Protein AF-0000000076550848 (afdb_homodimer)

Nearest PDB structures (foldseek):
  1z05-assembly1_A-2  TM=8.418E-01  e=1.011E-31  Vibrio cholerae O1 biovar El Tor str. N16961
  2qm1-assembly1_B  TM=8.742E-01  e=1.237E-28  Enterococcus faecalis V583
  2yhw-assembly1_A-2  TM=9.029E-01  e=4.247E-28  Homo sapiens
  2yhy-assembly1_A  TM=8.975E-01  e=7.643E-28  Homo sapiens
  5nck-assembly1_B  TM=8.591E-01  e=2.790E-22  Fusobacterium nucleatum

Organism: NCBI:txid570835

Structure (mmCIF, N/CA/C/O backbone):
data_AF-0000000076550848-model_v1
#
loop_
_entity.id
_entity.type
_entity.pdbx_description
1 polymer 'Putative NBD/HSP70 family sugar kinase'
#
loop_
_atom_site.group_PDB
_atom_site.id
_atom_site.type_symbol
_atom_site.label_atom_id
_atom_site.label_alt_id
_atom_site.label_comp_id
_atom_site.label_asym_id
_atom_site.label_entity_id
_atom_site.label_seq_id
_atom_site.pdbx_PDB_ins_code
_atom_site.Cartn_x
_atom_site.Cartn_y
_atom_site.Cartn_z
_atom_site.occupancy
_atom_site.B_iso_or_equiv
_atom_site.auth_seq_id
_atom_site.auth_comp_id
_atom_site.auth_asym_id
_atom_site.auth_atom_id
_atom_site.pdbx_PDB_model_num
ATOM 1 N N . MET A 1 1 ? -15.344 -8.367 16.453 1 19.06 1 MET A N 1
ATOM 2 C CA . MET A 1 1 ? -15.25 -7.582 15.227 1 19.06 1 MET A CA 1
ATOM 3 C C . MET A 1 1 ? -14.508 -6.273 15.477 1 19.06 1 MET A C 1
ATOM 5 O O . MET A 1 1 ? -15.062 -5.336 16.047 1 19.06 1 MET A O 1
ATOM 9 N N . ARG A 1 2 ? -13.43 -6.477 16.016 1 23.31 2 ARG A N 1
ATOM 10 C CA . ARG A 1 2 ? -12.844 -5.203 16.422 1 23.31 2 ARG A CA 1
ATOM 11 C C . ARG A 1 2 ? -12.789 -4.23 15.242 1 23.31 2 ARG A C 1
ATOM 13 O O . ARG A 1 2 ? -12.453 -4.621 14.125 1 23.31 2 ARG A O 1
ATOM 20 N N . LEU A 1 3 ? -13.758 -3.375 15.328 1 25.33 3 LEU A N 1
ATOM 21 C CA . LEU A 1 3 ? -13.672 -2.158 14.531 1 25.33 3 LEU A CA 1
ATOM 22 C C . LEU A 1 3 ? -12.219 -1.782 14.273 1 25.33 3 LEU A C 1
ATOM 24 O O . LEU A 1 3 ? -11.469 -1.516 15.211 1 25.33 3 LEU A O 1
ATOM 28 N N . ASP A 1 4 ? -11.531 -2.541 13.516 1 28.09 4 ASP A N 1
ATOM 29 C CA . ASP A 1 4 ? -10.188 -2.209 13.055 1 28.09 4 ASP A CA 1
ATOM 30 C C . ASP A 1 4 ? -9.953 -0.7 13.078 1 28.09 4 ASP A C 1
ATOM 32 O O . ASP A 1 4 ? -10.914 0.081 13.094 1 28.09 4 ASP A O 1
ATOM 36 N N . LYS A 1 5 ? -8.766 -0.339 13.281 1 32.81 5 LYS A N 1
ATOM 37 C CA . LYS A 1 5 ? -8.531 1.101 13.328 1 32.81 5 LYS A CA 1
ATOM 38 C C . LYS A 1 5 ? -9.32 1.823 12.242 1 32.81 5 LYS A C 1
ATOM 40 O O . LYS A 1 5 ? -9.312 1.407 11.078 1 32.81 5 LYS A O 1
ATOM 45 N N . PRO A 1 6 ? -10.531 2.418 12.586 1 31.45 6 PRO A N 1
ATOM 46 C CA . PRO A 1 6 ? -11.344 3.266 11.711 1 31.45 6 PRO A CA 1
ATOM 47 C C . PRO A 1 6 ? -10.5 4.023 10.688 1 31.45 6 PRO A C 1
ATOM 49 O O . PRO A 1 6 ? -9.758 4.945 11.047 1 31.45 6 PRO A O 1
ATOM 52 N N . GLY A 1 7 ? -9.773 3.246 9.938 1 30.69 7 GLY A N 1
ATOM 53 C CA . GLY A 1 7 ? -9.07 4.023 8.93 1 30.69 7 GLY A CA 1
ATOM 54 C C . GLY A 1 7 ? -9.961 5 8.188 1 30.69 7 GLY A C 1
ATOM 55 O O . GLY A 1 7 ? -11.188 4.84 8.18 1 30.69 7 GLY A O 1
ATOM 56 N N . ILE A 1 8 ? -9.562 6.184 8.125 1 31.33 8 ILE A N 1
ATOM 57 C CA . ILE A 1 8 ? -10.148 7.355 7.48 1 31.33 8 ILE A CA 1
ATOM 58 C C . ILE A 1 8 ? -10.656 6.98 6.09 1 31.33 8 ILE A C 1
ATOM 60 O O . ILE A 1 8 ? -9.859 6.637 5.207 1 31.33 8 ILE A O 1
ATOM 64 N N . ARG A 1 9 ? -11.875 6.391 6.02 1 38.75 9 ARG A N 1
ATOM 65 C CA . ARG A 1 9 ? -12.336 6.117 4.664 1 38.75 9 ARG A CA 1
ATOM 66 C C . ARG A 1 9 ? -12.547 7.41 3.883 1 38.75 9 ARG A C 1
ATOM 68 O O . ARG A 1 9 ? -13.383 8.234 4.254 1 38.75 9 ARG A O 1
ATOM 75 N N . HIS A 1 10 ? -11.555 7.914 3.396 1 39.81 10 HIS A N 1
ATOM 76 C CA . HIS A 1 10 ? -11.766 8.922 2.363 1 39.81 10 HIS A CA 1
ATOM 77 C C . HIS A 1 10 ? -12.656 8.383 1.244 1 39.81 10 HIS A C 1
ATOM 79 O O . HIS A 1 10 ? -12.406 7.293 0.72 1 39.81 10 HIS A O 1
ATOM 85 N N . VAL A 1 11 ? -13.852 8.836 1.323 1 42.12 11 VAL A N 1
ATOM 86 C CA . VAL A 1 11 ? -14.711 8.461 0.206 1 42.12 11 VAL A CA 1
ATOM 87 C C . VAL A 1 11 ? -14.195 9.102 -1.082 1 42.12 11 VAL A C 1
ATOM 89 O O . VAL A 1 11 ? -14.062 10.32 -1.165 1 42.12 11 VAL A O 1
ATOM 92 N N . ASP A 1 12 ? -13.57 8.344 -1.847 1 44.44 12 ASP A N 1
ATOM 93 C CA . ASP A 1 12 ? -13.195 8.812 -3.176 1 44.44 12 ASP A CA 1
ATOM 94 C C . ASP A 1 12 ? -14.422 9.125 -4.02 1 44.44 12 ASP A C 1
ATOM 96 O O . ASP A 1 12 ? -15.141 8.219 -4.441 1 44.44 12 ASP A O 1
ATOM 100 N N . LEU A 1 13 ? -14.711 10.344 -4.102 1 41.22 13 LEU A N 1
ATOM 101 C CA . LEU A 1 13 ? -15.898 10.789 -4.816 1 41.22 13 LEU A CA 1
ATOM 102 C C . LEU A 1 13 ? -15.812 10.43 -6.297 1 41.22 13 LEU A C 1
ATOM 104 O O . LEU A 1 13 ? -16.828 10.445 -7.004 1 41.22 13 LEU A O 1
ATOM 108 N N . THR A 1 14 ? -14.531 10.18 -6.668 1 42.22 14 THR A N 1
ATOM 109 C CA . THR A 1 14 ? -14.398 9.867 -8.086 1 42.22 14 THR A CA 1
ATOM 110 C C . THR A 1 14 ? -14.992 8.5 -8.406 1 42.22 14 THR A C 1
ATOM 112 O O . THR A 1 14 ? -15.281 8.195 -9.562 1 42.22 14 THR A O 1
ATOM 115 N N . GLU A 1 15 ? -15.086 7.73 -7.379 1 46.53 15 GLU A N 1
ATOM 116 C CA . GLU A 1 15 ? -15.719 6.43 -7.582 1 46.53 15 GLU A CA 1
ATOM 117 C C . GLU A 1 15 ? -16.875 6.219 -6.602 1 46.53 15 GLU A C 1
ATOM 119 O O . GLU A 1 15 ? -16.781 5.383 -5.699 1 46.53 15 GLU A O 1
ATOM 124 N N . LEU A 1 16 ? -17.797 7.098 -6.754 1 52.56 16 LEU A N 1
ATOM 125 C CA . LEU A 1 16 ? -18.938 7.047 -5.859 1 52.56 16 LEU A CA 1
ATOM 126 C C . LEU A 1 16 ? -19.734 5.758 -6.066 1 52.56 16 LEU A C 1
ATOM 128 O O . LEU A 1 16 ? -20.125 5.441 -7.188 1 52.56 16 LEU A O 1
ATOM 132 N N . GLN A 1 17 ? -19.547 4.762 -5.242 1 52.59 17 GLN A N 1
ATOM 133 C CA . GLN A 1 17 ? -20.469 3.635 -5.289 1 52.59 17 GLN A CA 1
ATOM 134 C C . GLN A 1 17 ? -21.5 3.725 -4.172 1 52.59 17 GLN A C 1
ATOM 136 O O . GLN A 1 17 ? -21.172 3.58 -2.994 1 52.59 17 GLN A O 1
ATOM 141 N N . LEU A 1 18 ? -22.672 4.133 -4.68 1 57.09 18 LEU A N 1
ATOM 142 C CA . LEU A 1 18 ? -23.781 4.172 -3.725 1 57.09 18 LEU A CA 1
ATOM 143 C C . LEU A 1 18 ? -24.031 2.793 -3.129 1 57.09 18 LEU A C 1
ATOM 145 O O . LEU A 1 18 ? -23.719 1.775 -3.75 1 57.09 18 LEU A O 1
ATOM 149 N N . ALA A 1 19 ? -24.172 2.818 -1.889 1 58.91 19 ALA A N 1
ATOM 150 C CA . ALA A 1 19 ? -24.516 1.556 -1.242 1 58.91 19 ALA A CA 1
ATOM 151 C C . ALA A 1 19 ? -26.031 1.385 -1.143 1 58.91 19 ALA A C 1
ATOM 153 O O . ALA A 1 19 ? -26.75 2.355 -0.915 1 58.91 19 ALA A O 1
ATOM 154 N N . SER A 1 20 ? -26.547 0.282 -1.739 1 64.56 20 SER A N 1
ATOM 155 C CA . SER A 1 20 ? -27.938 -0.14 -1.635 1 64.56 20 SER A CA 1
ATOM 156 C C . SER A 1 20 ? -28.062 -1.44 -0.848 1 64.56 20 SER A C 1
ATOM 158 O O . SER A 1 20 ? -27.078 -1.947 -0.314 1 64.56 20 SER A O 1
ATOM 160 N N . SER A 1 21 ? -29.219 -1.818 -0.519 1 66.31 21 SER A N 1
ATOM 161 C CA . SER A 1 21 ? -29.469 -3.129 0.074 1 66.31 21 SER A CA 1
ATOM 162 C C . SER A 1 21 ? -28.766 -4.23 -0.715 1 66.31 21 SER A C 1
ATOM 164 O O . SER A 1 21 ? -28.297 -5.215 -0.137 1 66.31 21 SER A O 1
ATOM 166 N N . GLU A 1 22 ? -28.625 -3.953 -1.88 1 71.56 22 GLU A N 1
ATOM 167 C CA . GLU A 1 22 ? -27.953 -4.91 -2.746 1 71.56 22 GLU A CA 1
ATOM 168 C C . GLU A 1 22 ? -26.469 -4.988 -2.414 1 71.56 22 GLU A C 1
ATOM 170 O O . GLU A 1 22 ? -25.859 -6.066 -2.467 1 71.56 22 GLU A O 1
ATOM 175 N N . THR A 1 23 ? -26.016 -3.924 -2.004 1 71.69 23 THR A N 1
ATOM 176 C CA . THR A 1 23 ? -24.609 -3.895 -1.619 1 71.69 23 THR A CA 1
ATOM 177 C C . THR A 1 23 ? -24.359 -4.773 -0.396 1 71.69 23 THR A C 1
ATOM 179 O O . THR A 1 23 ? -23.375 -5.52 -0.347 1 71.69 23 THR A O 1
ATOM 182 N N . ALA A 1 24 ? -25.234 -4.719 0.454 1 72.44 24 ALA A N 1
ATOM 183 C CA . ALA A 1 24 ? -25.125 -5.543 1.657 1 72.44 24 ALA A CA 1
ATOM 184 C C . ALA A 1 24 ? -25.203 -7.027 1.316 1 72.44 24 ALA A C 1
ATOM 186 O O . ALA A 1 24 ? -24.469 -7.84 1.893 1 72.44 24 ALA A O 1
ATOM 187 N N . ARG A 1 25 ? -26.109 -7.34 0.412 1 76.88 25 ARG A N 1
ATOM 188 C CA . ARG A 1 25 ? -26.266 -8.734 0 1 76.88 25 ARG A CA 1
ATOM 189 C C . ARG A 1 25 ? -25 -9.273 -0.64 1 76.88 25 ARG A C 1
ATOM 191 O O . ARG A 1 25 ? -24.594 -10.406 -0.378 1 76.88 25 ARG A O 1
ATOM 198 N N . ILE A 1 26 ? -24.422 -8.453 -1.405 1 78.38 26 ILE A N 1
ATOM 199 C CA . ILE A 1 26 ? -23.203 -8.852 -2.102 1 78.38 26 ILE A CA 1
ATOM 200 C C . ILE A 1 26 ? -22.078 -9.094 -1.089 1 78.38 26 ILE A C 1
ATOM 202 O O . ILE A 1 26 ? -21.359 -10.102 -1.175 1 78.38 26 ILE A O 1
ATOM 206 N N . ILE A 1 27 ? -22 -8.289 -0.154 1 77.25 27 ILE A N 1
ATOM 207 C CA . ILE A 1 27 ? -20.969 -8.414 0.869 1 77.25 27 ILE A CA 1
ATOM 208 C C . ILE A 1 27 ? -21.188 -9.695 1.667 1 77.25 27 ILE A C 1
ATOM 210 O O . ILE A 1 27 ? -20.234 -10.461 1.888 1 77.25 27 ILE A O 1
ATOM 214 N N . ASN A 1 28 ? -22.391 -9.922 2.045 1 82.94 28 ASN A N 1
ATOM 215 C CA . ASN A 1 28 ? -22.703 -11.109 2.836 1 82.94 28 ASN A CA 1
ATOM 216 C C . ASN A 1 28 ? -22.469 -12.383 2.037 1 82.94 28 ASN A C 1
ATOM 218 O O . ASN A 1 28 ? -22 -13.391 2.58 1 82.94 28 ASN A O 1
ATOM 222 N N . ARG A 1 29 ? -22.828 -12.328 0.789 1 87.06 29 ARG A N 1
ATOM 223 C CA . ARG A 1 29 ? -22.562 -13.461 -0.095 1 87.06 29 ARG A CA 1
ATOM 224 C C . ARG A 1 29 ? -21.078 -13.797 -0.137 1 87.06 29 ARG A C 1
ATOM 226 O O . ARG A 1 29 ? -20.703 -14.969 -0.045 1 87.06 29 ARG A O 1
ATOM 233 N N . ASP A 1 30 ? -20.297 -12.805 -0.254 1 83.69 30 ASP A N 1
ATOM 234 C CA . ASP A 1 30 ? -18.859 -13 -0.32 1 83.69 30 ASP A CA 1
ATOM 235 C C . ASP A 1 30 ? -18.312 -13.578 0.99 1 83.69 30 ASP A C 1
ATOM 237 O O . ASP A 1 30 ? -17.406 -14.414 0.984 1 83.69 30 ASP A O 1
ATOM 241 N N . ILE A 1 31 ? -18.859 -13.156 2.027 1 84.19 31 ILE A N 1
ATOM 242 C CA . ILE A 1 31 ? -18.453 -13.648 3.342 1 84.19 31 ILE A CA 1
ATOM 243 C C . ILE A 1 31 ? -18.781 -15.133 3.469 1 84.19 31 ILE A C 1
ATOM 245 O O . ILE A 1 31 ? -17.953 -15.93 3.902 1 84.19 31 ILE A O 1
ATOM 249 N N . VAL A 1 32 ? -19.938 -15.492 3.084 1 89.44 32 VAL A N 1
ATOM 250 C CA . VAL A 1 32 ? -20.375 -16.875 3.184 1 89.44 32 VAL A CA 1
ATOM 251 C C . VAL A 1 32 ? -19.516 -17.766 2.283 1 89.44 32 VAL A C 1
ATOM 253 O O . VAL A 1 32 ? -19.094 -18.844 2.691 1 89.44 32 VAL A O 1
ATOM 256 N N . LEU A 1 33 ? -19.266 -17.297 1.114 1 88.81 33 LEU A N 1
ATOM 257 C CA . LEU A 1 33 ? -18.422 -18.047 0.197 1 88.81 33 LEU A CA 1
ATOM 258 C C . LEU A 1 33 ? -17.031 -18.266 0.791 1 88.81 33 LEU A C 1
ATOM 260 O O . LEU A 1 33 ? -16.469 -19.359 0.692 1 88.81 33 LEU A O 1
ATOM 264 N N . GLU A 1 34 ? -16.5 -17.234 1.381 1 85.25 34 GLU A N 1
ATOM 265 C CA . GLU A 1 34 ? -15.188 -17.344 2 1 85.25 34 GLU A CA 1
ATOM 266 C C . GLU A 1 34 ? -15.203 -18.344 3.16 1 85.25 34 GLU A C 1
ATOM 268 O O . GLU A 1 34 ? -14.258 -19.109 3.336 1 85.25 34 GLU A O 1
ATOM 273 N N . LEU A 1 35 ? -16.219 -18.312 3.902 1 87.06 35 LEU A N 1
ATOM 274 C CA . LEU A 1 35 ? -16.344 -19.234 5.016 1 87.06 35 LEU A CA 1
ATOM 275 C C . LEU A 1 35 ? -16.422 -20.672 4.512 1 87.06 35 LEU A C 1
ATOM 277 O O . LEU A 1 35 ? -15.836 -21.578 5.109 1 87.06 35 LEU A O 1
ATOM 281 N N . ILE A 1 36 ? -17.141 -20.875 3.479 1 90.25 36 ILE A N 1
ATOM 282 C CA . ILE A 1 36 ? -17.219 -22.203 2.895 1 90.25 36 ILE A CA 1
ATOM 283 C C . ILE A 1 36 ? -15.844 -22.641 2.408 1 90.25 36 ILE A C 1
ATOM 285 O O . ILE A 1 36 ? -15.414 -23.766 2.672 1 90.25 36 ILE A O 1
ATOM 289 N N . ARG A 1 37 ? -15.172 -21.797 1.787 1 87.38 37 ARG A N 1
ATOM 290 C CA . ARG A 1 37 ? -13.852 -22.109 1.242 1 87.38 37 ARG A CA 1
ATOM 291 C C . ARG A 1 37 ? -12.891 -22.531 2.346 1 87.38 37 ARG A C 1
ATOM 293 O O . ARG A 1 37 ? -12.164 -23.516 2.199 1 87.38 37 ARG A O 1
ATOM 300 N N . THR A 1 38 ? -12.914 -21.875 3.457 1 83.5 38 THR A N 1
ATOM 301 C CA . THR A 1 38 ? -11.898 -22.062 4.488 1 83.5 38 THR A CA 1
ATOM 302 C C . THR A 1 38 ? -12.305 -23.156 5.465 1 83.5 38 THR A C 1
ATOM 304 O O . THR A 1 38 ? -11.453 -23.703 6.172 1 83.5 38 THR A O 1
ATOM 307 N N . SER A 1 39 ? -13.617 -23.531 5.488 1 87.88 39 SER A N 1
ATOM 308 C CA . SER A 1 39 ? -14.062 -24.422 6.562 1 87.88 39 SER A CA 1
ATOM 309 C C . SER A 1 39 ? -14.797 -25.641 6.012 1 87.88 39 SER A C 1
ATOM 311 O O . SER A 1 39 ? -15.344 -26.438 6.773 1 87.88 39 SER A O 1
ATOM 313 N N . GLN A 1 40 ? -14.789 -25.797 4.812 1 89.44 40 GLN A N 1
ATOM 314 C CA . GLN A 1 40 ? -15.539 -26.891 4.223 1 89.44 40 GLN A CA 1
ATOM 315 C C . GLN A 1 40 ? -15 -28.234 4.684 1 89.44 40 GLN A C 1
ATOM 317 O O . GLN A 1 40 ? -13.812 -28.359 4.988 1 89.44 40 GLN A O 1
ATOM 322 N N . PRO A 1 41 ? -15.812 -29.219 4.652 1 92.38 41 PRO A N 1
ATOM 323 C CA . PRO A 1 41 ? -17.266 -29.094 4.543 1 92.38 41 PRO A CA 1
ATOM 324 C C . PRO A 1 41 ? -17.906 -28.438 5.77 1 92.38 41 PRO A C 1
ATOM 326 O O . PRO A 1 41 ? -17.406 -28.609 6.887 1 92.38 41 PRO A O 1
ATOM 329 N N . ILE A 1 42 ? -18.969 -27.656 5.535 1 92.88 42 ILE A N 1
ATOM 330 C CA . ILE A 1 42 ? -19.562 -26.906 6.629 1 92.88 42 ILE A CA 1
ATOM 331 C C . ILE A 1 42 ? -21.078 -26.891 6.461 1 92.88 42 ILE A C 1
ATOM 333 O O . ILE A 1 42 ? -21.594 -26.844 5.336 1 92.88 42 ILE A O 1
ATOM 337 N N . SER A 1 43 ? -21.781 -26.938 7.566 1 93.81 43 SER A N 1
ATOM 338 C CA . SER A 1 43 ? -23.25 -26.906 7.52 1 93.81 43 SER A CA 1
ATOM 339 C C . SER A 1 43 ? -23.781 -25.484 7.438 1 93.81 43 SER A C 1
ATOM 341 O O . SER A 1 43 ? -23.078 -24.531 7.797 1 93.81 43 SER A O 1
ATOM 343 N N . ARG A 1 44 ? -25.031 -25.375 6.961 1 93.56 44 ARG A N 1
ATOM 344 C CA . ARG A 1 44 ? -25.688 -24.078 6.93 1 93.56 44 ARG A CA 1
ATOM 345 C C . ARG A 1 44 ? -25.812 -23.484 8.336 1 93.56 44 ARG A C 1
ATOM 347 O O . ARG A 1 44 ? -25.656 -22.281 8.516 1 93.56 44 ARG A O 1
ATOM 354 N N . ALA A 1 45 ? -26.062 -24.359 9.258 1 92.25 45 ALA A N 1
ATOM 355 C CA . ALA A 1 45 ? -26.172 -23.906 10.641 1 92.25 45 ALA A CA 1
ATOM 356 C C . ALA A 1 45 ? -24.844 -23.328 11.133 1 92.25 45 ALA A C 1
ATOM 358 O O . ALA A 1 45 ? -24.828 -22.281 11.781 1 92.25 45 ALA A O 1
ATOM 359 N N . ASP A 1 46 ? -23.844 -23.984 10.812 1 92.69 46 ASP A N 1
ATOM 360 C CA . ASP A 1 46 ? -22.531 -23.516 11.219 1 92.69 46 ASP A CA 1
ATOM 361 C C . ASP A 1 46 ? -22.156 -22.219 10.5 1 92.69 46 ASP A C 1
ATOM 363 O O . ASP A 1 46 ? -21.5 -21.344 11.078 1 92.69 46 ASP A O 1
ATOM 367 N N . LEU A 1 47 ? -22.516 -22.109 9.305 1 93.38 47 LEU A N 1
ATOM 368 C CA . LEU A 1 47 ? -22.281 -20.875 8.562 1 93.38 47 LEU A CA 1
ATOM 369 C C . LEU A 1 47 ? -22.984 -19.703 9.227 1 93.38 47 LEU A C 1
ATOM 371 O O . LEU A 1 47 ? -22.422 -18.609 9.328 1 93.38 47 LEU A O 1
ATOM 375 N N . ALA A 1 48 ? -24.156 -19.969 9.625 1 90.94 48 ALA A N 1
ATOM 376 C CA . ALA A 1 48 ? -24.906 -18.922 10.32 1 90.94 48 ALA A CA 1
ATOM 377 C C . ALA A 1 48 ? -24.203 -18.5 11.609 1 90.94 48 ALA A C 1
ATOM 379 O O . ALA A 1 48 ? -24.047 -17.312 11.883 1 90.94 48 ALA A O 1
ATOM 380 N N . ARG A 1 49 ? -23.781 -19.438 12.32 1 90.19 49 ARG A N 1
ATOM 381 C CA . ARG A 1 49 ? -23.109 -19.188 13.586 1 90.19 49 ARG A CA 1
ATOM 382 C C . ARG A 1 49 ? -21.812 -18.406 13.367 1 90.19 49 ARG A C 1
ATOM 384 O O . ARG A 1 49 ? -21.547 -17.422 14.055 1 90.19 49 ARG A O 1
ATOM 391 N N . ARG A 1 50 ? -21.078 -18.75 12.406 1 87.75 50 ARG A N 1
ATOM 392 C CA . ARG A 1 50 ? -19.75 -18.172 12.195 1 87.75 50 ARG A CA 1
ATOM 393 C C . ARG A 1 50 ? -19.844 -16.812 11.531 1 87.75 50 ARG A C 1
ATOM 395 O O . ARG A 1 50 ? -19.016 -15.938 11.773 1 87.75 50 ARG A O 1
ATOM 402 N N . SER A 1 51 ? -20.812 -16.688 10.727 1 85.88 51 SER A N 1
ATOM 403 C CA . SER A 1 51 ? -20.938 -15.422 10.008 1 85.88 51 SER A CA 1
ATOM 404 C C . SER A 1 51 ? -21.672 -14.383 10.844 1 85.88 51 SER A C 1
ATOM 406 O O . SER A 1 51 ? -21.531 -13.18 10.633 1 85.88 51 SER A O 1
ATOM 408 N N . GLY A 1 52 ? -22.531 -14.844 11.695 1 85.56 52 GLY A N 1
ATOM 409 C CA . GLY A 1 52 ? -23.406 -13.953 12.445 1 85.56 52 GLY A CA 1
ATOM 410 C C . GLY A 1 52 ? -24.656 -13.57 11.68 1 85.56 52 GLY A C 1
ATOM 411 O O . GLY A 1 52 ? -25.438 -12.742 12.148 1 85.56 52 GLY A O 1
ATOM 412 N N . LEU A 1 53 ? -24.859 -14.164 10.586 1 86.06 53 LEU A N 1
ATOM 413 C CA . LEU A 1 53 ? -26.047 -13.922 9.781 1 86.06 53 LEU A CA 1
ATOM 414 C C . LEU A 1 53 ? -27.203 -14.805 10.234 1 86.06 53 LEU A C 1
ATOM 416 O O . LEU A 1 53 ? -26.984 -15.836 10.875 1 86.06 53 LEU A O 1
ATOM 420 N N . GLY A 1 54 ? -28.406 -14.336 9.859 1 88.88 54 GLY A N 1
ATOM 421 C CA . GLY A 1 54 ? -29.562 -15.164 10.141 1 88.88 54 GLY A CA 1
ATOM 422 C C . GLY A 1 54 ? -29.609 -16.438 9.32 1 88.88 54 GLY A C 1
ATOM 423 O O . GLY A 1 54 ? -29.109 -16.469 8.188 1 88.88 54 GLY A O 1
ATOM 424 N N . ARG A 1 55 ? -30.234 -17.453 9.883 1 90.75 55 ARG A N 1
ATOM 425 C CA . ARG A 1 55 ? -30.297 -18.75 9.242 1 90.75 55 ARG A CA 1
ATOM 426 C C . ARG A 1 55 ? -30.984 -18.656 7.879 1 90.75 55 ARG A C 1
ATOM 428 O O . ARG A 1 55 ? -30.531 -19.281 6.91 1 90.75 55 ARG A O 1
ATOM 435 N N . SER A 1 56 ? -31.984 -17.922 7.801 1 92.75 56 SER A N 1
ATOM 436 C CA . SER A 1 56 ? -32.719 -17.766 6.543 1 92.75 56 SER A CA 1
ATOM 437 C C . SER A 1 56 ? -31.844 -17.094 5.484 1 92.75 56 SER A C 1
ATOM 439 O O . SER A 1 56 ? -31.859 -17.5 4.32 1 92.75 56 SER A O 1
ATOM 441 N N . THR A 1 57 ? -31.109 -16.094 5.895 1 89.56 57 THR A N 1
ATOM 442 C CA . THR A 1 57 ? -30.203 -15.367 4.992 1 89.56 57 THR A CA 1
ATOM 443 C C . THR A 1 57 ? -29.109 -16.281 4.465 1 89.56 57 THR A C 1
ATOM 445 O O . THR A 1 57 ? -28.828 -16.297 3.266 1 89.56 57 THR A O 1
ATOM 448 N N . VAL A 1 58 ? -28.625 -17.078 5.352 1 93.81 58 VAL A N 1
ATOM 449 C CA . VAL A 1 58 ? -27.562 -18 4.965 1 93.81 58 VAL A CA 1
ATOM 450 C C . VAL A 1 58 ? -28.109 -19.016 3.965 1 93.81 58 VAL A C 1
ATOM 452 O O . VAL A 1 58 ? -27.469 -19.328 2.963 1 93.81 58 VAL A O 1
ATOM 455 N N . SER A 1 59 ? -29.266 -19.438 4.25 1 94.19 59 SER A N 1
ATOM 456 C CA . SER A 1 59 ? -29.875 -20.422 3.355 1 94.19 59 SER A CA 1
ATOM 457 C C . SER A 1 59 ? -30.062 -19.859 1.955 1 94.19 59 SER A C 1
ATOM 459 O O . SER A 1 59 ? -29.797 -20.531 0.959 1 94.19 59 SER A O 1
ATOM 461 N N . GLN A 1 60 ? -30.484 -18.672 1.896 1 93.75 60 GLN A N 1
ATOM 462 C CA . GLN A 1 60 ? -30.703 -18.016 0.612 1 93.75 60 GLN A CA 1
ATOM 463 C C . GLN A 1 60 ? -29.391 -17.812 -0.128 1 93.75 60 GLN A C 1
ATOM 465 O O . GLN A 1 60 ? -29.312 -18.031 -1.34 1 93.75 60 GLN A O 1
ATOM 470 N N . ILE A 1 61 ? -28.391 -17.406 0.569 1 93.06 61 ILE A N 1
ATOM 471 C CA . ILE A 1 61 ? -27.094 -17.156 -0.022 1 93.06 61 ILE A CA 1
ATOM 472 C C . ILE A 1 61 ? -26.5 -18.453 -0.543 1 93.06 61 ILE A C 1
ATOM 474 O O . ILE A 1 61 ? -25.953 -18.5 -1.65 1 93.06 61 ILE A O 1
ATOM 478 N N . VAL A 1 62 ? -26.656 -19.469 0.247 1 95.38 62 VAL A N 1
ATOM 479 C CA . VAL A 1 62 ? -26.125 -20.766 -0.151 1 95.38 62 VAL A CA 1
ATOM 480 C C . VAL A 1 62 ? -26.828 -21.266 -1.411 1 95.38 62 VAL A C 1
ATOM 482 O O . VAL A 1 62 ? -26.188 -21.766 -2.338 1 95.38 62 VAL A O 1
ATOM 485 N N . GLU A 1 63 ? -28.094 -21.109 -1.423 1 94.75 63 GLU A N 1
ATOM 486 C CA . GLU A 1 63 ? -28.844 -21.5 -2.613 1 94.75 63 GLU A CA 1
ATOM 487 C C . GLU A 1 63 ? -28.375 -20.719 -3.84 1 94.75 63 GLU A C 1
ATOM 489 O O . GLU A 1 63 ? -28.25 -21.297 -4.926 1 94.75 63 GLU A O 1
ATOM 494 N N . GLN A 1 64 ? -28.172 -19.5 -3.662 1 93.25 64 GLN A N 1
ATOM 495 C CA . GLN A 1 64 ? -27.656 -18.672 -4.746 1 93.25 64 GLN A CA 1
ATOM 496 C C . GLN A 1 64 ? -26.297 -19.156 -5.23 1 93.25 64 GLN A C 1
ATOM 498 O O . GLN A 1 64 ? -26.062 -19.25 -6.438 1 93.25 64 GLN A O 1
ATOM 503 N N . LEU A 1 65 ? -25.453 -19.469 -4.324 1 94.31 65 LEU A N 1
ATOM 504 C CA . LEU A 1 65 ? -24.094 -19.922 -4.652 1 94.31 65 LEU A CA 1
ATOM 505 C C . LEU A 1 65 ? -24.141 -21.281 -5.363 1 94.31 65 LEU A C 1
ATOM 507 O O . LEU A 1 65 ? -23.297 -21.547 -6.227 1 94.31 65 LEU A O 1
ATOM 511 N N . ILE A 1 66 ? -25.109 -22.109 -5.02 1 94.31 66 ILE A N 1
ATOM 512 C CA . ILE A 1 66 ? -25.297 -23.391 -5.695 1 94.31 66 ILE A CA 1
ATOM 513 C C . ILE A 1 66 ? -25.797 -23.141 -7.121 1 94.31 66 ILE A C 1
ATOM 515 O O . ILE A 1 66 ? -25.266 -23.734 -8.07 1 94.31 66 ILE A O 1
ATOM 519 N N . ASP A 1 67 ? -26.703 -22.219 -7.203 1 92.94 67 ASP A N 1
ATOM 520 C CA . ASP A 1 67 ? -27.25 -21.891 -8.516 1 92.94 67 ASP A CA 1
ATOM 521 C C . ASP A 1 67 ? -26.172 -21.328 -9.438 1 92.94 67 ASP A C 1
ATOM 523 O O . ASP A 1 67 ? -26.203 -21.547 -10.648 1 92.94 67 ASP A O 1
ATOM 527 N N . GLU A 1 68 ? -25.266 -20.672 -8.828 1 91.56 68 GLU A N 1
ATOM 528 C CA . GLU A 1 68 ? -24.188 -20.047 -9.586 1 91.56 68 GLU A CA 1
ATOM 529 C C . GLU A 1 68 ? -23.031 -21.031 -9.789 1 91.56 68 GLU A C 1
ATOM 531 O O . GLU A 1 68 ? -22 -20.672 -10.391 1 91.56 68 GLU A O 1
ATOM 536 N N . ASN A 1 69 ? -23.109 -22.234 -9.195 1 92.5 69 ASN A N 1
ATOM 537 C CA . ASN A 1 69 ? -22.188 -23.344 -9.406 1 92.5 69 ASN A CA 1
ATOM 538 C C . ASN A 1 69 ? -20.906 -23.172 -8.586 1 92.5 69 ASN A C 1
ATOM 540 O O . ASN A 1 69 ? -19.891 -23.781 -8.891 1 92.5 69 ASN A O 1
ATOM 544 N N . TRP A 1 70 ? -20.922 -22.312 -7.602 1 94.31 70 TRP A N 1
ATOM 545 C CA . TRP A 1 70 ? -19.75 -22.109 -6.762 1 94.31 70 TRP A CA 1
ATOM 546 C C . TRP A 1 70 ? -19.703 -23.125 -5.629 1 94.31 70 TRP A C 1
ATOM 548 O O . TRP A 1 70 ? -18.625 -23.484 -5.137 1 94.31 70 TRP A O 1
ATOM 558 N N . VAL A 1 71 ? -20.875 -23.562 -5.246 1 95.5 71 VAL A N 1
ATOM 559 C CA . VAL A 1 71 ? -21.016 -24.422 -4.078 1 95.5 71 VAL A CA 1
ATOM 560 C C . VAL A 1 71 ? -21.859 -25.641 -4.438 1 95.5 71 VAL A C 1
ATOM 562 O O . VAL A 1 71 ? -22.688 -25.594 -5.352 1 95.5 71 VAL A O 1
ATOM 565 N N . ARG A 1 72 ? -21.578 -26.703 -3.777 1 94.69 72 ARG A N 1
ATOM 566 C CA . ARG A 1 72 ? -22.359 -27.922 -3.922 1 94.69 72 ARG A CA 1
ATOM 567 C C . ARG A 1 72 ? -22.734 -28.5 -2.561 1 94.69 72 ARG A C 1
ATOM 569 O O . ARG A 1 72 ? -22.016 -28.312 -1.582 1 94.69 72 ARG A O 1
ATOM 576 N N . GLU A 1 73 ? -23.797 -29.156 -2.547 1 92.38 73 GLU A N 1
ATOM 577 C CA . GLU A 1 73 ? -24.203 -29.875 -1.351 1 92.38 73 GLU A CA 1
ATOM 578 C C . GLU A 1 73 ? -23.609 -31.281 -1.325 1 92.38 73 GLU A C 1
ATOM 580 O O . GLU A 1 73 ? -23.531 -31.953 -2.361 1 92.38 73 GLU A O 1
ATOM 585 N N . GLY A 1 74 ? -22.844 -31.547 -0.213 1 77.88 74 GLY A N 1
ATOM 586 C CA . GLY A 1 74 ? -22.25 -32.875 -0.07 1 77.88 74 GLY A CA 1
ATOM 587 C C . GLY A 1 74 ? -23.203 -33.875 0.566 1 77.88 74 GLY A C 1
ATOM 588 O O . GLY A 1 74 ? -24.391 -33.594 0.73 1 77.88 74 GLY A O 1
ATOM 589 N N . ALA A 1 75 ? -22.453 -35.156 0.834 1 61.03 75 ALA A N 1
ATOM 590 C CA . ALA A 1 75 ? -23.141 -36.312 1.41 1 61.03 75 ALA A CA 1
ATOM 591 C C . ALA A 1 75 ? -23.641 -36 2.822 1 61.03 75 ALA A C 1
ATOM 593 O O . ALA A 1 75 ? -23.031 -35.219 3.537 1 61.03 75 ALA A O 1
ATOM 594 N N . MET A 1 76 ? -24.891 -36.25 3.057 1 55.41 76 MET A N 1
ATOM 595 C CA . MET A 1 76 ? -25.516 -36.219 4.375 1 55.41 76 MET A CA 1
ATOM 596 C C . MET A 1 76 ? -24.703 -37.031 5.375 1 55.41 76 MET A C 1
ATOM 598 O O . MET A 1 76 ? -24.266 -38.156 5.066 1 55.41 76 MET A O 1
ATOM 602 N N . GLY A 1 77 ? -23.875 -36.375 6.191 1 50.41 77 GLY A N 1
ATOM 603 C CA . GLY A 1 77 ? -23.234 -37.156 7.23 1 50.41 77 GLY A CA 1
ATOM 604 C C . GLY A 1 77 ? -24.203 -37.938 8.094 1 50.41 77 GLY A C 1
ATOM 605 O O . GLY A 1 77 ? -25.406 -37.688 8.055 1 50.41 77 GLY A O 1
ATOM 606 N N . SER A 1 78 ? -23.812 -39.281 8.359 1 46.81 78 SER A N 1
ATOM 607 C CA . SER A 1 78 ? -24.641 -40.156 9.18 1 46.81 78 SER A CA 1
ATOM 608 C C . SER A 1 78 ? -24.469 -39.844 10.664 1 46.81 78 SER A C 1
ATOM 610 O O . SER A 1 78 ? -23.359 -39.844 11.18 1 46.81 78 SER A O 1
ATOM 612 N N . LEU A 1 79 ? -25.094 -38.938 11.211 1 50.16 79 LEU A N 1
ATOM 613 C CA . LEU A 1 79 ? -25.016 -39.031 12.664 1 50.16 79 LEU A CA 1
ATOM 614 C C . LEU A 1 79 ? -25.938 -40.094 13.195 1 50.16 79 LEU A C 1
ATOM 616 O O . LEU A 1 79 ? -26.938 -40.438 12.555 1 50.16 79 LEU A O 1
ATOM 620 N N . PRO A 1 80 ? -25.609 -40.875 14.289 1 52.94 80 PRO A N 1
ATOM 621 C CA . PRO A 1 80 ? -26.422 -41.969 14.836 1 52.94 80 PRO A CA 1
ATOM 622 C C . PRO A 1 80 ? -27.875 -41.594 15.031 1 52.94 80 PRO A C 1
ATOM 624 O O . PRO A 1 80 ? -28.766 -42.438 14.875 1 52.94 80 PRO A O 1
ATOM 627 N N . ARG A 1 81 ? -28.297 -40.5 15.844 1 45.22 81 ARG A N 1
ATOM 628 C CA . ARG A 1 81 ? -29.609 -40 16.266 1 45.22 81 ARG A CA 1
ATOM 629 C C . ARG A 1 81 ? -29.859 -38.594 15.773 1 45.22 81 ARG A C 1
ATOM 631 O O . ARG A 1 81 ? -29.109 -37.688 16.094 1 45.22 81 ARG A O 1
ATOM 638 N N . GLY A 1 82 ? -30.703 -38.25 14.703 1 52.94 82 GLY A N 1
ATOM 639 C CA . GLY A 1 82 ? -31.375 -37.094 14.164 1 52.94 82 GLY A CA 1
ATOM 640 C C . GLY A 1 82 ? -30.875 -36.688 12.789 1 52.94 82 GLY A C 1
ATOM 641 O O . GLY A 1 82 ? -29.969 -37.312 12.242 1 52.94 82 GLY A O 1
ATOM 642 N N . ARG A 1 83 ? -31.703 -35.844 12 1 55.19 83 ARG A N 1
ATOM 643 C CA . ARG A 1 83 ? -31.438 -35.438 10.625 1 55.19 83 ARG A CA 1
ATOM 644 C C . ARG A 1 83 ? -30.078 -34.781 10.492 1 55.19 83 ARG A C 1
ATOM 646 O O . ARG A 1 83 ? -29.734 -33.844 11.25 1 55.19 83 ARG A O 1
ATOM 653 N N . ARG A 1 84 ? -29.141 -35.375 9.992 1 62.91 84 ARG A N 1
ATOM 654 C CA . ARG A 1 84 ? -27.781 -34.875 9.812 1 62.91 84 ARG A CA 1
ATOM 655 C C . ARG A 1 84 ? -27.766 -33.625 8.945 1 62.91 84 ARG A C 1
ATOM 657 O O . ARG A 1 84 ? -28.438 -33.562 7.91 1 62.91 84 ARG A O 1
ATOM 664 N N . PRO A 1 85 ? -27.141 -32.562 9.359 1 75.62 85 PRO A N 1
ATOM 665 C CA . PRO A 1 85 ? -27.109 -31.328 8.562 1 75.62 85 PRO A CA 1
ATOM 666 C C . PRO A 1 85 ? -26.438 -31.516 7.211 1 75.62 85 PRO A C 1
ATOM 668 O O . PRO A 1 85 ? -25.516 -32.312 7.094 1 75.62 85 PRO A O 1
ATOM 671 N N . THR A 1 86 ? -27.062 -31.156 6.176 1 86.81 86 THR A N 1
ATOM 672 C CA . THR A 1 86 ? -26.484 -31.125 4.844 1 86.81 86 THR A CA 1
ATOM 673 C C . THR A 1 86 ? -25.234 -30.266 4.82 1 86.81 86 THR A C 1
ATOM 675 O O . THR A 1 86 ? -25.25 -29.109 5.258 1 86.81 86 THR A O 1
ATOM 678 N N . MET A 1 87 ? -24.125 -30.953 4.473 1 93.31 87 MET A N 1
ATOM 679 C CA . MET A 1 87 ? -22.859 -30.203 4.379 1 93.31 87 MET A CA 1
ATOM 680 C C . MET A 1 87 ? -22.703 -29.578 2.998 1 93.31 87 MET A C 1
ATOM 682 O O . MET A 1 87 ? -23.188 -30.125 2.004 1 93.31 87 MET A O 1
ATOM 686 N N . VAL A 1 88 ? -22.094 -28.438 2.984 1 95.25 88 VAL A N 1
ATOM 687 C CA . VAL A 1 88 ? -21.828 -27.797 1.705 1 95.25 88 VAL A CA 1
ATOM 688 C C . VAL A 1 88 ? -20.328 -27.578 1.537 1 95.25 88 VAL A C 1
ATOM 690 O O . VAL A 1 88 ? -19.594 -27.484 2.523 1 95.25 88 VAL A O 1
ATOM 693 N N . GLY A 1 89 ? -19.828 -27.609 0.335 1 95 89 GLY A N 1
ATOM 694 C CA . GLY A 1 89 ? -18.453 -27.344 -0.052 1 95 89 GLY A CA 1
ATOM 695 C C . GLY A 1 89 ? -18.328 -26.688 -1.418 1 95 89 GLY A C 1
ATOM 696 O O . GLY A 1 89 ? -19.328 -26.516 -2.119 1 95 89 GLY A O 1
ATOM 697 N N . LEU A 1 90 ? -17.125 -26.297 -1.738 1 94.56 90 LEU A N 1
ATOM 698 C CA . LEU A 1 90 ? -16.891 -25.719 -3.055 1 94.56 90 LEU A CA 1
ATOM 699 C C . LEU A 1 90 ? -17.156 -26.734 -4.156 1 94.56 90 LEU A C 1
ATOM 701 O O . LEU A 1 90 ? -16.891 -27.922 -3.984 1 94.56 90 LEU A O 1
ATOM 705 N N . ASN A 1 91 ? -17.656 -26.281 -5.273 1 94.38 91 ASN A N 1
ATOM 706 C CA . ASN A 1 91 ? -17.953 -27.125 -6.426 1 94.38 91 ASN A CA 1
ATOM 707 C C . ASN A 1 91 ? -16.672 -27.516 -7.18 1 94.38 91 ASN A C 1
ATOM 709 O O . ASN A 1 91 ? -16.156 -26.719 -7.961 1 94.38 91 ASN A O 1
ATOM 713 N N . GLY A 1 92 ? -16.234 -28.703 -7.066 1 92.81 92 GLY A N 1
ATOM 714 C CA . GLY A 1 92 ? -15.016 -29.188 -7.699 1 92.81 92 GLY A CA 1
ATOM 715 C C . GLY A 1 92 ? -15.141 -29.328 -9.203 1 92.81 92 GLY A C 1
ATOM 716 O O . GLY A 1 92 ? -14.141 -29.547 -9.898 1 92.81 92 GLY A O 1
ATOM 717 N N . ASP A 1 93 ? -16.328 -29.141 -9.695 1 93.81 93 ASP A N 1
ATOM 718 C CA . ASP A 1 93 ? -16.547 -29.25 -11.133 1 93.81 93 ASP A CA 1
ATOM 719 C C . ASP A 1 93 ? -16.344 -27.906 -11.828 1 93.81 93 ASP A C 1
ATOM 721 O O . ASP A 1 93 ? -16.359 -27.828 -13.055 1 93.81 93 ASP A O 1
ATOM 725 N N . LEU A 1 94 ? -16.203 -26.906 -11.078 1 94.62 94 LEU A N 1
ATOM 726 C CA . LEU A 1 94 ? -15.797 -25.625 -11.633 1 94.62 94 LEU A CA 1
ATOM 727 C C . LEU A 1 94 ? -14.273 -25.531 -11.742 1 94.62 94 LEU A C 1
ATOM 729 O O . LEU A 1 94 ? -13.562 -25.719 -10.75 1 94.62 94 LEU A O 1
ATOM 733 N N . VAL A 1 95 ? -13.812 -25.281 -12.977 1 96.25 95 VAL A N 1
ATOM 734 C CA . VAL A 1 95 ? -12.367 -25.312 -13.172 1 96.25 95 VAL A CA 1
ATOM 735 C C . VAL A 1 95 ? -11.914 -24.062 -13.898 1 96.25 95 VAL A C 1
ATOM 737 O O . VAL A 1 95 ? -12.734 -23.312 -14.43 1 96.25 95 VAL A O 1
ATOM 740 N N . ALA A 1 96 ? -10.688 -23.75 -13.812 1 96.56 96 ALA A N 1
ATOM 741 C CA . ALA A 1 96 ? -9.984 -22.75 -14.602 1 96.56 96 ALA A CA 1
ATOM 742 C C . ALA A 1 96 ? -8.781 -23.359 -15.312 1 96.56 96 ALA A C 1
ATOM 744 O O . ALA A 1 96 ? -8.195 -24.328 -14.836 1 96.56 96 ALA A O 1
ATOM 745 N N . ILE A 1 97 ? -8.523 -22.875 -16.453 1 97.62 97 ILE A N 1
ATOM 746 C CA . ILE A 1 97 ? -7.266 -23.203 -17.125 1 97.62 97 ILE A CA 1
ATOM 747 C C . ILE A 1 97 ? -6.18 -22.219 -16.688 1 97.62 97 ILE A C 1
ATOM 749 O O . ILE A 1 97 ? -6.371 -21.016 -16.766 1 97.62 97 ILE A O 1
ATOM 753 N N . ALA A 1 98 ? -5.133 -22.734 -16.172 1 97.5 98 ALA A N 1
ATOM 754 C CA . ALA A 1 98 ? -4.031 -21.906 -15.688 1 97.5 98 ALA A CA 1
ATOM 755 C C . ALA A 1 98 ? -2.787 -22.094 -16.547 1 97.5 98 ALA A C 1
ATOM 757 O O . ALA A 1 98 ? -2.428 -23.219 -16.906 1 97.5 98 ALA A O 1
ATOM 758 N N . VAL A 1 99 ? -2.166 -21.016 -16.922 1 97.19 99 VAL A N 1
ATOM 759 C CA . VAL A 1 99 ? -0.927 -21.031 -17.688 1 97.19 99 VAL A CA 1
ATOM 760 C C . VAL A 1 99 ? 0.166 -20.297 -16.922 1 97.19 99 VAL A C 1
ATOM 762 O O . VAL A 1 99 ? -0.038 -19.156 -16.469 1 97.19 99 VAL A O 1
ATOM 765 N N . ASP A 1 100 ? 1.274 -20.891 -16.719 1 94.31 100 ASP A N 1
ATOM 766 C CA . ASP A 1 100 ? 2.459 -20.297 -16.109 1 94.31 100 ASP A CA 1
ATOM 767 C C . ASP A 1 100 ? 3.596 -20.188 -17.125 1 94.31 100 ASP A C 1
ATOM 769 O O . ASP A 1 100 ? 4.188 -21.188 -17.516 1 94.31 100 ASP A O 1
ATOM 773 N N . VAL A 1 101 ? 3.918 -18.984 -17.516 1 92.88 101 VAL A N 1
ATOM 774 C CA . VAL A 1 101 ? 4.906 -18.75 -18.562 1 92.88 101 VAL A CA 1
ATOM 775 C C . VAL A 1 101 ? 6.266 -18.453 -17.938 1 92.88 101 VAL A C 1
ATOM 777 O O . VAL A 1 101 ? 6.367 -17.594 -17.062 1 92.88 101 VAL A O 1
ATOM 780 N N . HIS A 1 102 ? 7.281 -19.141 -18.297 1 86.44 102 HIS A N 1
ATOM 781 C CA . HIS A 1 102 ? 8.688 -18.906 -17.984 1 86.44 102 HIS A CA 1
ATOM 782 C C . HIS A 1 102 ? 9.523 -18.781 -19.25 1 86.44 102 HIS A C 1
ATOM 784 O O . HIS A 1 102 ? 9.078 -19.156 -20.328 1 86.44 102 HIS A O 1
ATOM 790 N N . PRO A 1 103 ? 10.727 -18.156 -19.047 1 83.38 103 PRO A N 1
ATOM 791 C CA . PRO A 1 103 ? 11.633 -18.234 -20.188 1 83.38 103 PRO A CA 1
ATOM 792 C C . PRO A 1 103 ? 11.922 -19.672 -20.609 1 83.38 103 PRO A C 1
ATOM 794 O O . PRO A 1 103 ? 12.273 -20.5 -19.766 1 83.38 103 PRO A O 1
ATOM 797 N N . GLY A 1 104 ? 11.641 -20.062 -21.828 1 87.75 104 GLY A N 1
ATOM 798 C CA . GLY A 1 104 ? 11.961 -21.375 -22.391 1 87.75 104 GLY A CA 1
ATOM 799 C C . GLY A 1 104 ? 10.82 -22.359 -22.297 1 87.75 104 GLY A C 1
ATOM 800 O O . GLY A 1 104 ? 10.719 -23.266 -23.125 1 87.75 104 GLY A O 1
ATOM 801 N N . GLN A 1 105 ? 9.992 -22.188 -21.266 1 91.62 105 GLN A N 1
ATOM 802 C CA . GLN A 1 105 ? 8.922 -23.172 -21.094 1 91.62 105 GLN A CA 1
ATOM 803 C C . GLN A 1 105 ? 7.734 -22.578 -20.344 1 91.62 105 GLN A C 1
ATOM 805 O O . GLN A 1 105 ? 7.91 -21.75 -19.453 1 91.62 105 GLN A O 1
ATOM 810 N N . ALA A 1 106 ? 6.559 -23.047 -20.766 1 94.62 106 ALA A N 1
ATOM 811 C CA . ALA A 1 106 ? 5.336 -22.75 -20.016 1 94.62 106 ALA A CA 1
ATOM 812 C C . ALA A 1 106 ? 4.652 -24.047 -19.562 1 94.62 106 ALA A C 1
ATOM 814 O O . ALA A 1 106 ? 4.988 -25.125 -20.031 1 94.62 106 ALA A O 1
ATOM 815 N N . SER A 1 107 ? 3.822 -23.922 -18.594 1 95.25 107 SER A N 1
ATOM 816 C CA . SER A 1 107 ? 2.977 -25.016 -18.141 1 95.25 107 SER A CA 1
ATOM 817 C C . SER A 1 107 ? 1.499 -24.656 -18.25 1 95.25 107 SER A C 1
ATOM 819 O O . SER A 1 107 ? 1.097 -23.547 -17.906 1 95.25 107 SER A O 1
ATOM 821 N N . VAL A 1 108 ? 0.735 -25.562 -18.766 1 97.12 108 VAL A N 1
ATOM 822 C CA . VAL A 1 108 ? -0.716 -25.422 -18.844 1 97.12 108 VAL A CA 1
ATOM 823 C C . VAL A 1 108 ? -1.38 -26.469 -17.938 1 97.12 108 VAL A C 1
ATOM 825 O O . VAL A 1 108 ? -1.019 -27.641 -17.969 1 97.12 108 VAL A O 1
ATOM 828 N N . ALA A 1 109 ? -2.322 -25.969 -17.125 1 96.69 109 ALA A N 1
ATOM 829 C CA . ALA A 1 109 ? -2.98 -26.891 -16.203 1 96.69 109 ALA A CA 1
ATOM 830 C C . ALA A 1 109 ? -4.473 -26.594 -16.094 1 96.69 109 ALA A C 1
ATOM 832 O O . ALA A 1 109 ? -4.906 -25.469 -16.391 1 96.69 109 ALA A O 1
ATOM 833 N N . ILE A 1 110 ? -5.207 -27.594 -15.812 1 97 110 ILE A N 1
ATOM 834 C CA . ILE A 1 110 ? -6.594 -27.438 -15.375 1 97 110 ILE A CA 1
ATOM 835 C C . ILE A 1 110 ? -6.668 -27.5 -13.852 1 97 110 ILE A C 1
ATOM 837 O O . ILE A 1 110 ? -6.191 -28.453 -13.242 1 97 110 ILE A O 1
ATOM 841 N N . VAL A 1 111 ? -7.195 -26.438 -13.258 1 95.31 111 VAL A N 1
ATOM 842 C CA . VAL A 1 111 ? -7.242 -26.328 -11.805 1 95.31 111 VAL A CA 1
ATOM 843 C C . VAL A 1 111 ? -8.688 -26.172 -11.344 1 95.31 111 VAL A C 1
ATOM 845 O O . VAL A 1 111 ? -9.445 -25.375 -11.914 1 95.31 111 VAL A O 1
ATOM 848 N N . ASP A 1 112 ? -9.055 -26.906 -10.344 1 94.81 112 ASP A N 1
ATOM 849 C CA . ASP A 1 112 ? -10.43 -26.766 -9.867 1 94.81 112 ASP A CA 1
ATOM 850 C C . ASP A 1 112 ? -10.523 -25.719 -8.758 1 94.81 112 ASP A C 1
ATOM 852 O O . ASP A 1 112 ? -9.516 -25.094 -8.398 1 94.81 112 ASP A O 1
ATOM 856 N N . LEU A 1 113 ? -11.695 -25.531 -8.234 1 93.19 113 LEU A N 1
ATOM 857 C CA . LEU A 1 113 ? -11.977 -24.469 -7.289 1 93.19 113 LEU A CA 1
ATOM 858 C C . LEU A 1 113 ? -11.25 -24.703 -5.973 1 93.19 113 LEU A C 1
ATOM 860 O O . LEU A 1 113 ? -11.039 -23.766 -5.195 1 93.19 113 LEU A O 1
ATOM 864 N N . ASN A 1 114 ? -10.906 -25.891 -5.695 1 91.12 114 ASN A N 1
ATOM 865 C CA . ASN A 1 114 ? -10.188 -26.219 -4.473 1 91.12 114 ASN A CA 1
ATOM 866 C C . ASN A 1 114 ? -8.68 -26.094 -4.66 1 91.12 114 ASN A C 1
ATOM 868 O O . ASN A 1 114 ? -7.91 -26.297 -3.717 1 91.12 114 ASN A O 1
ATOM 872 N N . GLY A 1 115 ? -8.258 -25.797 -5.84 1 90.56 115 GLY A N 1
ATOM 873 C CA . GLY A 1 115 ? -6.836 -25.625 -6.113 1 90.56 115 GLY A CA 1
ATOM 874 C C . GLY A 1 115 ? -6.152 -26.906 -6.547 1 90.56 115 GLY A C 1
ATOM 875 O O . GLY A 1 115 ? -4.926 -26.953 -6.66 1 90.56 115 GLY A O 1
ATOM 876 N N . ARG A 1 116 ? -6.91 -27.953 -6.828 1 91.5 116 ARG A N 1
ATOM 877 C CA . ARG A 1 116 ? -6.332 -29.203 -7.281 1 91.5 116 ARG A CA 1
ATOM 878 C C . ARG A 1 116 ? -6.004 -29.156 -8.773 1 91.5 116 ARG A C 1
ATOM 880 O O . ARG A 1 116 ? -6.828 -28.734 -9.578 1 91.5 116 ARG A O 1
ATOM 887 N N . LEU A 1 117 ? -4.805 -29.594 -9.094 1 92.56 117 LEU A N 1
ATOM 888 C CA . LEU A 1 117 ? -4.422 -29.703 -10.5 1 92.56 117 LEU A CA 1
ATOM 889 C C . LEU A 1 117 ? -4.945 -31.016 -11.094 1 92.56 117 LEU A C 1
ATOM 891 O O . LEU A 1 117 ? -4.57 -32.094 -10.648 1 92.56 117 LEU A O 1
ATOM 895 N N . LEU A 1 118 ? -5.75 -30.938 -12.055 1 93.44 118 LEU A N 1
ATOM 896 C CA . LEU A 1 118 ? -6.375 -32.094 -12.672 1 93.44 118 LEU A CA 1
ATOM 897 C C . LEU A 1 118 ? -5.559 -32.594 -13.867 1 93.44 118 LEU A C 1
ATOM 899 O O . LEU A 1 118 ? -5.598 -33.781 -14.203 1 93.44 118 LEU A O 1
ATOM 903 N N . SER A 1 119 ? -4.887 -31.703 -14.5 1 93.81 119 SER A N 1
ATOM 904 C CA . SER A 1 119 ? -3.992 -31.969 -15.617 1 93.81 119 SER A CA 1
ATOM 905 C C . SER A 1 119 ? -2.906 -30.906 -15.727 1 93.81 119 SER A C 1
ATOM 907 O O . SER A 1 119 ? -3.094 -29.766 -15.281 1 93.81 119 SER A O 1
ATOM 909 N N . ARG A 1 120 ? -1.803 -31.312 -16.234 1 94.19 120 ARG A N 1
ATOM 910 C CA . ARG A 1 120 ? -0.689 -30.391 -16.453 1 94.19 120 ARG A CA 1
ATOM 911 C C . ARG A 1 120 ? 0.169 -30.844 -17.625 1 94.19 120 ARG A C 1
ATOM 913 O O . ARG A 1 120 ? 0.491 -32.031 -17.766 1 94.19 120 ARG A O 1
ATOM 920 N N . ARG A 1 121 ? 0.519 -29.922 -18.469 1 95.5 121 ARG A N 1
ATOM 921 C CA . ARG A 1 121 ? 1.36 -30.203 -19.625 1 95.5 121 ARG A CA 1
ATOM 922 C C . ARG A 1 121 ? 2.359 -29.078 -19.859 1 95.5 121 ARG A C 1
ATOM 924 O O . ARG A 1 121 ? 2.016 -27.906 -19.734 1 95.5 121 ARG A O 1
ATOM 931 N N . PRO A 1 122 ? 3.543 -29.422 -20.219 1 95.12 122 PRO A N 1
ATOM 932 C CA . PRO A 1 122 ? 4.523 -28.391 -20.594 1 95.12 122 PRO A CA 1
ATOM 933 C C . PRO A 1 122 ? 4.375 -27.938 -22.047 1 95.12 122 PRO A C 1
ATOM 935 O O . PRO A 1 122 ? 3.877 -28.703 -22.891 1 95.12 122 PRO A O 1
ATOM 938 N N . VAL A 1 123 ? 4.766 -26.703 -22.312 1 96.31 123 VAL A N 1
ATOM 939 C CA . VAL A 1 123 ? 4.781 -26.109 -23.656 1 96.31 123 VAL A CA 1
ATOM 940 C C . VAL A 1 123 ? 6.086 -25.359 -23.859 1 96.31 123 VAL A C 1
ATOM 942 O O . VAL A 1 123 ? 6.457 -24.5 -23.062 1 96.31 123 VAL A O 1
ATOM 945 N N . PRO A 1 124 ? 6.793 -25.688 -24.938 1 94.81 124 PRO A N 1
ATOM 946 C CA . PRO A 1 124 ? 7.984 -24.891 -25.203 1 94.81 124 PRO A CA 1
ATOM 947 C C . PRO A 1 124 ? 7.641 -23.453 -25.594 1 94.81 124 PRO A C 1
ATOM 949 O O . PRO A 1 124 ? 6.66 -23.203 -26.297 1 94.81 124 PRO A O 1
ATOM 952 N N . ILE A 1 125 ? 8.398 -22.484 -25.062 1 91.94 125 ILE A N 1
ATOM 953 C CA . ILE A 1 125 ? 8.203 -21.062 -25.312 1 91.94 125 ILE A CA 1
ATOM 954 C C . ILE A 1 125 ? 9.438 -20.484 -26 1 91.94 125 ILE A C 1
ATOM 956 O O . ILE A 1 125 ? 10.562 -20.906 -25.719 1 91.94 125 ILE A O 1
ATOM 960 N N . THR A 1 126 ? 9.219 -19.547 -27 1 90.94 126 THR A N 1
ATOM 961 C CA . THR A 1 126 ? 10.297 -18.859 -27.703 1 90.94 126 THR A CA 1
ATOM 962 C C . THR A 1 126 ? 10.242 -17.359 -27.438 1 90.94 126 THR A C 1
ATOM 964 O O . THR A 1 126 ? 9.398 -16.891 -26.672 1 90.94 126 THR A O 1
ATOM 967 N N . SER A 1 127 ? 11.164 -16.625 -28.094 1 89.94 127 SER A N 1
ATOM 968 C CA . SER A 1 127 ? 11.219 -15.172 -27.922 1 89.94 127 SER A CA 1
ATOM 969 C C . SER A 1 127 ? 10.172 -14.477 -28.781 1 89.94 127 SER A C 1
ATOM 971 O O . SER A 1 127 ? 9.953 -13.273 -28.641 1 89.94 127 SER A O 1
ATOM 973 N N . ASP A 1 128 ? 9.484 -15.25 -29.578 1 92.88 128 ASP A N 1
ATOM 974 C CA . ASP A 1 128 ? 8.359 -14.719 -30.344 1 92.88 128 ASP A CA 1
ATOM 975 C C . ASP A 1 128 ? 7.039 -14.93 -29.609 1 92.88 128 ASP A C 1
ATOM 977 O O . ASP A 1 128 ? 6.535 -16.047 -29.531 1 92.88 128 ASP A O 1
ATOM 981 N N . PRO A 1 129 ? 6.445 -13.852 -29.203 1 93.44 129 PRO A N 1
ATOM 982 C CA . PRO A 1 129 ? 5.246 -14.008 -28.375 1 93.44 129 PRO A CA 1
ATOM 983 C C . PRO A 1 129 ? 4.082 -14.633 -29.141 1 93.44 129 PRO A C 1
ATOM 985 O O . PRO A 1 129 ? 3.324 -15.43 -28.594 1 93.44 129 PRO A O 1
ATOM 988 N N . ALA A 1 130 ? 3.918 -14.266 -30.406 1 95.31 130 ALA A N 1
ATOM 989 C CA . ALA A 1 130 ? 2.816 -14.805 -31.203 1 95.31 130 ALA A CA 1
ATOM 990 C C . ALA A 1 130 ? 2.936 -16.312 -31.344 1 95.31 130 ALA A C 1
ATOM 992 O O . ALA A 1 130 ? 1.954 -17.047 -31.172 1 95.31 130 ALA A O 1
ATOM 993 N N . ALA A 1 131 ? 4.125 -16.734 -31.609 1 96.25 131 ALA A N 1
ATOM 994 C CA . ALA A 1 131 ? 4.379 -18.172 -31.75 1 96.25 131 ALA A CA 1
ATOM 995 C C . ALA A 1 131 ? 4.164 -18.891 -30.422 1 96.25 131 ALA A C 1
ATOM 997 O O . ALA A 1 131 ? 3.568 -19.969 -30.391 1 96.25 131 ALA A O 1
ATOM 998 N N . SER A 1 132 ? 4.625 -18.359 -29.422 1 96.69 132 SER A N 1
ATOM 999 C CA . SER A 1 132 ? 4.492 -18.953 -28.109 1 96.69 132 SER A CA 1
ATOM 1000 C C . SER A 1 132 ? 3.027 -19.062 -27.688 1 96.69 132 SER A C 1
ATOM 1002 O O . SER A 1 132 ? 2.596 -20.125 -27.219 1 96.69 132 SER A O 1
ATOM 1004 N N . VAL A 1 133 ? 2.275 -18 -27.938 1 97.19 133 VAL A N 1
ATOM 1005 C CA . VAL A 1 133 ? 0.867 -17.984 -27.562 1 97.19 133 VAL A CA 1
ATOM 1006 C C . VAL A 1 133 ? 0.091 -19 -28.391 1 97.19 133 VAL A C 1
ATOM 1008 O O . VAL A 1 133 ? -0.821 -19.656 -27.891 1 97.19 133 VAL A O 1
ATOM 1011 N N . ARG A 1 134 ? 0.464 -19.156 -29.625 1 97.62 134 ARG A N 1
ATOM 1012 C CA . ARG A 1 134 ? -0.162 -20.172 -30.469 1 97.62 134 ARG A CA 1
ATOM 1013 C C . ARG A 1 134 ? 0.043 -21.562 -29.906 1 97.62 134 ARG A C 1
ATOM 1015 O O . ARG A 1 134 ? -0.886 -22.375 -29.875 1 97.62 134 ARG A O 1
ATOM 1022 N N . LEU A 1 135 ? 1.236 -21.812 -29.438 1 97.62 135 LEU A N 1
ATOM 1023 C CA . LEU A 1 135 ? 1.551 -23.109 -28.859 1 97.62 135 LEU A CA 1
ATOM 1024 C C . LEU A 1 135 ? 0.761 -23.328 -27.578 1 97.62 135 LEU A C 1
ATOM 1026 O O . LEU A 1 135 ? 0.31 -24.453 -27.297 1 97.62 135 LEU A O 1
ATOM 1030 N N . ILE A 1 136 ? 0.612 -22.312 -26.844 1 97.81 136 ILE A N 1
ATOM 1031 C CA . ILE A 1 136 ? -0.162 -22.375 -25.609 1 97.81 136 ILE A CA 1
ATOM 1032 C C . ILE A 1 136 ? -1.619 -22.703 -25.938 1 97.81 136 ILE A C 1
ATOM 1034 O O . ILE A 1 136 ? -2.225 -23.578 -25.312 1 97.81 136 ILE A O 1
ATOM 1038 N N . ILE A 1 137 ? -2.146 -22.047 -26.953 1 98 137 ILE A N 1
ATOM 1039 C CA . ILE A 1 137 ? -3.527 -22.25 -27.375 1 98 137 ILE A CA 1
ATOM 1040 C C . ILE A 1 137 ? -3.719 -23.703 -27.812 1 98 137 ILE A C 1
ATOM 1042 O O . ILE A 1 137 ? -4.691 -24.359 -27.422 1 98 137 ILE A O 1
ATOM 1046 N N . GLU A 1 138 ? -2.793 -24.188 -28.531 1 97.62 138 GLU A N 1
ATOM 1047 C CA . GLU A 1 138 ? -2.855 -25.562 -29 1 97.62 138 GLU A CA 1
ATOM 1048 C C . GLU A 1 138 ? -2.838 -26.547 -27.828 1 97.62 138 GLU A C 1
ATOM 1050 O O . GLU A 1 138 ? -3.578 -27.531 -27.812 1 97.62 138 GLU A O 1
ATOM 1055 N N . CYS A 1 139 ? -2.041 -26.25 -26.938 1 97.62 139 CYS A N 1
ATOM 1056 C CA . CYS A 1 139 ? -1.95 -27.094 -25.75 1 97.62 139 CYS A CA 1
ATOM 1057 C C . CYS A 1 139 ? -3.258 -27.078 -24.969 1 97.62 139 CYS A C 1
ATOM 1059 O O . CYS A 1 139 ? -3.734 -28.125 -24.531 1 97.62 139 CYS A O 1
ATOM 1061 N N . ILE A 1 140 ? -3.818 -25.891 -24.828 1 97.38 140 ILE A N 1
ATOM 1062 C CA . ILE A 1 140 ? -5.082 -25.75 -24.109 1 97.38 140 ILE A CA 1
ATOM 1063 C C . ILE A 1 140 ? -6.168 -26.562 -24.812 1 97.38 140 ILE A C 1
ATOM 1065 O O . ILE A 1 140 ? -6.941 -27.281 -24.172 1 97.38 140 ILE A O 1
ATOM 1069 N N . GLN A 1 141 ? -6.203 -26.531 -26.109 1 95.88 141 GLN A N 1
ATOM 1070 C CA . GLN A 1 141 ? -7.188 -27.281 -26.891 1 95.88 141 GLN A CA 1
ATOM 1071 C C . GLN A 1 141 ? -7.02 -28.781 -26.719 1 95.88 141 GLN A C 1
ATOM 1073 O O . GLN A 1 141 ? -8.008 -29.516 -26.719 1 95.88 141 GLN A O 1
ATOM 1078 N N . ARG A 1 142 ? -5.84 -29.156 -26.469 1 94.62 142 ARG A N 1
ATOM 1079 C CA . ARG A 1 142 ? -5.547 -30.578 -26.297 1 94.62 142 ARG A CA 1
ATOM 1080 C C . ARG A 1 142 ? -5.973 -31.078 -24.922 1 94.62 142 ARG A C 1
ATOM 1082 O O . ARG A 1 142 ? -6.418 -32.219 -24.781 1 94.62 142 ARG A O 1
ATOM 1089 N N . ILE A 1 143 ? -5.867 -30.234 -23.922 1 93.38 143 ILE A N 1
ATOM 1090 C CA . ILE A 1 143 ? -6.082 -30.734 -22.562 1 93.38 143 ILE A CA 1
ATOM 1091 C C . ILE A 1 143 ? -7.523 -30.453 -22.141 1 93.38 143 ILE A C 1
ATOM 1093 O O . ILE A 1 143 ? -8.023 -31.078 -21.203 1 93.38 143 ILE A O 1
ATOM 1097 N N . ARG A 1 144 ? -8.195 -29.578 -22.766 1 90.75 144 ARG A N 1
ATOM 1098 C CA . ARG A 1 144 ? -9.539 -29.141 -22.391 1 90.75 144 ARG A CA 1
ATOM 1099 C C . ARG A 1 144 ? -10.5 -30.328 -22.359 1 90.75 144 ARG A C 1
ATOM 1101 O O . ARG A 1 144 ? -11.352 -30.422 -21.469 1 90.75 144 ARG A O 1
ATOM 1108 N N . PRO A 1 145 ? -10.344 -31.297 -23.281 1 87.62 145 PRO A N 1
ATOM 1109 C CA . PRO A 1 145 ? -11.266 -32.438 -23.297 1 87.62 145 PRO A CA 1
ATOM 1110 C C . PRO A 1 145 ? -11.18 -33.281 -22.016 1 87.62 145 PRO A C 1
ATOM 1112 O O . PRO A 1 145 ? -12.109 -34 -21.688 1 87.62 145 PRO A O 1
ATOM 1115 N N . THR A 1 146 ? -10.086 -33.188 -21.297 1 84.94 146 THR A N 1
ATOM 1116 C CA . THR A 1 146 ? -9.93 -33.938 -20.047 1 84.94 146 THR A CA 1
ATOM 1117 C C . THR A 1 146 ? -10.883 -33.406 -18.984 1 84.94 146 THR A C 1
ATOM 1119 O O . THR A 1 146 ? -11.125 -34.062 -17.984 1 84.94 146 THR A O 1
ATOM 1122 N N . ALA A 1 147 ? -11.43 -32.25 -19.219 1 83.75 147 ALA A N 1
ATOM 1123 C CA . ALA A 1 147 ? -12.367 -31.625 -18.297 1 83.75 147 ALA A CA 1
ATOM 1124 C C . ALA A 1 147 ? -13.711 -31.344 -18.969 1 83.75 147 ALA A C 1
ATOM 1126 O O . ALA A 1 147 ? -14.406 -30.391 -18.609 1 83.75 147 ALA A O 1
ATOM 1127 N N . LEU A 1 148 ? -14.094 -32.094 -19.891 1 79.81 148 LEU A N 1
ATOM 1128 C CA . LEU A 1 148 ? -15.289 -31.875 -20.688 1 79.81 148 LEU A CA 1
ATOM 1129 C C . LEU A 1 148 ? -16.531 -31.875 -19.812 1 79.81 148 LEU A C 1
ATOM 1131 O O . LEU A 1 148 ? -17.5 -31.141 -20.078 1 79.81 148 LEU A O 1
ATOM 1135 N N . GLN A 1 149 ? -16.562 -32.594 -18.75 1 85.56 14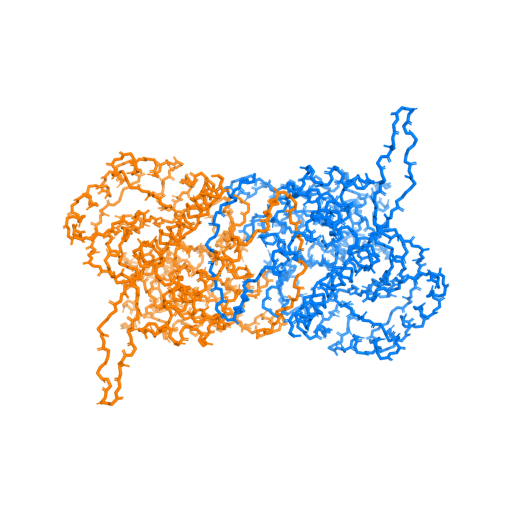9 GLN A N 1
ATOM 1136 C CA . GLN A 1 149 ? -17.734 -32.656 -17.891 1 85.56 149 GLN A CA 1
ATOM 1137 C C . GLN A 1 149 ? -17.719 -31.562 -16.828 1 85.56 149 GLN A C 1
ATOM 1139 O O . GLN A 1 149 ? -18.641 -31.469 -16.016 1 85.56 149 GLN A O 1
ATOM 1144 N N . LYS A 1 150 ? -16.781 -30.703 -17 1 90.56 150 LYS A N 1
ATOM 1145 C CA . LYS A 1 150 ? -16.641 -29.641 -16.016 1 90.56 150 LYS A CA 1
ATOM 1146 C C . LYS A 1 150 ? -16.953 -28.266 -16.641 1 90.56 150 LYS A C 1
ATOM 1148 O O . LYS A 1 150 ? -16.984 -28.125 -17.859 1 90.56 150 LYS A O 1
ATOM 1153 N N . SER A 1 151 ? -17.297 -27.344 -15.758 1 92.44 151 SER A N 1
ATOM 1154 C CA . SER A 1 151 ? -17.547 -25.969 -16.188 1 92.44 151 SER A CA 1
ATOM 1155 C C . SER A 1 151 ? -16.266 -25.125 -16.109 1 92.44 151 SER A C 1
ATOM 1157 O O . SER A 1 151 ? -15.711 -24.953 -15.031 1 92.44 151 SER A O 1
ATOM 1159 N N . THR A 1 152 ? -15.812 -24.641 -17.266 1 94.62 152 THR A N 1
ATOM 1160 C CA . THR A 1 152 ? -14.594 -23.828 -17.297 1 94.62 152 THR A CA 1
ATOM 1161 C C . THR A 1 152 ? -14.922 -22.344 -17.141 1 94.62 152 THR A C 1
ATOM 1163 O O . THR A 1 152 ? -15.625 -21.766 -17.969 1 94.62 152 THR A O 1
ATOM 1166 N N . GLU A 1 153 ? -14.375 -21.719 -16.109 1 93.88 153 GLU A N 1
ATOM 1167 C CA . GLU A 1 153 ? -14.672 -20.328 -15.773 1 93.88 153 GLU A CA 1
ATOM 1168 C C . GLU A 1 153 ? -13.859 -19.375 -16.656 1 93.88 153 GLU A C 1
ATOM 1170 O O . GLU A 1 153 ? -14.305 -18.266 -16.953 1 93.88 153 GLU A O 1
ATOM 1175 N N . GLY A 1 154 ? -12.711 -19.797 -16.984 1 96.38 154 GLY A N 1
ATOM 1176 C CA . GLY A 1 154 ? -11.836 -18.938 -17.766 1 96.38 154 GLY A CA 1
ATOM 1177 C C . GLY A 1 154 ? -10.398 -19.422 -17.781 1 96.38 154 GLY A C 1
ATOM 1178 O O . GLY A 1 154 ? -10.117 -20.562 -17.438 1 96.38 154 GLY A O 1
ATOM 1179 N N . ILE A 1 155 ? -9.5 -18.531 -18.312 1 97.75 155 ILE A N 1
ATOM 1180 C CA . ILE A 1 155 ? -8.078 -18.828 -18.453 1 97.75 155 ILE A CA 1
ATOM 1181 C C . ILE A 1 155 ? -7.258 -17.781 -17.703 1 97.75 155 ILE A C 1
ATOM 1183 O O . ILE A 1 155 ? -7.445 -16.578 -17.906 1 97.75 155 ILE A O 1
ATOM 1187 N N . GLY A 1 156 ? -6.5 -18.219 -16.766 1 97.5 156 GLY A N 1
ATOM 1188 C CA . GLY A 1 156 ? -5.535 -17.344 -16.094 1 97.5 156 GLY A CA 1
ATOM 1189 C C . GLY A 1 156 ? -4.109 -17.578 -16.578 1 97.5 156 GLY A C 1
ATOM 1190 O O . GLY A 1 156 ? -3.646 -18.719 -16.656 1 97.5 156 GLY A O 1
ATOM 1191 N N . ILE A 1 157 ? -3.389 -16.516 -16.922 1 96.81 157 ILE A N 1
ATOM 1192 C CA . ILE A 1 157 ? -2.018 -16.609 -17.422 1 96.81 157 ILE A CA 1
ATOM 1193 C C . ILE A 1 157 ? -1.093 -15.805 -16.516 1 96.81 157 ILE A C 1
ATOM 1195 O O . ILE A 1 157 ? -1.298 -14.602 -16.312 1 96.81 157 ILE A O 1
ATOM 1199 N N . SER A 1 158 ? -0.165 -16.453 -15.945 1 94.44 158 SER A N 1
ATOM 1200 C CA . SER A 1 158 ? 0.892 -15.812 -15.172 1 94.44 158 SER A CA 1
ATOM 1201 C C . SER A 1 158 ? 2.193 -15.742 -15.961 1 94.44 158 SER A C 1
ATOM 1203 O O . SER A 1 158 ? 2.539 -16.688 -16.688 1 94.44 158 SER A O 1
ATOM 1205 N N . LEU A 1 159 ? 2.883 -14.641 -15.898 1 91.5 159 LEU A N 1
ATOM 1206 C CA . LEU A 1 159 ? 4.137 -14.508 -16.641 1 91.5 159 LEU A CA 1
ATOM 1207 C C . LEU A 1 159 ? 5.066 -13.516 -15.953 1 91.5 159 LEU A C 1
ATOM 1209 O O . LEU A 1 159 ? 4.617 -12.664 -15.18 1 91.5 159 LEU A O 1
ATOM 1213 N N . PRO A 1 160 ? 6.387 -13.617 -16.234 1 86.5 160 PRO A N 1
ATOM 1214 C CA . PRO A 1 160 ? 7.371 -12.688 -15.672 1 86.5 160 PRO A CA 1
ATOM 1215 C C . PRO A 1 160 ? 7.406 -11.352 -16.406 1 86.5 160 PRO A C 1
ATOM 1217 O O . PRO A 1 160 ? 8.391 -11.039 -17.094 1 86.5 160 PRO A O 1
ATOM 1220 N N . GLY A 1 161 ? 6.441 -10.57 -16.219 1 84.69 161 GLY A N 1
ATOM 1221 C CA . GLY A 1 161 ? 6.328 -9.258 -16.844 1 84.69 161 GLY A CA 1
ATOM 1222 C C . GLY A 1 161 ? 5.266 -8.383 -16.219 1 84.69 161 GLY A C 1
ATOM 1223 O O . GLY A 1 161 ? 4.578 -8.805 -15.289 1 84.69 161 GLY A O 1
ATOM 1224 N N . ARG A 1 162 ? 5.242 -7.191 -16.734 1 83.56 162 ARG A N 1
ATOM 1225 C CA . ARG A 1 162 ? 4.258 -6.246 -16.219 1 83.56 162 ARG A CA 1
ATOM 1226 C C . ARG A 1 162 ? 3.02 -6.207 -17.109 1 83.56 162 ARG A C 1
ATOM 1228 O O . ARG A 1 162 ? 3.135 -6.137 -18.344 1 83.56 162 ARG A O 1
ATOM 1235 N N . VAL A 1 163 ? 1.926 -6.336 -16.453 1 88 163 VAL A N 1
ATOM 1236 C CA . VAL A 1 163 ? 0.625 -6.34 -17.109 1 88 163 VAL A CA 1
ATOM 1237 C C . VAL A 1 163 ? -0.158 -5.09 -16.719 1 88 163 VAL A C 1
ATOM 1239 O O . VAL A 1 163 ? -0.234 -4.746 -15.531 1 88 163 VAL A O 1
ATOM 1242 N N . ASN A 1 164 ? -0.621 -4.367 -17.734 1 84.56 164 ASN A N 1
ATOM 1243 C CA . ASN A 1 164 ? -1.502 -3.248 -17.422 1 84.56 164 ASN A CA 1
ATOM 1244 C C . ASN A 1 164 ? -2.783 -3.719 -16.734 1 84.56 164 ASN A C 1
ATOM 1246 O O . ASN A 1 164 ? -3.531 -4.523 -17.297 1 84.56 164 ASN A O 1
ATOM 1250 N N . PRO A 1 165 ? -3.008 -3.189 -15.594 1 81.06 165 PRO A N 1
ATOM 1251 C CA . PRO A 1 165 ? -4.156 -3.715 -14.852 1 81.06 165 PRO A CA 1
ATOM 1252 C C . PRO A 1 165 ? -5.492 -3.363 -15.5 1 81.06 165 PRO A C 1
ATOM 1254 O O . PRO A 1 165 ? -6.488 -4.055 -15.281 1 81.06 165 PRO A O 1
ATOM 1257 N N . THR A 1 166 ? -5.539 -2.344 -16.266 1 81.06 166 THR A N 1
ATOM 1258 C CA . THR A 1 166 ? -6.777 -1.891 -16.891 1 81.06 166 THR A CA 1
ATOM 1259 C C . THR A 1 166 ? -6.98 -2.562 -18.25 1 81.06 166 THR A C 1
ATOM 1261 O O . THR A 1 166 ? -8.008 -3.203 -18.484 1 81.06 166 THR A O 1
ATOM 1264 N N . THR A 1 167 ? -5.965 -2.561 -19.047 1 85 167 THR A N 1
ATOM 1265 C CA . THR A 1 167 ? -6.109 -3.066 -20.406 1 85 167 THR A CA 1
ATOM 1266 C C . THR A 1 167 ? -5.77 -4.555 -20.469 1 85 167 THR A C 1
ATOM 1268 O O . THR A 1 167 ? -6.094 -5.23 -21.453 1 85 167 THR A O 1
ATOM 1271 N N . GLN A 1 168 ? -5.059 -5.078 -19.453 1 91 168 GLN A N 1
ATOM 1272 C CA . GLN A 1 168 ? -4.637 -6.473 -19.391 1 91 168 GLN A CA 1
ATOM 1273 C C . GLN A 1 168 ? -3.721 -6.82 -20.562 1 91 168 GLN A C 1
ATOM 1275 O O . GLN A 1 168 ? -3.789 -7.926 -21.109 1 91 168 GLN A O 1
ATOM 1280 N N . ARG A 1 169 ? -2.961 -5.82 -20.953 1 90.38 169 ARG A N 1
ATOM 1281 C CA . ARG A 1 169 ? -1.93 -6.016 -21.969 1 90.38 169 ARG A CA 1
ATOM 1282 C C . ARG A 1 169 ? -0.554 -6.168 -21.328 1 90.38 169 ARG A C 1
ATOM 1284 O O . ARG A 1 169 ? -0.269 -5.547 -20.312 1 90.38 169 ARG A O 1
ATOM 1291 N N . LEU A 1 170 ? 0.214 -7 -22.016 1 89.19 170 LEU A N 1
ATOM 1292 C CA . LEU A 1 170 ? 1.611 -7.09 -21.594 1 89.19 170 LEU A CA 1
ATOM 1293 C C . LEU A 1 170 ? 2.363 -5.812 -21.953 1 89.19 170 LEU A C 1
ATOM 1295 O O . LEU A 1 170 ? 2.408 -5.418 -23.125 1 89.19 170 LEU A O 1
ATOM 1299 N N . ILE A 1 171 ? 2.889 -5.164 -20.953 1 81.31 171 ILE A N 1
ATOM 1300 C CA . ILE A 1 171 ? 3.633 -3.928 -21.156 1 81.31 171 ILE A CA 1
ATOM 1301 C C . ILE A 1 171 ? 5.094 -4.25 -21.469 1 81.31 171 ILE A C 1
ATOM 1303 O O . ILE A 1 171 ? 5.66 -3.732 -22.438 1 81.31 171 ILE A O 1
ATOM 1307 N N . PHE A 1 172 ? 5.668 -5.062 -20.656 1 77.56 172 PHE A N 1
ATOM 1308 C CA . PHE A 1 172 ? 7.059 -5.449 -20.875 1 77.56 172 PHE A CA 1
ATOM 1309 C C . PHE A 1 172 ? 7.387 -6.723 -20.094 1 77.56 172 PHE A C 1
ATOM 1311 O O . PHE A 1 172 ? 6.898 -6.926 -18.984 1 77.56 172 PHE A O 1
ATOM 1318 N N . ALA A 1 173 ? 8.125 -7.645 -20.781 1 83.19 173 ALA A N 1
ATOM 1319 C CA . ALA A 1 173 ? 8.656 -8.875 -20.203 1 83.19 173 ALA A CA 1
ATOM 1320 C C . ALA A 1 173 ? 10.102 -9.109 -20.656 1 83.19 173 ALA A C 1
ATOM 1322 O O . ALA A 1 173 ? 10.367 -9.914 -21.547 1 83.19 173 ALA A O 1
ATOM 1323 N N . PRO A 1 174 ? 10.992 -8.391 -19.906 1 74.88 174 PRO A N 1
ATOM 1324 C CA . PRO A 1 174 ? 12.383 -8.406 -20.375 1 74.88 174 PRO A CA 1
ATOM 1325 C C . PRO A 1 174 ? 12.977 -9.812 -20.391 1 74.88 174 PRO A C 1
ATOM 1327 O O . PRO A 1 174 ? 13.703 -10.172 -21.328 1 74.88 174 PRO A O 1
ATOM 1330 N N . ASN A 1 175 ? 12.656 -10.602 -19.453 1 76.5 175 ASN A N 1
ATOM 1331 C CA . ASN A 1 175 ? 13.25 -11.938 -19.359 1 76.5 175 ASN A CA 1
ATOM 1332 C C . ASN A 1 175 ? 12.711 -12.859 -20.438 1 76.5 175 ASN A C 1
ATOM 1334 O O . ASN A 1 175 ? 13.391 -13.805 -20.844 1 76.5 175 ASN A O 1
ATOM 1338 N N . LEU A 1 176 ? 11.523 -12.594 -20.906 1 85.5 176 LEU A N 1
ATOM 1339 C CA . LEU A 1 176 ? 10.945 -13.352 -22 1 85.5 176 LEU A CA 1
ATOM 1340 C C . LEU A 1 176 ? 11.383 -12.781 -23.344 1 85.5 176 LEU A C 1
ATOM 1342 O O . LEU A 1 176 ? 11.227 -13.43 -24.391 1 85.5 176 LEU A O 1
ATOM 1346 N N . LYS A 1 177 ? 11.867 -11.578 -23.266 1 84.12 177 LYS A N 1
ATOM 1347 C CA . LYS A 1 177 ? 12.18 -10.797 -24.469 1 84.12 177 LYS A CA 1
ATOM 1348 C C . LYS A 1 177 ? 10.93 -10.562 -25.312 1 84.12 177 LYS A C 1
ATOM 1350 O O . LYS A 1 177 ? 10.984 -10.625 -26.531 1 84.12 177 LYS A O 1
ATOM 1355 N N . TRP A 1 178 ? 9.812 -10.5 -24.688 1 88.38 178 TRP A N 1
ATOM 1356 C CA . TRP A 1 178 ? 8.547 -10.203 -25.344 1 88.38 178 TRP A CA 1
ATOM 1357 C C . TRP A 1 178 ? 8.266 -8.703 -25.344 1 88.38 178 TRP A C 1
ATOM 1359 O O . TRP A 1 178 ? 8.312 -8.062 -24.297 1 88.38 178 TRP A O 1
ATOM 1369 N N . PRO A 1 179 ? 8.039 -8.125 -26.484 1 85.31 179 PRO A N 1
ATOM 1370 C CA . PRO A 1 179 ? 7.551 -6.746 -26.516 1 85.31 179 PRO A CA 1
ATOM 1371 C C . PRO A 1 179 ? 6.094 -6.629 -26.062 1 85.31 179 PRO A C 1
ATOM 1373 O O . PRO A 1 179 ? 5.504 -7.613 -25.609 1 85.31 179 PRO A O 1
ATOM 1376 N N . GLU A 1 180 ? 5.609 -5.367 -26.062 1 87.44 180 GLU A N 1
ATOM 1377 C CA . GLU A 1 180 ? 4.184 -5.191 -25.812 1 87.44 180 GLU A CA 1
ATOM 1378 C C . GLU A 1 180 ? 3.344 -6.07 -26.734 1 87.44 180 GLU A C 1
ATOM 1380 O O . GLU A 1 180 ? 3.596 -6.137 -27.938 1 87.44 180 GLU A O 1
ATOM 1385 N N . PHE A 1 181 ? 2.461 -6.844 -26.203 1 90.5 181 PHE A N 1
ATOM 1386 C CA . PHE A 1 181 ? 1.691 -7.824 -26.953 1 90.5 181 PHE A CA 1
ATOM 1387 C C . PHE A 1 181 ? 0.344 -8.086 -26.297 1 90.5 181 PHE A C 1
ATOM 1389 O O . PHE A 1 181 ? 0.255 -8.164 -25.062 1 90.5 181 PHE A O 1
ATOM 1396 N N . ASP A 1 182 ? -0.675 -8.18 -27.094 1 95.19 182 ASP A N 1
ATOM 1397 C CA . ASP A 1 182 ? -2.02 -8.414 -26.578 1 95.19 182 ASP A CA 1
ATOM 1398 C C . ASP A 1 182 ? -2.328 -9.914 -26.516 1 95.19 182 ASP A C 1
ATOM 1400 O O . ASP A 1 182 ? -3.117 -10.422 -27.312 1 95.19 182 ASP A O 1
ATOM 1404 N N . ILE A 1 183 ? -1.82 -10.57 -25.516 1 96.81 183 ILE A N 1
ATOM 1405 C CA . ILE A 1 183 ? -1.99 -12 -25.281 1 96.81 183 ILE A CA 1
ATOM 1406 C C . ILE A 1 183 ? -3.467 -12.312 -25.047 1 96.81 183 ILE A C 1
ATOM 1408 O O . ILE A 1 183 ? -4 -13.273 -25.609 1 96.81 183 ILE A O 1
ATOM 1412 N N . LYS A 1 184 ? -4.066 -11.5 -24.281 1 96.75 184 LYS A N 1
ATOM 1413 C CA . LYS A 1 184 ? -5.465 -11.688 -23.906 1 96.75 184 LYS A CA 1
ATOM 1414 C C . LYS A 1 184 ? -6.363 -11.781 -25.125 1 96.75 184 LYS A C 1
ATOM 1416 O O . LYS A 1 184 ? -7.121 -12.734 -25.281 1 96.75 184 LYS A O 1
ATOM 1421 N N . LYS A 1 185 ? -6.273 -10.836 -26 1 96.56 185 LYS A N 1
ATOM 1422 C CA . LYS A 1 185 ? -7.109 -10.797 -27.203 1 96.56 185 LYS A CA 1
ATOM 1423 C C . LYS A 1 185 ? -6.891 -12.031 -28.062 1 96.56 185 LYS A C 1
ATOM 1425 O O . LYS A 1 185 ? -7.852 -12.641 -28.547 1 96.56 185 LYS A O 1
ATOM 1430 N N . MET A 1 186 ? -5.668 -12.391 -28.25 1 97 186 MET A N 1
ATOM 1431 C CA . MET A 1 186 ? -5.344 -13.531 -29.094 1 97 186 MET A CA 1
ATOM 1432 C C . MET A 1 186 ? -5.945 -14.812 -28.531 1 97 186 MET A C 1
ATOM 1434 O O . MET A 1 186 ? -6.539 -15.602 -29.266 1 97 186 MET A O 1
ATOM 1438 N N . VAL A 1 187 ? -5.797 -15 -27.281 1 97.81 187 VAL A N 1
ATOM 1439 C CA . VAL A 1 187 ? -6.266 -16.219 -26.641 1 97.81 187 VAL A CA 1
ATOM 1440 C C . VAL A 1 187 ? -7.793 -16.219 -26.594 1 97.81 187 VAL A C 1
ATOM 1442 O O . VAL A 1 187 ? -8.43 -17.234 -26.906 1 97.81 187 VAL A O 1
ATOM 1445 N N . GLU A 1 188 ? -8.391 -15.078 -26.219 1 97.12 188 GLU A N 1
ATOM 1446 C CA . GLU A 1 188 ? -9.844 -14.977 -26.141 1 97.12 188 GLU A CA 1
ATOM 1447 C C . GLU A 1 188 ? -10.492 -15.211 -27.5 1 97.12 188 GLU A C 1
ATOM 1449 O O . GLU A 1 188 ? -11.516 -15.891 -27.609 1 97.12 188 GLU A O 1
ATOM 1454 N N . THR A 1 189 ? -9.945 -14.648 -28.547 1 96.81 189 THR A N 1
ATOM 1455 C CA . THR A 1 189 ? -10.477 -14.781 -29.891 1 96.81 189 THR A CA 1
ATOM 1456 C C . THR A 1 189 ? -10.484 -16.25 -30.328 1 96.81 189 THR A C 1
ATOM 1458 O O . THR A 1 189 ? -11.445 -16.719 -30.938 1 96.81 189 THR A O 1
ATOM 1461 N N . LYS A 1 190 ? -9.492 -16.938 -29.953 1 97 190 LYS A N 1
ATOM 1462 C CA . LYS A 1 190 ? -9.336 -18.297 -30.438 1 97 190 LYS A CA 1
ATOM 1463 C C . LYS A 1 190 ? -10.117 -19.297 -29.578 1 97 190 LYS A C 1
ATOM 1465 O O . LYS A 1 190 ? -10.664 -20.266 -30.078 1 97 190 LYS A O 1
ATOM 1470 N N . LEU A 1 191 ? -10.172 -19.062 -28.297 1 96.75 191 LEU A N 1
ATOM 1471 C CA . LEU A 1 191 ? -10.695 -20.094 -27.406 1 96.75 191 LEU A CA 1
ATOM 1472 C C . LEU A 1 191 ? -12.086 -19.719 -26.891 1 96.75 191 LEU A C 1
ATOM 1474 O O . LEU A 1 191 ? -12.797 -20.562 -26.344 1 96.75 191 LEU A O 1
ATOM 1478 N N . GLY A 1 192 ? -12.469 -18.469 -26.938 1 95.38 192 GLY A N 1
ATOM 1479 C CA . GLY A 1 192 ? -13.805 -18.031 -26.562 1 95.38 192 GLY A CA 1
ATOM 1480 C C . GLY A 1 192 ? -14.031 -18.016 -25.062 1 95.38 192 GLY A C 1
ATOM 1481 O O . GLY A 1 192 ? -15.172 -18.094 -24.594 1 95.38 192 GLY A O 1
ATOM 1482 N N . LEU A 1 193 ? -13.055 -18.031 -24.312 1 95.19 193 LEU A N 1
ATOM 1483 C CA . LEU A 1 193 ? -13.125 -17.969 -22.844 1 95.19 193 LEU A CA 1
ATOM 1484 C C . LEU A 1 193 ? -12.516 -16.672 -22.328 1 95.19 193 LEU A C 1
ATOM 1486 O O . LEU A 1 193 ? -11.602 -16.125 -22.938 1 95.19 193 LEU A O 1
ATOM 1490 N N . PRO A 1 194 ? -13.062 -16.172 -21.188 1 95.38 194 PRO A N 1
ATOM 1491 C CA . PRO A 1 194 ? -12.422 -14.992 -20.578 1 95.38 194 PRO A CA 1
ATOM 1492 C C . PRO A 1 194 ? -10.984 -15.273 -20.156 1 95.38 194 PRO A C 1
ATOM 1494 O O . PRO A 1 194 ? -10.688 -16.359 -19.641 1 95.38 194 PRO A O 1
ATOM 1497 N N . VAL A 1 195 ? -10.086 -14.336 -20.391 1 97 195 VAL A N 1
ATOM 1498 C CA . VAL A 1 195 ? -8.664 -14.492 -20.078 1 97 195 VAL A CA 1
ATOM 1499 C C . VAL A 1 195 ? -8.227 -13.406 -19.109 1 97 195 VAL A C 1
ATOM 1501 O O . VAL A 1 195 ? -8.625 -12.25 -19.234 1 97 195 VAL A O 1
ATOM 1504 N N . MET A 1 196 ? -7.488 -13.797 -18.141 1 95.44 196 MET A N 1
ATOM 1505 C CA . MET A 1 196 ? -6.848 -12.859 -17.219 1 95.44 196 MET A CA 1
ATOM 1506 C C . MET A 1 196 ? -5.336 -13.047 -17.219 1 95.44 196 MET A C 1
ATOM 1508 O O . MET A 1 196 ? -4.848 -14.18 -17.172 1 95.44 196 MET A O 1
ATOM 1512 N N . LEU A 1 197 ? -4.629 -11.93 -17.281 1 95 197 LEU A N 1
ATOM 1513 C CA . LEU A 1 197 ? -3.176 -11.938 -17.188 1 95 197 LEU A CA 1
ATOM 1514 C C . LEU A 1 197 ? -2.721 -11.352 -15.844 1 95 197 LEU A C 1
ATOM 1516 O O . LEU A 1 197 ? -3.299 -10.383 -15.359 1 95 197 LEU A O 1
ATOM 1520 N N . GLU A 1 198 ? -1.685 -11.922 -15.344 1 91.88 198 GLU A N 1
ATOM 1521 C CA . GLU A 1 198 ? -1.118 -11.398 -14.109 1 91.88 198 GLU A CA 1
ATOM 1522 C C . GLU A 1 198 ? 0.385 -11.656 -14.039 1 91.88 198 GLU A C 1
ATOM 1524 O O . GLU A 1 198 ? 0.885 -12.625 -14.617 1 91.88 198 GLU A O 1
ATOM 1529 N N . ASN A 1 199 ? 1.034 -10.766 -13.352 1 91.06 199 ASN A N 1
ATOM 1530 C CA . ASN A 1 199 ? 2.441 -10.977 -13.031 1 91.06 199 ASN A CA 1
ATOM 1531 C C . ASN A 1 199 ? 2.641 -12.219 -12.172 1 91.06 199 ASN A C 1
ATOM 1533 O O . ASN A 1 199 ? 1.82 -12.516 -11.297 1 91.06 199 ASN A O 1
ATOM 1537 N N . ASP A 1 200 ? 3.736 -12.883 -12.352 1 89.75 200 ASP A N 1
ATOM 1538 C CA . ASP A 1 200 ? 4 -14.148 -11.672 1 89.75 200 ASP A CA 1
ATOM 1539 C C . ASP A 1 200 ? 4.086 -13.953 -10.156 1 89.75 200 ASP A C 1
ATOM 1541 O O . ASP A 1 200 ? 3.578 -14.773 -9.391 1 89.75 200 ASP A O 1
ATOM 1545 N N . ALA A 1 201 ? 4.738 -12.914 -9.703 1 90.88 201 ALA A N 1
ATOM 1546 C CA . ALA A 1 201 ? 4.812 -12.672 -8.266 1 90.88 201 ALA A CA 1
ATOM 1547 C C . ALA A 1 201 ? 3.422 -12.445 -7.676 1 90.88 201 ALA A C 1
ATOM 1549 O O . ALA A 1 201 ? 3.115 -12.953 -6.59 1 90.88 201 ALA A O 1
ATOM 1550 N N . THR A 1 202 ? 2.619 -11.734 -8.375 1 91.38 202 THR A N 1
ATOM 1551 C CA . THR A 1 202 ? 1.25 -11.492 -7.938 1 91.38 202 THR A CA 1
ATOM 1552 C C . THR A 1 202 ? 0.453 -12.797 -7.906 1 91.38 202 THR A C 1
ATOM 1554 O O . THR A 1 202 ? -0.264 -13.062 -6.941 1 91.38 202 THR A O 1
ATOM 1557 N N . ALA A 1 203 ? 0.624 -13.531 -8.938 1 90.38 203 ALA A N 1
ATOM 1558 C CA . ALA A 1 203 ? -0.062 -14.82 -8.977 1 90.38 203 ALA A CA 1
ATOM 1559 C C . ALA A 1 203 ? 0.346 -15.695 -7.797 1 90.38 203 ALA A C 1
ATOM 1561 O O . ALA A 1 203 ? -0.5 -16.344 -7.168 1 90.38 203 ALA A O 1
ATOM 1562 N N . CYS A 1 204 ? 1.6 -15.703 -7.512 1 90.5 204 CYS A N 1
ATOM 1563 C CA . CYS A 1 204 ? 2.1 -16.5 -6.391 1 90.5 204 CYS A CA 1
ATOM 1564 C C . CYS A 1 204 ? 1.488 -16.031 -5.074 1 90.5 204 CYS A C 1
ATOM 1566 O O . CYS A 1 204 ? 1.058 -16.844 -4.262 1 90.5 204 CYS A O 1
ATOM 1568 N N . LEU A 1 205 ? 1.483 -14.773 -4.883 1 91.25 205 LEU A N 1
ATOM 1569 C CA . LEU A 1 205 ? 0.908 -14.227 -3.656 1 91.25 205 LEU A CA 1
ATOM 1570 C C . LEU A 1 205 ? -0.569 -14.594 -3.543 1 91.25 205 LEU A C 1
ATOM 1572 O O . LEU A 1 205 ? -1.046 -14.945 -2.463 1 91.25 205 LEU A O 1
ATOM 1576 N N . MET A 1 206 ? -1.237 -14.523 -4.617 1 87.69 206 MET A N 1
ATOM 1577 C CA . MET A 1 206 ? -2.66 -14.852 -4.621 1 87.69 206 MET A CA 1
ATOM 1578 C C . MET A 1 206 ? -2.879 -16.312 -4.242 1 87.69 206 MET A C 1
ATOM 1580 O O . MET A 1 206 ? -3.822 -16.641 -3.518 1 87.69 206 MET A O 1
ATOM 1584 N N . ALA A 1 207 ? -2.035 -17.156 -4.746 1 88.5 207 ALA A N 1
ATOM 1585 C CA . ALA A 1 207 ? -2.113 -18.562 -4.383 1 88.5 207 ALA A CA 1
ATOM 1586 C C . ALA A 1 207 ? -1.964 -18.75 -2.877 1 88.5 207 ALA A C 1
ATOM 1588 O O . ALA A 1 207 ? -2.715 -19.516 -2.264 1 88.5 207 ALA A O 1
ATOM 1589 N N . GLU A 1 208 ? -0.994 -18.062 -2.332 1 87.88 208 GLU A N 1
ATOM 1590 C CA . GLU A 1 208 ? -0.752 -18.156 -0.895 1 87.88 208 GLU A CA 1
ATOM 1591 C C . GLU A 1 208 ? -1.95 -17.641 -0.101 1 87.88 208 GLU A C 1
ATOM 1593 O O . GLU A 1 208 ? -2.297 -18.203 0.94 1 87.88 208 GLU A O 1
ATOM 1598 N N . ARG A 1 209 ? -2.518 -16.656 -0.582 1 84.19 209 ARG A N 1
ATOM 1599 C CA . ARG A 1 209 ? -3.637 -16.016 0.111 1 84.19 209 ARG A CA 1
ATOM 1600 C C . ARG A 1 209 ? -4.879 -16.906 0.066 1 84.19 209 ARG A C 1
ATOM 1602 O O . ARG A 1 209 ? -5.625 -16.984 1.043 1 84.19 209 ARG A O 1
ATOM 1609 N N . ILE A 1 210 ? -5.062 -17.5 -1.017 1 80.62 210 ILE A N 1
ATOM 1610 C CA . ILE A 1 210 ? -6.324 -18.203 -1.248 1 80.62 210 ILE A CA 1
ATOM 1611 C C . ILE A 1 210 ? -6.219 -19.641 -0.754 1 80.62 210 ILE A C 1
ATOM 1613 O O . ILE A 1 210 ? -7.168 -20.172 -0.181 1 80.62 210 ILE A O 1
ATOM 1617 N N . PHE A 1 211 ? -5.062 -20.203 -1.003 1 79.25 211 PHE A N 1
ATOM 1618 C CA . PHE A 1 211 ? -4.969 -21.641 -0.771 1 79.25 211 PHE A CA 1
ATOM 1619 C C . PHE A 1 211 ? -4.102 -21.938 0.447 1 79.25 211 PHE A C 1
ATOM 1621 O O . PHE A 1 211 ? -4 -23.078 0.876 1 79.25 211 PHE A O 1
ATOM 1628 N N . ALA A 1 212 ? -3.434 -20.984 0.916 1 73.44 212 ALA A N 1
ATOM 1629 C CA . ALA A 1 212 ? -2.545 -21.203 2.053 1 73.44 212 ALA A CA 1
ATOM 1630 C C . ALA A 1 212 ? -2.949 -20.344 3.244 1 73.44 212 ALA A C 1
ATOM 1632 O O . ALA A 1 212 ? -4.07 -19.828 3.299 1 73.44 212 ALA A O 1
ATOM 1633 N N . ARG A 1 213 ? -2.029 -20.312 4.18 1 66.31 213 ARG A N 1
ATOM 1634 C CA . ARG A 1 213 ? -2.33 -19.766 5.5 1 66.31 213 ARG A CA 1
ATOM 1635 C C . ARG A 1 213 ? -1.918 -18.297 5.602 1 66.31 213 ARG A C 1
ATOM 1637 O O . ARG A 1 213 ? -0.908 -17.969 6.227 1 66.31 213 ARG A O 1
ATOM 1644 N N . MET A 1 214 ? -2.535 -17.453 4.895 1 80.06 214 MET A N 1
ATOM 1645 C CA . MET A 1 214 ? -2.285 -16.031 5.102 1 80.06 214 MET A CA 1
ATOM 1646 C C . MET A 1 214 ? -3.479 -15.367 5.77 1 80.06 214 MET A C 1
ATOM 1648 O O . MET A 1 214 ? -3.762 -14.195 5.512 1 80.06 214 MET A O 1
ATOM 1652 N N . ASP A 1 215 ? -4.086 -16.219 6.508 1 73.12 215 ASP A N 1
ATOM 1653 C CA . ASP A 1 215 ? -5.281 -15.688 7.148 1 73.12 215 ASP A CA 1
ATOM 1654 C C . ASP A 1 215 ? -4.934 -14.531 8.086 1 73.12 215 ASP A C 1
ATOM 1656 O O . ASP A 1 215 ? -3.998 -14.625 8.883 1 73.12 215 ASP A O 1
ATOM 1660 N N . GLY A 1 216 ? -5.625 -13.453 7.855 1 76.31 216 GLY A N 1
ATOM 1661 C CA . GLY A 1 216 ? -5.496 -12.305 8.742 1 76.31 216 GLY A CA 1
ATOM 1662 C C . GLY A 1 216 ? -4.344 -11.391 8.367 1 76.31 216 GLY A C 1
ATOM 1663 O O . GLY A 1 216 ? -4.18 -10.32 8.953 1 76.31 216 GLY A O 1
ATOM 1664 N N . VAL A 1 217 ? -3.549 -11.828 7.414 1 87.5 217 VAL A N 1
ATOM 1665 C CA . VAL A 1 217 ? -2.398 -11.023 7.023 1 87.5 217 VAL A CA 1
ATOM 1666 C C . VAL A 1 217 ? -2.852 -9.883 6.113 1 87.5 217 VAL A C 1
ATOM 1668 O O . VAL A 1 217 ? -3.473 -10.117 5.074 1 87.5 217 VAL A O 1
ATOM 1671 N N . LYS A 1 218 ? -2.514 -8.641 6.5 1 88.69 218 LYS A N 1
ATOM 1672 C CA . LYS A 1 218 ? -2.957 -7.48 5.738 1 88.69 218 LYS A CA 1
ATOM 1673 C C . LYS A 1 218 ? -1.791 -6.824 5.004 1 88.69 218 LYS A C 1
ATOM 1675 O O . LYS A 1 218 ? -1.989 -6.137 4 1 88.69 218 LYS A O 1
ATOM 1680 N N . ASP A 1 219 ? -0.697 -6.949 5.574 1 92.62 219 ASP A N 1
ATOM 1681 C CA . ASP A 1 219 ? 0.507 -6.359 4.996 1 92.62 219 ASP A CA 1
ATOM 1682 C C . ASP A 1 219 ? 1.595 -7.414 4.801 1 92.62 219 ASP A C 1
ATOM 1684 O O . ASP A 1 219 ? 2.141 -7.938 5.777 1 92.62 219 ASP A O 1
ATOM 1688 N N . ALA A 1 220 ? 1.867 -7.711 3.545 1 94.88 220 ALA A N 1
ATOM 1689 C CA . ALA A 1 220 ? 2.855 -8.734 3.219 1 94.88 220 ALA A CA 1
ATOM 1690 C C . ALA A 1 220 ? 3.57 -8.406 1.91 1 94.88 220 ALA A C 1
ATOM 1692 O O . ALA A 1 220 ? 3.119 -7.555 1.144 1 94.88 220 ALA A O 1
ATOM 1693 N N . VAL A 1 221 ? 4.711 -9.016 1.74 1 96.62 221 VAL A N 1
ATOM 1694 C CA . VAL A 1 221 ? 5.441 -8.922 0.481 1 96.62 221 VAL A CA 1
ATOM 1695 C C . VAL A 1 221 ? 5.895 -10.312 0.045 1 96.62 221 VAL A C 1
ATOM 1697 O O . VAL A 1 221 ? 6.379 -11.102 0.862 1 96.62 221 VAL A O 1
ATOM 1700 N N . LEU A 1 222 ? 5.594 -10.625 -1.144 1 95.56 222 LEU A N 1
ATOM 1701 C CA . LEU A 1 222 ? 6.184 -11.82 -1.741 1 95.56 222 LEU A CA 1
ATOM 1702 C C . LEU A 1 222 ? 7.363 -11.453 -2.637 1 95.56 222 LEU A C 1
ATOM 1704 O O . LEU A 1 222 ? 7.254 -10.562 -3.482 1 95.56 222 LEU A O 1
ATOM 1708 N N . VAL A 1 223 ? 8.445 -12.086 -2.404 1 96.12 223 VAL A N 1
ATOM 1709 C CA . VAL A 1 223 ? 9.648 -11.938 -3.211 1 96.12 223 VAL A CA 1
ATOM 1710 C C . VAL A 1 223 ? 9.891 -13.203 -4.02 1 96.12 223 VAL A C 1
ATOM 1712 O O . VAL A 1 223 ? 10.242 -14.25 -3.461 1 96.12 223 VAL A O 1
ATOM 1715 N N . ALA A 1 224 ? 9.719 -13.078 -5.301 1 91.56 224 ALA A N 1
ATOM 1716 C CA . ALA A 1 224 ? 9.984 -14.195 -6.203 1 91.56 224 ALA A CA 1
ATOM 1717 C C . ALA A 1 224 ? 11.414 -14.133 -6.742 1 91.56 224 ALA A C 1
ATOM 1719 O O . ALA A 1 224 ? 11.773 -13.195 -7.453 1 91.56 224 ALA A O 1
ATOM 1720 N N . VAL A 1 225 ? 12.172 -15.172 -6.383 1 92.12 225 VAL A N 1
ATOM 1721 C CA . VAL A 1 225 ? 13.562 -15.219 -6.816 1 92.12 225 VAL A CA 1
ATOM 1722 C C . VAL A 1 225 ? 13.742 -16.328 -7.852 1 92.12 225 VAL A C 1
ATOM 1724 O O . VAL A 1 225 ? 13.641 -17.516 -7.523 1 92.12 225 VAL A O 1
ATOM 1727 N N . GLY A 1 226 ? 13.898 -16.016 -9.039 1 87.56 226 GLY A N 1
ATOM 1728 C CA . GLY A 1 226 ? 14.219 -16.891 -10.156 1 87.56 226 GLY A CA 1
ATOM 1729 C C . GLY A 1 226 ? 15.352 -16.375 -11.016 1 87.56 226 GLY A C 1
ATOM 1730 O O . GLY A 1 226 ? 16.422 -16.031 -10.508 1 87.56 226 GLY A O 1
ATOM 1731 N N . GLU A 1 227 ? 15.039 -16.328 -12.328 1 83.62 227 GLU A N 1
ATOM 1732 C CA . GLU A 1 227 ? 16.031 -15.695 -13.195 1 83.62 227 GLU A CA 1
ATOM 1733 C C . GLU A 1 227 ? 16.25 -14.234 -12.805 1 83.62 227 GLU A C 1
ATOM 1735 O O . GLU A 1 227 ? 17.375 -13.727 -12.906 1 83.62 227 GLU A O 1
ATOM 1740 N N . GLY A 1 228 ? 15.25 -13.633 -12.352 1 88.38 228 GLY A N 1
ATOM 1741 C CA . GLY A 1 228 ? 15.258 -12.297 -11.789 1 88.38 228 GLY A CA 1
ATOM 1742 C C . GLY A 1 228 ? 14.609 -12.227 -10.414 1 88.38 228 GLY A C 1
ATOM 1743 O O . GLY A 1 228 ? 14.508 -13.234 -9.719 1 88.38 228 GLY A O 1
ATOM 1744 N N . VAL A 1 229 ? 14.398 -11.016 -9.984 1 91.88 229 VAL A N 1
ATOM 1745 C CA . VAL A 1 229 ? 13.727 -10.82 -8.695 1 91.88 229 VAL A CA 1
ATOM 1746 C C . VAL A 1 229 ? 12.492 -9.945 -8.883 1 91.88 229 VAL A C 1
ATOM 1748 O O . VAL A 1 229 ? 12.594 -8.82 -9.375 1 91.88 229 VAL A O 1
ATOM 1751 N N . GLY A 1 230 ? 11.312 -10.508 -8.633 1 91 230 GLY A N 1
ATOM 1752 C CA . GLY A 1 230 ? 10.047 -9.781 -8.633 1 91 230 GLY A CA 1
ATOM 1753 C C . GLY A 1 230 ? 9.375 -9.75 -7.277 1 91 230 GLY A C 1
ATOM 1754 O O . GLY A 1 230 ? 9.594 -10.633 -6.445 1 91 230 GLY A O 1
ATOM 1755 N N . THR A 1 231 ? 8.656 -8.68 -7.098 1 95 231 THR A N 1
ATOM 1756 C CA . THR A 1 231 ? 7.984 -8.57 -5.809 1 95 231 THR A CA 1
ATOM 1757 C C . THR A 1 231 ? 6.523 -8.172 -5.984 1 95 231 THR A C 1
ATOM 1759 O O . THR A 1 231 ? 6.156 -7.57 -6.996 1 95 231 THR A O 1
ATOM 1762 N N . CYS A 1 232 ? 5.695 -8.609 -5.125 1 94.12 232 CYS A N 1
ATOM 1763 C CA . CYS A 1 232 ? 4.301 -8.203 -5.008 1 94.12 232 CYS A CA 1
ATOM 1764 C C . CYS A 1 232 ? 3.984 -7.738 -3.59 1 94.12 232 CYS A C 1
ATOM 1766 O O . CYS A 1 232 ? 4.34 -8.406 -2.621 1 94.12 232 CYS A O 1
ATOM 1768 N N . VAL A 1 233 ? 3.332 -6.59 -3.518 1 95.5 233 VAL A N 1
ATOM 1769 C CA . VAL A 1 233 ? 3.041 -6.008 -2.213 1 95.5 233 VAL A CA 1
ATOM 1770 C C . VAL A 1 233 ? 1.552 -6.148 -1.903 1 95.5 233 VAL A C 1
ATOM 1772 O O . VAL A 1 233 ? 0.705 -5.863 -2.752 1 95.5 233 VAL A O 1
ATOM 1775 N N . LEU A 1 234 ? 1.287 -6.723 -0.749 1 93.12 234 LEU A N 1
ATOM 1776 C CA . LEU A 1 234 ? -0.042 -6.68 -0.149 1 93.12 234 LEU A CA 1
ATOM 1777 C C . LEU A 1 234 ? -0.145 -5.543 0.862 1 93.12 234 LEU A C 1
ATOM 1779 O O . LEU A 1 234 ? 0.572 -5.531 1.865 1 93.12 234 LEU A O 1
ATOM 1783 N N . ALA A 1 235 ? -0.955 -4.562 0.58 1 91.44 235 ALA A N 1
ATOM 1784 C CA . ALA A 1 235 ? -1.132 -3.393 1.437 1 91.44 235 ALA A CA 1
ATOM 1785 C C . ALA A 1 235 ? -2.588 -3.246 1.872 1 91.44 235 ALA A C 1
ATOM 1787 O O . ALA A 1 235 ? -3.488 -3.182 1.033 1 91.44 235 ALA A O 1
ATOM 1788 N N . ASN A 1 236 ? -2.789 -3.152 3.131 1 86.62 236 ASN A N 1
ATOM 1789 C CA . ASN A 1 236 ? -4.133 -3.014 3.68 1 86.62 236 ASN A CA 1
ATOM 1790 C C . ASN A 1 236 ? -5.059 -4.121 3.184 1 86.62 236 ASN A C 1
ATOM 1792 O O . ASN A 1 236 ? -6.211 -3.863 2.828 1 86.62 236 ASN A O 1
ATOM 1796 N N . GLY A 1 237 ? -4.508 -5.281 2.994 1 85.56 237 GLY A N 1
ATOM 1797 C CA . GLY A 1 237 ? -5.301 -6.445 2.635 1 85.56 237 GLY A CA 1
ATOM 1798 C C . GLY A 1 237 ? -5.559 -6.555 1.145 1 85.56 237 GLY A C 1
ATOM 1799 O O . GLY A 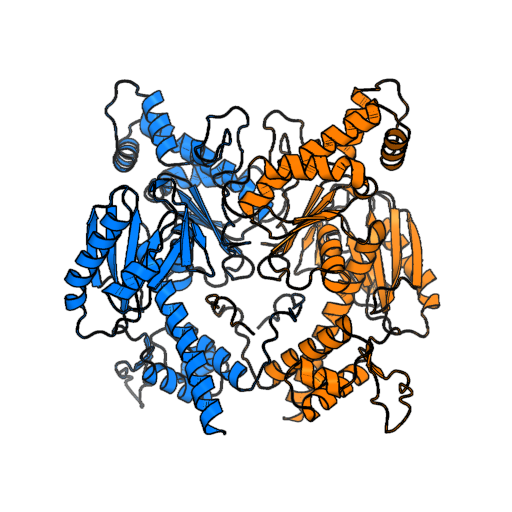1 237 ? -6.305 -7.434 0.701 1 85.56 237 GLY A O 1
ATOM 1800 N N . GLN A 1 238 ? -4.949 -5.664 0.386 1 86.19 238 GLN A N 1
ATOM 1801 C CA . GLN A 1 238 ? -5.141 -5.672 -1.061 1 86.19 238 GLN A CA 1
ATOM 1802 C C . GLN A 1 238 ? -3.799 -5.641 -1.791 1 86.19 238 GLN A C 1
ATOM 1804 O O . GLN A 1 238 ? -2.842 -5.023 -1.316 1 86.19 238 GLN A O 1
ATOM 1809 N N . VAL A 1 239 ? -3.803 -6.305 -2.938 1 88.94 239 VAL A N 1
ATOM 1810 C CA . VAL A 1 239 ? -2.605 -6.227 -3.768 1 88.94 239 VAL A CA 1
ATOM 1811 C C . VAL A 1 239 ? -2.363 -4.777 -4.188 1 88.94 239 VAL A C 1
ATOM 1813 O O . VAL A 1 239 ? -3.289 -4.086 -4.617 1 88.94 239 VAL A O 1
ATOM 1816 N N . PHE A 1 240 ? -1.202 -4.375 -3.971 1 90.75 240 PHE A N 1
ATOM 1817 C CA . PHE A 1 240 ? -0.805 -3.016 -4.324 1 90.75 240 PHE A CA 1
ATOM 1818 C C . PHE A 1 240 ? -0.081 -2.994 -5.664 1 90.75 240 PHE A C 1
ATOM 1820 O O . PHE A 1 240 ? 1.107 -3.316 -5.738 1 90.75 240 PHE A O 1
ATOM 1827 N N . SER A 1 241 ? -0.791 -2.539 -6.68 1 87.62 241 SER A N 1
ATOM 1828 C CA . SER A 1 241 ? -0.239 -2.602 -8.031 1 87.62 241 SER A CA 1
ATOM 1829 C C . SER A 1 241 ? 0.427 -1.285 -8.414 1 87.62 241 SER A C 1
ATOM 1831 O O . SER A 1 241 ? 1.26 -1.249 -9.328 1 87.62 241 SER A O 1
ATOM 1833 N N . GLY A 1 242 ? 0.086 -0.211 -7.691 1 88.31 242 GLY A N 1
ATOM 1834 C CA . GLY A 1 242 ? 0.624 1.092 -8.047 1 88.31 242 GLY A CA 1
ATOM 1835 C C . GLY A 1 242 ? 0.049 1.641 -9.344 1 88.31 242 GLY A C 1
ATOM 1836 O O . GLY A 1 242 ? -0.871 1.054 -9.914 1 88.31 242 GLY A O 1
ATOM 1837 N N . HIS A 1 243 ? 0.624 2.795 -9.688 1 85.75 243 HIS A N 1
ATOM 1838 C CA . HIS A 1 243 ? 0.195 3.441 -10.93 1 85.75 243 HIS A CA 1
ATOM 1839 C C . HIS A 1 243 ? 0.589 2.613 -12.148 1 85.75 243 HIS A C 1
ATOM 1841 O O . HIS A 1 243 ? 1.735 2.172 -12.258 1 85.75 243 HIS A O 1
ATOM 1847 N N . ASN A 1 244 ? -0.371 2.209 -12.93 1 78.31 244 ASN A N 1
ATOM 1848 C CA . ASN A 1 244 ? -0.197 1.448 -14.164 1 78.31 244 ASN A CA 1
ATOM 1849 C C . ASN A 1 244 ? 0.352 0.052 -13.891 1 78.31 244 ASN A C 1
ATOM 1851 O O . ASN A 1 244 ? 0.943 -0.574 -14.773 1 78.31 244 ASN A O 1
ATOM 1855 N N . GLY A 1 245 ? 0.285 -0.385 -12.68 1 82.31 245 GLY A N 1
ATOM 1856 C CA . GLY A 1 245 ? 0.666 -1.749 -12.344 1 82.31 245 GLY A CA 1
ATOM 1857 C C . GLY A 1 245 ? 2.16 -1.92 -12.148 1 82.31 245 GLY A C 1
ATOM 1858 O O . GLY A 1 245 ? 2.684 -3.029 -12.266 1 82.31 245 GLY A O 1
ATOM 1859 N N . MET A 1 246 ? 2.861 -0.886 -11.805 1 84.94 246 MET A N 1
ATOM 1860 C CA . MET A 1 246 ? 4.32 -0.938 -11.828 1 84.94 246 MET A CA 1
ATOM 1861 C C . MET A 1 246 ? 4.891 -0.998 -10.422 1 84.94 246 MET A C 1
ATOM 1863 O O . MET A 1 246 ? 6.105 -0.922 -10.234 1 84.94 246 MET A O 1
ATOM 1867 N N . ALA A 1 247 ? 4.035 -1.155 -9.453 1 89 247 ALA A N 1
ATOM 1868 C CA . ALA A 1 247 ? 4.555 -1.276 -8.094 1 89 247 ALA A CA 1
ATOM 1869 C C . ALA A 1 247 ? 5.309 -2.59 -7.906 1 89 247 ALA A C 1
ATOM 1871 O O . ALA A 1 247 ? 5.012 -3.582 -8.578 1 89 247 ALA A O 1
ATOM 1872 N N . GLY A 1 248 ? 6.312 -2.549 -7.039 1 89.94 248 GLY A N 1
ATOM 1873 C CA . GLY A 1 248 ? 6.977 -3.779 -6.637 1 89.94 248 GLY A CA 1
ATOM 1874 C C . GLY A 1 248 ? 8.242 -4.059 -7.422 1 89.94 248 GLY A C 1
ATOM 1875 O O . GLY A 1 248 ? 8.742 -5.188 -7.43 1 89.94 248 GLY A O 1
ATOM 1876 N N . GLU A 1 249 ? 8.781 -3.141 -8.039 1 89.19 249 GLU A N 1
ATOM 1877 C CA . GLU A 1 249 ? 10.023 -3.336 -8.781 1 89.19 249 GLU A CA 1
ATOM 1878 C C . GLU A 1 249 ? 11.242 -3.168 -7.875 1 89.19 249 GLU A C 1
ATOM 1880 O O . GLU A 1 249 ? 12.203 -2.48 -8.234 1 89.19 249 GLU A O 1
ATOM 1885 N N . PHE A 1 250 ? 11.195 -3.785 -6.75 1 92.25 250 PHE A N 1
ATOM 1886 C CA . PHE A 1 250 ? 12.289 -3.705 -5.785 1 92.25 250 PHE A CA 1
ATOM 1887 C C . PHE A 1 250 ? 13.57 -4.297 -6.359 1 92.25 250 PHE A C 1
ATOM 1889 O O . PHE A 1 250 ? 14.664 -3.859 -6.02 1 92.25 250 PHE A O 1
ATOM 1896 N N . GLY A 1 251 ? 13.438 -5.285 -7.188 1 91.62 251 GLY A N 1
ATOM 1897 C CA . GLY A 1 251 ? 14.594 -5.918 -7.797 1 91.62 251 GLY A CA 1
ATOM 1898 C C . GLY A 1 251 ? 15.469 -4.945 -8.57 1 91.62 251 GLY A C 1
ATOM 1899 O O . GLY A 1 251 ? 16.641 -5.223 -8.828 1 91.62 251 GLY A O 1
ATOM 1900 N N . HIS A 1 252 ? 14.953 -3.832 -8.898 1 89.44 252 HIS A N 1
ATOM 1901 C CA . HIS A 1 252 ? 15.672 -2.865 -9.719 1 89.44 252 HIS A CA 1
ATOM 1902 C C . HIS A 1 252 ? 16.062 -1.632 -8.914 1 89.44 252 HIS A C 1
ATOM 1904 O O . HIS A 1 252 ? 16.344 -0.578 -9.484 1 89.44 252 HIS A O 1
ATOM 1910 N N . ILE A 1 253 ? 16.016 -1.738 -7.684 1 89.56 253 ILE A N 1
ATOM 1911 C CA . ILE A 1 253 ? 16.531 -0.687 -6.812 1 89.56 253 ILE A CA 1
ATOM 1912 C C . ILE A 1 253 ? 18.031 -0.867 -6.625 1 89.56 253 ILE A C 1
ATOM 1914 O O . ILE A 1 253 ? 18.516 -1.991 -6.465 1 89.56 253 ILE A O 1
ATOM 1918 N N . LEU A 1 254 ? 18.703 0.22 -6.582 1 86.81 254 LEU A N 1
ATOM 1919 C CA . LEU A 1 254 ? 20.156 0.254 -6.48 1 86.81 254 LEU A CA 1
ATOM 1920 C C . LEU A 1 254 ? 20.625 -0.197 -5.102 1 86.81 254 LEU A C 1
ATOM 1922 O O . LEU A 1 254 ? 20.141 0.314 -4.086 1 86.81 254 LEU A O 1
ATOM 1926 N N . VAL A 1 255 ? 21.5 -1.174 -5.074 1 86.5 255 VAL A N 1
ATOM 1927 C CA . VAL A 1 255 ? 22.078 -1.594 -3.799 1 86.5 255 VAL A CA 1
ATOM 1928 C C . VAL A 1 255 ? 23.594 -1.379 -3.809 1 86.5 255 VAL A C 1
ATOM 1930 O O . VAL A 1 255 ? 24.219 -1.321 -2.752 1 86.5 255 VAL A O 1
ATOM 1933 N N . ASP A 1 256 ? 24.125 -1.265 -4.977 1 86.31 256 ASP A N 1
ATOM 1934 C CA . ASP A 1 256 ? 25.562 -1.016 -5.137 1 86.31 256 ASP A CA 1
ATOM 1935 C C . ASP A 1 256 ? 25.812 -0.096 -6.328 1 86.31 256 ASP A C 1
ATOM 1937 O O . ASP A 1 256 ? 25.828 -0.543 -7.477 1 86.31 256 ASP A O 1
ATOM 1941 N N . PRO A 1 257 ? 26.109 1.165 -6.059 1 81.62 257 PRO A N 1
ATOM 1942 C CA . PRO A 1 257 ? 26.312 2.109 -7.164 1 81.62 257 PRO A CA 1
ATOM 1943 C C . PRO A 1 257 ? 27.453 1.71 -8.086 1 81.62 257 PRO A C 1
ATOM 1945 O O . PRO A 1 257 ? 27.516 2.156 -9.234 1 81.62 257 PRO A O 1
ATOM 1948 N N . ASN A 1 258 ? 28.312 0.942 -7.621 1 84 258 ASN A N 1
ATOM 1949 C CA . ASN A 1 258 ? 29.469 0.514 -8.414 1 84 258 ASN A CA 1
ATOM 1950 C C . ASN A 1 258 ? 29.25 -0.877 -9.008 1 84 258 ASN A C 1
ATOM 1952 O O . ASN A 1 258 ? 30.188 -1.486 -9.531 1 84 258 ASN A O 1
ATOM 1956 N N . GLY A 1 259 ? 28.094 -1.354 -8.945 1 87.44 259 GLY A N 1
ATOM 1957 C CA . GLY A 1 259 ? 27.797 -2.699 -9.406 1 87.44 259 GLY A CA 1
ATOM 1958 C C . GLY A 1 259 ? 27.625 -2.793 -10.906 1 87.44 259 GLY A C 1
ATOM 1959 O O . GLY A 1 259 ? 27.812 -1.807 -11.625 1 87.44 259 GLY A O 1
ATOM 1960 N N . PRO A 1 260 ? 27.375 -4.012 -11.383 1 89.12 260 PRO A N 1
ATOM 1961 C CA . PRO A 1 260 ? 27.219 -4.238 -12.828 1 89.12 260 PRO A CA 1
ATOM 1962 C C . PRO A 1 260 ? 25.984 -3.559 -13.406 1 89.12 260 PRO A C 1
ATOM 1964 O O . PRO A 1 260 ? 25.078 -3.174 -12.656 1 89.12 260 PRO A O 1
ATOM 1967 N N . ARG A 1 261 ? 25.984 -3.459 -14.711 1 88.31 261 ARG A N 1
ATOM 1968 C CA . ARG A 1 261 ? 24.859 -2.846 -15.422 1 88.31 261 ARG A CA 1
ATOM 1969 C C . ARG A 1 261 ? 23.672 -3.791 -15.477 1 88.31 261 ARG A C 1
ATOM 1971 O O . ARG A 1 261 ? 23.828 -4.992 -15.711 1 88.31 261 ARG A O 1
ATOM 1978 N N . CYS A 1 262 ? 22.547 -3.26 -15.219 1 86.62 262 CYS A N 1
ATOM 1979 C CA . CYS A 1 262 ? 21.297 -4 -15.289 1 86.62 262 CYS A CA 1
ATOM 1980 C C . CYS A 1 262 ? 20.594 -3.75 -16.609 1 86.62 262 CYS A C 1
ATOM 1982 O O . CYS A 1 262 ? 20.781 -2.709 -17.234 1 86.62 262 CYS A O 1
ATOM 1984 N N . ALA A 1 263 ? 19.766 -4.68 -17.062 1 76.44 263 ALA A N 1
ATOM 1985 C CA . ALA A 1 263 ? 19 -4.531 -18.297 1 76.44 263 ALA A CA 1
ATOM 1986 C C . ALA A 1 263 ? 18.031 -3.352 -18.188 1 76.44 263 ALA A C 1
ATOM 1988 O O . ALA A 1 263 ? 17.578 -2.83 -19.219 1 76.44 263 ALA A O 1
ATOM 1989 N N . CYS A 1 264 ? 17.797 -2.869 -16.984 1 75.31 264 CYS A N 1
ATOM 1990 C CA . CYS A 1 264 ? 16.875 -1.754 -16.781 1 75.31 264 CYS A CA 1
ATOM 1991 C C . CYS A 1 264 ? 17.562 -0.422 -17.047 1 75.31 264 CYS A C 1
ATOM 1993 O O . CYS A 1 264 ? 16.906 0.619 -17.125 1 75.31 264 CYS A O 1
ATOM 1995 N N . GLY A 1 265 ? 18.859 -0.431 -17.234 1 77.25 265 GLY A N 1
ATOM 1996 C CA . GLY A 1 265 ? 19.625 0.774 -17.516 1 77.25 265 GLY A CA 1
ATOM 1997 C C . GLY A 1 265 ? 20.391 1.289 -16.312 1 77.25 265 GLY A C 1
ATOM 1998 O O . GLY A 1 265 ? 21.312 2.094 -16.453 1 77.25 265 GLY A O 1
ATOM 1999 N N . GLN A 1 266 ? 20.125 0.772 -15.141 1 81.62 266 GLN A N 1
ATOM 2000 C CA . GLN A 1 266 ? 20.828 1.199 -13.93 1 81.62 266 GLN A CA 1
ATOM 2001 C C . GLN A 1 266 ? 21.984 0.266 -13.602 1 81.62 266 GLN A C 1
ATOM 2003 O O . GLN A 1 266 ? 22.25 -0.689 -14.336 1 81.62 266 GLN A O 1
ATOM 2008 N N . HIS A 1 267 ? 22.734 0.728 -12.625 1 85.38 267 HIS A N 1
ATOM 2009 C CA . HIS A 1 267 ? 23.812 -0.113 -12.117 1 85.38 267 HIS A CA 1
ATOM 2010 C C . HIS A 1 267 ? 23.484 -0.644 -10.727 1 85.38 267 HIS A C 1
ATOM 2012 O O . HIS A 1 267 ? 22.859 0.047 -9.93 1 85.38 267 HIS A O 1
ATOM 2018 N N . GLY A 1 268 ? 23.906 -1.852 -10.516 1 90 268 GLY A N 1
ATOM 2019 C CA . GLY A 1 268 ? 23.938 -2.365 -9.156 1 90 268 GLY A CA 1
ATOM 2020 C C . GLY A 1 268 ? 22.562 -2.639 -8.578 1 90 268 GLY A C 1
ATOM 2021 O O . GLY A 1 268 ? 22.344 -2.477 -7.379 1 90 268 GLY A O 1
ATOM 2022 N N . CYS A 1 269 ? 21.625 -3.059 -9.438 1 91.62 269 CYS A N 1
ATOM 2023 C CA . CYS A 1 269 ? 20.281 -3.412 -8.969 1 91.62 269 CYS A CA 1
ATOM 2024 C C . CYS A 1 269 ? 20.328 -4.656 -8.094 1 91.62 269 CYS A C 1
ATOM 2026 O O . CYS A 1 269 ? 21.156 -5.543 -8.305 1 91.62 269 CYS A O 1
ATOM 2028 N N . TRP A 1 270 ? 19.422 -4.707 -7.176 1 94.69 270 TRP A N 1
ATOM 2029 C CA . TRP A 1 270 ? 19.328 -5.809 -6.227 1 94.69 270 TRP A CA 1
ATOM 2030 C C . TRP A 1 270 ? 19.266 -7.148 -6.953 1 94.69 270 TRP A C 1
ATOM 2032 O O . TRP A 1 270 ? 19.891 -8.117 -6.531 1 94.69 270 TRP A O 1
ATOM 2042 N N . GLU A 1 271 ? 18.578 -7.223 -8.031 1 94.12 271 GLU A N 1
ATOM 2043 C CA . GLU A 1 271 ? 18.391 -8.438 -8.812 1 94.12 271 GLU A CA 1
ATOM 2044 C C . GLU A 1 271 ? 19.734 -9.016 -9.273 1 94.12 271 GLU A C 1
ATOM 2046 O O . GLU A 1 271 ? 19.906 -10.234 -9.312 1 94.12 271 GLU A O 1
ATOM 2051 N N . LEU A 1 272 ? 20.688 -8.164 -9.539 1 95 272 LEU A N 1
ATOM 2052 C CA . LEU A 1 272 ? 21.984 -8.594 -10.078 1 95 272 LEU A CA 1
ATOM 2053 C C . LEU A 1 272 ? 22.781 -9.344 -9.023 1 95 272 LEU A C 1
ATOM 2055 O O . LEU A 1 272 ? 23.766 -10.008 -9.344 1 95 272 LEU A O 1
ATOM 2059 N N . TYR A 1 273 ? 22.312 -9.273 -7.82 1 96.69 273 TYR A N 1
ATOM 2060 C CA . TYR A 1 273 ? 23.062 -9.898 -6.73 1 96.69 273 TYR A CA 1
ATOM 2061 C C . TYR A 1 273 ? 22.266 -11.039 -6.105 1 96.69 273 TYR A C 1
ATOM 2063 O O . TYR A 1 273 ? 22.844 -11.922 -5.465 1 96.69 273 TYR A O 1
ATOM 2071 N N . SER A 1 274 ? 21 -10.984 -6.27 1 97.38 274 SER A N 1
ATOM 2072 C CA . SER A 1 274 ? 20.141 -11.859 -5.469 1 97.38 274 SER A CA 1
ATOM 2073 C C . SER A 1 274 ? 19.484 -12.93 -6.336 1 97.38 274 SER A C 1
ATOM 2075 O O . SER A 1 274 ? 18.906 -13.891 -5.82 1 97.38 274 SER A O 1
ATOM 2077 N N . SER A 1 275 ? 19.531 -12.875 -7.613 1 94.94 275 SER A N 1
ATOM 2078 C CA . SER A 1 275 ? 18.797 -13.75 -8.523 1 94.94 275 SER A CA 1
ATOM 2079 C C . SER A 1 275 ? 19.5 -15.094 -8.672 1 94.94 275 SER A C 1
ATOM 2081 O O . SER A 1 275 ? 20.609 -15.281 -8.195 1 94.94 275 SER A O 1
ATOM 2083 N N . GLY A 1 276 ? 18.734 -16.016 -9.312 1 93.69 276 GLY A N 1
ATOM 2084 C CA . GLY A 1 276 ? 19.359 -17.281 -9.672 1 93.69 276 GLY A CA 1
ATOM 2085 C C . GLY A 1 276 ? 20.547 -17.109 -10.609 1 93.69 276 GLY A C 1
ATOM 2086 O O . GLY A 1 276 ? 21.547 -17.812 -10.469 1 93.69 276 GLY A O 1
ATOM 2087 N N . ARG A 1 277 ? 20.453 -16.203 -11.508 1 91.75 277 ARG A N 1
ATOM 2088 C CA . ARG A 1 277 ? 21.562 -15.906 -12.422 1 91.75 277 ARG A CA 1
ATOM 2089 C C . ARG A 1 277 ? 22.797 -15.445 -11.648 1 91.75 277 ARG A C 1
ATOM 2091 O O . ARG A 1 277 ? 23.922 -15.789 -12.008 1 91.75 277 ARG A O 1
ATOM 2098 N N . ALA A 1 278 ? 22.562 -14.688 -10.633 1 95.94 278 ALA A N 1
ATOM 2099 C CA . ALA A 1 278 ? 23.672 -14.219 -9.812 1 95.94 278 ALA A CA 1
ATOM 2100 C C . ALA A 1 278 ? 24.375 -15.383 -9.133 1 95.94 278 ALA A C 1
ATOM 2102 O O . ALA A 1 278 ? 25.609 -15.461 -9.141 1 95.94 278 ALA A O 1
ATOM 2103 N N . ALA A 1 279 ? 23.625 -16.297 -8.602 1 97.19 279 ALA A N 1
ATOM 2104 C CA . ALA A 1 279 ? 24.203 -17.453 -7.938 1 97.19 279 ALA A CA 1
ATOM 2105 C C . ALA A 1 279 ? 25.062 -18.281 -8.906 1 97.19 279 ALA A C 1
ATOM 2107 O O . ALA A 1 279 ? 26.156 -18.719 -8.555 1 97.19 279 ALA A O 1
ATOM 2108 N N . LEU A 1 280 ? 24.531 -18.453 -10.062 1 96.19 280 LEU A N 1
ATOM 2109 C CA . LEU A 1 280 ? 25.266 -19.188 -11.078 1 96.19 280 LEU A CA 1
ATOM 2110 C C . LEU A 1 280 ? 26.547 -18.469 -11.453 1 96.19 280 LEU A C 1
ATOM 2112 O O . LEU A 1 280 ? 27.594 -19.094 -11.656 1 96.19 280 LEU A O 1
ATOM 2116 N N . ARG A 1 281 ? 26.5 -17.188 -11.555 1 95.56 281 ARG A N 1
ATOM 2117 C CA . ARG A 1 281 ? 27.688 -16.391 -11.82 1 95.56 281 ARG A CA 1
ATOM 2118 C C . ARG A 1 281 ? 28.703 -16.531 -10.695 1 95.56 281 ARG A C 1
ATOM 2120 O O . ARG A 1 281 ? 29.906 -16.719 -10.953 1 95.56 281 ARG A O 1
ATOM 2127 N N . TYR A 1 282 ? 28.234 -16.5 -9.453 1 96.88 282 TYR A N 1
ATOM 2128 C CA . TYR A 1 282 ? 29.109 -16.672 -8.312 1 96.88 282 TYR A CA 1
ATOM 2129 C C . TYR A 1 282 ? 29.828 -18.016 -8.383 1 96.88 282 TYR A C 1
ATOM 2131 O O . TYR A 1 282 ? 31.031 -18.109 -8.133 1 96.88 282 TYR A O 1
ATOM 2139 N N . TYR A 1 283 ? 29.094 -19 -8.719 1 97.44 283 TYR A N 1
ATOM 2140 C CA . TYR A 1 283 ? 29.672 -20.328 -8.82 1 97.44 283 TYR A CA 1
ATOM 2141 C C . TYR A 1 283 ? 30.734 -20.391 -9.906 1 97.44 283 TYR A C 1
ATOM 2143 O O . TYR A 1 283 ? 31.812 -20.953 -9.695 1 97.44 283 TYR A O 1
ATOM 2151 N N . ARG A 1 284 ? 30.438 -19.797 -11.008 1 96.5 284 ARG A N 1
ATOM 2152 C CA . ARG A 1 284 ? 31.375 -19.781 -12.125 1 96.5 284 ARG A CA 1
ATOM 2153 C C . ARG A 1 284 ? 32.656 -19.047 -11.75 1 96.5 284 ARG A C 1
ATOM 2155 O O . ARG A 1 284 ? 33.75 -19.422 -12.203 1 96.5 284 ARG A O 1
ATOM 2162 N N . GLU A 1 285 ? 32.5 -18.031 -11.023 1 95.75 285 GLU A N 1
ATOM 2163 C CA . GLU A 1 285 ? 33.688 -17.297 -10.555 1 95.75 285 GLU A CA 1
ATOM 2164 C C . GLU A 1 285 ? 34.562 -18.156 -9.656 1 95.75 285 GLU A C 1
ATOM 2166 O O . GLU A 1 285 ? 35.781 -18.016 -9.664 1 95.75 285 GLU A O 1
ATOM 2171 N N . LEU A 1 286 ? 33.906 -19.031 -8.945 1 95.25 286 LEU A N 1
ATOM 2172 C CA . LEU A 1 286 ? 34.625 -19.906 -8.023 1 95.25 286 LEU A CA 1
ATOM 2173 C C . LEU A 1 286 ? 35.188 -21.141 -8.75 1 95.25 286 LEU A C 1
ATOM 2175 O O . LEU A 1 286 ? 36.188 -21.719 -8.336 1 95.25 286 LEU A O 1
ATOM 2179 N N . LYS A 1 287 ? 34.406 -21.484 -9.812 1 94.25 287 LYS A N 1
ATOM 2180 C CA . LYS A 1 287 ? 34.844 -22.625 -10.633 1 94.25 287 LYS A CA 1
ATOM 2181 C C . LYS A 1 287 ? 34.875 -22.266 -12.109 1 94.25 287 LYS A C 1
ATOM 2183 O O . LYS A 1 287 ? 34.062 -22.781 -12.898 1 94.25 287 LYS A O 1
ATOM 2188 N N . PRO A 1 288 ? 35.844 -21.562 -12.531 1 88.06 288 PRO A N 1
ATOM 2189 C CA . PRO A 1 288 ? 35.875 -21.031 -13.898 1 88.06 288 PRO A CA 1
ATOM 2190 C C . PRO A 1 288 ? 35.969 -22.141 -14.953 1 88.06 288 PRO A C 1
ATOM 2192 O O . PRO A 1 288 ? 35.531 -21.953 -16.094 1 88.06 288 PRO A O 1
ATOM 2195 N N . LYS A 1 289 ? 36.531 -23.188 -14.617 1 85.31 289 LYS A N 1
ATOM 2196 C CA . LYS A 1 289 ? 36.719 -24.266 -15.578 1 85.31 289 LYS A CA 1
ATOM 2197 C C . LYS A 1 289 ? 35.625 -25.312 -15.477 1 85.31 289 LYS A C 1
ATOM 2199 O O . LYS A 1 289 ? 35.688 -26.344 -16.141 1 85.31 289 LYS A O 1
ATOM 2204 N N . GLY A 1 290 ? 34.688 -25.016 -14.688 1 78.5 290 GLY A N 1
ATOM 2205 C CA . GLY A 1 290 ? 33.625 -26 -14.469 1 78.5 290 GLY A CA 1
ATOM 2206 C C . GLY A 1 290 ? 32.562 -25.938 -15.523 1 78.5 290 GLY A C 1
ATOM 2207 O O . GLY A 1 290 ? 32.5 -25 -16.312 1 78.5 290 GLY A O 1
ATOM 2208 N N . ASN A 1 291 ? 31.734 -27.016 -15.633 1 82.81 291 ASN A N 1
ATOM 2209 C CA . ASN A 1 291 ? 30.594 -27.078 -16.547 1 82.81 291 ASN A CA 1
ATOM 2210 C C . ASN A 1 291 ? 29.5 -26.078 -16.172 1 82.81 291 ASN A C 1
ATOM 2212 O O . ASN A 1 291 ? 29.406 -25.672 -15.008 1 82.81 291 ASN A O 1
ATOM 2216 N N . VAL A 1 292 ? 28.922 -25.703 -17.188 1 84.81 292 VAL A N 1
ATOM 2217 C CA . VAL A 1 292 ? 27.734 -24.875 -16.953 1 84.81 292 VAL A CA 1
ATOM 2218 C C . VAL A 1 292 ? 26.656 -25.719 -16.25 1 84.81 292 VAL A C 1
ATOM 2220 O O . VAL A 1 292 ? 26.375 -26.844 -16.641 1 84.81 292 VAL A O 1
ATOM 2223 N N . VAL A 1 293 ? 26.188 -25.188 -15.133 1 90.69 293 VAL A N 1
ATOM 2224 C CA . VAL A 1 293 ? 25.188 -25.906 -14.352 1 90.69 293 VAL A CA 1
ATOM 2225 C C . VAL A 1 293 ? 23.891 -25.109 -14.297 1 90.69 293 VAL A C 1
ATOM 2227 O O . VAL A 1 293 ? 23.891 -23.891 -14.43 1 90.69 293 VAL A O 1
ATOM 2230 N N . THR A 1 294 ? 22.781 -25.828 -14.242 1 91.38 294 THR A N 1
ATOM 2231 C CA . THR A 1 294 ? 21.5 -25.219 -13.953 1 91.38 294 THR A CA 1
ATOM 2232 C C . THR A 1 294 ? 21.375 -24.891 -12.469 1 91.38 294 THR A C 1
ATOM 2234 O O . THR A 1 294 ? 22.219 -25.312 -11.664 1 91.38 294 THR A O 1
ATOM 2237 N N . PHE A 1 295 ? 20.469 -24.125 -12.133 1 92.06 295 PHE A N 1
ATOM 2238 C CA . PHE A 1 295 ? 20.281 -23.781 -10.727 1 92.06 295 PHE A CA 1
ATOM 2239 C C . PHE A 1 295 ? 19.969 -25.016 -9.898 1 92.06 295 PHE A C 1
ATOM 2241 O O . PHE A 1 295 ? 20.469 -25.172 -8.781 1 92.06 295 PHE A O 1
ATOM 2248 N N . GLN A 1 296 ? 19.141 -25.844 -10.516 1 90.38 296 GLN A N 1
ATOM 2249 C CA . GLN A 1 296 ? 18.812 -27.094 -9.828 1 90.38 296 GLN A CA 1
ATOM 2250 C C . GLN A 1 296 ? 20.078 -27.922 -9.57 1 90.38 296 GLN A C 1
ATOM 2252 O O . GLN A 1 296 ? 20.234 -28.5 -8.5 1 90.38 296 GLN A O 1
ATOM 2257 N N . GLU A 1 297 ? 20.875 -27.953 -10.523 1 94.75 297 GLU A N 1
ATOM 2258 C CA . GLU A 1 297 ? 22.141 -28.656 -10.352 1 94.75 297 GLU A CA 1
ATOM 2259 C C . GLU A 1 297 ? 23 -28.016 -9.273 1 94.75 297 GLU A C 1
ATOM 2261 O O . GLU A 1 297 ? 23.672 -28.703 -8.508 1 94.75 297 GLU A O 1
ATOM 2266 N N . LEU A 1 298 ? 22.984 -26.719 -9.258 1 96.25 298 LEU A N 1
ATOM 2267 C CA . LEU A 1 298 ? 23.734 -25.984 -8.242 1 96.25 298 LEU A CA 1
ATOM 2268 C C . LEU A 1 298 ? 23.25 -26.344 -6.84 1 96.25 298 LEU A C 1
ATOM 2270 O O . LEU A 1 298 ? 24.062 -26.578 -5.941 1 96.25 298 LEU A O 1
ATOM 2274 N N . LEU A 1 299 ? 21.984 -26.453 -6.66 1 95.88 299 LEU A N 1
ATOM 2275 C CA . LEU A 1 299 ? 21.391 -26.844 -5.379 1 95.88 299 LEU A CA 1
ATOM 2276 C C . LEU A 1 299 ? 21.828 -28.25 -4.98 1 95.88 299 LEU A C 1
ATOM 2278 O O . LEU A 1 299 ? 22.234 -28.469 -3.838 1 95.88 299 LEU A O 1
ATOM 2282 N N . ASN A 1 300 ? 21.75 -29.094 -5.957 1 95.94 300 ASN A N 1
ATOM 2283 C CA . ASN A 1 300 ? 22.125 -30.469 -5.699 1 95.94 300 ASN A CA 1
ATOM 2284 C C . ASN A 1 300 ? 23.594 -30.578 -5.289 1 95.94 300 ASN A C 1
ATOM 2286 O O . ASN A 1 300 ? 23.938 -31.328 -4.375 1 95.94 300 ASN A O 1
ATOM 2290 N N . ARG A 1 301 ? 24.359 -29.859 -5.93 1 96.06 301 ARG A N 1
ATOM 2291 C CA . ARG A 1 301 ? 25.797 -29.875 -5.625 1 96.06 301 ARG A CA 1
ATOM 2292 C C . ARG A 1 301 ? 26.047 -29.375 -4.207 1 96.06 301 ARG A C 1
ATOM 2294 O O . ARG A 1 301 ? 26.906 -29.906 -3.502 1 96.06 301 ARG A O 1
ATOM 2301 N N . ALA A 1 302 ? 25.406 -28.359 -3.84 1 96.44 302 ALA A N 1
ATOM 2302 C CA . ALA A 1 302 ? 25.547 -27.844 -2.479 1 96.44 302 ALA A CA 1
ATOM 2303 C C . ALA A 1 302 ? 25.125 -28.891 -1.451 1 96.44 302 ALA A C 1
ATOM 2305 O O . ALA A 1 302 ? 25.797 -29.078 -0.43 1 96.44 302 ALA A O 1
ATOM 2306 N N . GLU A 1 303 ? 24.078 -29.547 -1.754 1 95.19 303 GLU A N 1
ATOM 2307 C CA . GLU A 1 303 ? 23.578 -30.594 -0.864 1 95.19 303 GLU A CA 1
ATOM 2308 C C . GLU A 1 303 ? 24.562 -31.766 -0.791 1 95.19 303 GLU A C 1
ATOM 2310 O O . GLU A 1 303 ? 24.688 -32.406 0.254 1 95.19 303 GLU A O 1
ATOM 2315 N N . ASP A 1 304 ? 25.219 -31.938 -1.872 1 95.88 304 ASP A N 1
ATOM 2316 C CA . ASP A 1 304 ? 26.172 -33.031 -1.963 1 95.88 304 ASP A CA 1
ATOM 2317 C C . ASP A 1 304 ? 27.531 -32.656 -1.386 1 95.88 304 ASP A C 1
ATOM 2319 O O . ASP A 1 304 ? 28.5 -33.406 -1.469 1 95.88 304 ASP A O 1
ATOM 2323 N N . GLY A 1 305 ? 27.641 -31.422 -0.941 1 95.19 305 GLY A N 1
ATOM 2324 C CA . GLY A 1 305 ? 28.844 -31.062 -0.205 1 95.19 305 GLY A CA 1
ATOM 2325 C C . GLY A 1 305 ? 29.828 -30.234 -1.028 1 95.19 305 GLY A C 1
ATOM 2326 O O . GLY A 1 305 ? 30.953 -29.984 -0.597 1 95.19 305 GLY A O 1
ATOM 2327 N N . ASP A 1 306 ? 29.422 -29.828 -2.191 1 96.12 306 ASP A N 1
ATOM 2328 C CA . ASP A 1 306 ? 30.266 -28.953 -2.99 1 96.12 306 ASP A CA 1
ATOM 2329 C C . ASP A 1 306 ? 30.406 -27.578 -2.338 1 96.12 306 ASP A C 1
ATOM 2331 O O . ASP A 1 306 ? 29.453 -26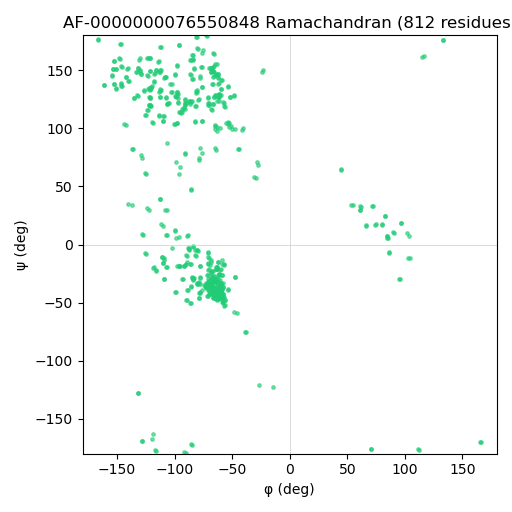.797 -2.334 1 96.12 306 ASP A O 1
ATOM 2335 N N . SER A 1 307 ? 31.609 -27.234 -1.94 1 96.88 307 SER A N 1
ATOM 2336 C CA . SER A 1 307 ? 31.828 -26.016 -1.162 1 96.88 307 SER A CA 1
ATOM 2337 C C . SER A 1 307 ? 31.609 -24.766 -2.006 1 96.88 307 SER A C 1
ATOM 2339 O O . SER A 1 307 ? 31.125 -23.75 -1.504 1 96.88 307 SER A O 1
ATOM 2341 N N . ALA A 1 308 ? 32 -24.906 -3.246 1 97.06 308 ALA A N 1
ATOM 2342 C CA . ALA A 1 308 ? 31.812 -23.75 -4.133 1 97.06 308 ALA A CA 1
ATOM 2343 C C . ALA A 1 308 ? 30.328 -23.469 -4.355 1 97.06 308 ALA A C 1
ATOM 2345 O O . ALA A 1 308 ? 29.922 -22.312 -4.379 1 97.06 308 ALA A O 1
ATOM 2346 N N . ALA A 1 309 ? 29.594 -24.5 -4.5 1 97.44 309 ALA A N 1
ATOM 2347 C CA . ALA A 1 309 ? 28.141 -24.344 -4.672 1 97.44 309 ALA A CA 1
ATOM 2348 C C . ALA A 1 309 ? 27.5 -23.75 -3.424 1 97.44 309 ALA A C 1
ATOM 2350 O O . ALA A 1 309 ? 26.688 -22.828 -3.516 1 97.44 309 ALA A O 1
ATOM 2351 N N . ALA A 1 310 ? 27.938 -24.234 -2.334 1 97.75 310 ALA A N 1
ATOM 2352 C CA . ALA A 1 310 ? 27.422 -23.734 -1.063 1 97.75 310 ALA A CA 1
ATOM 2353 C C . ALA A 1 310 ? 27.75 -22.266 -0.872 1 97.75 310 ALA A C 1
ATOM 2355 O O . ALA A 1 310 ? 26.922 -21.484 -0.412 1 97.75 310 ALA A O 1
ATOM 2356 N N . GLN A 1 311 ? 28.938 -21.938 -1.231 1 98.12 311 GLN A N 1
ATOM 2357 C CA . GLN A 1 311 ? 29.375 -20.547 -1.098 1 98.12 311 GLN A CA 1
ATOM 2358 C C . GLN A 1 311 ? 28.594 -19.625 -2.023 1 98.12 311 GLN A C 1
ATOM 2360 O O . GLN A 1 311 ? 28.188 -18.531 -1.625 1 98.12 311 GLN A O 1
ATOM 2365 N N . ALA A 1 312 ? 28.391 -20.062 -3.193 1 98.06 312 ALA A N 1
ATOM 2366 C CA . ALA A 1 312 ? 27.641 -19.281 -4.172 1 98.06 312 ALA A CA 1
ATOM 2367 C C . ALA A 1 312 ? 26.219 -19.016 -3.697 1 98.06 312 ALA A C 1
ATOM 2369 O O . ALA A 1 312 ? 25.719 -17.891 -3.752 1 98.06 312 ALA A O 1
ATOM 2370 N N . LEU A 1 313 ? 25.625 -20.047 -3.197 1 98.31 313 LEU A N 1
ATOM 2371 C CA . LEU A 1 313 ? 24.25 -19.953 -2.74 1 98.31 313 LEU A CA 1
ATOM 2372 C C . LEU A 1 313 ? 24.172 -19.141 -1.449 1 98.31 313 LEU A C 1
ATOM 2374 O O . LEU A 1 313 ? 23.188 -18.422 -1.223 1 98.31 313 LEU A O 1
ATOM 2378 N N . THR A 1 314 ? 25.156 -19.219 -0.643 1 98.44 314 THR A N 1
ATOM 2379 C CA . THR A 1 314 ? 25.219 -18.406 0.566 1 98.44 314 THR A CA 1
ATOM 2380 C C . THR A 1 314 ? 25.312 -16.922 0.214 1 98.44 314 THR A C 1
ATOM 2382 O O . THR A 1 314 ? 24.656 -16.078 0.834 1 98.44 314 THR A O 1
ATOM 2385 N N . LYS A 1 315 ? 26.141 -16.672 -0.756 1 98.31 315 LYS A N 1
ATOM 2386 C CA . LYS A 1 315 ? 26.266 -15.289 -1.214 1 98.31 315 LYS A CA 1
ATOM 2387 C C . LYS A 1 315 ? 24.953 -14.758 -1.758 1 98.31 315 LYS A C 1
ATOM 2389 O O . LYS A 1 315 ? 24.547 -13.633 -1.452 1 98.31 315 LYS A O 1
ATOM 2394 N N . GLN A 1 316 ? 24.266 -15.555 -2.514 1 98.06 316 GLN A N 1
ATOM 2395 C CA . GLN A 1 316 ? 22.953 -15.18 -2.996 1 98.06 316 GLN A CA 1
ATOM 2396 C C . GLN A 1 316 ? 22 -14.898 -1.836 1 98.06 316 GLN A C 1
ATOM 2398 O O . GLN A 1 316 ? 21.328 -13.859 -1.811 1 98.06 316 GLN A O 1
ATOM 2403 N N . ALA A 1 317 ? 21.969 -15.82 -0.901 1 98.31 317 ALA A N 1
ATOM 2404 C CA . ALA A 1 317 ? 21.078 -15.711 0.256 1 98.31 317 ALA A CA 1
ATOM 2405 C C . ALA A 1 317 ? 21.391 -14.445 1.054 1 98.31 317 ALA A C 1
ATOM 2407 O O . ALA A 1 317 ? 20.469 -13.758 1.517 1 98.31 317 ALA A O 1
ATOM 2408 N N . THR A 1 318 ? 22.656 -14.164 1.165 1 97.38 318 THR A N 1
ATOM 2409 C CA . THR A 1 318 ? 23.078 -12.953 1.854 1 97.38 318 THR A CA 1
ATOM 2410 C C . THR A 1 318 ? 22.5 -11.719 1.178 1 97.38 318 THR A C 1
ATOM 2412 O O . THR A 1 318 ? 21.938 -10.844 1.844 1 97.38 318 THR A O 1
ATOM 2415 N N . TRP A 1 319 ? 22.594 -11.727 -0.067 1 96.81 319 TRP A N 1
ATOM 2416 C CA . TRP A 1 319 ? 22.109 -10.562 -0.816 1 96.81 319 TRP A CA 1
ATOM 2417 C C . TRP A 1 319 ? 20.594 -10.492 -0.799 1 96.81 319 TRP A C 1
ATOM 2419 O O . TRP A 1 319 ? 20.016 -9.398 -0.798 1 96.81 319 TRP A O 1
ATOM 2429 N N . ILE A 1 320 ? 19.953 -11.641 -0.822 1 97.5 320 ILE A N 1
ATOM 2430 C CA . ILE A 1 320 ? 18.5 -11.641 -0.667 1 97.5 320 ILE A CA 1
ATOM 2431 C C . ILE A 1 320 ? 18.125 -10.969 0.653 1 97.5 320 ILE A C 1
ATOM 2433 O O . ILE A 1 320 ? 17.328 -10.031 0.676 1 97.5 320 ILE A O 1
ATOM 2437 N N . GLY A 1 321 ? 18.766 -11.359 1.716 1 95.69 321 GLY A N 1
ATOM 2438 C CA . GLY A 1 321 ? 18.5 -10.789 3.023 1 95.69 321 GLY A CA 1
ATOM 2439 C C . GLY A 1 321 ? 18.766 -9.297 3.09 1 95.69 321 GLY A C 1
ATOM 2440 O O . GLY A 1 321 ? 17.969 -8.539 3.648 1 95.69 321 GLY A O 1
ATOM 2441 N N . ARG A 1 322 ? 19.844 -8.875 2.504 1 91.88 322 ARG A N 1
ATOM 2442 C CA . ARG A 1 322 ? 20.203 -7.457 2.488 1 91.88 322 ARG A CA 1
ATOM 2443 C C . ARG A 1 322 ? 19.141 -6.637 1.762 1 91.88 322 ARG A C 1
ATOM 2445 O O . ARG A 1 322 ? 18.797 -5.539 2.199 1 91.88 322 ARG A O 1
ATOM 2452 N N . GLY A 1 323 ? 18.672 -7.207 0.697 1 93.5 323 GLY A N 1
ATOM 2453 C CA . GLY A 1 323 ? 17.625 -6.52 -0.051 1 93.5 323 GLY A CA 1
ATOM 2454 C C . GLY A 1 323 ? 16.312 -6.426 0.699 1 93.5 323 GLY A C 1
ATOM 2455 O O . GLY A 1 323 ? 15.547 -5.484 0.503 1 93.5 323 GLY A O 1
ATOM 2456 N N . LEU A 1 324 ? 16.047 -7.398 1.565 1 95.12 324 LEU A N 1
ATOM 2457 C CA . LEU A 1 324 ? 14.82 -7.395 2.342 1 95.12 324 LEU A CA 1
ATOM 2458 C C . LEU A 1 324 ? 14.773 -6.203 3.291 1 95.12 324 LEU A C 1
ATOM 2460 O O . LEU A 1 324 ? 13.695 -5.746 3.678 1 95.12 324 LEU A O 1
ATOM 2464 N N . ARG A 1 325 ? 15.906 -5.641 3.604 1 90.5 325 ARG A N 1
ATOM 2465 C CA . ARG A 1 325 ? 15.961 -4.477 4.484 1 90.5 325 ARG A CA 1
ATOM 2466 C C . ARG A 1 325 ? 15.258 -3.277 3.85 1 90.5 325 ARG A C 1
ATOM 2468 O O . ARG A 1 325 ? 14.586 -2.508 4.539 1 90.5 325 ARG A O 1
ATOM 2475 N N . MET A 1 326 ? 15.445 -3.156 2.58 1 91 326 MET A N 1
ATOM 2476 C CA . MET A 1 326 ? 14.781 -2.057 1.884 1 91 326 MET A CA 1
ATOM 2477 C C . MET A 1 326 ? 13.273 -2.25 1.868 1 91 326 MET A C 1
ATOM 2479 O O . MET A 1 326 ? 12.516 -1.281 1.982 1 91 326 MET A O 1
ATOM 2483 N N . ILE A 1 327 ? 12.852 -3.498 1.749 1 94.44 327 ILE A N 1
ATOM 2484 C CA . ILE A 1 327 ? 11.422 -3.816 1.756 1 94.44 327 ILE A CA 1
ATOM 2485 C C . ILE A 1 327 ? 10.836 -3.531 3.137 1 94.44 327 ILE A C 1
ATOM 2487 O O . ILE A 1 327 ? 9.781 -2.906 3.252 1 94.44 327 ILE A O 1
ATOM 2491 N N . ILE A 1 328 ? 11.531 -3.883 4.133 1 92.5 328 ILE A N 1
ATOM 2492 C CA . ILE A 1 328 ? 11.086 -3.68 5.508 1 92.5 328 ILE A CA 1
ATOM 2493 C C . ILE A 1 328 ? 10.992 -2.186 5.805 1 92.5 328 ILE A C 1
ATOM 2495 O O . ILE A 1 328 ? 10 -1.719 6.367 1 92.5 328 ILE A O 1
ATOM 2499 N N . ALA A 1 329 ? 11.898 -1.422 5.359 1 88.94 329 ALA A N 1
ATOM 2500 C CA . ALA A 1 329 ? 11.906 0.02 5.59 1 88.94 329 ALA A CA 1
ATOM 2501 C C . ALA A 1 329 ? 10.797 0.707 4.801 1 88.94 329 ALA A C 1
ATOM 2503 O O . ALA A 1 329 ? 10.156 1.639 5.297 1 88.94 329 ALA A O 1
ATOM 2504 N N . SER A 1 330 ? 10.547 0.211 3.646 1 91.88 330 SER A N 1
ATOM 2505 C CA . SER A 1 330 ? 9.617 0.867 2.736 1 91.88 330 SER A CA 1
ATOM 2506 C C . SER A 1 330 ? 8.172 0.573 3.119 1 91.88 330 SER A C 1
ATOM 2508 O O . SER A 1 330 ? 7.348 1.486 3.205 1 91.88 330 SER A O 1
ATOM 2510 N N . VAL A 1 331 ? 7.91 -0.767 3.393 1 92.81 331 VAL A N 1
ATOM 2511 C CA . VAL A 1 331 ? 6.492 -1.107 3.461 1 92.81 331 VAL A CA 1
ATOM 2512 C C . VAL A 1 331 ? 6.188 -1.791 4.793 1 92.81 331 VAL A C 1
ATOM 2514 O O . VAL A 1 331 ? 5.027 -2.031 5.125 1 92.81 331 VAL A O 1
ATOM 2517 N N . SER A 1 332 ? 7.117 -2.115 5.582 1 91.25 332 SER A N 1
ATOM 2518 C CA . SER A 1 332 ? 6.969 -2.695 6.914 1 91.25 332 SER A CA 1
ATOM 2519 C C . SER A 1 332 ? 5.914 -3.799 6.918 1 91.25 332 SER A C 1
ATOM 2521 O O . SER A 1 332 ? 4.93 -3.719 7.652 1 91.25 332 SER A O 1
ATOM 2523 N N . PRO A 1 333 ? 6.18 -4.883 6.191 1 94.44 333 PRO A N 1
ATOM 2524 C CA . PRO A 1 333 ? 5.223 -5.992 6.191 1 94.44 333 PRO A CA 1
ATOM 2525 C C . PRO A 1 333 ? 5.293 -6.832 7.465 1 94.44 333 PRO A C 1
ATOM 2527 O O . PRO A 1 333 ? 6.324 -6.859 8.133 1 94.44 333 PRO A O 1
ATOM 2530 N N . SER A 1 334 ? 4.168 -7.457 7.824 1 93.5 334 SER A N 1
ATOM 2531 C CA . SER A 1 334 ? 4.184 -8.414 8.922 1 93.5 334 SER A CA 1
ATOM 2532 C C . SER A 1 334 ? 4.762 -9.758 8.484 1 93.5 334 SER A C 1
ATOM 2534 O O . SER A 1 334 ? 5.191 -10.555 9.312 1 93.5 334 SER A O 1
ATOM 2536 N N . MET A 1 335 ? 4.758 -9.922 7.148 1 94.44 335 MET A N 1
ATOM 2537 C CA . MET A 1 335 ? 5.207 -11.195 6.586 1 94.44 335 MET A CA 1
ATOM 2538 C C . MET A 1 335 ? 5.91 -10.977 5.25 1 94.44 335 MET A C 1
ATOM 2540 O O . MET A 1 335 ? 5.469 -10.164 4.438 1 94.44 335 MET A O 1
ATOM 2544 N N . ILE A 1 336 ? 7 -11.672 5.098 1 96.19 336 ILE A N 1
ATOM 2545 C CA . ILE A 1 336 ? 7.684 -11.742 3.809 1 96.19 336 ILE A CA 1
ATOM 2546 C C . ILE A 1 336 ? 7.77 -13.188 3.344 1 96.19 336 ILE A C 1
ATOM 2548 O O . ILE A 1 336 ? 8.312 -14.047 4.051 1 96.19 336 ILE A O 1
ATOM 2552 N N . LEU A 1 337 ? 7.16 -13.438 2.176 1 94.88 337 LEU A N 1
ATOM 2553 C CA . LEU A 1 337 ? 7.223 -14.766 1.562 1 94.88 337 LEU A CA 1
ATOM 2554 C C . LEU A 1 337 ? 8.312 -14.82 0.493 1 94.88 337 LEU A C 1
ATOM 2556 O O . LEU A 1 337 ? 8.406 -13.914 -0.343 1 94.88 337 LEU A O 1
ATOM 2560 N N . ILE A 1 338 ? 9.133 -15.844 0.556 1 95.12 338 ILE A N 1
ATOM 2561 C CA . ILE A 1 338 ? 10.156 -16.062 -0.461 1 95.12 338 ILE A CA 1
ATOM 2562 C C . ILE A 1 338 ? 9.742 -17.219 -1.373 1 95.12 338 ILE A C 1
ATOM 2564 O O . ILE A 1 338 ? 9.445 -18.312 -0.899 1 95.12 338 ILE A O 1
ATOM 2568 N N . ALA A 1 339 ? 9.656 -16.875 -2.656 1 90.5 339 ALA A N 1
ATOM 2569 C CA . ALA A 1 339 ? 9.367 -17.891 -3.664 1 90.5 339 ALA A CA 1
ATOM 2570 C C . ALA A 1 339 ? 10.562 -18.109 -4.582 1 90.5 339 ALA A C 1
ATOM 2572 O O . ALA A 1 339 ? 11.344 -17.188 -4.824 1 90.5 339 ALA A O 1
ATOM 2573 N N . GLY A 1 340 ? 10.711 -19.359 -5.117 1 87.62 340 GLY A N 1
ATOM 2574 C CA . GLY A 1 340 ? 11.789 -19.703 -6.039 1 87.62 340 GLY A CA 1
ATOM 2575 C C . GLY A 1 340 ? 12.484 -21 -5.691 1 87.62 340 GLY A C 1
ATOM 2576 O O . GLY A 1 340 ? 12.242 -21.578 -4.629 1 87.62 340 GLY A O 1
ATOM 2577 N N . ASP A 1 341 ? 13.375 -21.375 -6.523 1 85.81 341 ASP A N 1
ATOM 2578 C CA . ASP A 1 341 ? 14 -22.688 -6.418 1 85.81 341 ASP A CA 1
ATOM 2579 C C . ASP A 1 341 ? 14.859 -22.797 -5.16 1 85.81 341 ASP A C 1
ATOM 2581 O O . ASP A 1 341 ? 15 -23.875 -4.582 1 85.81 341 ASP A O 1
ATOM 2585 N N . LEU A 1 342 ? 15.352 -21.688 -4.719 1 92.06 342 LEU A N 1
ATOM 2586 C CA . LEU A 1 342 ? 16.219 -21.688 -3.539 1 92.06 342 LEU A CA 1
ATOM 2587 C C . LEU A 1 342 ? 15.469 -22.219 -2.318 1 92.06 342 LEU A C 1
ATOM 2589 O O . LEU A 1 342 ? 16.078 -22.75 -1.395 1 92.06 342 LEU A O 1
ATOM 2593 N N . THR A 1 343 ? 14.156 -22.094 -2.318 1 91.62 343 THR A N 1
ATOM 2594 C CA . THR A 1 343 ? 13.367 -22.422 -1.143 1 91.62 343 THR A CA 1
ATOM 2595 C C . THR A 1 343 ? 13.352 -23.938 -0.923 1 91.62 343 THR A C 1
ATOM 2597 O O . THR A 1 343 ? 13.008 -24.406 0.164 1 91.62 343 THR A O 1
ATOM 2600 N N . ALA A 1 344 ? 13.734 -24.703 -1.948 1 88.25 344 ALA A N 1
ATOM 2601 C CA . ALA A 1 344 ? 13.883 -26.141 -1.778 1 88.25 344 ALA A CA 1
ATOM 2602 C C . ALA A 1 344 ? 14.945 -26.469 -0.735 1 88.25 344 ALA A C 1
ATOM 2604 O O . ALA A 1 344 ? 14.922 -27.531 -0.121 1 88.25 344 ALA A O 1
ATOM 2605 N N . ALA A 1 345 ? 15.883 -25.609 -0.544 1 93.81 345 ALA A N 1
ATOM 2606 C CA . ALA A 1 345 ? 16.953 -25.766 0.447 1 93.81 345 ALA A CA 1
ATOM 2607 C C . ALA A 1 345 ? 16.812 -24.734 1.562 1 93.81 345 ALA A C 1
ATOM 2609 O O . ALA A 1 345 ? 17.812 -24.219 2.062 1 93.81 345 ALA A O 1
ATOM 2610 N N . TRP A 1 346 ? 15.602 -24.5 1.941 1 94.25 346 TRP A N 1
ATOM 2611 C CA . TRP A 1 346 ? 15.32 -23.469 2.932 1 94.25 346 TRP A CA 1
ATOM 2612 C C . TRP A 1 346 ? 16 -23.781 4.258 1 94.25 346 TRP A C 1
ATOM 2614 O O . TRP A 1 346 ? 16.438 -22.875 4.969 1 94.25 346 TRP A O 1
ATOM 2624 N N . HIS A 1 347 ? 16.094 -25 4.574 1 95.25 347 HIS A N 1
ATOM 2625 C CA . HIS A 1 347 ? 16.719 -25.406 5.828 1 95.25 347 HIS A CA 1
ATOM 2626 C C . HIS A 1 347 ? 18.156 -24.922 5.914 1 95.25 347 HIS A C 1
ATOM 2628 O O . HIS A 1 347 ? 18.672 -24.672 7.008 1 95.25 347 HIS A O 1
ATOM 2634 N N . ARG A 1 348 ? 18.781 -24.734 4.828 1 96 348 ARG A N 1
ATOM 2635 C CA . ARG A 1 348 ? 20.188 -24.344 4.805 1 96 348 ARG A CA 1
ATOM 2636 C C . ARG A 1 348 ? 20.344 -22.844 4.594 1 96 348 ARG A C 1
ATOM 2638 O O . ARG A 1 348 ? 21.172 -22.203 5.238 1 96 348 ARG A O 1
ATOM 2645 N N . PHE A 1 349 ? 19.578 -22.281 3.758 1 97.31 349 PHE A N 1
ATOM 2646 C CA . PHE A 1 349 ? 19.875 -20.922 3.318 1 97.31 349 PHE A CA 1
ATOM 2647 C C . PHE A 1 349 ? 18.844 -19.938 3.875 1 97.31 349 PHE A C 1
ATOM 2649 O O . PHE A 1 349 ? 19.078 -18.719 3.873 1 97.31 349 PHE A O 1
ATOM 2656 N N . GLY A 1 350 ? 17.672 -20.422 4.379 1 96.88 350 GLY A N 1
ATOM 2657 C CA . GLY A 1 350 ? 16.688 -19.578 5.031 1 96.88 350 GLY A CA 1
ATOM 2658 C C . GLY A 1 350 ? 17.25 -18.797 6.203 1 96.88 350 GLY A C 1
ATOM 2659 O O . GLY A 1 350 ? 17.078 -17.578 6.281 1 96.88 350 GLY A O 1
ATOM 2660 N N . PRO A 1 351 ? 17.969 -19.5 7.047 1 97.38 351 PRO A N 1
ATOM 2661 C CA . PRO A 1 351 ? 18.562 -18.812 8.195 1 97.38 351 PRO A CA 1
ATOM 2662 C C . PRO A 1 351 ? 19.516 -17.688 7.793 1 97.38 351 PRO A C 1
ATOM 2664 O O . PRO A 1 351 ? 19.625 -16.672 8.492 1 97.38 351 PRO A O 1
ATOM 2667 N N . VAL A 1 352 ? 20.234 -17.859 6.68 1 97.25 352 VAL A N 1
ATOM 2668 C CA . VAL A 1 352 ? 21.125 -16.828 6.18 1 97.25 352 VAL A CA 1
ATOM 2669 C C . VAL A 1 352 ? 20.328 -15.578 5.793 1 97.25 352 VAL A C 1
ATOM 2671 O O . VAL A 1 352 ? 20.703 -14.461 6.156 1 97.25 352 VAL A O 1
ATOM 2674 N N . ILE A 1 353 ? 19.219 -15.781 5.141 1 97.31 353 ILE A N 1
ATOM 2675 C CA . ILE A 1 353 ? 18.344 -14.695 4.703 1 97.31 353 ILE A CA 1
ATOM 2676 C C . ILE A 1 353 ? 17.781 -13.961 5.918 1 97.31 353 ILE A C 1
ATOM 2678 O O . ILE A 1 353 ? 17.844 -12.727 5.984 1 97.31 353 ILE A O 1
ATOM 2682 N N . GLU A 1 354 ? 17.312 -14.703 6.859 1 95.69 354 GLU A N 1
ATOM 2683 C CA . GLU A 1 354 ? 16.703 -14.148 8.062 1 95.69 354 GLU A CA 1
ATOM 2684 C C . GLU A 1 354 ? 17.703 -13.32 8.859 1 95.69 354 GLU A C 1
ATOM 2686 O O . GLU A 1 354 ? 17.391 -12.219 9.32 1 95.69 354 GLU A O 1
ATOM 2691 N N . LYS A 1 355 ? 18.859 -13.812 9.016 1 94.12 355 LYS A N 1
ATOM 2692 C CA . LYS A 1 355 ? 19.906 -13.133 9.766 1 94.12 355 LYS A CA 1
ATOM 2693 C C . LYS A 1 355 ? 20.281 -11.797 9.109 1 94.12 355 LYS A C 1
ATOM 2695 O O . LYS A 1 355 ? 20.359 -10.773 9.789 1 94.12 355 LYS A O 1
ATOM 2700 N N . GLU A 1 356 ? 20.469 -11.836 7.816 1 92.62 356 GLU A N 1
ATOM 2701 C CA . GLU A 1 356 ? 20.828 -10.625 7.09 1 92.62 356 GLU A CA 1
ATOM 2702 C C . GLU A 1 356 ? 19.719 -9.586 7.152 1 92.62 356 GLU A C 1
ATOM 2704 O O . GLU A 1 356 ? 19.984 -8.391 7.262 1 92.62 356 GLU A O 1
ATOM 2709 N N . ALA A 1 357 ? 18.5 -10.062 7.082 1 92.19 357 ALA A N 1
ATOM 2710 C CA . ALA A 1 357 ? 17.359 -9.164 7.109 1 92.19 357 ALA A CA 1
ATOM 2711 C C . ALA A 1 357 ? 17.188 -8.516 8.484 1 92.19 357 ALA A C 1
ATOM 2713 O O . ALA A 1 357 ? 16.75 -7.371 8.586 1 92.19 357 ALA A O 1
ATOM 2714 N N . ALA A 1 358 ? 17.484 -9.133 9.547 1 86.56 358 ALA A N 1
ATOM 2715 C CA . ALA A 1 358 ? 17.281 -8.695 10.93 1 86.56 358 ALA A CA 1
ATOM 2716 C C . ALA A 1 358 ? 18.344 -7.684 11.344 1 86.56 358 ALA A C 1
ATOM 2718 O O . ALA A 1 358 ? 18.141 -6.918 12.289 1 86.56 358 ALA A O 1
ATOM 2719 N N . ASP A 1 359 ? 19.438 -7.648 10.898 1 74.19 359 ASP A N 1
ATOM 2720 C CA . ASP A 1 359 ? 20.578 -6.875 11.352 1 74.19 359 ASP A CA 1
ATOM 2721 C C . ASP A 1 359 ? 20.281 -5.379 11.328 1 74.19 359 ASP A C 1
ATOM 2723 O O . ASP A 1 359 ? 20.859 -4.613 12.102 1 74.19 359 ASP A O 1
ATOM 2727 N N . LEU A 1 360 ? 19.172 -4.879 10.656 1 63.41 360 LEU A N 1
ATOM 2728 C CA . LEU A 1 360 ? 19.031 -3.43 10.547 1 63.41 360 LEU A CA 1
ATOM 2729 C C . LEU A 1 360 ? 17.578 -3 10.719 1 63.41 360 LEU A C 1
ATOM 2731 O O . LEU A 1 360 ? 17.188 -1.92 10.266 1 63.41 360 LEU A O 1
ATOM 2735 N N . THR A 1 361 ? 16.969 -3.697 11.531 1 60.31 361 THR A N 1
ATOM 2736 C CA . THR A 1 361 ? 15.586 -3.262 11.648 1 60.31 361 THR A CA 1
ATOM 2737 C C . THR A 1 361 ? 15.469 -2.08 12.609 1 60.31 361 THR A C 1
ATOM 2739 O O . THR A 1 361 ? 16.016 -2.111 13.711 1 60.31 361 THR A O 1
ATOM 2742 N N . LEU A 1 362 ? 15.25 -0.803 12.039 1 61.19 362 LEU A N 1
ATOM 2743 C CA . LEU A 1 362 ? 15.109 0.451 12.773 1 61.19 362 LEU A CA 1
ATOM 2744 C C . LEU A 1 362 ? 14.328 0.244 14.062 1 61.19 362 LEU A C 1
ATOM 2746 O O . LEU A 1 362 ? 14.797 0.604 15.141 1 61.19 362 LEU A O 1
ATOM 2750 N N . ALA A 1 363 ? 13.008 0.074 13.992 1 60.41 363 ALA A N 1
ATOM 2751 C CA . ALA A 1 363 ? 12.117 -0.087 15.133 1 60.41 363 ALA A CA 1
ATOM 2752 C C . ALA A 1 363 ? 10.961 -1.024 14.797 1 60.41 363 ALA A C 1
ATOM 2754 O O . ALA A 1 363 ? 10.617 -1.201 13.625 1 60.41 363 ALA A O 1
ATOM 2755 N N . GLY A 1 364 ? 10.695 -1.832 15.734 1 65 364 GLY A N 1
ATOM 2756 C CA . GLY A 1 364 ? 9.523 -2.688 15.648 1 65 364 GLY A CA 1
ATOM 2757 C C . GLY A 1 364 ? 9.867 -4.156 15.5 1 65 364 GLY A C 1
ATOM 2758 O O . GLY A 1 364 ? 11.039 -4.535 15.562 1 65 364 GLY A O 1
ATOM 2759 N N . SER A 1 365 ? 8.844 -4.895 15.352 1 74.69 365 SER A N 1
ATOM 2760 C CA . SER A 1 365 ? 9 -6.34 15.227 1 74.69 365 SER A CA 1
ATOM 2761 C C . SER A 1 365 ? 9.391 -6.734 13.805 1 74.69 365 SER A C 1
ATOM 2763 O O . SER A 1 365 ? 8.883 -6.164 12.836 1 74.69 365 SER A O 1
ATOM 2765 N N . ALA A 1 366 ? 10.414 -7.555 13.719 1 84.31 366 ALA A N 1
ATOM 2766 C CA . ALA A 1 366 ? 10.812 -8.109 12.43 1 84.31 366 ALA A CA 1
ATOM 2767 C C . ALA A 1 366 ? 9.664 -8.906 11.805 1 84.31 366 ALA A C 1
ATOM 2769 O O . ALA A 1 366 ? 8.891 -9.555 12.508 1 84.31 366 ALA A O 1
ATOM 2770 N N . PRO A 1 367 ? 9.547 -8.773 10.508 1 92.19 367 PRO A N 1
ATOM 2771 C CA . PRO A 1 367 ? 8.523 -9.594 9.859 1 92.19 367 PRO A CA 1
ATOM 2772 C C . PRO A 1 367 ? 8.836 -11.094 9.922 1 92.19 367 PRO A C 1
ATOM 2774 O O . PRO A 1 367 ? 10 -11.477 10.109 1 92.19 367 PRO A O 1
ATOM 2777 N N . LEU A 1 368 ? 7.785 -11.859 9.883 1 93.38 368 LEU A N 1
ATOM 2778 C CA . LEU A 1 368 ? 7.969 -13.289 9.672 1 93.38 368 LEU A CA 1
ATOM 2779 C C . LEU A 1 368 ? 8.438 -13.578 8.25 1 93.38 368 LEU A C 1
ATOM 2781 O O . LEU A 1 368 ? 7.793 -13.156 7.285 1 93.38 368 LEU A O 1
ATOM 2785 N N . ILE A 1 369 ? 9.602 -14.234 8.117 1 95.56 369 ILE A N 1
ATOM 2786 C CA . ILE A 1 369 ? 10.125 -14.594 6.809 1 95.56 369 ILE A CA 1
ATOM 2787 C C . ILE A 1 369 ? 9.977 -16.094 6.594 1 95.56 369 ILE A C 1
ATOM 2789 O O . ILE A 1 369 ? 10.477 -16.906 7.387 1 95.56 369 ILE A O 1
ATOM 2793 N N . ARG A 1 370 ? 9.242 -16.516 5.531 1 93.19 370 ARG A N 1
ATOM 2794 C CA . ARG A 1 370 ? 9.047 -17.938 5.277 1 93.19 370 ARG A CA 1
ATOM 2795 C C . ARG A 1 370 ? 8.977 -18.219 3.779 1 93.19 370 ARG A C 1
ATOM 2797 O O . ARG A 1 370 ? 8.648 -17.328 2.988 1 93.19 370 ARG A O 1
ATOM 2804 N N . PRO A 1 371 ? 9.344 -19.438 3.383 1 92.62 371 PRO A N 1
ATOM 2805 C CA . PRO A 1 371 ? 9.141 -19.828 1.985 1 92.62 371 PRO A CA 1
ATOM 2806 C C . PRO A 1 371 ? 7.66 -20 1.636 1 92.62 371 PRO A C 1
ATOM 2808 O O . PRO A 1 371 ? 6.832 -20.203 2.527 1 92.62 371 PRO A O 1
ATOM 2811 N N . THR A 1 372 ? 7.375 -19.766 0.364 1 89 372 THR A N 1
ATOM 2812 C CA . THR A 1 372 ? 6.016 -20.078 -0.064 1 89 372 THR A CA 1
ATOM 2813 C C . THR A 1 372 ? 5.73 -21.578 0.094 1 89 372 THR A C 1
ATOM 2815 O O . THR A 1 372 ? 6.652 -22.391 0.091 1 89 372 THR A O 1
ATOM 2818 N N . HIS A 1 373 ? 4.496 -21.875 0.453 1 76.75 373 HIS A N 1
ATOM 2819 C CA . HIS A 1 373 ? 4.082 -23.266 0.657 1 76.75 373 HIS A CA 1
ATOM 2820 C C . HIS A 1 373 ? 4.098 -24.047 -0.655 1 76.75 373 HIS A C 1
ATOM 2822 O O . HIS A 1 373 ? 4.516 -25.203 -0.69 1 76.75 373 HIS A O 1
ATOM 2828 N N . GLU A 1 374 ? 3.611 -23.297 -1.64 1 67.5 374 GLU A N 1
ATOM 2829 C CA . GLU A 1 374 ? 3.273 -24.047 -2.848 1 67.5 374 GLU A CA 1
ATOM 2830 C C . GLU A 1 374 ? 4.387 -23.938 -3.889 1 67.5 374 GLU A C 1
ATOM 2832 O O . GLU A 1 374 ? 4.77 -22.844 -4.285 1 67.5 374 GLU A O 1
ATOM 2837 N N . GLY A 1 375 ? 5.598 -24.641 -3.609 1 62.31 375 GLY A N 1
ATOM 2838 C CA . GLY A 1 375 ? 6.715 -24.75 -4.531 1 62.31 375 GLY A CA 1
ATOM 2839 C C . GLY A 1 375 ? 6.363 -24.359 -5.953 1 62.31 375 GLY A C 1
ATOM 2840 O O . GLY A 1 375 ? 5.762 -23.312 -6.18 1 62.31 375 GLY A O 1
ATOM 2841 N N . GLU A 1 376 ? 6.516 -25.141 -6.906 1 64.88 376 GLU A N 1
ATOM 2842 C CA . GLU A 1 376 ? 6.445 -25.016 -8.359 1 64.88 376 GLU A CA 1
ATOM 2843 C C . GLU A 1 376 ? 5.012 -24.781 -8.82 1 64.88 376 GLU A C 1
ATOM 2845 O O . GLU A 1 376 ? 4.785 -24.156 -9.867 1 64.88 376 GLU A O 1
ATOM 2850 N N . ILE A 1 377 ? 3.992 -25.062 -7.977 1 81.44 377 ILE A N 1
ATOM 2851 C CA . ILE A 1 377 ? 2.625 -25.062 -8.484 1 81.44 377 ILE A CA 1
ATOM 2852 C C . ILE A 1 377 ? 1.929 -23.766 -8.078 1 81.44 377 ILE A C 1
ATOM 2854 O O . ILE A 1 377 ? 0.821 -23.469 -8.539 1 81.44 377 ILE A O 1
ATOM 2858 N N . ALA A 1 378 ? 2.578 -22.906 -7.324 1 85 378 ALA A N 1
ATOM 2859 C CA . ALA A 1 378 ? 1.975 -21.703 -6.777 1 85 378 ALA A CA 1
ATOM 2860 C C . ALA A 1 378 ? 1.51 -20.766 -7.895 1 85 378 ALA A C 1
ATOM 2862 O O . ALA A 1 378 ? 0.421 -20.188 -7.82 1 85 378 ALA A O 1
ATOM 2863 N N . ARG A 1 379 ? 2.26 -20.703 -8.906 1 88.44 379 ARG A N 1
ATOM 2864 C CA . ARG A 1 379 ? 1.934 -19.781 -9.984 1 88.44 379 ARG A CA 1
ATOM 2865 C C . ARG A 1 379 ? 0.735 -20.266 -10.789 1 88.44 379 ARG A C 1
ATOM 2867 O O . ARG A 1 379 ? -0.109 -19.469 -11.211 1 88.44 379 ARG A O 1
ATOM 2874 N N . LEU A 1 380 ? 0.627 -21.562 -10.977 1 92.25 380 LEU A N 1
ATOM 2875 C CA . LEU A 1 380 ? -0.535 -22.141 -11.648 1 92.25 380 LEU A CA 1
ATOM 2876 C C . LEU A 1 380 ? -1.793 -21.953 -10.805 1 92.25 380 LEU A C 1
ATOM 2878 O O . LEU A 1 380 ? -2.822 -21.5 -11.312 1 92.25 380 LEU A O 1
ATOM 2882 N N . ARG A 1 381 ? -1.677 -22.219 -9.562 1 92.06 381 ARG A N 1
ATOM 2883 C CA . ARG A 1 381 ? -2.807 -22.031 -8.656 1 92.06 381 ARG A CA 1
ATOM 2884 C C . ARG A 1 381 ? -3.209 -20.578 -8.57 1 92.06 381 ARG A C 1
ATOM 2886 O O . ARG A 1 381 ? -4.398 -20.25 -8.508 1 92.06 381 ARG A O 1
ATOM 2893 N N . GLY A 1 382 ? -2.209 -19.734 -8.523 1 91.81 382 GLY A N 1
ATOM 2894 C CA . GLY A 1 382 ? -2.475 -18.297 -8.484 1 91.81 382 GLY A CA 1
ATOM 2895 C C . GLY A 1 382 ? -3.203 -17.797 -9.719 1 91.81 382 GLY A C 1
ATOM 2896 O O . GLY A 1 382 ? -4.129 -17 -9.617 1 91.81 382 GLY A O 1
ATOM 2897 N N . ALA A 1 383 ? -2.77 -18.25 -10.844 1 93.94 383 ALA A N 1
ATOM 2898 C CA . ALA A 1 383 ? -3.426 -17.891 -12.094 1 93.94 383 ALA A CA 1
ATOM 2899 C C . ALA A 1 383 ? -4.883 -18.328 -12.102 1 93.94 383 ALA A C 1
ATOM 2901 O O . ALA A 1 383 ? -5.77 -17.594 -12.531 1 93.94 383 ALA A O 1
ATOM 2902 N N . ALA A 1 384 ? -5.125 -19.516 -11.617 1 94.5 384 ALA A N 1
ATOM 2903 C CA . ALA A 1 384 ? -6.496 -20.016 -11.523 1 94.5 384 ALA A CA 1
ATOM 2904 C C . ALA A 1 384 ? -7.316 -19.188 -10.539 1 94.5 384 ALA A C 1
ATOM 2906 O O . ALA A 1 384 ? -8.477 -18.859 -10.805 1 94.5 384 ALA A O 1
ATOM 2907 N N . ALA A 1 385 ? -6.691 -18.891 -9.453 1 90.25 385 ALA A N 1
ATOM 2908 C CA . ALA A 1 385 ? -7.371 -18.125 -8.414 1 90.25 385 ALA A CA 1
ATOM 2909 C C . ALA A 1 385 ? -7.852 -16.781 -8.945 1 90.25 385 ALA A C 1
ATOM 2911 O O . ALA A 1 385 ? -8.938 -16.312 -8.594 1 90.25 385 ALA A O 1
ATOM 2912 N N . LEU A 1 386 ? -7.094 -16.203 -9.734 1 88.69 386 LEU A N 1
ATOM 2913 C CA . LEU A 1 386 ? -7.465 -14.93 -10.336 1 88.69 386 LEU A CA 1
ATOM 2914 C C . LEU A 1 386 ? -8.75 -15.062 -11.141 1 88.69 386 LEU A C 1
ATOM 2916 O O . LEU A 1 386 ? -9.617 -14.188 -11.086 1 88.69 386 LEU A O 1
ATOM 2920 N N . VAL A 1 387 ? -8.859 -16.094 -11.867 1 92.75 387 VAL A N 1
ATOM 2921 C CA . VAL A 1 387 ? -10.023 -16.359 -12.695 1 92.75 387 VAL A CA 1
ATOM 2922 C C . VAL A 1 387 ? -11.258 -16.562 -11.812 1 92.75 387 VAL A C 1
ATOM 2924 O O . VAL A 1 387 ? -12.312 -15.992 -12.07 1 92.75 387 VAL A O 1
ATOM 2927 N N . PHE A 1 388 ? -11.078 -17.328 -10.781 1 90.06 388 PHE A N 1
ATOM 2928 C CA . PHE A 1 388 ? -12.195 -17.609 -9.891 1 90.06 388 PHE A CA 1
ATOM 2929 C C . PHE A 1 388 ? -12.656 -16.344 -9.172 1 90.06 388 PHE A C 1
ATOM 2931 O O . PHE A 1 388 ? -13.859 -16.141 -8.992 1 90.06 388 PHE A O 1
ATOM 2938 N N . GLN A 1 389 ? -11.766 -15.57 -8.75 1 84.25 389 GLN A N 1
ATOM 2939 C CA . GLN A 1 389 ? -12.117 -14.328 -8.07 1 84.25 389 GLN A CA 1
ATOM 2940 C C . GLN A 1 389 ? -12.93 -13.414 -8.984 1 84.25 389 GLN A C 1
ATOM 2942 O O . GLN A 1 389 ? -13.93 -12.82 -8.555 1 84.25 389 GLN A O 1
ATOM 2947 N N . ARG A 1 390 ? -12.5 -13.289 -10.117 1 81.5 390 ARG A N 1
ATOM 2948 C CA . ARG A 1 390 ? -13.234 -12.469 -11.086 1 81.5 390 ARG A CA 1
ATOM 2949 C C . ARG A 1 390 ? -14.625 -13.047 -11.344 1 81.5 390 ARG A C 1
ATOM 2951 O O . ARG A 1 390 ? -15.602 -12.297 -11.453 1 81.5 390 ARG A O 1
ATOM 2958 N N . GLY A 1 391 ? -14.664 -14.297 -11.484 1 80.19 391 GLY A N 1
ATOM 2959 C CA . GLY A 1 391 ? -15.938 -14.953 -11.711 1 80.19 391 GLY A CA 1
ATOM 2960 C C . GLY A 1 391 ? -16.922 -14.742 -10.578 1 80.19 391 GLY A C 1
ATOM 2961 O O . GLY A 1 391 ? -18.125 -14.523 -10.812 1 80.19 391 GLY A O 1
ATOM 2962 N N . ALA A 1 392 ? -16.406 -14.773 -9.43 1 77.44 392 ALA A N 1
ATOM 2963 C CA . ALA A 1 392 ? -17.25 -14.602 -8.25 1 77.44 392 ALA A CA 1
ATOM 2964 C C . ALA A 1 392 ? -17.812 -13.18 -8.172 1 77.44 392 ALA A C 1
ATOM 2966 O O . ALA A 1 392 ? -18.938 -12.969 -7.727 1 77.44 392 ALA A O 1
ATOM 2967 N N . ARG A 1 393 ? -17.125 -12.305 -8.648 1 69.62 393 ARG A N 1
ATOM 2968 C CA . ARG A 1 393 ? -17.547 -10.906 -8.641 1 69.62 393 ARG A CA 1
ATOM 2969 C C . ARG A 1 393 ? -18.578 -10.641 -9.734 1 69.62 393 ARG A C 1
ATOM 2971 O O . ARG A 1 393 ? -19.516 -9.852 -9.539 1 69.62 393 ARG A O 1
ATOM 2978 N N . ARG A 1 394 ? -18.359 -11.188 -10.828 1 65.88 394 ARG A N 1
ATOM 2979 C CA . ARG A 1 394 ? -19.25 -11.008 -11.969 1 65.88 394 ARG A CA 1
ATOM 2980 C C . ARG A 1 394 ? -20.656 -11.508 -11.648 1 65.88 394 ARG A C 1
ATOM 2982 O O . ARG A 1 394 ? -21.656 -10.875 -12.031 1 65.88 394 ARG A O 1
ATOM 2989 N N . THR A 1 395 ? -20.688 -12.5 -11.023 1 64.56 395 THR A N 1
ATOM 2990 C CA . THR A 1 395 ? -21.984 -13.086 -10.719 1 64.56 395 THR A CA 1
ATOM 2991 C C . THR A 1 395 ? -22.766 -12.195 -9.758 1 64.56 395 THR A C 1
ATOM 2993 O O . THR A 1 395 ? -24 -12.094 -9.844 1 64.56 395 THR A O 1
ATOM 2996 N N . THR A 1 396 ? -21.984 -11.477 -8.945 1 59.41 396 THR A N 1
ATOM 2997 C CA . THR A 1 396 ? -22.625 -10.57 -7.992 1 59.41 396 THR A CA 1
ATOM 2998 C C . THR A 1 396 ? -23.188 -9.352 -8.703 1 59.41 396 THR A C 1
ATOM 3000 O O . THR A 1 396 ? -24.281 -8.891 -8.367 1 59.41 396 THR A O 1
ATOM 3003 N N . SER A 1 397 ? -22.484 -8.961 -9.68 1 54.81 397 SER A N 1
ATOM 3004 C CA . SER A 1 397 ? -22.938 -7.785 -10.414 1 54.81 397 SER A CA 1
ATOM 3005 C C . SER A 1 397 ? -24.141 -8.125 -11.297 1 54.81 397 SER A C 1
ATOM 3007 O O . SER A 1 397 ? -25.062 -7.316 -11.43 1 54.81 397 SER A O 1
ATOM 3009 N N . ALA A 1 398 ? -24.125 -9.375 -11.844 1 51.41 398 ALA A N 1
ATOM 3010 C CA . ALA A 1 398 ? -25.219 -9.82 -12.703 1 51.41 398 ALA A CA 1
ATOM 3011 C C . ALA A 1 398 ? -26.5 -10.055 -11.891 1 51.41 398 ALA A C 1
ATOM 3013 O O . ALA A 1 398 ? -27.594 -9.75 -12.352 1 51.41 398 ALA A O 1
ATOM 3014 N N . GLY A 1 399 ? -26.328 -10.539 -10.734 1 47.66 399 GLY A N 1
ATOM 3015 C CA . GLY A 1 399 ? -27.469 -10.75 -9.867 1 47.66 399 GLY A CA 1
ATOM 3016 C C . GLY A 1 399 ? -28.141 -9.461 -9.438 1 47.66 399 GLY A C 1
ATOM 3017 O O . GLY A 1 399 ? -29.359 -9.391 -9.328 1 47.66 399 GLY A O 1
ATOM 3018 N N . VAL A 1 400 ? -27.312 -8.484 -9.203 1 45.84 400 VAL A N 1
ATOM 3019 C CA . VAL A 1 400 ? -27.828 -7.172 -8.836 1 45.84 400 VAL A CA 1
ATOM 3020 C C . VAL A 1 400 ? -28.594 -6.57 -10.016 1 45.84 400 VAL A C 1
ATOM 3022 O O . VAL A 1 400 ? -29.672 -6.012 -9.836 1 45.84 400 VAL A O 1
ATOM 3025 N N . ALA A 1 401 ? -28.016 -6.789 -11.148 1 42.88 401 ALA A N 1
ATOM 3026 C CA . ALA A 1 401 ? -28.688 -6.281 -12.344 1 42.88 401 ALA A CA 1
ATOM 3027 C C . ALA A 1 401 ? -30.031 -6.973 -12.562 1 42.88 401 ALA A C 1
ATOM 3029 O O . ALA A 1 401 ? -31.016 -6.336 -12.945 1 42.88 401 ALA A O 1
ATOM 3030 N N . ALA A 1 402 ? -30.016 -8.234 -12.305 1 41.72 402 ALA A N 1
ATOM 3031 C CA . ALA A 1 402 ? -31.234 -9.016 -12.492 1 41.72 402 ALA A CA 1
ATOM 3032 C C . ALA A 1 402 ? -32.281 -8.656 -11.438 1 41.72 402 ALA A C 1
ATOM 3034 O O . ALA A 1 402 ? -33.469 -8.625 -11.719 1 41.72 402 ALA A O 1
ATOM 3035 N N . SER A 1 403 ? -31.844 -8.398 -10.344 1 42.25 403 SER A N 1
ATOM 3036 C CA . SER A 1 403 ? -32.781 -8.039 -9.266 1 42.25 403 SER A CA 1
ATOM 3037 C C . SER A 1 403 ? -33.281 -6.613 -9.438 1 42.25 403 SER A C 1
ATOM 3039 O O . SER A 1 403 ? -34.438 -6.332 -9.148 1 42.25 403 SER A O 1
ATOM 3041 N N . SER A 1 404 ? -32.438 -5.781 -9.82 1 40.12 404 SER A N 1
ATOM 3042 C CA . SER A 1 404 ? -32.875 -4.422 -10.102 1 40.12 404 SER A CA 1
ATOM 3043 C C . SER A 1 404 ? -33.875 -4.406 -11.242 1 40.12 404 SER A C 1
ATOM 3045 O O . SER A 1 404 ? -34.812 -3.58 -11.258 1 40.12 404 SER A O 1
ATOM 3047 N N . ALA A 1 405 ? -33.688 -5.305 -12.195 1 41.38 405 ALA A N 1
ATOM 3048 C CA . ALA A 1 405 ? -34.656 -5.367 -13.297 1 41.38 405 ALA A CA 1
ATOM 3049 C C . ALA A 1 405 ? -36 -5.898 -12.82 1 41.38 405 ALA A C 1
ATOM 3051 O O . ALA A 1 405 ? -37.031 -5.59 -13.406 1 41.38 405 ALA A O 1
ATOM 3052 N N . LYS A 1 406 ? -35.969 -6.715 -11.984 1 40.41 406 LYS A N 1
ATOM 3053 C CA . LYS A 1 406 ? -37.25 -7.258 -11.516 1 40.41 406 LYS A CA 1
ATOM 3054 C C . LYS A 1 406 ? -38 -6.234 -10.672 1 40.41 406 LYS A C 1
ATOM 3056 O O . LYS A 1 406 ? -39.188 -6.395 -10.406 1 40.41 406 LYS A O 1
ATOM 3061 N N . SER A 1 407 ? -37.375 -5.539 -10.023 1 31.73 407 SER A N 1
ATOM 3062 C CA . SER A 1 407 ? -38.062 -4.562 -9.18 1 31.73 407 SER A CA 1
ATOM 3063 C C . SER A 1 407 ? -38.5 -3.338 -9.984 1 31.73 407 SER A C 1
ATOM 3065 O O . SER A 1 407 ? -39.188 -2.465 -9.469 1 31.73 407 SER A O 1
ATOM 3067 N N . ALA A 1 408 ? -38.062 -3.371 -11.219 1 32.19 408 ALA A N 1
ATOM 3068 C CA . ALA A 1 408 ? -38.656 -2.367 -12.102 1 32.19 408 ALA A CA 1
ATOM 3069 C C . ALA A 1 408 ? -39.938 -2.898 -12.766 1 32.19 408 ALA A C 1
ATOM 3071 O O . ALA A 1 408 ? -39.969 -4.051 -13.203 1 32.19 408 ALA A O 1
ATOM 3072 N N . MET B 1 1 ? -19.328 5.516 -13.297 1 18.92 1 MET B N 1
ATOM 3073 C CA . MET B 1 1 ? -18.812 4.805 -12.133 1 18.92 1 MET B CA 1
ATOM 3074 C C . MET B 1 1 ? -18 3.586 -12.555 1 18.92 1 MET B C 1
ATOM 3076 O O . MET B 1 1 ? -18.562 2.568 -12.953 1 18.92 1 MET B O 1
ATOM 3080 N N . ARG B 1 2 ? -17.141 3.9 -13.359 1 23.56 2 ARG B N 1
ATOM 3081 C CA . ARG B 1 2 ? -16.516 2.684 -13.883 1 23.56 2 ARG B CA 1
ATOM 3082 C C . ARG B 1 2 ? -16.062 1.771 -12.75 1 23.56 2 ARG B C 1
ATOM 3084 O O . ARG B 1 2 ? -15.516 2.242 -11.75 1 23.56 2 ARG B O 1
ATOM 3091 N N . LEU B 1 3 ? -16.891 0.806 -12.594 1 25.33 3 LEU B N 1
ATOM 3092 C CA . LEU B 1 3 ? -16.484 -0.355 -11.812 1 25.33 3 LEU B CA 1
ATOM 3093 C C . LEU B 1 3 ? -14.969 -0.549 -11.891 1 25.33 3 LEU B C 1
ATOM 3095 O O . LEU B 1 3 ? -14.422 -0.746 -12.977 1 25.33 3 LEU B O 1
ATOM 3099 N N . ASP B 1 4 ? -14.234 0.271 -11.289 1 28.33 4 ASP B N 1
ATOM 3100 C CA . ASP B 1 4 ? -12.797 0.115 -11.133 1 28.33 4 ASP B CA 1
ATOM 3101 C C . ASP B 1 4 ? -12.383 -1.352 -11.242 1 28.33 4 ASP B C 1
ATOM 3103 O O . ASP B 1 4 ? -13.219 -2.248 -11.07 1 28.33 4 ASP B O 1
ATOM 3107 N N . LYS B 1 5 ? -11.258 -1.552 -11.727 1 32.91 5 LYS B N 1
ATOM 3108 C CA . LYS B 1 5 ? -10.844 -2.943 -11.852 1 32.91 5 LYS B CA 1
ATOM 3109 C C . LYS B 1 5 ? -11.25 -3.756 -10.625 1 32.91 5 LYS B C 1
ATOM 3111 O O . LYS B 1 5 ? -11.047 -3.324 -9.492 1 32.91 5 LYS B O 1
ATOM 3116 N N . PRO B 1 6 ? -12.391 -4.559 -10.711 1 31.55 6 PRO B N 1
ATOM 3117 C CA . PRO B 1 6 ? -12.859 -5.492 -9.68 1 31.55 6 PRO B CA 1
ATOM 3118 C C . PRO B 1 6 ? -11.711 -6.098 -8.875 1 31.55 6 PRO B C 1
ATOM 3120 O O . PRO B 1 6 ? -10.93 -6.895 -9.398 1 31.55 6 PRO B O 1
ATOM 3123 N N . GLY B 1 7 ? -10.961 -5.215 -8.273 1 30.7 7 GLY B N 1
ATOM 3124 C CA . GLY B 1 7 ? -9.961 -5.852 -7.434 1 30.7 7 GLY B CA 1
ATOM 3125 C C . GLY B 1 7 ? -10.539 -6.926 -6.527 1 30.7 7 GLY B C 1
ATOM 3126 O O . GLY B 1 7 ? -11.734 -6.93 -6.246 1 30.7 7 GLY B O 1
ATOM 3127 N N . ILE B 1 8 ? -9.984 -8.047 -6.57 1 31.22 8 ILE B N 1
ATOM 3128 C CA . ILE B 1 8 ? -10.266 -9.266 -5.816 1 31.22 8 ILE B CA 1
ATOM 3129 C C . ILE B 1 8 ? -10.469 -8.922 -4.34 1 31.22 8 ILE B C 1
ATOM 3131 O O . ILE B 1 8 ? -9.539 -8.477 -3.666 1 31.22 8 ILE B O 1
ATOM 3135 N N . ARG B 1 9 ? -11.695 -8.469 -3.988 1 38.19 9 ARG B N 1
ATOM 3136 C CA . ARG B 1 9 ? -11.852 -8.227 -2.559 1 38.19 9 ARG B CA 1
ATOM 3137 C C . ARG B 1 9 ? -11.734 -9.531 -1.767 1 38.19 9 ARG B C 1
ATOM 3139 O O . ARG B 1 9 ? -12.516 -10.461 -1.972 1 38.19 9 ARG B O 1
ATOM 3146 N N . HIS B 1 10 ? -10.609 -9.906 -1.506 1 39.56 10 HIS B N 1
ATOM 3147 C CA . HIS B 1 10 ? -10.477 -10.914 -0.461 1 39.56 10 HIS B CA 1
ATOM 3148 C C . HIS B 1 10 ? -11.195 -10.484 0.813 1 39.56 10 HIS B C 1
ATOM 3150 O O . HIS B 1 10 ? -11.031 -9.359 1.28 1 39.56 10 HIS B O 1
ATOM 3156 N N . VAL B 1 11 ? -12.305 -11.117 0.966 1 41.69 11 VAL B N 1
ATOM 3157 C CA . VAL B 1 11 ? -12.977 -10.844 2.234 1 41.69 11 VAL B CA 1
ATOM 3158 C C . VAL B 1 11 ? -12.125 -11.367 3.391 1 41.69 11 VAL B C 1
ATOM 3160 O O . VAL B 1 11 ? -11.789 -12.547 3.439 1 41.69 11 VAL B O 1
ATOM 3163 N N . ASP B 1 12 ? -11.469 -10.508 4.012 1 43.56 12 ASP B N 1
ATOM 3164 C CA . ASP B 1 12 ? -10.766 -10.875 5.234 1 43.56 12 ASP B CA 1
ATOM 3165 C C . ASP B 1 12 ? -11.734 -11.375 6.297 1 43.56 12 ASP B C 1
ATOM 3167 O O . ASP B 1 12 ? -12.5 -10.586 6.871 1 43.56 12 ASP B O 1
ATOM 3171 N N . LEU B 1 13 ? -11.797 -12.617 6.414 1 40.62 13 LEU B N 1
ATOM 3172 C CA . LEU B 1 13 ? -12.727 -13.242 7.348 1 40.62 13 LEU B CA 1
ATOM 3173 C C . LEU B 1 13 ? -12.398 -12.852 8.781 1 40.62 13 LEU B C 1
ATOM 3175 O O . LEU B 1 13 ? -13.227 -13.023 9.68 1 40.62 13 LEU B O 1
ATOM 3179 N N . THR B 1 14 ? -11.125 -12.398 8.883 1 41.97 14 THR B N 1
ATOM 3180 C CA . THR B 1 14 ? -10.758 -12.055 10.258 1 41.97 14 THR B CA 1
ATOM 3181 C C . THR B 1 14 ? -11.484 -10.797 10.719 1 41.97 14 THR B C 1
ATOM 3183 O O . THR B 1 14 ? -11.57 -10.539 11.922 1 41.97 14 THR B O 1
ATOM 3186 N N . GLU B 1 15 ? -11.898 -10.055 9.758 1 46 15 GLU B N 1
ATOM 3187 C CA . GLU B 1 15 ? -12.68 -8.875 10.117 1 46 15 GLU B CA 1
ATOM 3188 C C . GLU B 1 15 ? -14.031 -8.867 9.406 1 46 15 GLU B C 1
ATOM 3190 O O . GLU B 1 15 ? -14.266 -8.039 8.516 1 46 15 GLU B O 1
ATOM 3195 N N . LEU B 1 16 ? -14.727 -9.891 9.719 1 51.78 16 LEU B N 1
ATOM 3196 C CA . LEU B 1 16 ? -16.031 -10.039 9.086 1 51.78 16 LEU B CA 1
ATOM 3197 C C . LEU B 1 16 ? -16.969 -8.891 9.477 1 51.78 16 LEU B C 1
ATOM 3199 O O . LEU B 1 16 ? -17.172 -8.625 10.664 1 51.78 16 LEU B O 1
ATOM 3203 N N . GLN B 1 17 ? -17.094 -7.887 8.664 1 52.12 17 GLN B N 1
ATOM 3204 C CA . GLN B 1 17 ? -18.172 -6.922 8.922 1 52.12 17 GLN B CA 1
ATOM 3205 C C . GLN B 1 17 ? -19.375 -7.191 8.039 1 52.12 17 GLN B C 1
ATOM 3207 O O . GLN B 1 17 ? -19.312 -7.012 6.82 1 52.12 17 GLN B O 1
ATOM 3212 N N . LEU B 1 18 ? -20.328 -7.781 8.773 1 57.06 18 LEU B N 1
ATOM 3213 C CA . LEU B 1 18 ? -21.578 -8.008 8.062 1 57.06 18 LEU B CA 1
ATOM 3214 C C . LEU B 1 18 ? -22.172 -6.699 7.559 1 57.06 18 LEU B C 1
ATOM 3216 O O . LEU B 1 18 ? -21.891 -5.633 8.109 1 57.06 18 LEU B O 1
ATOM 3220 N N . ALA B 1 19 ? -22.547 -6.754 6.379 1 58.94 19 ALA B N 1
ATOM 3221 C CA . ALA B 1 19 ? -23.219 -5.57 5.84 1 58.94 19 ALA B CA 1
ATOM 3222 C C . ALA B 1 19 ? -24.719 -5.645 6.059 1 58.94 19 ALA B C 1
ATOM 3224 O O . ALA B 1 19 ? -25.312 -6.719 5.969 1 58.94 19 ALA B O 1
ATOM 3225 N N . SER B 1 20 ? -25.266 -4.629 6.77 1 64.62 20 SER B N 1
ATOM 3226 C CA . SER B 1 20 ? -26.703 -4.434 6.965 1 64.62 20 SER B CA 1
ATOM 3227 C C . SER B 1 20 ? -27.203 -3.182 6.242 1 64.62 20 SER B C 1
ATOM 3229 O O . SER B 1 20 ? -26.438 -2.535 5.523 1 64.62 20 SER B O 1
ATOM 3231 N N . SER B 1 21 ? -28.438 -3.002 6.164 1 66.44 21 SER B N 1
ATOM 3232 C CA . SER B 1 21 ? -29 -1.758 5.652 1 66.44 21 SER B CA 1
ATOM 3233 C C . SER B 1 21 ? -28.344 -0.544 6.293 1 66.44 21 SER B C 1
ATOM 3235 O O . SER B 1 21 ? -28.156 0.489 5.645 1 66.44 21 SER B O 1
ATOM 3237 N N . GLU B 1 22 ? -27.922 -0.775 7.398 1 71.56 22 GLU B N 1
ATOM 3238 C CA . GLU B 1 22 ? -27.234 0.293 8.117 1 71.56 22 GLU B CA 1
ATOM 3239 C C . GLU B 1 22 ? -25.891 0.598 7.492 1 71.56 22 GLU B C 1
ATOM 3241 O O . GLU B 1 22 ? -25.469 1.757 7.434 1 71.56 22 GLU B O 1
ATOM 3246 N N . THR B 1 23 ? -25.359 -0.38 6.973 1 72 23 THR B N 1
ATOM 3247 C CA . THR B 1 23 ? -24.078 -0.194 6.309 1 72 23 THR B CA 1
ATOM 3248 C C . THR B 1 23 ? -24.234 0.693 5.078 1 72 23 THR B C 1
ATOM 3250 O O . THR B 1 23 ? -23.406 1.585 4.844 1 72 23 THR B O 1
ATOM 3253 N N . ALA B 1 24 ? -25.25 0.487 4.426 1 72.56 24 ALA B N 1
ATOM 3254 C CA . ALA B 1 24 ? -25.516 1.295 3.238 1 72.56 24 ALA B CA 1
ATOM 3255 C C . ALA B 1 24 ? -25.75 2.756 3.611 1 72.56 24 ALA B C 1
ATOM 3257 O O . ALA B 1 24 ? -25.297 3.664 2.912 1 72.56 24 ALA B O 1
ATOM 3258 N N . ARG B 1 25 ? -26.484 2.939 4.688 1 77 25 ARG B N 1
ATOM 3259 C CA . ARG B 1 25 ? -26.781 4.293 5.148 1 77 25 ARG B CA 1
ATOM 3260 C C . ARG B 1 25 ? -25.5 5.039 5.52 1 77 25 ARG B C 1
ATOM 3262 O O . ARG B 1 25 ? -25.344 6.219 5.199 1 77 25 ARG B O 1
ATOM 3269 N N . ILE B 1 26 ? -24.656 4.328 6.141 1 78.56 26 ILE B N 1
ATOM 3270 C CA . ILE B 1 26 ? -23.406 4.93 6.578 1 78.56 26 ILE B CA 1
ATOM 3271 C C . ILE B 1 26 ? -22.562 5.328 5.359 1 78.56 26 ILE B C 1
ATOM 3273 O O . ILE B 1 26 ? -22.016 6.43 5.312 1 78.56 26 ILE B O 1
ATOM 3277 N N . ILE B 1 27 ? -22.562 4.531 4.414 1 77.25 27 ILE B N 1
ATOM 3278 C CA . ILE B 1 27 ? -21.781 4.793 3.205 1 77.25 27 ILE B CA 1
ATOM 3279 C C . ILE B 1 27 ? -22.359 6.012 2.484 1 77.25 27 ILE B C 1
ATOM 3281 O O . ILE B 1 27 ? -21.609 6.91 2.088 1 77.25 27 ILE B O 1
ATOM 3285 N N . ASN B 1 28 ? -23.625 6.031 2.363 1 83.12 28 ASN B N 1
ATOM 3286 C CA . ASN B 1 28 ? -24.281 7.141 1.666 1 83.12 28 ASN B CA 1
ATOM 3287 C C . ASN B 1 28 ? -24.094 8.453 2.42 1 83.12 28 ASN B C 1
ATOM 3289 O O . ASN B 1 28 ? -23.922 9.508 1.806 1 83.12 28 ASN B O 1
ATOM 3293 N N . ARG B 1 29 ? -24.172 8.367 3.713 1 87.12 29 ARG B N 1
ATOM 3294 C CA . ARG B 1 29 ? -23.922 9.539 4.543 1 87.12 29 ARG B CA 1
ATOM 3295 C C . ARG B 1 29 ? -22.531 10.109 4.281 1 87.12 29 ARG B C 1
ATOM 3297 O O . ARG B 1 29 ? -22.375 11.32 4.137 1 87.12 29 ARG B O 1
ATOM 3304 N N . ASP B 1 30 ? -21.594 9.258 4.223 1 83.81 30 ASP B N 1
ATOM 3305 C CA . ASP B 1 30 ? -20.219 9.68 3.994 1 83.81 30 ASP B CA 1
ATOM 3306 C C . ASP B 1 30 ? -20.062 10.305 2.609 1 83.81 30 ASP B C 1
ATOM 3308 O O . ASP B 1 30 ? -19.312 11.273 2.441 1 83.81 30 ASP B O 1
ATOM 3312 N N . ILE B 1 31 ? -20.734 9.781 1.697 1 84.19 31 ILE B N 1
ATOM 3313 C CA . ILE B 1 31 ? -20.688 10.305 0.335 1 84.19 31 ILE B CA 1
ATOM 3314 C C . ILE B 1 31 ? -21.266 11.719 0.302 1 84.19 31 ILE B C 1
ATOM 3316 O O . ILE B 1 31 ? -20.672 12.625 -0.281 1 84.19 31 ILE B O 1
ATOM 3320 N N . VAL B 1 32 ? -22.359 11.898 0.917 1 89.5 32 VAL B N 1
ATOM 3321 C CA . VAL B 1 32 ? -23.031 13.195 0.931 1 89.5 32 VAL B CA 1
ATOM 3322 C C . VAL B 1 32 ? -22.156 14.219 1.648 1 89.5 32 VAL B C 1
ATOM 3324 O O . VAL B 1 32 ? -21.984 15.344 1.175 1 89.5 32 VAL B O 1
ATOM 3327 N N . LEU B 1 33 ? -21.578 13.82 2.727 1 88.88 33 LEU B N 1
ATOM 3328 C CA . LEU B 1 33 ? -20.703 14.719 3.461 1 88.88 33 LEU B CA 1
ATOM 3329 C C . LEU B 1 33 ? -19.516 15.133 2.6 1 88.88 33 LEU B C 1
ATOM 3331 O O . LEU B 1 33 ? -19.125 16.312 2.598 1 88.88 33 LEU B O 1
ATOM 3335 N N . GLU B 1 34 ? -18.969 14.195 1.896 1 85.19 34 GLU B N 1
ATOM 3336 C CA . GLU B 1 34 ? -17.844 14.5 1.02 1 85.19 34 GLU B CA 1
ATOM 3337 C C . GLU B 1 34 ? -18.25 15.453 -0.098 1 85.19 34 GLU B C 1
ATOM 3339 O O . GLU B 1 34 ? -17.5 16.359 -0.457 1 85.19 34 GLU B O 1
ATOM 3344 N N . LEU B 1 35 ? -19.375 15.242 -0.617 1 87.06 35 LEU B N 1
ATOM 3345 C CA . LEU B 1 35 ? -19.875 16.125 -1.666 1 87.06 35 LEU B CA 1
ATOM 3346 C C . LEU B 1 35 ? -20.078 17.547 -1.137 1 87.06 35 LEU B C 1
ATOM 3348 O O . LEU B 1 35 ? -19.781 18.516 -1.831 1 87.06 35 LEU B O 1
ATOM 3352 N N . ILE B 1 36 ? -20.578 17.641 0.018 1 90.25 36 ILE B N 1
ATOM 3353 C CA . ILE B 1 36 ? -20.75 18.953 0.624 1 90.25 36 ILE B CA 1
ATOM 3354 C C . ILE B 1 36 ? -19.391 19.609 0.823 1 90.25 36 ILE B C 1
ATOM 3356 O O . ILE B 1 36 ? -19.203 20.797 0.492 1 90.25 36 ILE B O 1
ATOM 3360 N N . ARG B 1 37 ? -18.469 18.906 1.278 1 87.31 37 ARG B N 1
ATOM 3361 C CA . ARG B 1 37 ? -17.141 19.422 1.544 1 87.31 37 ARG B CA 1
ATOM 3362 C C . ARG B 1 37 ? -16.5 19.969 0.271 1 87.31 37 ARG B C 1
ATOM 3364 O O . ARG B 1 37 ? -15.922 21.062 0.279 1 87.31 37 ARG B O 1
ATOM 3371 N N . THR B 1 38 ? -16.656 19.312 -0.811 1 83.38 38 THR B N 1
ATOM 3372 C CA . THR B 1 38 ? -15.914 19.625 -2.025 1 83.38 38 THR B CA 1
ATOM 3373 C C . THR B 1 38 ? -16.688 20.625 -2.883 1 83.38 38 THR B C 1
ATOM 3375 O O . THR B 1 38 ? -16.094 21.281 -3.748 1 83.38 38 THR B O 1
ATOM 3378 N N . SER B 1 39 ? -18.016 20.781 -2.625 1 87.81 39 SER B N 1
ATOM 3379 C CA . SER B 1 39 ? -18.812 21.562 -3.572 1 87.81 39 SER B CA 1
ATOM 3380 C C . SER B 1 39 ? -19.609 22.656 -2.861 1 87.81 39 SER B C 1
ATOM 3382 O O . SER B 1 39 ? -20.422 23.344 -3.48 1 87.81 39 SER B O 1
ATOM 3384 N N . GLN B 1 40 ? -19.359 22.844 -1.696 1 89.31 40 GLN B N 1
ATOM 3385 C CA . GLN B 1 40 ? -20.141 23.828 -0.944 1 89.31 40 GLN B CA 1
ATOM 3386 C C . GLN B 1 40 ? -19.922 25.234 -1.484 1 89.31 40 GLN B C 1
ATOM 3388 O O . GLN B 1 40 ? -18.859 25.547 -2.023 1 89.31 40 GLN B O 1
ATOM 3393 N N . PRO B 1 41 ? -20.875 26.062 -1.265 1 92.38 41 PRO B N 1
ATOM 3394 C CA . PRO B 1 41 ? -22.234 25.719 -0.86 1 92.38 41 PRO B CA 1
ATOM 3395 C C . PRO B 1 41 ? -23 24.953 -1.94 1 92.38 41 PRO B C 1
ATOM 3397 O O . PRO B 1 41 ? -22.766 25.172 -3.133 1 92.38 41 PRO B O 1
ATOM 3400 N N . ILE B 1 42 ? -23.844 24.016 -1.503 1 92.88 42 ILE B N 1
ATOM 3401 C CA . ILE B 1 42 ? -24.531 23.156 -2.461 1 92.88 42 ILE B CA 1
ATOM 3402 C C . ILE B 1 42 ? -25.953 22.891 -1.989 1 92.88 42 ILE B C 1
ATOM 3404 O O . ILE B 1 42 ? -26.203 22.797 -0.787 1 92.88 42 ILE B O 1
ATOM 3408 N N . SER B 1 43 ? -26.875 22.812 -2.924 1 93.75 43 SER B N 1
ATOM 3409 C CA . SER B 1 43 ? -28.266 22.562 -2.58 1 93.75 43 SER B CA 1
ATOM 3410 C C . SER B 1 43 ? -28.531 21.078 -2.408 1 93.75 43 SER B C 1
ATOM 3412 O O . SER B 1 43 ? -27.781 20.234 -2.918 1 93.75 43 SER B O 1
ATOM 3414 N N . ARG B 1 44 ? -29.625 20.797 -1.687 1 93.62 44 ARG B N 1
ATOM 3415 C CA . ARG B 1 44 ? -30.047 19.406 -1.541 1 93.62 44 ARG B CA 1
ATOM 3416 C C . ARG B 1 44 ? -30.359 18.781 -2.898 1 93.62 44 ARG B C 1
ATOM 3418 O O . ARG B 1 44 ? -30.062 17.609 -3.127 1 93.62 44 ARG B O 1
ATOM 3425 N N . ALA B 1 45 ? -30.922 19.578 -3.729 1 92.19 45 ALA B N 1
ATOM 3426 C CA . ALA B 1 45 ? -31.25 19.094 -5.07 1 92.19 45 ALA B CA 1
ATOM 3427 C C . ALA B 1 45 ? -29.969 18.719 -5.836 1 92.19 45 ALA B C 1
ATOM 3429 O O . ALA B 1 45 ? -29.922 17.672 -6.484 1 92.19 45 ALA B O 1
ATOM 3430 N N . ASP B 1 46 ? -29.047 19.531 -5.719 1 92.75 46 ASP B N 1
ATOM 3431 C CA . ASP B 1 46 ? -27.781 19.266 -6.398 1 92.75 46 ASP B CA 1
ATOM 3432 C C . ASP B 1 46 ? -27.078 18.062 -5.789 1 92.75 46 ASP B C 1
ATOM 3434 O O . ASP B 1 46 ? -26.422 17.297 -6.5 1 92.75 46 ASP B O 1
ATOM 3438 N N . LEU B 1 47 ? -27.172 17.906 -4.543 1 93.44 47 LEU B N 1
ATOM 3439 C CA . LEU B 1 47 ? -26.594 16.75 -3.877 1 93.44 47 LEU B CA 1
ATOM 3440 C C . LEU B 1 47 ? -27.234 15.461 -4.402 1 93.44 47 LEU B C 1
ATOM 3442 O O . LEU B 1 47 ? -26.531 14.469 -4.629 1 93.44 47 LEU B O 1
ATOM 3446 N N . ALA B 1 48 ? -28.484 15.539 -4.555 1 91.12 48 ALA B N 1
ATOM 3447 C CA . ALA B 1 48 ? -29.188 14.383 -5.09 1 91.12 48 ALA B CA 1
ATOM 3448 C C . ALA B 1 48 ? -28.703 14.055 -6.504 1 91.12 48 ALA B C 1
ATOM 3450 O O . ALA B 1 48 ? -28.406 12.898 -6.82 1 91.12 48 ALA B O 1
ATOM 3451 N N . ARG B 1 49 ? -28.594 15.023 -7.277 1 90.19 49 ARG B N 1
ATOM 3452 C CA . ARG B 1 49 ? -28.156 14.859 -8.656 1 90.19 49 ARG B CA 1
ATOM 3453 C C . ARG B 1 49 ? -26.734 14.297 -8.719 1 90.19 49 ARG B C 1
ATOM 3455 O O . ARG B 1 49 ? -26.469 13.352 -9.461 1 90.19 49 ARG B O 1
ATOM 3462 N N . ARG B 1 50 ? -25.891 14.773 -7.926 1 87.88 50 ARG B N 1
ATOM 3463 C CA . ARG B 1 50 ? -24.469 14.422 -7.996 1 87.88 50 ARG B CA 1
ATOM 3464 C C . ARG B 1 50 ? -24.203 13.07 -7.348 1 87.88 50 ARG B C 1
ATOM 3466 O O . ARG B 1 50 ? -23.312 12.328 -7.773 1 87.88 50 ARG B O 1
ATOM 3473 N N . SER B 1 51 ? -24.953 12.82 -6.355 1 85.81 51 SER B N 1
ATOM 3474 C CA . SER B 1 51 ? -24.734 11.562 -5.648 1 85.81 51 SER B CA 1
ATOM 3475 C C . SER B 1 51 ? -25.453 10.406 -6.336 1 85.81 51 SER B C 1
ATOM 3477 O O . SER B 1 51 ? -25.078 9.242 -6.18 1 85.81 51 SER B O 1
ATOM 3479 N N . GLY B 1 52 ? -26.516 10.703 -6.98 1 85.62 52 GLY B N 1
ATOM 3480 C CA . GLY B 1 52 ? -27.375 9.672 -7.551 1 85.62 52 GLY B CA 1
ATOM 3481 C C . GLY B 1 52 ? -28.375 9.117 -6.559 1 85.62 52 GLY B C 1
ATOM 3482 O O . GLY B 1 52 ? -29.094 8.156 -6.863 1 85.62 52 GLY B O 1
ATOM 3483 N N . LEU B 1 53 ? -28.453 9.695 -5.43 1 86.19 53 LEU B N 1
ATOM 3484 C CA . LEU B 1 53 ? -29.391 9.281 -4.402 1 86.19 53 LEU B CA 1
ATOM 3485 C C . LEU B 1 53 ? -30.734 9.969 -4.594 1 86.19 53 LEU B C 1
ATOM 3487 O O . LEU B 1 53 ? -30.828 11 -5.266 1 86.19 53 LEU B O 1
ATOM 3491 N N . GLY B 1 54 ? -31.75 9.32 -3.986 1 89.06 54 GLY B N 1
ATOM 3492 C CA . GLY B 1 54 ? -33.062 9.945 -4.008 1 89.06 54 GLY B CA 1
ATOM 3493 C C . GLY B 1 54 ? -33.125 11.219 -3.176 1 89.06 54 GLY B C 1
ATOM 3494 O O . GLY B 1 54 ? -32.438 11.344 -2.168 1 89.06 54 GLY B O 1
ATOM 3495 N N . ARG B 1 55 ? -34 12.094 -3.584 1 90.88 55 ARG B N 1
ATOM 3496 C CA . ARG B 1 55 ? -34.156 13.383 -2.916 1 90.88 55 ARG B CA 1
ATOM 3497 C C . ARG B 1 55 ? -34.5 13.203 -1.446 1 90.88 55 ARG B C 1
ATOM 3499 O O . ARG B 1 55 ? -33.969 13.906 -0.581 1 90.88 55 ARG B O 1
ATOM 3506 N N . SER B 1 56 ? -35.344 12.32 -1.185 1 92.81 56 SER B N 1
ATOM 3507 C CA . SER B 1 56 ? -35.781 12.086 0.193 1 92.81 56 SER B CA 1
ATOM 3508 C C . SER B 1 56 ? -34.625 11.57 1.043 1 92.81 56 SER B C 1
ATOM 3510 O O . SER B 1 56 ? -34.438 11.984 2.191 1 92.81 56 SER B O 1
ATOM 3512 N N . THR B 1 57 ? -33.812 10.688 0.473 1 89.69 57 THR B N 1
ATOM 3513 C CA . THR B 1 57 ? -32.656 10.133 1.16 1 89.69 57 THR B CA 1
ATOM 3514 C C . THR B 1 57 ? -31.641 11.219 1.467 1 89.69 57 THR B C 1
ATOM 3516 O O . THR B 1 57 ? -31.125 11.297 2.582 1 89.69 57 THR B O 1
ATOM 3519 N N . VAL B 1 58 ? -31.469 12.055 0.501 1 93.88 58 VAL B N 1
ATOM 3520 C CA . VAL B 1 58 ? -30.516 13.148 0.676 1 93.88 58 VAL B CA 1
ATOM 3521 C C . VAL B 1 58 ? -31 14.086 1.784 1 93.88 58 VAL B C 1
ATOM 3523 O O . VAL B 1 58 ? -30.219 14.508 2.635 1 93.88 58 VAL B O 1
ATOM 3526 N N . SER B 1 59 ? -32.25 14.32 1.76 1 94.12 59 SER B N 1
ATOM 3527 C CA . SER B 1 59 ? -32.781 15.211 2.773 1 94.12 59 SER B CA 1
ATOM 3528 C C . SER B 1 59 ? -32.594 14.641 4.176 1 94.12 59 SER B C 1
ATOM 3530 O O . SER B 1 59 ? -32.25 15.367 5.102 1 94.12 59 SER B O 1
ATOM 3532 N N . GLN B 1 60 ? -32.812 13.398 4.301 1 93.81 60 GLN B N 1
ATOM 3533 C CA . GLN B 1 60 ? -32.656 12.742 5.59 1 93.81 60 GLN B CA 1
ATOM 3534 C C . GLN B 1 60 ? -31.188 12.758 6.039 1 93.81 60 GLN B C 1
ATOM 3536 O O . GLN B 1 60 ? -30.891 13.008 7.211 1 93.81 60 GLN B O 1
ATOM 3541 N N . ILE B 1 61 ? -30.312 12.5 5.145 1 93.12 61 ILE B N 1
ATOM 3542 C CA . ILE B 1 61 ? -28.891 12.469 5.449 1 93.12 61 ILE B CA 1
ATOM 3543 C C . ILE B 1 61 ? -28.406 13.859 5.855 1 93.12 61 ILE B C 1
ATOM 3545 O O . ILE B 1 61 ? -27.672 14.016 6.828 1 93.12 61 ILE B O 1
ATOM 3549 N N . VAL B 1 62 ? -28.891 14.828 5.133 1 95.31 62 VAL B N 1
ATOM 3550 C CA . VAL B 1 62 ? -28.484 16.203 5.43 1 95.31 62 VAL B CA 1
ATOM 3551 C C . VAL B 1 62 ? -28.984 16.594 6.816 1 95.31 62 VAL B C 1
ATOM 3553 O O . VAL B 1 62 ? -28.25 17.203 7.598 1 95.31 62 VAL B O 1
ATOM 3556 N N . GLU B 1 63 ? -30.188 16.234 7.082 1 94.69 63 GLU B N 1
ATOM 3557 C CA . GLU B 1 63 ? -30.734 16.531 8.406 1 94.69 63 GLU B CA 1
ATOM 3558 C C . GLU B 1 63 ? -29.906 15.859 9.5 1 94.69 63 GLU B C 1
ATOM 3560 O O . GLU B 1 63 ? -29.641 16.453 10.547 1 94.69 63 GLU B O 1
ATOM 3565 N N . GLN B 1 64 ? -29.547 14.68 9.273 1 93.19 64 GLN B N 1
ATOM 3566 C CA . GLN B 1 64 ? -28.703 13.961 10.211 1 93.19 64 GLN B CA 1
ATOM 3567 C C . GLN B 1 64 ? -27.375 14.68 10.414 1 93.19 64 GLN B C 1
ATOM 3569 O O . GLN B 1 64 ? -26.906 14.82 11.547 1 93.19 64 GLN B O 1
ATOM 3574 N N . LEU B 1 65 ? -26.797 15.109 9.352 1 94.31 65 LEU B N 1
ATOM 3575 C CA . LEU B 1 65 ? -25.484 15.773 9.406 1 94.31 65 LEU B CA 1
ATOM 3576 C C . LEU B 1 65 ? -25.594 17.109 10.125 1 94.31 65 LEU B C 1
ATOM 3578 O O . LEU B 1 65 ? -24.656 17.531 10.797 1 94.31 65 LEU B O 1
ATOM 3582 N N . ILE B 1 66 ? -26.734 17.766 10.008 1 94.25 66 ILE B N 1
ATOM 3583 C CA . ILE B 1 66 ? -26.984 19.016 10.727 1 94.25 66 ILE B CA 1
ATOM 3584 C C . ILE B 1 66 ? -27.125 18.734 12.219 1 94.25 66 ILE B C 1
ATOM 3586 O O . ILE B 1 66 ? -26.5 19.406 13.047 1 94.25 66 ILE B O 1
ATOM 3590 N N . ASP B 1 67 ? -27.844 17.672 12.469 1 92.81 67 ASP B N 1
ATOM 3591 C CA . ASP B 1 67 ? -28.047 17.281 13.859 1 92.81 67 ASP B CA 1
ATOM 3592 C C . ASP B 1 67 ? -26.719 16.922 14.531 1 92.81 67 ASP B C 1
ATOM 3594 O O . ASP B 1 67 ? -26.531 17.156 15.727 1 92.81 67 ASP B O 1
ATOM 3598 N N . GLU B 1 68 ? -25.859 16.391 13.742 1 91.44 68 GLU B N 1
ATOM 3599 C CA . GLU B 1 68 ? -24.562 15.969 14.258 1 91.44 68 GLU B CA 1
ATOM 3600 C C . GLU B 1 68 ? -23.562 17.125 14.227 1 91.44 68 GLU B C 1
ATOM 3602 O O . GLU B 1 68 ? -22.406 16.953 14.609 1 91.44 68 GLU B O 1
ATOM 3607 N N . ASN B 1 69 ? -23.953 18.297 13.68 1 92.5 69 ASN B N 1
ATOM 3608 C CA . ASN B 1 69 ? -23.203 19.547 13.703 1 92.5 69 ASN B CA 1
ATOM 3609 C C . ASN B 1 69 ? -22.109 19.562 12.641 1 92.5 69 ASN B C 1
ATOM 3611 O O . ASN B 1 69 ? -21.156 20.328 12.734 1 92.5 69 ASN B O 1
ATOM 3615 N N . TRP B 1 70 ? -22.188 18.688 11.664 1 94.25 70 TRP B N 1
ATOM 3616 C CA . TRP B 1 70 ? -21.203 18.656 10.594 1 94.25 70 TRP B CA 1
ATOM 3617 C C . TRP B 1 70 ? -21.547 19.641 9.492 1 94.25 70 TRP B C 1
ATOM 3619 O O . TRP B 1 70 ? -20.656 20.141 8.797 1 94.25 70 TRP B O 1
ATOM 3629 N N . VAL B 1 71 ? -22.812 19.875 9.367 1 95.44 71 VAL B N 1
ATOM 3630 C CA . VAL B 1 71 ? -23.328 20.688 8.258 1 95.44 71 VAL B CA 1
ATOM 3631 C C . VAL B 1 71 ? -24.266 21.766 8.805 1 95.44 71 VAL B C 1
ATOM 3633 O O . VAL B 1 71 ? -24.875 21.594 9.867 1 95.44 71 VAL B O 1
ATOM 3636 N N . ARG B 1 72 ? -24.297 22.844 8.125 1 94.62 72 ARG B N 1
ATOM 3637 C CA . ARG B 1 72 ? -25.219 23.922 8.445 1 94.62 72 ARG B CA 1
ATOM 3638 C C . ARG B 1 72 ? -25.953 24.406 7.203 1 94.62 72 ARG B C 1
ATOM 3640 O O . ARG B 1 72 ? -25.422 24.312 6.094 1 94.62 72 ARG B O 1
ATOM 3647 N N . GLU B 1 73 ? -27.078 24.875 7.418 1 92.31 73 GLU B N 1
ATOM 3648 C CA . GLU B 1 73 ? -27.844 25.516 6.344 1 92.31 73 GLU B CA 1
ATOM 3649 C C . GLU B 1 73 ? -27.484 26.984 6.215 1 92.31 73 GLU B C 1
ATOM 3651 O O . GLU B 1 73 ? -27.297 27.672 7.219 1 92.31 73 GLU B O 1
ATOM 3656 N N . GLY B 1 74 ? -27 27.344 4.973 1 77.75 74 GLY B N 1
ATOM 3657 C CA . GLY B 1 74 ? -26.672 28.75 4.73 1 77.75 74 GLY B CA 1
ATOM 3658 C C . GLY B 1 74 ? -27.875 29.562 4.281 1 77.75 74 GLY B C 1
ATOM 3659 O O . GLY B 1 74 ? -29.016 29.109 4.359 1 77.75 74 GLY B O 1
ATOM 3660 N N . ALA B 1 75 ? -27.391 30.938 3.848 1 60.94 75 ALA B N 1
ATOM 3661 C CA . ALA B 1 75 ? -28.344 31.953 3.406 1 60.94 75 ALA B CA 1
ATOM 3662 C C . ALA B 1 75 ? -29.047 31.531 2.123 1 60.94 75 ALA B C 1
ATOM 3664 O O . ALA B 1 75 ? -28.484 30.781 1.316 1 60.94 75 ALA B O 1
ATOM 3665 N N . MET B 1 76 ? -30.344 31.594 2.133 1 55.34 76 MET B N 1
ATOM 3666 C CA . MET B 1 76 ? -31.203 31.453 0.962 1 55.34 76 MET B CA 1
ATOM 3667 C C . MET B 1 76 ? -30.719 32.312 -0.193 1 55.34 76 MET B C 1
ATOM 3669 O O . MET B 1 76 ? -30.359 33.469 0.004 1 55.34 76 MET B O 1
ATOM 3673 N N . GLY B 1 77 ? -30 31.719 -1.165 1 50.38 77 GLY B N 1
ATOM 3674 C CA . GLY B 1 77 ? -29.656 32.531 -2.328 1 50.38 77 GLY B CA 1
ATOM 3675 C C . GLY B 1 77 ? -30.859 33.188 -2.973 1 50.38 77 GLY B C 1
ATOM 3676 O O . GLY B 1 77 ? -32 32.844 -2.678 1 50.38 77 GLY B O 1
ATOM 3677 N N . SER B 1 78 ? -30.656 34.562 -3.338 1 47 78 SER B N 1
ATOM 3678 C CA . SER B 1 78 ? -31.703 35.344 -3.965 1 47 78 SER B CA 1
ATOM 3679 C C . SER B 1 78 ? -31.875 35 -5.438 1 47 78 SER B C 1
ATOM 3681 O O . SER B 1 78 ? -30.906 35.062 -6.207 1 47 78 SER B O 1
ATOM 3683 N N . LEU B 1 79 ? -32.5 33.969 -5.805 1 50 79 LEU B N 1
ATOM 3684 C CA . LEU B 1 79 ? -32.75 34 -7.238 1 50 79 LEU B CA 1
ATOM 3685 C C . L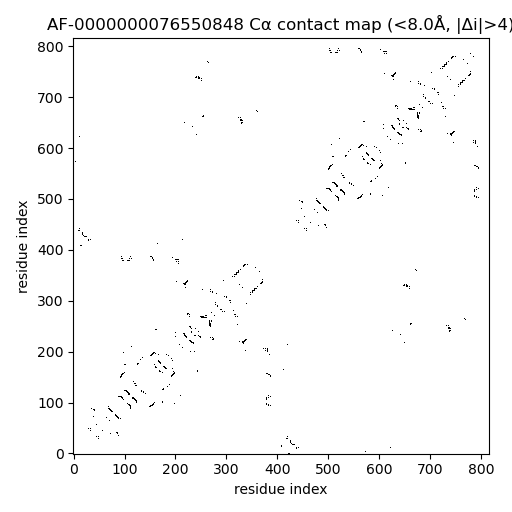EU B 1 79 ? -33.938 34.938 -7.555 1 50 79 LEU B C 1
ATOM 3687 O O . LEU B 1 79 ? -34.812 35.156 -6.703 1 50 79 LEU B O 1
ATOM 3691 N N . PRO B 1 80 ? -33.938 35.719 -8.688 1 52.59 80 PRO B N 1
ATOM 3692 C CA . PRO B 1 80 ? -35 36.656 -9.055 1 52.59 80 PRO B CA 1
ATOM 3693 C C . PRO B 1 80 ? -36.406 36.094 -8.914 1 52.59 80 PRO B C 1
ATOM 3695 O O . PRO B 1 80 ? -37.344 36.812 -8.562 1 52.59 80 PRO B O 1
ATOM 3698 N N . ARG B 1 81 ? -36.844 34.938 -9.609 1 45.38 81 ARG B N 1
ATOM 3699 C CA . ARG B 1 81 ? -38.156 34.281 -9.742 1 45.38 81 ARG B CA 1
ATOM 3700 C C . ARG B 1 81 ? -38.094 32.844 -9.211 1 45.38 81 ARG B C 1
ATOM 3702 O O . ARG B 1 81 ? -37.312 32.031 -9.68 1 45.38 81 ARG B O 1
ATOM 3709 N N . GLY B 1 82 ? -38.656 32.438 -7.977 1 53.03 82 GLY B N 1
ATOM 3710 C CA . GLY B 1 82 ? -39.062 31.188 -7.316 1 53.03 82 GLY B CA 1
ATOM 3711 C C . GLY B 1 82 ? -38.25 30.891 -6.066 1 53.03 82 GLY B C 1
ATOM 3712 O O . GLY B 1 82 ? -37.344 31.656 -5.715 1 53.03 82 GLY B O 1
ATOM 3713 N N . ARG B 1 83 ? -38.781 29.938 -5.125 1 55.28 83 ARG B N 1
ATOM 3714 C CA . ARG B 1 83 ? -38.188 29.594 -3.83 1 55.28 83 ARG B CA 1
ATOM 3715 C C . ARG B 1 83 ? -36.75 29.172 -3.975 1 55.28 83 ARG B C 1
ATOM 3717 O O . ARG B 1 83 ? -36.438 28.297 -4.789 1 55.28 83 ARG B O 1
ATOM 3724 N N . ARG B 1 84 ? -35.844 29.906 -3.641 1 62.78 84 ARG B N 1
ATOM 3725 C CA . ARG B 1 84 ? -34.406 29.656 -3.752 1 62.78 84 ARG B CA 1
ATOM 3726 C C . ARG B 1 84 ? -34 28.438 -2.926 1 62.78 84 ARG B C 1
ATOM 3728 O O . ARG B 1 84 ? -34.438 28.281 -1.78 1 62.78 84 ARG B O 1
ATOM 3735 N N . PRO B 1 85 ? -33.312 27.469 -3.494 1 75.69 85 PRO B N 1
ATOM 3736 C CA . PRO B 1 85 ? -32.938 26.281 -2.734 1 75.69 85 PRO B CA 1
ATOM 3737 C C . PRO B 1 85 ? -32.031 26.609 -1.551 1 75.69 85 PRO B C 1
ATOM 3739 O O . PRO B 1 85 ? -31.234 27.562 -1.612 1 75.69 85 PRO B O 1
ATOM 3742 N N . THR B 1 86 ? -32.375 26.156 -0.416 1 86.81 86 THR B N 1
ATOM 3743 C CA . THR B 1 86 ? -31.531 26.25 0.767 1 86.81 86 THR B CA 1
ATOM 3744 C C . THR B 1 86 ? -30.172 25.594 0.515 1 86.81 86 THR B C 1
ATOM 3746 O O . THR B 1 86 ? -30.109 24.453 0.08 1 86.81 86 THR B O 1
ATOM 3749 N N . MET B 1 87 ? -29.141 26.453 0.639 1 93.31 87 MET B N 1
ATOM 3750 C CA . MET B 1 87 ? -27.797 25.922 0.461 1 93.31 87 MET B CA 1
ATOM 3751 C C . MET B 1 87 ? -27.25 25.359 1.77 1 93.31 87 MET B C 1
ATOM 3753 O O . MET B 1 87 ? -27.594 25.844 2.85 1 93.31 87 MET B O 1
ATOM 3757 N N . VAL B 1 88 ? -26.469 24.328 1.634 1 95.31 88 VAL B N 1
ATOM 3758 C CA . VAL B 1 88 ? -25.844 23.766 2.82 1 95.31 88 VAL B CA 1
ATOM 3759 C C . VAL B 1 88 ? -24.328 23.797 2.672 1 95.31 88 VAL B C 1
ATOM 3761 O O . VAL B 1 88 ? -23.812 23.797 1.553 1 95.31 88 VAL B O 1
ATOM 3764 N N . GLY B 1 89 ? -23.609 23.922 3.748 1 95 89 GLY B N 1
ATOM 3765 C CA . GLY B 1 89 ? -22.156 23.891 3.84 1 95 89 GLY B CA 1
ATOM 3766 C C . GLY B 1 89 ? -21.656 23.297 5.141 1 95 89 GLY B C 1
ATOM 3767 O O . GLY B 1 89 ? -22.438 22.969 6.027 1 95 89 GLY B O 1
ATOM 3768 N N . LEU B 1 90 ? -20.359 23.109 5.191 1 94.5 90 LEU B N 1
ATOM 3769 C CA . LEU B 1 90 ? -19.781 22.594 6.426 1 94.5 90 LEU B CA 1
ATOM 3770 C C . LEU B 1 90 ? -19.969 23.578 7.574 1 94.5 90 LEU B C 1
ATOM 3772 O O . LEU B 1 90 ? -19.938 24.781 7.371 1 94.5 90 LEU B O 1
ATOM 3776 N N . ASN B 1 91 ? -20.141 23.062 8.766 1 94.31 91 ASN B N 1
ATOM 3777 C CA . ASN B 1 91 ? -20.328 23.875 9.969 1 94.31 91 ASN B CA 1
ATOM 3778 C C . ASN B 1 91 ? -19 24.469 10.445 1 94.31 91 ASN B C 1
ATOM 3780 O O . ASN B 1 91 ? -18.203 23.781 11.094 1 94.31 91 ASN B O 1
ATOM 3784 N N . GLY B 1 92 ? -18.781 25.703 10.258 1 92.62 92 GLY B N 1
ATOM 3785 C CA . GLY B 1 92 ? -17.547 26.391 10.633 1 92.62 92 GLY B CA 1
ATOM 3786 C C . GLY B 1 92 ? -17.375 26.547 12.133 1 92.62 92 GLY B C 1
ATOM 3787 O O . GLY B 1 92 ? -16.312 26.922 12.609 1 92.62 92 GLY B O 1
ATOM 3788 N N . ASP B 1 93 ? -18.406 26.172 12.852 1 93.69 93 ASP B N 1
ATOM 3789 C CA . ASP B 1 93 ? -18.344 26.281 14.312 1 93.69 93 ASP B CA 1
ATOM 3790 C C . ASP B 1 93 ? -17.781 25.016 14.93 1 93.69 93 ASP B C 1
ATOM 3792 O O . ASP B 1 93 ? -17.531 24.953 16.141 1 93.69 93 ASP B O 1
ATOM 3796 N N . LEU B 1 94 ? -17.641 24.031 14.164 1 94.56 94 LEU B N 1
ATOM 3797 C CA . LEU B 1 94 ? -16.922 22.844 14.609 1 94.56 94 LEU B CA 1
ATOM 3798 C C . LEU B 1 94 ? -15.422 23 14.406 1 94.56 94 LEU B C 1
ATOM 3800 O O . LEU B 1 94 ? -14.961 23.266 13.289 1 94.56 94 LEU B O 1
ATOM 3804 N N . VAL B 1 95 ? -14.688 22.844 15.508 1 96.19 95 VAL B N 1
ATOM 3805 C CA . VAL B 1 95 ? -13.258 23.109 15.406 1 96.19 95 VAL B CA 1
ATOM 3806 C C . VAL B 1 95 ? -12.469 21.953 16.016 1 96.19 95 VAL B C 1
ATOM 3808 O O . VAL B 1 95 ? -13.039 21.094 16.688 1 96.19 95 VAL B O 1
ATOM 3811 N N . ALA B 1 96 ? -11.258 21.828 15.656 1 96.5 96 ALA B N 1
ATOM 3812 C CA . ALA B 1 96 ? -10.25 20.969 16.266 1 96.5 96 ALA B CA 1
ATOM 3813 C C . ALA B 1 96 ? -9.039 21.781 16.719 1 96.5 96 ALA B C 1
ATOM 3815 O O . ALA B 1 96 ? -8.727 22.812 16.141 1 96.5 96 ALA B O 1
ATOM 3816 N N . ILE B 1 97 ? -8.477 21.375 17.797 1 97.62 97 ILE B N 1
ATOM 3817 C CA . ILE B 1 97 ? -7.184 21.906 18.188 1 97.62 97 ILE B CA 1
ATOM 3818 C C . ILE B 1 97 ? -6.066 21.094 17.531 1 97.62 97 ILE B C 1
ATOM 3820 O O . ILE B 1 97 ? -6.047 19.875 17.625 1 97.62 97 ILE B O 1
ATOM 3824 N N . ALA B 1 98 ? -5.238 21.75 16.812 1 97.25 98 ALA B N 1
ATOM 3825 C CA . ALA B 1 98 ? -4.145 21.109 16.094 1 97.25 98 ALA B CA 1
ATOM 3826 C C . ALA B 1 98 ? -2.793 21.5 16.688 1 97.25 98 ALA B C 1
ATOM 3828 O O . ALA B 1 98 ? -2.551 22.672 16.969 1 97.25 98 ALA B O 1
ATOM 3829 N N . VAL B 1 99 ? -1.945 20.547 16.906 1 97 99 VAL B N 1
ATOM 3830 C CA . VAL B 1 99 ? -0.59 20.766 17.406 1 97 99 VAL B CA 1
ATOM 3831 C C . VAL B 1 99 ? 0.421 20.188 16.406 1 97 99 VAL B C 1
ATOM 3833 O O . VAL B 1 99 ? 0.31 19.031 16 1 97 99 VAL B O 1
ATOM 3836 N N . ASP B 1 100 ? 1.354 20.953 16 1 94.12 100 ASP B N 1
ATOM 3837 C CA . ASP B 1 100 ? 2.469 20.531 15.156 1 94.12 100 ASP B CA 1
ATOM 3838 C C . ASP B 1 100 ? 3.795 20.625 15.906 1 94.12 100 ASP B C 1
ATOM 3840 O O . ASP B 1 100 ? 4.285 21.719 16.172 1 94.12 100 ASP B O 1
ATOM 3844 N N . VAL B 1 101 ? 4.375 19.516 16.188 1 92.69 101 VAL B N 1
ATOM 3845 C CA . VAL B 1 101 ? 5.582 19.469 17.016 1 92.69 101 VAL B CA 1
ATOM 3846 C C . VAL B 1 101 ? 6.812 19.359 16.125 1 92.69 101 VAL B C 1
ATOM 3848 O O . VAL B 1 101 ? 6.871 18.516 15.227 1 92.69 101 VAL B O 1
ATOM 3851 N N . HIS B 1 102 ? 7.766 20.203 16.281 1 86.31 102 HIS B N 1
ATOM 3852 C CA . HIS B 1 102 ? 9.094 20.188 15.68 1 86.31 102 HIS B CA 1
ATOM 3853 C C . HIS B 1 102 ? 10.18 20.219 16.75 1 86.31 102 HIS B C 1
ATOM 3855 O O . HIS B 1 102 ? 9.914 20.547 17.906 1 86.31 102 HIS B O 1
ATOM 3861 N N . PRO B 1 103 ? 11.398 19.797 16.297 1 83.44 103 PRO B N 1
ATOM 3862 C CA . PRO B 1 103 ? 12.492 20.047 17.25 1 83.44 103 PRO B CA 1
ATOM 3863 C C . PRO B 1 103 ? 12.641 21.516 17.609 1 83.44 103 PRO B C 1
ATOM 3865 O O . PRO B 1 103 ? 12.68 22.375 16.719 1 83.44 103 PRO B O 1
ATOM 3868 N N . GLY B 1 104 ? 12.562 21.875 18.859 1 87.62 104 GLY B N 1
ATOM 3869 C CA . GLY B 1 104 ? 12.781 23.234 19.344 1 87.62 104 GLY B CA 1
ATOM 3870 C C . GLY B 1 104 ? 11.5 24.031 19.5 1 87.62 104 GLY B C 1
ATOM 3871 O O . GLY B 1 104 ? 11.43 24.938 20.328 1 87.62 104 GLY B O 1
ATOM 3872 N N . GLN B 1 105 ? 10.508 23.703 18.656 1 91.5 105 GLN B N 1
ATOM 3873 C CA . GLN B 1 105 ? 9.289 24.516 18.719 1 91.5 105 GLN B CA 1
ATOM 3874 C C . GLN B 1 105 ? 8.086 23.719 18.234 1 91.5 105 GLN B C 1
ATOM 3876 O O . GLN B 1 105 ? 8.203 22.891 17.312 1 91.5 105 GLN B O 1
ATOM 3881 N N . ALA B 1 106 ? 6.953 24.016 18.875 1 94.38 106 ALA B N 1
ATOM 3882 C CA . ALA B 1 106 ? 5.664 23.516 18.406 1 94.38 106 ALA B CA 1
ATOM 3883 C C . ALA B 1 106 ? 4.711 24.672 18.109 1 94.38 106 ALA B C 1
ATOM 3885 O O . ALA B 1 106 ? 4.957 25.812 18.516 1 94.38 106 ALA B O 1
ATOM 3886 N N . SER B 1 107 ? 3.711 24.391 17.328 1 95.06 107 SER B N 1
ATOM 3887 C CA . SER B 1 107 ? 2.625 25.328 17.078 1 95.06 107 SER B CA 1
ATOM 3888 C C . SER B 1 107 ? 1.277 24.75 17.484 1 95.06 107 SER B C 1
ATOM 3890 O O . SER B 1 107 ? 0.998 23.578 17.219 1 95.06 107 SER B O 1
ATOM 3892 N N . VAL B 1 108 ? 0.508 25.531 18.156 1 96.94 108 VAL B N 1
ATOM 3893 C CA . VAL B 1 108 ? -0.856 25.172 18.531 1 96.94 108 VAL B CA 1
ATOM 3894 C C . VAL B 1 108 ? -1.848 26.062 17.781 1 96.94 108 VAL B C 1
ATOM 3896 O O . VAL B 1 108 ? -1.685 27.281 17.75 1 96.94 108 VAL B O 1
ATOM 3899 N N . ALA B 1 109 ? -2.855 25.422 17.188 1 96.56 109 ALA B N 1
ATOM 3900 C CA . ALA B 1 109 ? -3.826 26.203 16.422 1 96.56 109 ALA B CA 1
ATOM 3901 C C . ALA B 1 109 ? -5.238 25.656 16.625 1 96.56 109 ALA B C 1
ATOM 3903 O O . ALA B 1 109 ? -5.422 24.5 17 1 96.56 109 ALA B O 1
ATOM 3904 N N . ILE B 1 110 ? -6.16 26.531 16.516 1 96.94 110 ILE B N 1
ATOM 3905 C CA . ILE B 1 110 ? -7.562 26.156 16.375 1 96.94 110 ILE B CA 1
ATOM 3906 C C . ILE B 1 110 ? -7.957 26.172 14.898 1 96.94 110 ILE B C 1
ATOM 3908 O O . ILE B 1 110 ? -7.777 27.172 14.211 1 96.94 110 ILE B O 1
ATOM 3912 N N . VAL B 1 111 ? -8.43 25.031 14.414 1 95.25 111 VAL B N 1
ATOM 3913 C CA . VAL B 1 111 ? -8.758 24.875 13 1 95.25 111 VAL B CA 1
ATOM 3914 C C . VAL B 1 111 ? -10.219 24.484 12.852 1 95.25 111 VAL B C 1
ATOM 3916 O O . VAL B 1 111 ? -10.711 23.594 13.562 1 95.25 111 VAL B O 1
ATOM 3919 N N . ASP B 1 112 ? -10.898 25.141 11.961 1 94.69 112 ASP B N 1
ATOM 3920 C CA . ASP B 1 112 ? -12.297 24.781 11.773 1 94.69 112 ASP B CA 1
ATOM 3921 C C . ASP B 1 112 ? -12.453 23.703 10.703 1 94.69 112 ASP B C 1
ATOM 3923 O O . ASP B 1 112 ? -11.461 23.234 10.133 1 94.69 112 ASP B O 1
ATOM 3927 N N . LEU B 1 113 ? -13.656 23.312 10.438 1 93.12 113 LEU B N 1
ATOM 3928 C CA . LEU B 1 113 ? -13.961 22.188 9.555 1 93.12 113 LEU B CA 1
ATOM 3929 C C . LEU B 1 113 ? -13.562 22.5 8.117 1 93.12 113 LEU B C 1
ATOM 3931 O O . LEU B 1 113 ? -13.375 21.594 7.305 1 93.12 113 LEU B O 1
ATOM 3935 N N . ASN B 1 114 ? -13.461 23.734 7.785 1 90.75 114 ASN B N 1
ATOM 3936 C CA . ASN B 1 114 ? -13.07 24.156 6.441 1 90.75 114 ASN B CA 1
ATOM 3937 C C . ASN B 1 114 ? -11.547 24.266 6.312 1 90.75 114 ASN B C 1
ATOM 3939 O O . ASN B 1 114 ? -11.039 24.578 5.238 1 90.75 114 ASN B O 1
ATOM 3943 N N . GLY B 1 115 ? -10.867 24.047 7.371 1 90.31 115 GLY B N 1
ATOM 3944 C CA . GLY B 1 115 ? -9.414 24.109 7.348 1 90.31 115 GLY B CA 1
ATOM 3945 C C . GLY B 1 115 ? -8.867 25.5 7.641 1 90.31 115 GLY B C 1
ATOM 3946 O O . GLY B 1 115 ? -7.668 25.734 7.496 1 90.31 115 GLY B O 1
ATOM 3947 N N . ARG B 1 116 ? -9.703 26.406 8.078 1 91.12 116 ARG B N 1
ATOM 3948 C CA . ARG B 1 116 ? -9.25 27.766 8.406 1 91.12 116 ARG B CA 1
ATOM 3949 C C . ARG B 1 116 ? -8.625 27.797 9.797 1 91.12 116 ARG B C 1
ATOM 3951 O O . ARG B 1 116 ? -9.188 27.266 10.758 1 91.12 116 ARG B O 1
ATOM 3958 N N . LEU B 1 117 ? -7.453 28.422 9.867 1 92.44 117 LEU B N 1
ATOM 3959 C CA . LEU B 1 117 ? -6.816 28.625 11.164 1 92.44 117 LEU B CA 1
ATOM 3960 C C . LEU B 1 117 ? -7.406 29.844 11.867 1 92.44 117 LEU B C 1
ATOM 3962 O O . LEU B 1 117 ? -7.312 30.969 11.359 1 92.44 117 LEU B O 1
ATOM 3966 N N . LEU B 1 118 ? -7.977 29.672 12.984 1 93.25 118 LEU B N 1
ATOM 3967 C CA . LEU B 1 118 ? -8.633 30.734 13.727 1 93.25 118 LEU B CA 1
ATOM 3968 C C . LEU B 1 118 ? -7.676 31.359 14.727 1 93.25 118 LEU B C 1
ATOM 3970 O O . LEU B 1 118 ? -7.824 32.531 15.078 1 93.25 118 LEU B O 1
ATOM 3974 N N . SER B 1 119 ? -6.762 30.609 15.195 1 93.69 119 SER B N 1
ATOM 3975 C CA . SER B 1 119 ? -5.711 31.047 16.109 1 93.69 119 SER B CA 1
ATOM 3976 C C . SER B 1 119 ? -4.473 30.172 15.984 1 93.69 119 SER B C 1
ATOM 3978 O O . SER B 1 119 ? -4.566 29 15.57 1 93.69 119 SER B O 1
ATOM 3980 N N . ARG B 1 120 ? -3.354 30.734 16.25 1 94.12 120 ARG B N 1
ATOM 3981 C CA . ARG B 1 120 ? -2.09 30.016 16.219 1 94.12 120 ARG B CA 1
ATOM 3982 C C . ARG B 1 120 ? -1.087 30.609 17.203 1 94.12 120 ARG B C 1
ATOM 3984 O O . ARG B 1 120 ? -0.931 31.828 17.266 1 94.12 120 ARG B O 1
ATOM 3991 N N . ARG B 1 121 ? -0.447 29.797 17.938 1 95.44 121 ARG B N 1
ATOM 3992 C CA . ARG B 1 121 ? 0.56 30.219 18.906 1 95.44 121 ARG B CA 1
ATOM 3993 C C . ARG B 1 121 ? 1.752 29.281 18.922 1 95.44 121 ARG B C 1
ATOM 3995 O O . ARG B 1 121 ? 1.582 28.062 18.859 1 95.44 121 ARG B O 1
ATOM 4002 N N . PRO B 1 122 ? 2.932 29.812 19.047 1 94.94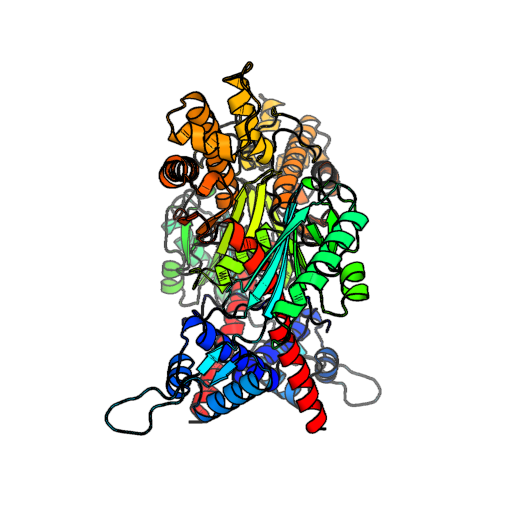 122 PRO B N 1
ATOM 4003 C CA . PRO B 1 122 ? 4.117 28.969 19.203 1 94.94 122 PRO B CA 1
ATOM 4004 C C . PRO B 1 122 ? 4.344 28.516 20.641 1 94.94 122 PRO B C 1
ATOM 4006 O O . PRO B 1 122 ? 3.908 29.203 21.578 1 94.94 122 PRO B O 1
ATOM 4009 N N . VAL B 1 123 ? 4.965 27.359 20.797 1 96.25 123 VAL B N 1
ATOM 4010 C CA . VAL B 1 123 ? 5.344 26.812 22.094 1 96.25 123 VAL B CA 1
ATOM 4011 C C . VAL B 1 123 ? 6.77 26.266 22.031 1 96.25 123 VAL B C 1
ATOM 4013 O O . VAL B 1 123 ? 7.098 25.469 21.156 1 96.25 123 VAL B O 1
ATOM 4016 N N . PRO B 1 124 ? 7.609 26.734 22.953 1 94.75 124 PRO B N 1
ATOM 4017 C CA . PRO B 1 124 ? 8.945 26.141 22.969 1 94.75 124 PRO B CA 1
ATOM 4018 C C . PRO B 1 124 ? 8.914 24.672 23.391 1 94.75 124 PRO B C 1
ATOM 4020 O O . PRO B 1 124 ? 8.148 24.297 24.281 1 94.75 124 PRO B O 1
ATOM 4023 N N . ILE B 1 125 ? 9.703 23.828 22.703 1 91.81 125 ILE B N 1
ATOM 4024 C CA . ILE B 1 125 ? 9.789 22.391 22.953 1 91.81 125 ILE B CA 1
ATOM 4025 C C . ILE B 1 125 ? 11.219 22.047 23.375 1 91.81 125 ILE B C 1
ATOM 4027 O O . ILE B 1 125 ? 12.18 22.625 22.891 1 91.81 125 ILE B O 1
ATOM 4031 N N . THR B 1 126 ? 11.352 21.109 24.406 1 90.81 126 THR B N 1
ATOM 4032 C CA . THR B 1 126 ? 12.641 20.625 24.875 1 90.81 126 THR B CA 1
ATOM 4033 C C . THR B 1 126 ? 12.773 19.125 24.609 1 90.81 126 THR B C 1
ATOM 4035 O O . THR B 1 126 ? 11.883 18.5 24.016 1 90.81 126 THR B O 1
ATOM 4038 N N . SER B 1 127 ? 13.914 18.547 25.047 1 89.94 127 SER B N 1
ATOM 4039 C CA . SER B 1 127 ? 14.164 17.125 24.844 1 89.94 127 SER B CA 1
ATOM 4040 C C . SER B 1 127 ? 13.438 16.297 25.891 1 89.94 127 SER B C 1
ATOM 4042 O O . SER B 1 127 ? 13.398 15.062 25.797 1 89.94 127 SER B O 1
ATOM 4044 N N . ASP B 1 128 ? 12.805 16.969 26.828 1 92.81 128 ASP B N 1
ATOM 4045 C CA . ASP B 1 128 ? 11.953 16.281 27.797 1 92.81 128 ASP B CA 1
ATOM 4046 C C . ASP B 1 128 ? 10.5 16.266 27.344 1 92.81 128 ASP B C 1
ATOM 4048 O O . ASP B 1 128 ? 9.82 17.281 27.391 1 92.81 128 ASP B O 1
ATOM 4052 N N . PRO B 1 129 ? 10.016 15.109 27.062 1 93.38 129 PRO B N 1
ATOM 4053 C CA . PRO B 1 129 ? 8.664 15.055 26.516 1 93.38 129 PRO B CA 1
ATOM 4054 C C . PRO B 1 129 ? 7.594 15.5 27.516 1 93.38 129 PRO B C 1
ATOM 4056 O O . PRO B 1 129 ? 6.625 16.156 27.125 1 93.38 129 PRO B O 1
ATOM 4059 N N . ALA B 1 130 ? 7.758 15.133 28.766 1 95.31 130 ALA B N 1
ATOM 4060 C CA . ALA B 1 130 ? 6.773 15.516 29.766 1 95.31 130 ALA B CA 1
ATOM 4061 C C . ALA B 1 130 ? 6.68 17.031 29.906 1 95.31 130 ALA B C 1
ATOM 4063 O O . ALA B 1 130 ? 5.582 17.594 29.953 1 95.31 130 ALA B O 1
ATOM 4064 N N . ALA B 1 131 ? 7.812 17.641 29.922 1 96.25 131 ALA B N 1
ATOM 4065 C CA . ALA B 1 131 ? 7.863 19.094 30.031 1 96.25 131 ALA B CA 1
ATOM 4066 C C . ALA B 1 131 ? 7.266 19.75 28.781 1 96.25 131 ALA B C 1
ATOM 4068 O O . ALA B 1 131 ? 6.52 20.734 28.891 1 96.25 131 ALA B O 1
ATOM 4069 N N . SER B 1 132 ? 7.594 19.266 27.703 1 96.62 132 SER B N 1
ATOM 4070 C CA . SER B 1 132 ? 7.102 19.812 26.438 1 96.62 132 SER B CA 1
ATOM 4071 C C . SER B 1 132 ? 5.586 19.688 26.344 1 96.62 132 SER B C 1
ATOM 4073 O O . SER B 1 132 ? 4.902 20.641 25.969 1 96.62 132 SER B O 1
ATOM 4075 N N . VAL B 1 133 ? 5.074 18.531 26.734 1 97.19 133 VAL B N 1
ATOM 4076 C CA . VAL B 1 133 ? 3.639 18.281 26.656 1 97.19 133 VAL B CA 1
ATOM 4077 C C . VAL B 1 133 ? 2.898 19.172 27.641 1 97.19 133 VAL B C 1
ATOM 4079 O O . VAL B 1 133 ? 1.81 19.672 27.344 1 97.19 133 VAL B O 1
ATOM 4082 N N . ARG B 1 134 ? 3.477 19.406 28.781 1 97.62 134 ARG B N 1
ATOM 4083 C CA . ARG B 1 134 ? 2.887 20.328 29.734 1 97.62 134 ARG B CA 1
ATOM 4084 C C . ARG B 1 134 ? 2.748 21.734 29.156 1 97.62 134 ARG B C 1
ATOM 4086 O O . ARG B 1 134 ? 1.719 22.391 29.328 1 97.62 134 ARG B O 1
ATOM 4093 N N . LEU B 1 135 ? 3.789 22.156 28.469 1 97.62 135 LEU B N 1
ATOM 4094 C CA . LEU B 1 135 ? 3.77 23.469 27.844 1 97.62 135 LEU B CA 1
ATOM 4095 C C . LEU B 1 135 ? 2.707 23.531 26.75 1 97.62 135 LEU B C 1
ATOM 4097 O O . LEU B 1 135 ? 2.041 24.562 26.594 1 97.62 135 LEU B O 1
ATOM 4101 N N . ILE B 1 136 ? 2.562 22.5 26.062 1 97.81 136 ILE B N 1
ATOM 4102 C CA . ILE B 1 136 ? 1.551 22.422 25.016 1 97.81 136 ILE B CA 1
ATOM 4103 C C . ILE B 1 136 ? 0.157 22.516 25.625 1 97.81 136 ILE B C 1
ATOM 4105 O O . ILE B 1 136 ? -0.695 23.25 25.141 1 97.81 136 ILE B O 1
ATOM 4109 N N . ILE B 1 137 ? -0.032 21.797 26.719 1 98 137 ILE B N 1
ATOM 4110 C CA . ILE B 1 137 ? -1.311 21.797 27.406 1 98 137 ILE B CA 1
ATOM 4111 C C . ILE B 1 137 ? -1.637 23.203 27.891 1 98 137 ILE B C 1
ATOM 4113 O O . ILE B 1 137 ? -2.76 23.688 27.719 1 98 137 ILE B O 1
ATOM 4117 N N . GLU B 1 138 ? -0.68 23.844 28.422 1 97.62 138 GLU B N 1
ATOM 4118 C CA . GLU B 1 138 ? -0.863 25.219 28.906 1 97.62 138 GLU B CA 1
ATOM 4119 C C . GLU B 1 138 ? -1.24 26.156 27.766 1 97.62 138 GLU B C 1
ATOM 4121 O O . GLU B 1 138 ? -2.111 27.016 27.922 1 97.62 138 GLU B O 1
ATOM 4126 N N . CYS B 1 139 ? -0.603 25.953 26.719 1 97.62 139 CYS B N 1
ATOM 4127 C CA . CYS B 1 139 ? -0.892 26.781 25.547 1 97.62 139 CYS B CA 1
ATOM 4128 C C . CYS B 1 139 ? -2.312 26.547 25.047 1 97.62 139 CYS B C 1
ATOM 4130 O O . CYS B 1 139 ? -3.029 27.484 24.719 1 97.62 139 CYS B O 1
ATOM 4132 N N . ILE B 1 140 ? -2.691 25.297 25.031 1 97.38 140 ILE B N 1
ATOM 4133 C CA . ILE B 1 140 ? -4.035 24.938 24.594 1 97.38 140 ILE B CA 1
ATOM 4134 C C . ILE B 1 140 ? -5.066 25.578 25.516 1 97.38 140 ILE B C 1
ATOM 4136 O O . ILE B 1 140 ? -6.059 26.141 25.047 1 97.38 140 ILE B O 1
ATOM 4140 N N . GLN B 1 141 ? -4.832 25.578 26.781 1 95.88 141 GLN B N 1
ATOM 4141 C CA . GLN B 1 141 ? -5.738 26.172 27.766 1 95.88 141 GLN B CA 1
ATOM 4142 C C . GLN B 1 141 ? -5.852 27.688 27.562 1 95.88 141 GLN B C 1
ATOM 4144 O O . GLN B 1 141 ? -6.918 28.266 27.781 1 95.88 141 GLN B O 1
ATOM 4149 N N . ARG B 1 142 ? -4.824 28.234 27.078 1 94.5 142 ARG B N 1
ATOM 4150 C CA . ARG B 1 142 ? -4.797 29.688 26.875 1 94.5 142 ARG B CA 1
ATOM 4151 C C . ARG B 1 142 ? -5.566 30.078 25.609 1 94.5 142 ARG B C 1
ATOM 4153 O O . ARG B 1 142 ? -6.207 31.125 25.578 1 94.5 142 ARG B O 1
ATOM 4160 N N . ILE B 1 143 ? -5.551 29.234 24.609 1 93.31 143 ILE B N 1
ATOM 4161 C CA . ILE B 1 143 ? -6.113 29.656 23.328 1 93.31 143 ILE B CA 1
ATOM 4162 C C . ILE B 1 143 ? -7.547 29.141 23.203 1 93.31 143 ILE B C 1
ATOM 4164 O O . ILE B 1 143 ? -8.328 29.656 22.406 1 93.31 143 ILE B O 1
ATOM 4168 N N . ARG B 1 144 ? -7.922 28.188 23.953 1 90.69 144 ARG B N 1
ATOM 4169 C CA . ARG B 1 144 ? -9.227 27.547 23.859 1 90.69 144 ARG B CA 1
ATOM 4170 C C . ARG B 1 144 ? -10.352 28.562 24.047 1 90.69 144 ARG B C 1
ATOM 4172 O O . ARG B 1 144 ? -11.367 28.5 23.344 1 90.69 144 ARG B O 1
ATOM 4179 N N . PRO B 1 145 ? -10.18 29.562 24.922 1 87.38 145 PRO B N 1
ATOM 4180 C CA . PRO B 1 145 ? -11.242 30.547 25.141 1 87.38 145 PRO B CA 1
ATOM 4181 C C . PRO B 1 145 ? -11.547 31.359 23.875 1 87.38 145 PRO B C 1
ATOM 4183 O O . PRO B 1 145 ? -12.633 31.938 23.766 1 87.38 145 PRO B O 1
ATOM 4186 N N . THR B 1 146 ? -10.625 31.422 22.938 1 84.94 146 THR B N 1
ATOM 4187 C CA . THR B 1 146 ? -10.844 32.156 21.703 1 84.94 146 THR B CA 1
ATOM 4188 C C . THR B 1 146 ? -11.898 31.469 20.844 1 84.94 146 THR B C 1
ATOM 4190 O O . THR B 1 146 ? -12.445 32.062 19.922 1 84.94 146 THR B O 1
ATOM 4193 N N . ALA B 1 147 ? -12.211 30.25 21.203 1 83.56 147 ALA B N 1
ATOM 4194 C CA . ALA B 1 147 ? -13.211 29.469 20.469 1 83.56 147 ALA B CA 1
ATOM 4195 C C . ALA B 1 147 ? -14.32 29 21.406 1 83.56 147 ALA B C 1
ATOM 4197 O O . ALA B 1 147 ? -14.914 27.938 21.203 1 83.56 147 ALA B O 1
ATOM 4198 N N . LEU B 1 148 ? -14.625 29.703 22.375 1 79.69 148 LEU B N 1
ATOM 4199 C CA . LEU B 1 148 ? -15.578 29.297 23.406 1 79.69 148 LEU B CA 1
ATOM 4200 C C . LEU B 1 148 ? -16.969 29.078 22.812 1 79.69 148 LEU B C 1
ATOM 4202 O O . LEU B 1 148 ? -17.719 28.219 23.266 1 79.69 148 LEU B O 1
ATOM 4206 N N . GLN B 1 149 ? -17.297 29.75 21.797 1 85.62 149 GLN B N 1
ATOM 4207 C CA . GLN B 1 149 ? -18.625 29.641 21.203 1 85.62 149 GLN B CA 1
ATOM 4208 C C . GLN B 1 149 ? -18.656 28.531 20.156 1 85.62 149 GLN B C 1
ATOM 4210 O O . GLN B 1 149 ? -19.703 28.266 19.547 1 85.62 149 GLN B O 1
ATOM 4215 N N . LYS B 1 150 ? -17.594 27.828 20.109 1 90.56 150 LYS B N 1
ATOM 4216 C CA . LYS B 1 150 ? -17.484 26.781 19.109 1 90.56 150 LYS B CA 1
ATOM 4217 C C . LYS B 1 150 ? -17.438 25.391 19.766 1 90.56 150 LYS B C 1
ATOM 4219 O O . LYS B 1 150 ? -17.188 25.281 20.969 1 90.56 150 LYS B O 1
ATOM 4224 N N . SER B 1 151 ? -17.812 24.391 18.969 1 92.25 151 SER B N 1
ATOM 4225 C CA . SER B 1 151 ? -17.734 23.016 19.438 1 92.25 151 SER B CA 1
ATOM 4226 C C . SER B 1 151 ? -16.391 22.375 19.078 1 92.25 151 SER B C 1
ATOM 4228 O O . SER B 1 151 ? -16.031 22.281 17.906 1 92.25 151 SER B O 1
ATOM 4230 N N . THR B 1 152 ? -15.641 21.984 20.109 1 94.62 152 THR B N 1
ATOM 4231 C CA . THR B 1 152 ? -14.336 21.391 19.891 1 94.62 152 THR B CA 1
ATOM 4232 C C . THR B 1 152 ? -14.445 19.875 19.781 1 94.62 152 THR B C 1
ATOM 4234 O O . THR B 1 152 ? -14.852 19.203 20.734 1 94.62 152 THR B O 1
ATOM 4237 N N . GLU B 1 153 ? -14.023 19.312 18.641 1 93.88 153 GLU B N 1
ATOM 4238 C CA . GLU B 1 153 ? -14.156 17.891 18.359 1 93.88 153 GLU B CA 1
ATOM 4239 C C . GLU B 1 153 ? -13.047 17.094 19.047 1 93.88 153 GLU B C 1
ATOM 4241 O O . GLU B 1 153 ? -13.242 15.938 19.406 1 93.88 153 GLU B O 1
ATOM 4246 N N . GLY B 1 154 ? -11.938 17.703 19.125 1 96.38 154 GLY B N 1
ATOM 4247 C CA . GLY B 1 154 ? -10.797 17 19.703 1 96.38 154 GLY B CA 1
ATOM 4248 C C . GLY B 1 154 ? -9.477 17.703 19.438 1 96.38 154 GLY B C 1
ATOM 4249 O O . GLY B 1 154 ? -9.453 18.875 19.062 1 96.38 154 GLY B O 1
ATOM 4250 N N . ILE B 1 155 ? -8.359 16.969 19.766 1 97.75 155 ILE B N 1
ATOM 4251 C CA . ILE B 1 155 ? -7.008 17.484 19.609 1 97.75 155 ILE B CA 1
ATOM 4252 C C . ILE B 1 155 ? -6.203 16.562 18.688 1 97.75 155 ILE B C 1
ATOM 4254 O O . ILE B 1 155 ? -6.152 15.359 18.922 1 97.75 155 ILE B O 1
ATOM 4258 N N . GLY B 1 156 ? -5.73 17.094 17.609 1 97.38 156 GLY B N 1
ATOM 4259 C CA . GLY B 1 156 ? -4.797 16.375 16.766 1 97.38 156 GLY B CA 1
ATOM 4260 C C . GLY B 1 156 ? -3.359 16.828 16.938 1 97.38 156 GLY B C 1
ATOM 4261 O O . GLY B 1 156 ? -3.076 18.031 16.938 1 97.38 156 GLY B O 1
ATOM 4262 N N . ILE B 1 157 ? -2.422 15.914 17.109 1 96.69 157 ILE B N 1
ATOM 4263 C CA . ILE B 1 157 ? -1.011 16.219 17.312 1 96.69 157 ILE B CA 1
ATOM 4264 C C . ILE B 1 157 ? -0.177 15.555 16.219 1 96.69 157 ILE B C 1
ATOM 4266 O O . ILE B 1 157 ? -0.226 14.336 16.062 1 96.69 157 ILE B O 1
ATOM 4270 N N . SER B 1 158 ? 0.506 16.328 15.492 1 94.19 158 SER B N 1
ATOM 4271 C CA . SER B 1 158 ? 1.469 15.836 14.508 1 94.19 158 SER B CA 1
ATOM 4272 C C . SER B 1 158 ? 2.9 15.992 15.008 1 94.19 158 SER B C 1
ATOM 4274 O O . SER B 1 158 ? 3.238 16.984 15.648 1 94.19 158 SER B O 1
ATOM 4276 N N . LEU B 1 159 ? 3.719 15.016 14.797 1 91.25 159 LEU B N 1
ATOM 4277 C CA . LEU B 1 159 ? 5.102 15.102 15.258 1 91.25 159 LEU B CA 1
ATOM 4278 C C . LEU B 1 159 ? 6.02 14.242 14.391 1 91.25 159 LEU B C 1
ATOM 4280 O O . LEU B 1 159 ? 5.559 13.32 13.719 1 91.25 159 LEU B O 1
ATOM 4284 N N . PRO B 1 160 ? 7.332 14.562 14.398 1 86.19 160 PRO B N 1
ATOM 4285 C CA . PRO B 1 160 ? 8.312 13.781 13.641 1 86.19 160 PRO B CA 1
ATOM 4286 C C . PRO B 1 160 ? 8.711 12.484 14.336 1 86.19 160 PRO B C 1
ATOM 4288 O O . PRO B 1 160 ? 9.836 12.352 14.812 1 86.19 160 PRO B O 1
ATOM 4291 N N . GLY B 1 161 ? 7.875 11.547 14.328 1 84.5 161 GLY B N 1
ATOM 4292 C CA . GLY B 1 161 ? 8.102 10.25 14.953 1 84.5 161 GLY B CA 1
ATOM 4293 C C . GLY B 1 161 ? 7.09 9.203 14.539 1 84.5 161 GLY B C 1
ATOM 4294 O O . GLY B 1 161 ? 6.176 9.484 13.766 1 84.5 161 GLY B O 1
ATOM 4295 N N . ARG B 1 162 ? 7.352 8.039 15.047 1 83.19 162 ARG B N 1
ATOM 4296 C CA . ARG B 1 162 ? 6.445 6.938 14.742 1 83.19 162 ARG B CA 1
ATOM 4297 C C . ARG B 1 162 ? 5.438 6.727 15.859 1 83.19 162 ARG B C 1
ATOM 4299 O O . ARG B 1 162 ? 5.805 6.699 17.047 1 83.19 162 ARG B O 1
ATOM 4306 N N . VAL B 1 163 ? 4.223 6.664 15.438 1 87.81 163 VAL B N 1
ATOM 4307 C CA . VAL B 1 163 ? 3.098 6.48 16.344 1 87.81 163 VAL B CA 1
ATOM 4308 C C . VAL B 1 163 ? 2.455 5.117 16.109 1 87.81 163 VAL B C 1
ATOM 4310 O O . VAL B 1 163 ? 2.193 4.738 14.961 1 87.81 163 VAL B O 1
ATOM 4313 N N . ASN B 1 164 ? 2.326 4.371 17.203 1 84.19 164 ASN B N 1
ATOM 4314 C CA . ASN B 1 164 ? 1.586 3.121 17.062 1 84.19 164 ASN B CA 1
ATOM 4315 C C . ASN B 1 164 ? 0.133 3.369 16.672 1 84.19 164 ASN B C 1
ATOM 4317 O O . ASN B 1 164 ? -0.599 4.059 17.375 1 84.19 164 ASN B O 1
ATOM 4321 N N . PRO B 1 165 ? -0.239 2.787 15.594 1 80.56 165 PRO B N 1
ATOM 4322 C CA . PRO B 1 165 ? -1.585 3.109 15.117 1 80.56 165 PRO B CA 1
ATOM 4323 C C . PRO B 1 165 ? -2.682 2.566 16.031 1 80.56 165 PRO B C 1
ATOM 4325 O O . PRO B 1 165 ? -3.801 3.086 16.031 1 80.56 165 PRO B O 1
ATOM 4328 N N . THR B 1 166 ? -2.41 1.566 16.766 1 80.88 166 THR B N 1
ATOM 4329 C CA . THR B 1 166 ? -3.404 0.937 17.625 1 80.88 166 THR B CA 1
ATOM 4330 C C . THR B 1 166 ? -3.422 1.597 19 1 80.88 166 THR B C 1
ATOM 4332 O O . THR B 1 166 ? -4.465 2.064 19.469 1 80.88 166 THR B O 1
ATOM 4335 N N . THR B 1 167 ? -2.279 1.775 19.562 1 84.69 167 THR B N 1
ATOM 4336 C CA . THR B 1 167 ? -2.217 2.281 20.938 1 84.69 167 THR B CA 1
ATOM 4337 C C . THR B 1 167 ? -2.113 3.803 20.953 1 84.69 167 THR B C 1
ATOM 4339 O O . THR B 1 167 ? -2.334 4.441 21.984 1 84.69 167 THR B O 1
ATOM 4342 N N . GLN B 1 168 ? -1.71 4.402 19.812 1 90.81 168 GLN B N 1
ATOM 4343 C CA . GLN B 1 168 ? -1.54 5.848 19.688 1 90.81 168 GLN B CA 1
ATOM 4344 C C . GLN B 1 168 ? -0.466 6.359 20.641 1 90.81 168 GLN B C 1
ATOM 4346 O O . GLN B 1 168 ? -0.595 7.449 21.203 1 90.81 168 GLN B O 1
ATOM 4351 N N . ARG B 1 169 ? 0.51 5.512 20.859 1 90.31 169 ARG B N 1
ATOM 4352 C CA . ARG B 1 169 ? 1.686 5.891 21.641 1 90.31 169 ARG B CA 1
ATOM 4353 C C . ARG B 1 169 ? 2.857 6.238 20.734 1 90.31 169 ARG B C 1
ATOM 4355 O O . ARG B 1 169 ? 3.016 5.645 19.656 1 90.31 169 ARG B O 1
ATOM 4362 N N . LEU B 1 170 ? 3.609 7.184 21.234 1 89.06 170 LEU B N 1
ATOM 4363 C CA . LEU B 1 170 ? 4.859 7.477 20.547 1 89.06 170 LEU B CA 1
ATOM 4364 C C . LEU B 1 170 ? 5.863 6.344 20.734 1 89.06 170 LEU B C 1
ATOM 4366 O O . LEU B 1 170 ? 6.203 5.992 21.859 1 89.06 170 LEU B O 1
ATOM 4370 N N . ILE B 1 171 ? 6.262 5.77 19.656 1 81.38 171 ILE B N 1
ATOM 4371 C CA . ILE B 1 171 ? 7.219 4.668 19.688 1 81.38 171 ILE B CA 1
ATOM 4372 C C . ILE B 1 171 ? 8.641 5.223 19.703 1 81.38 171 ILE B C 1
ATOM 4374 O O . ILE B 1 171 ? 9.469 4.816 20.516 1 81.38 171 ILE B O 1
ATOM 4378 N N . PHE B 1 172 ? 8.906 6.098 18.797 1 77.31 172 PHE B N 1
ATOM 4379 C CA . PHE B 1 172 ? 10.234 6.711 18.719 1 77.31 172 PHE B CA 1
ATOM 4380 C C . PHE B 1 172 ? 10.188 8 17.906 1 77.31 172 PHE B C 1
ATOM 4382 O O . PHE B 1 172 ? 9.461 8.094 16.922 1 77.31 172 PHE B O 1
ATOM 4389 N N . ALA B 1 173 ? 10.898 9.039 18.438 1 83.25 173 ALA B N 1
ATOM 4390 C CA . ALA B 1 173 ? 11.109 10.32 17.766 1 83.25 173 ALA B CA 1
ATOM 4391 C C . ALA B 1 173 ? 12.555 10.789 17.906 1 83.25 173 ALA B C 1
ATOM 4393 O O . ALA B 1 173 ? 12.859 11.656 18.719 1 83.25 173 ALA B O 1
ATOM 4394 N N . PRO B 1 174 ? 13.367 10.203 17 1 74.75 174 PRO B N 1
ATOM 4395 C CA . PRO B 1 174 ? 14.805 10.445 17.156 1 74.75 174 PRO B CA 1
ATOM 4396 C C . PRO B 1 174 ? 15.164 11.93 17.062 1 74.75 174 PRO B C 1
ATOM 4398 O O . PRO B 1 174 ? 16 12.414 17.828 1 74.75 174 PRO B O 1
ATOM 4401 N N . ASN B 1 175 ? 14.539 12.633 16.203 1 76.5 175 ASN B N 1
ATOM 4402 C CA . ASN B 1 175 ? 14.875 14.039 16.016 1 76.5 175 ASN B CA 1
ATOM 4403 C C . ASN B 1 175 ? 14.445 14.891 17.188 1 76.5 175 ASN B C 1
ATOM 4405 O O . ASN B 1 175 ? 15.031 15.938 17.453 1 76.5 175 ASN B O 1
ATOM 4409 N N . LEU B 1 176 ? 13.43 14.453 17.891 1 85.44 176 LEU B N 1
ATOM 4410 C CA . LEU B 1 176 ? 12.977 15.141 19.094 1 85.44 176 LEU B CA 1
ATOM 4411 C C . LEU B 1 176 ? 13.758 14.672 20.312 1 85.44 176 LEU B C 1
ATOM 4413 O O . LEU B 1 176 ? 13.719 15.312 21.375 1 85.44 176 LEU B O 1
ATOM 4417 N N . LYS B 1 177 ? 14.398 13.555 20.125 1 84.19 177 LYS B N 1
ATOM 4418 C CA . LYS B 1 177 ? 15.07 12.859 21.219 1 84.19 177 LYS B CA 1
ATOM 4419 C C . LYS B 1 177 ? 14.07 12.453 22.297 1 84.19 177 LYS B C 1
ATOM 4421 O O . LYS B 1 177 ? 14.367 12.547 23.5 1 84.19 177 LYS B O 1
ATOM 4426 N N . TRP B 1 178 ? 12.875 12.203 21.922 1 88.38 178 TRP B N 1
ATOM 4427 C CA . TRP B 1 178 ? 11.836 11.727 22.828 1 88.38 178 TRP B CA 1
ATOM 4428 C C . TRP B 1 178 ? 11.797 10.203 22.859 1 88.38 178 TRP B C 1
ATOM 4430 O O . TRP B 1 178 ? 11.734 9.555 21.812 1 88.38 178 TRP B O 1
ATOM 4440 N N . PRO B 1 179 ? 11.898 9.641 24.031 1 85.38 179 PRO B N 1
ATOM 4441 C CA . PRO B 1 179 ? 11.648 8.195 24.141 1 85.38 179 PRO B CA 1
ATOM 4442 C C . PRO B 1 179 ? 10.172 7.84 24 1 85.38 179 PRO B C 1
ATOM 4444 O O . PRO B 1 179 ? 9.352 8.703 23.688 1 85.38 179 PRO B O 1
ATOM 4447 N N . GLU B 1 180 ? 9.906 6.512 24.094 1 87.44 180 GLU B N 1
ATOM 4448 C CA . GLU B 1 180 ? 8.5 6.109 24.141 1 87.44 180 GLU B CA 1
ATOM 4449 C C . GLU B 1 180 ? 7.738 6.867 25.219 1 87.44 180 GLU B C 1
ATOM 4451 O O . GLU B 1 180 ? 8.219 7.008 26.344 1 87.44 180 GLU B O 1
ATOM 4456 N N . PHE B 1 181 ? 6.648 7.484 24.875 1 90.38 181 PHE B N 1
ATOM 4457 C CA . PHE B 1 181 ? 5.902 8.352 25.781 1 90.38 181 PHE B CA 1
ATOM 4458 C C . PHE B 1 181 ? 4.426 8.383 25.406 1 90.38 181 PHE B C 1
ATOM 4460 O O . PHE B 1 181 ? 4.074 8.406 24.234 1 90.38 181 PHE B O 1
ATOM 4467 N N . ASP B 1 182 ? 3.596 8.336 26.406 1 95.12 182 ASP B N 1
ATOM 4468 C CA . ASP B 1 182 ? 2.152 8.344 26.188 1 95.12 182 ASP B CA 1
ATOM 4469 C C . ASP B 1 182 ? 1.603 9.766 26.203 1 95.12 182 ASP B C 1
ATOM 4471 O O . ASP B 1 182 ? 0.921 10.172 27.141 1 95.12 182 ASP B O 1
ATOM 4475 N N . ILE B 1 183 ? 1.788 10.484 25.125 1 96.75 183 ILE B N 1
ATOM 4476 C CA . ILE B 1 183 ? 1.351 11.867 24.953 1 96.75 183 ILE B CA 1
ATOM 4477 C C . ILE B 1 183 ? -0.173 11.938 25.031 1 96.75 183 ILE B C 1
ATOM 4479 O O . ILE B 1 183 ? -0.726 12.812 25.703 1 96.75 183 ILE B O 1
ATOM 4483 N N . LYS B 1 184 ? -0.777 11.016 24.406 1 96.62 184 LYS B N 1
ATOM 4484 C CA . LYS B 1 184 ? -2.234 10.969 24.312 1 96.62 184 LYS B CA 1
ATOM 4485 C C . LYS B 1 184 ? -2.865 10.953 25.703 1 96.62 184 LYS B C 1
ATOM 4487 O O . LYS B 1 184 ? -3.723 11.781 26.016 1 96.62 184 LYS B O 1
ATOM 4492 N N . LYS B 1 185 ? -2.453 10.055 26.516 1 96.44 185 LYS B N 1
ATOM 4493 C CA . LYS B 1 185 ? -3.012 9.914 27.859 1 96.44 185 LYS B CA 1
ATOM 4494 C C . LYS B 1 185 ? -2.82 11.188 28.672 1 96.44 185 LYS B C 1
ATOM 4496 O O . LYS B 1 185 ? -3.746 11.641 29.344 1 96.44 185 LYS B O 1
ATOM 4501 N N . MET B 1 186 ? -1.652 11.734 28.625 1 96.94 186 MET B N 1
ATOM 4502 C CA . MET B 1 186 ? -1.347 12.93 29.391 1 96.94 186 MET B CA 1
ATOM 4503 C C . MET B 1 186 ? -2.244 14.094 28.984 1 96.94 186 MET B C 1
ATOM 4505 O O . MET B 1 186 ? -2.795 14.797 29.828 1 96.94 186 MET B O 1
ATOM 4509 N N . VAL B 1 187 ? -2.396 14.273 27.719 1 97.81 187 VAL B N 1
ATOM 4510 C CA . VAL B 1 187 ? -3.18 15.391 27.203 1 97.81 187 VAL B CA 1
ATOM 4511 C C . VAL B 1 187 ? -4.664 15.148 27.469 1 97.81 187 VAL B C 1
ATOM 4513 O O . VAL B 1 187 ? -5.371 16.047 27.922 1 97.81 187 VAL B O 1
ATOM 4516 N N . GLU B 1 188 ? -5.133 13.922 27.219 1 97.06 188 GLU B N 1
ATOM 4517 C CA . GLU B 1 188 ? -6.539 13.586 27.438 1 97.06 188 GLU B CA 1
ATOM 4518 C C . GLU B 1 188 ? -6.918 13.75 28.906 1 97.06 188 GLU B C 1
ATOM 4520 O O . GLU B 1 188 ? -7.996 14.258 29.219 1 97.06 188 GLU B O 1
ATOM 4525 N N . THR B 1 189 ? -6.082 13.297 29.797 1 96.75 189 THR B N 1
ATOM 4526 C CA . THR B 1 189 ? -6.344 13.383 31.219 1 96.75 189 THR B CA 1
ATOM 4527 C C . THR B 1 189 ? -6.492 14.836 31.672 1 96.75 189 THR B C 1
ATOM 4529 O O . THR B 1 189 ? -7.367 15.156 32.469 1 96.75 189 THR B O 1
ATOM 4532 N N . LYS B 1 190 ? -5.727 15.664 31.109 1 96.94 190 LYS B N 1
ATOM 4533 C CA . LYS B 1 190 ? -5.688 17.047 31.562 1 96.94 190 LYS B CA 1
ATOM 4534 C C . LYS B 1 190 ? -6.773 17.875 30.891 1 96.94 190 LYS B C 1
ATOM 4536 O O . LYS B 1 190 ? -7.348 18.781 31.516 1 96.94 190 LYS B O 1
ATOM 4541 N N . LEU B 1 191 ? -7.059 17.609 29.656 1 96.62 191 LEU B N 1
ATOM 4542 C CA . LEU B 1 191 ? -7.91 18.531 28.891 1 96.62 191 LEU B CA 1
ATOM 4543 C C . LEU B 1 191 ? -9.297 17.922 28.672 1 96.62 191 LEU B C 1
ATOM 4545 O O . LEU B 1 191 ? -10.227 18.641 28.297 1 96.62 191 LEU B O 1
ATOM 4549 N N . GLY B 1 192 ? -9.453 16.641 28.797 1 95.31 192 GLY B N 1
ATOM 4550 C CA . GLY B 1 192 ? -10.75 15.984 28.703 1 95.31 192 GLY B CA 1
ATOM 4551 C C . GLY B 1 192 ? -11.273 15.898 27.281 1 95.31 192 GLY B C 1
ATOM 4552 O O . GLY B 1 192 ? -12.484 15.805 27.062 1 95.31 192 GLY B O 1
ATOM 4553 N N . LEU B 1 193 ? -10.492 16.062 26.344 1 95.19 193 LEU B N 1
ATOM 4554 C CA . LEU B 1 193 ? -10.852 15.953 24.922 1 95.19 193 LEU B CA 1
ATOM 4555 C C . LEU B 1 193 ? -10.172 14.75 24.281 1 95.19 193 LEU B C 1
ATOM 4557 O O . LEU B 1 193 ? -9.07 14.359 24.688 1 95.19 193 LEU B O 1
ATOM 4561 N N . PRO B 1 194 ? -10.852 14.141 23.266 1 95.31 194 PRO B N 1
ATOM 4562 C CA . PRO B 1 194 ? -10.164 13.078 22.531 1 95.31 194 PRO B CA 1
ATOM 4563 C C . PRO B 1 194 ? -8.906 13.562 21.812 1 95.31 194 PRO B C 1
ATOM 4565 O O . PRO B 1 194 ? -8.891 14.672 21.281 1 95.31 194 PRO B O 1
ATOM 4568 N N . VAL B 1 195 ? -7.848 12.781 21.859 1 97 195 VAL B N 1
ATOM 4569 C CA . VAL B 1 195 ? -6.566 13.148 21.266 1 97 195 VAL B CA 1
ATOM 4570 C C . VAL B 1 195 ? -6.172 12.125 20.203 1 97 195 VAL B C 1
ATOM 4572 O O . VAL B 1 195 ? -6.352 10.922 20.391 1 97 195 VAL B O 1
ATOM 4575 N N . MET B 1 196 ? -5.703 12.609 19.109 1 95.38 196 MET B N 1
ATOM 4576 C CA . MET B 1 196 ? -5.125 11.758 18.062 1 95.38 196 MET B CA 1
ATOM 4577 C C . MET B 1 196 ? -3.695 12.18 17.75 1 95.38 196 MET B C 1
ATOM 4579 O O . MET B 1 196 ? -3.41 13.375 17.625 1 95.38 196 MET B O 1
ATOM 4583 N N . LEU B 1 197 ? -2.828 11.195 17.672 1 94.94 197 LEU B N 1
ATOM 4584 C CA . LEU B 1 197 ? -1.443 11.422 17.266 1 94.94 197 LEU B CA 1
ATOM 4585 C C . LEU B 1 197 ? -1.187 10.891 15.859 1 94.94 197 LEU B C 1
ATOM 4587 O O . LEU B 1 197 ? -1.694 9.828 15.492 1 94.94 197 LEU B O 1
ATOM 4591 N N . GLU B 1 198 ? -0.371 11.602 15.172 1 91.56 198 GLU B N 1
ATOM 4592 C CA . GLU B 1 198 ? 0.003 11.148 13.836 1 91.56 198 GLU B CA 1
ATOM 4593 C C . GLU B 1 198 ? 1.404 11.625 13.461 1 91.56 198 GLU B C 1
ATOM 4595 O O . GLU B 1 198 ? 1.854 12.672 13.93 1 91.56 198 GLU B O 1
ATOM 4600 N N . ASN B 1 199 ? 2.018 10.844 12.648 1 90.75 199 ASN B N 1
ATOM 4601 C CA . ASN B 1 199 ? 3.279 11.258 12.047 1 90.75 199 ASN B CA 1
ATOM 4602 C C . ASN B 1 199 ? 3.104 12.5 11.172 1 90.75 199 ASN B C 1
ATOM 4604 O O . ASN B 1 199 ? 2.09 12.641 10.484 1 90.75 199 ASN B O 1
ATOM 4608 N N . ASP B 1 200 ? 4.09 13.32 11.125 1 89.31 200 ASP B N 1
ATOM 4609 C CA . ASP B 1 200 ? 4.008 14.602 10.43 1 89.31 200 ASP B CA 1
ATOM 4610 C C . ASP B 1 200 ? 3.812 14.391 8.93 1 89.31 200 ASP B C 1
ATOM 4612 O O . ASP B 1 200 ? 3.035 15.102 8.289 1 89.31 200 ASP B O 1
ATOM 4616 N N . ALA B 1 201 ? 4.516 13.453 8.328 1 90.56 201 ALA B N 1
ATOM 4617 C CA . ALA B 1 201 ? 4.332 13.195 6.902 1 90.56 201 ALA B CA 1
ATOM 4618 C C . ALA B 1 201 ? 2.904 12.742 6.605 1 90.56 201 ALA B C 1
ATOM 4620 O O . ALA B 1 201 ? 2.307 13.172 5.617 1 90.56 201 ALA B O 1
ATOM 4621 N N . THR B 1 202 ? 2.389 11.938 7.449 1 91.12 202 THR B N 1
ATOM 4622 C CA . THR B 1 202 ? 1.016 11.469 7.293 1 91.12 202 THR B CA 1
ATOM 4623 C C . THR B 1 202 ? 0.031 12.625 7.445 1 91.12 202 THR B C 1
ATOM 4625 O O . THR B 1 202 ? -0.902 12.758 6.652 1 91.12 202 THR B O 1
ATOM 4628 N N . ALA B 1 203 ? 0.274 13.398 8.438 1 89.88 203 ALA B N 1
ATOM 4629 C CA . ALA B 1 203 ? -0.585 14.562 8.633 1 89.88 203 ALA B CA 1
ATOM 4630 C C . ALA B 1 203 ? -0.571 15.469 7.406 1 89.88 203 ALA B C 1
ATOM 4632 O O . ALA B 1 203 ? -1.619 15.961 6.973 1 89.88 203 ALA B O 1
ATOM 4633 N N . CYS B 1 204 ? 0.589 15.672 6.871 1 90 204 CYS B N 1
ATOM 4634 C CA . CYS B 1 204 ? 0.721 16.516 5.688 1 90 204 CYS B CA 1
ATOM 4635 C C . CYS B 1 204 ? -0.059 15.93 4.516 1 90 204 CYS B C 1
ATOM 4637 O O . CYS B 1 204 ? -0.768 16.656 3.814 1 90 204 CYS B O 1
ATOM 4639 N N . LEU B 1 205 ? 0.09 14.688 4.305 1 90.81 205 LEU B N 1
ATOM 4640 C CA . LEU B 1 205 ? -0.626 14.039 3.213 1 90.81 205 LEU B CA 1
ATOM 4641 C C . LEU B 1 205 ? -2.135 14.148 3.408 1 90.81 205 LEU B C 1
ATOM 4643 O O . LEU B 1 205 ? -2.871 14.406 2.451 1 90.81 205 LEU B O 1
ATOM 4647 N N . MET B 1 206 ? -2.547 14 4.598 1 87.25 206 MET B N 1
ATOM 4648 C CA . MET B 1 206 ? -3.975 14.094 4.895 1 87.25 206 MET B CA 1
ATOM 4649 C C . MET B 1 206 ? -4.5 15.492 4.594 1 87.25 206 MET B C 1
ATOM 4651 O O . MET B 1 206 ? -5.605 15.648 4.078 1 87.25 206 MET B O 1
ATOM 4655 N N . ALA B 1 207 ? -3.721 16.469 4.93 1 87.88 207 ALA B N 1
ATOM 4656 C CA . ALA B 1 207 ? -4.098 17.844 4.617 1 87.88 207 ALA B CA 1
ATOM 4657 C C . ALA B 1 207 ? -4.285 18.031 3.115 1 87.88 207 ALA B C 1
ATOM 4659 O O . ALA B 1 207 ? -5.262 18.656 2.678 1 87.88 207 ALA B O 1
ATOM 4660 N N . GLU B 1 208 ? -3.346 17.5 2.375 1 87.19 208 GLU B N 1
ATOM 4661 C CA . GLU B 1 208 ? -3.414 17.609 0.92 1 87.19 208 GLU B CA 1
ATOM 4662 C C . GLU B 1 208 ? -4.648 16.891 0.371 1 87.19 208 GLU B C 1
ATOM 4664 O O . GLU B 1 208 ? -5.285 17.375 -0.563 1 87.19 208 GLU B O 1
ATOM 4669 N N . ARG B 1 209 ? -4.934 15.828 0.934 1 83.69 209 ARG B N 1
ATOM 4670 C CA . ARG B 1 209 ? -6.051 15.008 0.468 1 83.69 209 ARG B CA 1
ATOM 4671 C C . ARG B 1 209 ? -7.383 15.68 0.775 1 83.69 209 ARG B C 1
ATOM 4673 O O . ARG B 1 209 ? -8.312 15.625 -0.032 1 83.69 209 ARG B O 1
ATOM 4680 N N . ILE B 1 210 ? -7.453 16.25 1.886 1 80 210 ILE B N 1
ATOM 4681 C CA . ILE B 1 210 ? -8.734 16.75 2.375 1 80 210 ILE B CA 1
ATOM 4682 C C . ILE B 1 210 ? -8.961 18.172 1.886 1 80 210 ILE B C 1
ATOM 4684 O O . ILE B 1 210 ? -10.086 18.531 1.517 1 80 210 ILE B O 1
ATOM 4688 N N . PHE B 1 211 ? -7.891 18.922 1.899 1 78.44 211 PHE B N 1
ATOM 4689 C CA . PHE B 1 211 ? -8.078 20.344 1.674 1 78.44 211 PHE B CA 1
ATOM 4690 C C . PHE B 1 211 ? -7.543 20.75 0.307 1 78.44 211 PHE B C 1
ATOM 4692 O O . PHE B 1 211 ? -7.746 21.891 -0.133 1 78.44 211 PHE B O 1
ATOM 4699 N N . ALA B 1 212 ? -6.824 19.922 -0.291 1 72.25 212 ALA B N 1
ATOM 4700 C CA . ALA B 1 212 ? -6.223 20.281 -1.57 1 72.25 212 ALA B CA 1
ATOM 4701 C C . ALA B 1 212 ? -6.695 19.359 -2.686 1 72.25 212 ALA B C 1
ATOM 4703 O O . ALA B 1 212 ? -7.746 18.719 -2.57 1 72.25 212 ALA B O 1
ATOM 4704 N N . ARG B 1 213 ? -5.938 19.406 -3.766 1 66.19 213 ARG B N 1
ATOM 4705 C CA . ARG B 1 213 ? -6.355 18.844 -5.047 1 66.19 213 ARG B CA 1
ATOM 4706 C C . ARG B 1 213 ? -5.797 17.438 -5.234 1 66.19 213 ARG B C 1
ATOM 4708 O O . ARG B 1 213 ? -4.938 17.203 -6.09 1 66.19 213 ARG B O 1
ATOM 4715 N N . MET B 1 214 ? -6.129 16.547 -4.391 1 79.38 214 MET B N 1
ATOM 4716 C CA . MET B 1 214 ? -5.727 15.172 -4.656 1 79.38 214 MET B CA 1
ATOM 4717 C C . MET B 1 214 ? -6.922 14.32 -5.082 1 79.38 214 MET B C 1
ATOM 4719 O O . MET B 1 214 ? -6.969 13.125 -4.801 1 79.38 214 MET B O 1
ATOM 4723 N N . ASP B 1 215 ? -7.785 15.062 -5.676 1 72.81 215 ASP B N 1
ATOM 4724 C CA . ASP B 1 215 ? -8.992 14.344 -6.074 1 72.81 215 ASP B CA 1
ATOM 4725 C C . ASP B 1 215 ? -8.672 13.242 -7.078 1 72.81 215 ASP B C 1
ATOM 4727 O O . ASP B 1 215 ? -7.938 13.469 -8.047 1 72.81 215 ASP B O 1
ATOM 4731 N N . GLY B 1 216 ? -9.125 12.086 -6.734 1 76 216 GLY B N 1
ATOM 4732 C CA . GLY B 1 216 ? -9 10.961 -7.645 1 76 216 GLY B CA 1
ATOM 4733 C C . GLY B 1 216 ? -7.672 10.242 -7.527 1 76 216 GLY B C 1
ATOM 4734 O O . GLY B 1 216 ? -7.461 9.203 -8.156 1 76 216 GLY B O 1
ATOM 4735 N N . VAL B 1 217 ? -6.785 10.789 -6.738 1 87.38 217 VAL B N 1
ATOM 4736 C CA . VAL B 1 217 ? -5.469 10.18 -6.602 1 87.38 217 VAL B CA 1
ATOM 4737 C C . VAL B 1 217 ? -5.543 9 -5.637 1 87.38 217 VAL B C 1
ATOM 4739 O O . VAL B 1 217 ? -5.969 9.148 -4.492 1 87.38 217 VAL B O 1
ATOM 4742 N N . LYS B 1 218 ? -5.105 7.824 -6.113 1 88.56 218 LYS B N 1
ATOM 4743 C CA . LYS B 1 218 ? -5.199 6.613 -5.301 1 88.56 218 LYS B CA 1
ATOM 4744 C C . LYS B 1 218 ? -3.82 6.164 -4.828 1 88.56 218 LYS B C 1
ATOM 4746 O O . LYS B 1 218 ? -3.701 5.465 -3.816 1 88.56 218 LYS B O 1
ATOM 4751 N N . ASP B 1 219 ? -2.883 6.457 -5.594 1 92.62 219 ASP B N 1
ATOM 4752 C CA . ASP B 1 219 ? -1.511 6.078 -5.277 1 92.62 219 ASP B CA 1
ATOM 4753 C C . ASP B 1 219 ? -0.586 7.293 -5.293 1 92.62 219 ASP B C 1
ATOM 4755 O O . ASP B 1 219 ? -0.34 7.879 -6.352 1 92.62 219 ASP B O 1
ATOM 4759 N N . ALA B 1 220 ? -0.122 7.652 -4.121 1 94.81 220 ALA B N 1
ATOM 4760 C CA . ALA B 1 220 ? 0.74 8.82 -3.982 1 94.81 220 ALA B CA 1
ATOM 4761 C C . ALA B 1 220 ? 1.747 8.633 -2.852 1 94.81 220 ALA B C 1
ATOM 4763 O O . ALA B 1 220 ? 1.598 7.73 -2.023 1 94.81 220 ALA B O 1
ATOM 4764 N N . VAL B 1 221 ? 2.799 9.398 -2.912 1 96.62 221 VAL B N 1
ATOM 4765 C CA . VAL B 1 221 ? 3.777 9.445 -1.828 1 96.62 221 VAL B CA 1
ATOM 4766 C C . VAL B 1 221 ? 4.086 10.891 -1.468 1 96.62 221 VAL B C 1
ATOM 4768 O O . VAL B 1 221 ? 4.266 11.734 -2.352 1 96.62 221 VAL B O 1
ATOM 4771 N N . LEU B 1 222 ? 3.977 11.18 -0.238 1 95.31 222 LEU B N 1
ATOM 4772 C CA . LEU B 1 222 ? 4.48 12.461 0.247 1 95.31 222 LEU B CA 1
ATOM 4773 C C . LEU B 1 222 ? 5.859 12.297 0.879 1 95.31 222 LEU B C 1
ATOM 4775 O O . LEU B 1 222 ? 6.062 11.414 1.714 1 95.31 222 LEU B O 1
ATOM 4779 N N . VAL B 1 223 ? 6.766 13.086 0.448 1 96 223 VAL B N 1
ATOM 4780 C CA . VAL B 1 223 ? 8.117 13.133 0.988 1 96 223 VAL B CA 1
ATOM 4781 C C . VAL B 1 223 ? 8.32 14.445 1.753 1 96 223 VAL B C 1
ATOM 4783 O O . VAL B 1 223 ? 8.383 15.516 1.151 1 96 223 VAL B O 1
ATOM 4786 N N . ALA B 1 224 ? 8.422 14.305 3.033 1 91.38 224 ALA B N 1
ATOM 4787 C CA . ALA B 1 224 ? 8.695 15.469 3.881 1 91.38 224 ALA B CA 1
ATOM 4788 C C . ALA B 1 224 ? 10.195 15.633 4.117 1 91.38 224 ALA B C 1
ATOM 4790 O O . ALA B 1 224 ? 10.828 14.781 4.738 1 91.38 224 ALA B O 1
ATOM 4791 N N . VAL B 1 225 ? 10.703 16.766 3.623 1 92 225 VAL B N 1
ATOM 4792 C CA . VAL B 1 225 ? 12.125 17.031 3.766 1 92 225 VAL B CA 1
ATOM 4793 C C . VAL B 1 225 ? 12.344 18.172 4.762 1 92 225 VAL B C 1
ATOM 4795 O O . VAL B 1 225 ? 11.992 19.328 4.484 1 92 225 VAL B O 1
ATOM 4798 N N . GLY B 1 226 ? 12.781 17.906 5.891 1 87.38 226 GLY B N 1
ATOM 4799 C CA . GLY B 1 226 ? 13.18 18.844 6.93 1 87.38 226 GLY B CA 1
ATOM 4800 C C . GLY B 1 226 ? 14.531 18.516 7.531 1 87.38 226 GLY B C 1
ATOM 4801 O O . GLY B 1 226 ? 15.516 18.328 6.809 1 87.38 226 GLY B O 1
ATOM 4802 N N . GLU B 1 227 ? 14.516 18.438 8.875 1 83.56 227 GLU B N 1
ATOM 4803 C CA . GLU B 1 227 ? 15.75 17.984 9.508 1 83.56 227 GLU B CA 1
ATOM 4804 C C . GLU B 1 227 ? 16.109 16.562 9.062 1 83.56 227 GLU B C 1
ATOM 4806 O O . GLU B 1 227 ? 17.297 16.234 8.93 1 83.56 227 GLU B O 1
ATOM 4811 N N . GLY B 1 228 ? 15.133 15.812 8.82 1 88.19 228 GLY B N 1
ATOM 4812 C CA . GLY B 1 228 ? 15.234 14.477 8.242 1 88.19 228 GLY B CA 1
ATOM 4813 C C . GLY B 1 228 ? 14.336 14.289 7.027 1 88.19 228 GLY B C 1
ATOM 4814 O O . GLY B 1 228 ? 13.938 15.258 6.387 1 88.19 228 GLY B O 1
ATOM 4815 N N . VAL B 1 229 ? 14.234 13.062 6.617 1 91.75 229 VAL B N 1
ATOM 4816 C CA . VAL B 1 229 ? 13.359 12.75 5.496 1 91.75 229 VAL B CA 1
ATOM 4817 C C . VAL B 1 229 ? 12.336 11.695 5.918 1 91.75 229 VAL B C 1
ATOM 4819 O O . VAL B 1 229 ? 12.711 10.602 6.359 1 91.75 229 VAL B O 1
ATOM 4822 N N . GLY B 1 230 ? 11.055 12.07 5.922 1 90.75 230 GLY B N 1
ATOM 4823 C CA . GLY B 1 230 ? 9.945 11.156 6.172 1 90.75 230 GLY B CA 1
ATOM 4824 C C . GLY B 1 230 ? 9.023 11 4.98 1 90.75 230 GLY B C 1
ATOM 4825 O O . GLY B 1 230 ? 8.93 11.891 4.141 1 90.75 230 GLY B O 1
ATOM 4826 N N . THR B 1 231 ? 8.445 9.82 4.934 1 94.81 231 THR B N 1
ATOM 4827 C CA . THR B 1 231 ? 7.551 9.594 3.805 1 94.81 231 THR B CA 1
ATOM 4828 C C . THR B 1 231 ? 6.238 8.977 4.27 1 94.81 231 THR B C 1
ATOM 4830 O O . THR B 1 231 ? 6.184 8.344 5.324 1 94.81 231 THR B O 1
ATOM 4833 N N . CYS B 1 232 ? 5.195 9.266 3.604 1 93.94 232 CYS B N 1
ATOM 4834 C CA . CYS B 1 232 ? 3.889 8.641 3.768 1 93.94 232 CYS B CA 1
ATOM 4835 C C . CYS B 1 232 ? 3.367 8.117 2.438 1 93.94 232 CYS B C 1
ATOM 4837 O O . CYS B 1 232 ? 3.41 8.812 1.426 1 93.94 232 CYS B O 1
ATOM 4839 N N . VAL B 1 233 ? 2.889 6.879 2.479 1 95.44 233 VAL B N 1
ATOM 4840 C CA . VAL B 1 233 ? 2.438 6.23 1.25 1 95.44 233 VAL B CA 1
ATOM 4841 C C . VAL B 1 233 ? 0.914 6.133 1.248 1 95.44 233 VAL B C 1
ATOM 4843 O O . VAL B 1 233 ? 0.311 5.73 2.246 1 95.44 233 VAL B O 1
ATOM 4846 N N . LEU B 1 234 ? 0.335 6.652 0.184 1 93 234 LEU B N 1
ATOM 4847 C CA . LEU B 1 234 ? -1.064 6.391 -0.137 1 93 234 LEU B CA 1
ATOM 4848 C C . LEU B 1 234 ? -1.189 5.234 -1.124 1 93 234 LEU B C 1
ATOM 4850 O O . LEU B 1 234 ? -0.695 5.32 -2.25 1 93 234 LEU B O 1
ATOM 4854 N N . ALA B 1 235 ? -1.763 4.137 -0.698 1 91.44 235 ALA B N 1
ATOM 4855 C CA . ALA B 1 235 ? -1.924 2.941 -1.521 1 91.44 235 ALA B CA 1
ATOM 4856 C C . ALA B 1 235 ? -3.396 2.562 -1.657 1 91.44 235 ALA B C 1
ATOM 4858 O O . ALA B 1 235 ? -4.09 2.373 -0.656 1 91.44 235 ALA B O 1
ATOM 4859 N N . ASN B 1 236 ? -3.834 2.43 -2.852 1 86.75 236 ASN B N 1
ATOM 4860 C CA . ASN B 1 236 ? -5.223 2.072 -3.121 1 86.75 236 ASN B CA 1
ATOM 4861 C C . ASN B 1 236 ? -6.191 3.031 -2.436 1 86.75 236 ASN B C 1
ATOM 4863 O O . ASN B 1 236 ? -7.195 2.602 -1.863 1 86.75 236 ASN B O 1
ATOM 4867 N N . GLY B 1 237 ? -5.809 4.258 -2.34 1 85.38 237 GLY B N 1
ATOM 4868 C CA . GLY B 1 237 ? -6.68 5.293 -1.809 1 85.38 237 GLY B CA 1
ATOM 4869 C C . GLY B 1 237 ? -6.648 5.383 -0.295 1 85.38 237 GLY B C 1
ATOM 4870 O O . GLY B 1 237 ? -7.414 6.141 0.303 1 85.38 237 GLY B O 1
ATOM 4871 N N . GLN B 1 238 ? -5.766 4.605 0.31 1 85.94 238 GLN B N 1
ATOM 4872 C CA . GLN B 1 238 ? -5.652 4.605 1.765 1 85.94 238 GLN B CA 1
ATOM 4873 C C . GLN B 1 238 ? -4.207 4.797 2.207 1 85.94 238 GLN B C 1
ATOM 4875 O O . GLN B 1 238 ? -3.281 4.328 1.539 1 85.94 238 GLN B O 1
ATOM 4880 N N . VAL B 1 239 ? -4.086 5.469 3.338 1 88.81 239 VAL B N 1
ATOM 4881 C CA . VAL B 1 239 ? -2.748 5.59 3.906 1 88.81 239 VAL B CA 1
ATOM 4882 C C . VAL B 1 239 ? -2.203 4.207 4.246 1 88.81 239 VAL B C 1
ATOM 4884 O O . VAL B 1 239 ? -2.9 3.387 4.848 1 88.81 239 VAL B O 1
ATOM 4887 N N . PHE B 1 240 ? -1.055 3.992 3.793 1 90.25 240 PHE B N 1
ATOM 4888 C CA . PHE B 1 240 ? -0.389 2.719 4.039 1 90.25 240 PHE B CA 1
ATOM 4889 C C . PHE B 1 240 ? 0.587 2.834 5.203 1 90.25 240 PHE B C 1
ATOM 4891 O O . PHE B 1 240 ? 1.701 3.336 5.039 1 90.25 240 PHE B O 1
ATOM 4898 N N . SER B 1 241 ? 0.176 2.287 6.336 1 87.38 241 SER B N 1
ATOM 4899 C CA . SER B 1 241 ? 0.977 2.461 7.543 1 87.38 241 SER B CA 1
ATOM 4900 C C . SER B 1 241 ? 1.904 1.271 7.766 1 87.38 241 SER B C 1
ATOM 4902 O O . SER B 1 241 ? 2.902 1.381 8.484 1 87.38 241 SER B O 1
ATOM 4904 N N . GLY B 1 242 ? 1.595 0.139 7.109 1 88.25 242 GLY B N 1
ATOM 4905 C CA . GLY B 1 242 ? 2.389 -1.058 7.336 1 88.25 242 GLY B CA 1
ATOM 4906 C C . GLY B 1 242 ? 2.176 -1.665 8.711 1 88.25 242 GLY B C 1
ATOM 4907 O O . GLY B 1 242 ? 1.317 -1.213 9.469 1 88.25 242 GLY B O 1
ATOM 4908 N N . HIS B 1 243 ? 2.98 -2.715 8.93 1 85.69 243 HIS B N 1
ATOM 4909 C CA . HIS B 1 243 ? 2.916 -3.396 10.219 1 85.69 243 HIS B CA 1
ATOM 4910 C C . HIS B 1 243 ? 3.416 -2.496 11.344 1 85.69 243 HIS B C 1
ATOM 4912 O O . HIS B 1 243 ? 4.48 -1.883 11.227 1 85.69 243 HIS B O 1
ATOM 4918 N N . ASN B 1 244 ? 2.594 -2.227 12.312 1 77.88 244 ASN B N 1
ATOM 4919 C CA . ASN B 1 244 ? 2.896 -1.426 13.492 1 77.88 244 ASN B CA 1
ATOM 4920 C C . ASN B 1 244 ? 3.154 0.034 13.125 1 77.88 244 ASN B C 1
ATOM 4922 O O . ASN B 1 244 ? 3.812 0.757 13.875 1 77.88 244 ASN B O 1
ATOM 4926 N N . GLY B 1 245 ? 2.768 0.429 11.969 1 81.81 245 GLY B N 1
ATOM 4927 C CA . GLY B 1 245 ? 2.857 1.83 11.586 1 81.81 245 GLY B CA 1
ATOM 4928 C C . GLY B 1 245 ? 4.234 2.225 11.086 1 81.81 245 GLY B C 1
ATOM 4929 O O . GLY B 1 245 ? 4.59 3.404 11.102 1 81.81 245 GLY B O 1
ATOM 4930 N N . MET B 1 246 ? 5.004 1.309 10.586 1 84.56 246 MET B N 1
ATOM 4931 C CA . MET B 1 246 ? 6.414 1.585 10.32 1 84.56 246 MET B CA 1
ATOM 4932 C C . MET B 1 246 ? 6.672 1.704 8.82 1 84.56 246 MET B C 1
ATOM 4934 O O . MET B 1 246 ? 7.82 1.819 8.398 1 84.56 246 MET B O 1
ATOM 4938 N N . ALA B 1 247 ? 5.621 1.707 8.055 1 89 247 ALA B N 1
ATOM 4939 C CA . ALA B 1 247 ? 5.828 1.883 6.621 1 89 247 ALA B CA 1
ATOM 4940 C C . ALA B 1 247 ? 6.312 3.295 6.305 1 89 247 ALA B C 1
ATOM 4942 O O . ALA B 1 247 ? 6.008 4.242 7.035 1 89 247 ALA B O 1
ATOM 4943 N N . GLY B 1 248 ? 7.113 3.4 5.254 1 89.88 248 GLY B N 1
ATOM 4944 C CA . GLY B 1 248 ? 7.484 4.711 4.742 1 89.88 248 GLY B CA 1
ATOM 4945 C C . GLY B 1 248 ? 8.828 5.195 5.258 1 89.88 248 GLY B C 1
ATOM 4946 O O . GLY B 1 248 ? 9.133 6.387 5.184 1 89.88 248 GLY B O 1
ATOM 4947 N N . GLU B 1 249 ? 9.617 4.379 5.738 1 89.12 249 GLU B N 1
ATOM 4948 C CA . GLU B 1 249 ? 10.938 4.781 6.219 1 89.12 249 GLU B CA 1
ATOM 4949 C C . GLU B 1 249 ? 11.953 4.785 5.082 1 89.12 249 GLU B C 1
ATOM 4951 O O . GLU B 1 249 ? 13.062 4.266 5.234 1 89.12 249 GLU B O 1
ATOM 4956 N N . PHE B 1 250 ? 11.586 5.375 4 1 92.19 250 PHE B N 1
ATOM 4957 C CA . PHE B 1 250 ? 12.461 5.449 2.832 1 92.19 250 PHE B CA 1
ATOM 4958 C C . PHE B 1 250 ? 13.719 6.238 3.146 1 92.19 250 PHE B C 1
ATOM 4960 O O . PHE B 1 250 ? 14.781 5.969 2.586 1 92.19 250 PHE B O 1
ATOM 4967 N N . GLY B 1 251 ? 13.602 7.215 4 1 91.5 251 GLY B N 1
ATOM 4968 C CA . GLY B 1 251 ? 14.75 8.031 4.371 1 91.5 251 GLY B CA 1
ATOM 4969 C C . GLY B 1 251 ? 15.898 7.223 4.938 1 91.5 251 GLY B C 1
ATOM 4970 O O . GLY B 1 251 ? 17.047 7.684 4.945 1 91.5 251 GLY B O 1
ATOM 4971 N N . HIS B 1 252 ? 15.648 6.043 5.336 1 89.44 252 HIS B N 1
ATOM 4972 C CA . HIS B 1 252 ? 16.672 5.215 5.98 1 89.44 252 HIS B CA 1
ATOM 4973 C C . HIS B 1 252 ? 17.062 4.047 5.09 1 89.44 252 HIS B C 1
ATOM 4975 O O . HIS B 1 252 ? 17.625 3.061 5.57 1 89.44 252 HIS B O 1
ATOM 4981 N N . ILE B 1 253 ? 16.766 4.117 3.9 1 89.5 253 ILE B N 1
ATOM 4982 C CA . ILE B 1 253 ? 17.25 3.143 2.928 1 89.5 253 ILE B CA 1
ATOM 4983 C C . ILE B 1 253 ? 18.625 3.551 2.436 1 89.5 253 ILE B C 1
ATOM 4985 O O . ILE B 1 253 ? 18.891 4.734 2.197 1 89.5 253 ILE B O 1
ATOM 4989 N N . LEU B 1 254 ? 19.438 2.584 2.23 1 86.75 254 LEU B N 1
ATOM 4990 C CA . LEU B 1 254 ? 20.828 2.773 1.834 1 86.75 254 LEU B CA 1
ATOM 4991 C C . LEU B 1 254 ? 20.922 3.266 0.394 1 86.75 254 LEU B C 1
ATOM 4993 O O . LEU B 1 254 ? 20.328 2.672 -0.509 1 86.75 254 LEU B O 1
ATOM 4997 N N . VAL B 1 255 ? 21.625 4.359 0.206 1 86.44 255 VAL B N 1
ATOM 4998 C CA . VAL B 1 255 ? 21.844 4.836 -1.154 1 86.44 255 VAL B CA 1
ATOM 4999 C C . VAL B 1 255 ? 23.344 4.855 -1.455 1 86.44 255 VAL B C 1
ATOM 5001 O O . VAL B 1 255 ? 23.75 4.875 -2.619 1 86.44 255 VAL B O 1
ATOM 5004 N N . ASP B 1 256 ? 24.109 4.867 -0.423 1 86.25 256 ASP B N 1
ATOM 5005 C CA . ASP B 1 256 ? 25.562 4.844 -0.56 1 86.25 256 ASP B CA 1
ATOM 5006 C C . ASP B 1 256 ? 26.203 3.994 0.536 1 86.25 256 ASP B C 1
ATOM 5008 O O . ASP B 1 256 ? 26.375 4.457 1.666 1 86.25 256 ASP B O 1
ATOM 5012 N N . PRO B 1 257 ? 26.625 2.779 0.197 1 81.56 257 PRO B N 1
ATOM 5013 C CA . PRO B 1 257 ? 27.188 1.896 1.223 1 81.56 257 PRO B CA 1
ATOM 5014 C C . PRO B 1 257 ? 28.422 2.482 1.898 1 81.56 257 PRO B C 1
ATOM 5016 O O . PRO B 1 257 ? 28.781 2.072 3.006 1 81.56 257 PRO B O 1
ATOM 5019 N N . ASN B 1 258 ? 29.047 3.375 1.281 1 83.81 258 ASN B N 1
ATOM 5020 C CA . ASN B 1 258 ? 30.25 3.982 1.833 1 83.81 258 ASN B CA 1
ATOM 5021 C C . ASN B 1 258 ? 29.953 5.336 2.477 1 83.81 258 ASN B C 1
ATOM 5023 O O . ASN B 1 258 ? 30.875 6.082 2.814 1 83.81 258 ASN B O 1
ATOM 5027 N N . GLY B 1 259 ? 28.766 5.633 2.662 1 87.31 259 GLY B N 1
ATOM 5028 C CA . GLY B 1 259 ? 28.359 6.926 3.193 1 87.31 259 GLY B CA 1
ATOM 5029 C C . GLY B 1 259 ? 28.469 7.016 4.703 1 87.31 259 GLY B C 1
ATOM 5030 O O . GLY B 1 259 ? 28.953 6.082 5.348 1 87.31 259 GLY B O 1
ATOM 5031 N N . PRO B 1 260 ? 28.141 8.188 5.242 1 88.88 260 PRO B N 1
ATOM 5032 C CA . PRO B 1 260 ? 28.266 8.406 6.684 1 88.88 260 PRO B CA 1
ATOM 5033 C C . PRO B 1 260 ? 27.281 7.551 7.488 1 88.88 260 PRO B C 1
AT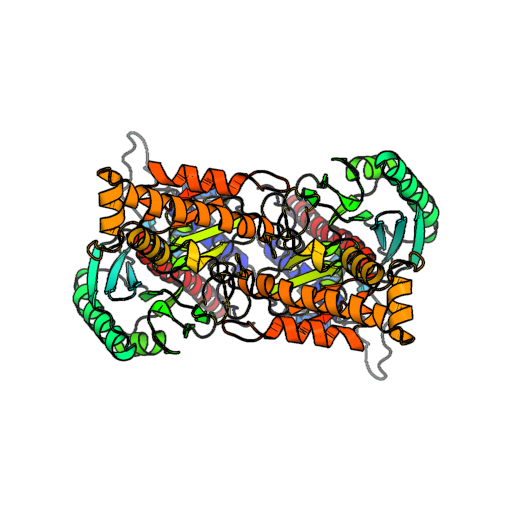OM 5035 O O . PRO B 1 260 ? 26.328 7.016 6.934 1 88.88 260 PRO B O 1
ATOM 5038 N N . ARG B 1 261 ? 27.562 7.473 8.773 1 88.25 261 ARG B N 1
ATOM 5039 C CA . ARG B 1 261 ? 26.719 6.703 9.68 1 88.25 261 ARG B CA 1
ATOM 5040 C C . ARG B 1 261 ? 25.422 7.449 10 1 88.25 261 ARG B C 1
ATOM 5042 O O . ARG B 1 261 ? 25.438 8.664 10.211 1 88.25 261 ARG B O 1
ATOM 5049 N N . CYS B 1 262 ? 24.391 6.742 9.953 1 86.56 262 CYS B N 1
ATOM 5050 C CA . CYS B 1 262 ? 23.062 7.277 10.281 1 86.56 262 CYS B CA 1
ATOM 5051 C C . CYS B 1 262 ? 22.688 6.941 11.719 1 86.56 262 CYS B C 1
ATOM 5053 O O . CYS B 1 262 ? 23.172 5.957 12.281 1 86.56 262 CYS B O 1
ATOM 5055 N N . ALA B 1 263 ? 21.844 7.738 12.344 1 76.5 263 ALA B N 1
ATOM 5056 C CA . ALA B 1 263 ? 21.375 7.488 13.703 1 76.5 263 ALA B CA 1
ATOM 5057 C C . ALA B 1 263 ? 20.594 6.176 13.781 1 76.5 263 ALA B C 1
ATOM 5059 O O . ALA B 1 263 ? 20.438 5.605 14.867 1 76.5 263 ALA B O 1
ATOM 5060 N N . CYS B 1 264 ? 20.188 5.645 12.648 1 75.38 264 CYS B N 1
ATOM 5061 C CA . CYS B 1 264 ? 19.438 4.398 12.625 1 75.38 264 CYS B CA 1
ATOM 5062 C C . CYS B 1 264 ? 20.359 3.195 12.727 1 75.38 264 CYS B C 1
ATOM 5064 O O . CYS B 1 264 ? 19.906 2.066 12.914 1 75.38 264 CYS B O 1
ATOM 5066 N N . GLY B 1 265 ? 21.656 3.408 12.625 1 77.38 265 GLY B N 1
ATOM 5067 C CA . GLY B 1 265 ? 22.641 2.344 12.727 1 77.38 265 GLY B CA 1
ATOM 5068 C C . GLY B 1 265 ? 23.219 1.938 11.391 1 77.38 265 GLY B C 1
ATOM 5069 O O . GLY B 1 265 ? 24.266 1.296 11.328 1 77.38 265 GLY B O 1
ATOM 5070 N N . GLN B 1 266 ? 22.656 2.377 10.305 1 81.88 266 GLN B N 1
ATOM 5071 C CA . GLN B 1 266 ? 23.141 2.047 8.977 1 81.88 266 GLN B CA 1
ATOM 5072 C C . GLN B 1 266 ? 24.062 3.145 8.438 1 81.88 266 GLN B C 1
ATOM 5074 O O . GLN B 1 266 ? 24.312 4.137 9.117 1 81.88 266 GLN B O 1
ATOM 5079 N N . HIS B 1 267 ? 24.656 2.801 7.32 1 85.5 267 HIS B N 1
ATOM 5080 C CA . HIS B 1 267 ? 25.469 3.793 6.613 1 85.5 267 HIS B CA 1
ATOM 5081 C C . HIS B 1 267 ? 24.781 4.238 5.324 1 85.5 267 HIS B C 1
ATOM 5083 O O . HIS B 1 267 ? 24.125 3.439 4.66 1 85.5 267 HIS B O 1
ATOM 5089 N N . GLY B 1 268 ? 24.938 5.488 5.051 1 90 268 GLY B N 1
ATOM 5090 C CA . GLY B 1 268 ? 24.625 5.973 3.717 1 90 268 GLY B CA 1
ATOM 5091 C C . GLY B 1 268 ? 23.125 6.023 3.443 1 90 268 GLY B C 1
ATOM 5092 O O . GLY B 1 268 ? 22.703 5.812 2.311 1 90 268 GLY B O 1
ATOM 5093 N N . CYS B 1 269 ? 22.328 6.309 4.48 1 91.62 269 CYS B N 1
ATOM 5094 C CA . CYS B 1 269 ? 20.891 6.441 4.301 1 91.62 269 CYS B CA 1
ATOM 5095 C C . CYS B 1 269 ? 20.562 7.668 3.455 1 91.62 269 CYS B C 1
ATOM 5097 O O . CYS B 1 269 ? 21.266 8.672 3.51 1 91.62 269 CYS B O 1
ATOM 5099 N N . TRP B 1 270 ? 19.5 7.566 2.748 1 94.62 270 TRP B N 1
ATOM 5100 C CA . TRP B 1 270 ? 19.031 8.625 1.858 1 94.62 270 TRP B CA 1
ATOM 5101 C C . TRP B 1 270 ? 18.906 9.953 2.604 1 94.62 270 TRP B C 1
ATOM 5103 O O . TRP B 1 270 ? 19.297 11 2.076 1 94.62 270 TRP B O 1
ATOM 5113 N N . GLU B 1 271 ? 18.469 9.938 3.797 1 94.06 271 GLU B N 1
ATOM 5114 C CA . GLU B 1 271 ? 18.25 11.117 4.621 1 94.06 271 GLU B CA 1
ATOM 5115 C C . GLU B 1 271 ? 19.547 11.898 4.809 1 94.06 271 GLU B C 1
ATOM 5117 O O . GLU B 1 271 ? 19.531 13.133 4.832 1 94.06 271 GLU B O 1
ATOM 5122 N N . LEU B 1 272 ? 20.656 11.227 4.852 1 94.94 272 LEU B N 1
ATOM 5123 C CA . LEU B 1 272 ? 21.953 11.852 5.125 1 94.94 272 LEU B CA 1
ATOM 5124 C C . LEU B 1 272 ? 22.406 12.703 3.939 1 94.94 272 LEU B C 1
ATOM 5126 O O . LEU B 1 272 ? 23.328 13.516 4.066 1 94.94 272 LEU B O 1
ATOM 5130 N N . TYR B 1 273 ? 21.719 12.547 2.867 1 96.62 273 TYR B N 1
ATOM 5131 C CA . TYR B 1 273 ? 22.125 13.266 1.662 1 96.62 273 TYR B CA 1
ATOM 5132 C C . TYR B 1 273 ? 21.047 14.25 1.23 1 96.62 273 TYR B C 1
ATOM 5134 O O . TYR B 1 273 ? 21.328 15.211 0.505 1 96.62 273 TYR B O 1
ATOM 5142 N N . SER B 1 274 ? 19.859 14 1.651 1 97.38 274 SER B N 1
ATOM 5143 C CA . SER B 1 274 ? 18.734 14.719 1.057 1 97.38 274 SER B CA 1
ATOM 5144 C C . SER B 1 274 ? 18.109 15.688 2.057 1 97.38 274 SER B C 1
ATOM 5146 O O . SER B 1 274 ? 17.297 16.547 1.681 1 97.38 274 SER B O 1
ATOM 5148 N N . SER B 1 275 ? 18.422 15.664 3.291 1 94.94 275 SER B N 1
ATOM 5149 C CA . SER B 1 275 ? 17.766 16.422 4.348 1 94.94 275 SER B CA 1
ATOM 5150 C C . SER B 1 275 ? 18.25 17.875 4.379 1 94.94 275 SER B C 1
ATOM 5152 O O . SER B 1 275 ? 19.219 18.219 3.684 1 94.94 275 SER B O 1
ATOM 5154 N N . GLY B 1 276 ? 17.516 18.672 5.16 1 93.62 276 GLY B N 1
ATOM 5155 C CA . GLY B 1 276 ? 18 20.016 5.406 1 93.62 276 GLY B CA 1
ATOM 5156 C C . GLY B 1 276 ? 19.359 20.047 6.086 1 93.62 276 GLY B C 1
ATOM 5157 O O . GLY B 1 276 ? 20.203 20.891 5.754 1 93.62 276 GLY B O 1
ATOM 5158 N N . ARG B 1 277 ? 19.594 19.156 6.969 1 91.81 277 ARG B N 1
ATOM 5159 C CA . ARG B 1 277 ? 20.891 19.047 7.629 1 91.81 277 ARG B CA 1
ATOM 5160 C C . ARG B 1 277 ? 22 18.766 6.617 1 91.81 277 ARG B C 1
ATOM 5162 O O . ARG B 1 277 ? 23.125 19.281 6.754 1 91.81 277 ARG B O 1
ATOM 5169 N N . ALA B 1 278 ? 21.688 17.969 5.664 1 95.88 278 ALA B N 1
ATOM 5170 C CA . ALA B 1 278 ? 22.656 17.656 4.621 1 95.88 278 ALA B CA 1
ATOM 5171 C C . ALA B 1 278 ? 23.031 18.906 3.834 1 95.88 278 ALA B C 1
ATOM 5173 O O . ALA B 1 278 ? 24.219 19.172 3.596 1 95.88 278 ALA B O 1
ATOM 5174 N N . ALA B 1 279 ? 22.062 19.688 3.488 1 97.19 279 ALA B N 1
ATOM 5175 C CA . ALA B 1 279 ? 22.312 20.906 2.738 1 97.19 279 ALA B CA 1
ATOM 5176 C C . ALA B 1 279 ? 23.188 21.875 3.527 1 97.19 279 ALA B C 1
ATOM 5178 O O . ALA B 1 279 ? 24.109 22.469 2.971 1 97.19 279 ALA B O 1
ATOM 5179 N N . LEU B 1 280 ? 22.891 21.969 4.766 1 96.19 280 LEU B N 1
ATOM 5180 C CA . LEU B 1 280 ? 23.688 22.828 5.625 1 96.19 280 LEU B CA 1
ATOM 5181 C C . LEU B 1 280 ? 25.125 22.312 5.719 1 96.19 280 LEU B C 1
ATOM 5183 O O . LEU B 1 280 ? 26.078 23.109 5.715 1 96.19 280 LEU B O 1
ATOM 5187 N N . ARG B 1 281 ? 25.281 21.047 5.805 1 95.56 281 ARG B N 1
ATOM 5188 C CA . ARG B 1 281 ? 26.625 20.453 5.812 1 95.56 281 ARG B CA 1
ATOM 5189 C C . ARG B 1 281 ? 27.359 20.734 4.508 1 95.56 281 ARG B C 1
ATOM 5191 O O . ARG B 1 281 ? 28.531 21.109 4.52 1 95.56 281 ARG B O 1
ATOM 5198 N N . TYR B 1 282 ? 26.641 20.594 3.383 1 96.88 282 TYR B N 1
ATOM 5199 C CA . TYR B 1 282 ? 27.25 20.906 2.086 1 96.88 282 TYR B CA 1
ATOM 5200 C C . TYR B 1 282 ? 27.734 22.344 2.039 1 96.88 282 TYR B C 1
ATOM 5202 O O . TYR B 1 282 ? 28.844 22.609 1.545 1 96.88 282 TYR B O 1
ATOM 5210 N N . TYR B 1 283 ? 26.953 23.203 2.533 1 97.44 283 TYR B N 1
ATOM 5211 C CA . TYR B 1 283 ? 27.312 24.609 2.531 1 97.44 283 TYR B CA 1
ATOM 5212 C C . TYR B 1 283 ? 28.562 24.859 3.381 1 97.44 283 TYR B C 1
ATOM 5214 O O . TYR B 1 283 ? 29.469 25.578 2.967 1 97.44 283 TYR B O 1
ATOM 5222 N N . ARG B 1 284 ? 28.594 24.25 4.516 1 96.44 284 ARG B N 1
ATOM 5223 C CA . ARG B 1 284 ? 29.719 24.391 5.414 1 96.44 284 ARG B CA 1
ATOM 5224 C C . ARG B 1 284 ? 31 23.859 4.773 1 96.44 284 ARG B C 1
ATOM 5226 O O . ARG B 1 284 ? 32.094 24.406 4.996 1 96.44 284 ARG B O 1
ATOM 5233 N N . GLU B 1 285 ? 30.859 22.828 4.066 1 95.75 285 GLU B N 1
ATOM 5234 C CA . GLU B 1 285 ? 32 22.266 3.359 1 95.75 285 GLU B CA 1
ATOM 5235 C C . GLU B 1 285 ? 32.531 23.234 2.312 1 95.75 285 GLU B C 1
ATOM 5237 O O . GLU B 1 285 ? 33.75 23.281 2.066 1 95.75 285 GLU B O 1
ATOM 5242 N N . LEU B 1 286 ? 31.641 23.984 1.766 1 95.31 286 LEU B N 1
ATOM 5243 C CA . LEU B 1 286 ? 32 24.953 0.733 1 95.31 286 LEU B CA 1
ATOM 5244 C C . LEU B 1 286 ? 32.5 26.25 1.354 1 95.31 286 LEU B C 1
ATOM 5246 O O . LEU B 1 286 ? 33.281 26.984 0.75 1 95.31 286 LEU B O 1
ATOM 5250 N N . LYS B 1 287 ? 31.922 26.5 2.555 1 94.12 287 LYS B N 1
ATOM 5251 C CA . LYS B 1 287 ? 32.312 27.703 3.287 1 94.12 287 LYS B CA 1
ATOM 5252 C C . LYS B 1 287 ? 32.719 27.375 4.727 1 94.12 287 LYS B C 1
ATOM 5254 O O . LYS B 1 287 ? 32 27.766 5.664 1 94.12 287 LYS B O 1
ATOM 5259 N N . PRO B 1 288 ? 33.844 26.828 4.922 1 88.06 288 PRO B N 1
ATOM 5260 C CA . PRO B 1 288 ? 34.25 26.344 6.246 1 88.06 288 PRO B CA 1
ATOM 5261 C C . PRO B 1 288 ? 34.406 27.453 7.27 1 88.06 288 PRO B C 1
ATOM 5263 O O . PRO B 1 288 ? 34.219 27.234 8.469 1 88.06 288 PRO B O 1
ATOM 5266 N N . LYS B 1 289 ? 34.688 28.578 6.855 1 84.62 289 LYS B N 1
ATOM 5267 C CA . LYS B 1 289 ? 34.938 29.688 7.777 1 84.62 289 LYS B CA 1
ATOM 5268 C C . LYS B 1 289 ? 33.688 30.547 7.914 1 84.62 289 LYS B C 1
ATOM 5270 O O . LYS B 1 289 ? 33.719 31.578 8.578 1 84.62 289 LYS B O 1
ATOM 5275 N N . GLY B 1 290 ? 32.656 30.094 7.324 1 78.25 290 GLY B N 1
ATOM 5276 C CA . GLY B 1 290 ? 31.453 30.906 7.344 1 78.25 290 GLY B CA 1
ATOM 5277 C C . GLY B 1 290 ? 30.625 30.703 8.602 1 78.25 290 GLY B C 1
ATOM 5278 O O . GLY B 1 290 ? 30.859 29.781 9.367 1 78.25 290 GLY B O 1
ATOM 5279 N N . ASN B 1 291 ? 29.688 31.641 8.891 1 82.88 291 ASN B N 1
ATOM 5280 C CA . ASN B 1 291 ? 28.766 31.547 10.016 1 82.88 291 ASN B CA 1
ATOM 5281 C C . ASN B 1 291 ? 27.781 30.391 9.852 1 82.88 291 ASN B C 1
ATOM 5283 O O . ASN B 1 291 ? 27.516 29.953 8.734 1 82.88 291 ASN B O 1
ATOM 5287 N N . VAL B 1 292 ? 27.469 29.953 10.961 1 84.69 292 VAL B N 1
ATOM 5288 C CA . VAL B 1 292 ? 26.406 28.953 10.961 1 84.69 292 VAL B CA 1
ATOM 5289 C C . VAL B 1 292 ? 25.094 29.594 10.5 1 84.69 292 VAL B C 1
ATOM 5291 O O . VAL B 1 292 ? 24.734 30.672 10.961 1 84.69 292 VAL B O 1
ATOM 5294 N N . VAL B 1 293 ? 24.484 28.969 9.5 1 90.62 293 VAL B N 1
ATOM 5295 C CA . VAL B 1 293 ? 23.266 29.516 8.945 1 90.62 293 VAL B CA 1
ATOM 5296 C C . VAL B 1 293 ? 22.109 28.516 9.141 1 90.62 293 VAL B C 1
ATOM 5298 O O . VAL B 1 293 ? 22.344 27.312 9.242 1 90.62 293 VAL B O 1
ATOM 5301 N N . THR B 1 294 ? 20.922 29.062 9.336 1 91.25 294 THR B N 1
ATOM 5302 C CA . THR B 1 294 ? 19.719 28.234 9.305 1 91.25 294 THR B CA 1
ATOM 5303 C C . THR B 1 294 ? 19.359 27.875 7.867 1 91.25 294 THR B C 1
ATOM 5305 O O . THR B 1 294 ? 19.922 28.406 6.918 1 91.25 294 THR B O 1
ATOM 5308 N N . PHE B 1 295 ? 18.516 27 7.719 1 92 295 PHE B N 1
ATOM 5309 C CA . PHE B 1 295 ? 18.109 26.594 6.379 1 92 295 PHE B CA 1
ATOM 5310 C C . PHE B 1 295 ? 17.438 27.75 5.648 1 92 295 PHE B C 1
ATOM 5312 O O . PHE B 1 295 ? 17.672 27.953 4.453 1 92 295 PHE B O 1
ATOM 5319 N N . GLN B 1 296 ? 16.625 28.453 6.43 1 90.19 296 GLN B N 1
ATOM 5320 C CA . GLN B 1 296 ? 15.984 29.609 5.84 1 90.19 296 GLN B CA 1
ATOM 5321 C C . GLN B 1 296 ? 17.016 30.625 5.352 1 90.19 296 GLN B C 1
ATOM 5323 O O . GLN B 1 296 ? 16.859 31.203 4.273 1 90.19 296 GLN B O 1
ATOM 5328 N N . GLU B 1 297 ? 17.984 30.797 6.113 1 94.69 297 GLU B N 1
ATOM 5329 C CA . GLU B 1 297 ? 19.062 31.688 5.703 1 94.69 297 GLU B CA 1
ATOM 5330 C C . GLU B 1 297 ? 19.781 31.172 4.461 1 94.69 297 GLU B C 1
ATOM 5332 O O . GLU B 1 297 ? 20.172 31.938 3.586 1 94.69 297 GLU B O 1
ATOM 5337 N N . LEU B 1 298 ? 19.953 29.891 4.43 1 96.25 298 LEU B N 1
ATOM 5338 C CA . LEU B 1 298 ? 20.594 29.266 3.275 1 96.25 298 LEU B CA 1
ATOM 5339 C C . LEU B 1 298 ? 19.781 29.516 2.008 1 96.25 298 LEU B C 1
ATOM 5341 O O . LEU B 1 298 ? 20.344 29.859 0.966 1 96.25 298 LEU B O 1
ATOM 5345 N N . LEU B 1 299 ? 18.5 29.438 2.09 1 95.81 299 LEU B N 1
ATOM 5346 C CA . LEU B 1 299 ? 17.625 29.703 0.965 1 95.81 299 LEU B CA 1
ATOM 5347 C C . LEU B 1 299 ? 17.734 31.156 0.513 1 95.81 299 LEU B C 1
ATOM 5349 O O . LEU B 1 299 ? 17.844 31.422 -0.683 1 95.81 299 LEU B O 1
ATOM 5353 N N . ASN B 1 300 ? 17.719 31.984 1.494 1 96 300 ASN B N 1
ATOM 5354 C CA . ASN B 1 300 ? 17.828 33.406 1.19 1 96 300 ASN B CA 1
ATOM 5355 C C . ASN B 1 300 ? 19.141 33.719 0.49 1 96 300 ASN B C 1
ATOM 5357 O O . ASN B 1 300 ? 19.156 34.5 -0.463 1 96 300 ASN B O 1
ATOM 5361 N N . ARG B 1 301 ? 20.125 33.125 0.943 1 96 301 ARG B N 1
ATOM 5362 C CA . ARG B 1 301 ? 21.438 33.375 0.354 1 96 301 ARG B CA 1
ATOM 5363 C C . ARG B 1 301 ? 21.484 32.875 -1.094 1 96 301 ARG B C 1
ATOM 5365 O O . ARG B 1 301 ? 22.078 33.531 -1.95 1 96 301 ARG B O 1
ATOM 5372 N N . ALA B 1 302 ? 20.938 31.797 -1.326 1 96.44 302 ALA B N 1
ATOM 5373 C CA . ALA B 1 302 ? 20.891 31.297 -2.697 1 96.44 302 ALA B CA 1
ATOM 5374 C C . ALA B 1 302 ? 20.094 32.25 -3.598 1 96.44 302 ALA B C 1
ATOM 5376 O O . ALA B 1 302 ? 20.516 32.5 -4.73 1 96.44 302 ALA B O 1
ATOM 5377 N N . GLU B 1 303 ? 19.047 32.719 -3.08 1 95.19 303 GLU B N 1
ATOM 5378 C CA . GLU B 1 303 ? 18.219 33.688 -3.83 1 95.19 303 GLU B CA 1
ATOM 5379 C C . GLU B 1 303 ? 18.969 34.969 -4.082 1 95.19 303 GLU B C 1
ATOM 5381 O O . GLU B 1 303 ? 18.781 35.625 -5.121 1 95.19 303 GLU B O 1
ATOM 5386 N N . ASP B 1 304 ? 19.797 35.281 -3.156 1 95.88 304 ASP B N 1
ATOM 5387 C CA . ASP B 1 304 ? 20.562 36.5 -3.242 1 95.88 304 ASP B CA 1
ATOM 5388 C C . ASP B 1 304 ? 21.828 36.312 -4.09 1 95.88 304 ASP B C 1
ATOM 5390 O O . ASP B 1 304 ? 22.656 37.219 -4.188 1 95.88 304 ASP B O 1
ATOM 5394 N N . GLY B 1 305 ? 22.031 35.125 -4.574 1 95.19 305 GLY B N 1
ATOM 5395 C CA . GLY B 1 305 ? 23.094 34.938 -5.543 1 95.19 305 GLY B CA 1
ATOM 5396 C C . GLY B 1 305 ? 24.344 34.312 -4.953 1 95.19 305 GLY B C 1
ATOM 5397 O O . GLY B 1 305 ? 25.375 34.219 -5.609 1 95.19 305 GLY B O 1
ATOM 5398 N N . ASP B 1 306 ? 24.266 33.844 -3.74 1 96.06 306 ASP B N 1
ATOM 5399 C CA . ASP B 1 306 ? 25.375 33.125 -3.15 1 96.06 306 ASP B CA 1
ATOM 5400 C C . ASP B 1 306 ? 25.578 31.781 -3.84 1 96.06 306 ASP B C 1
ATOM 5402 O O . ASP B 1 306 ? 24.781 30.859 -3.662 1 96.06 306 ASP B O 1
ATOM 5406 N N . SER B 1 307 ? 26.734 31.609 -4.48 1 96.88 307 SER B N 1
ATOM 5407 C CA . SER B 1 307 ? 26.984 30.438 -5.309 1 96.88 307 SER B CA 1
ATOM 5408 C C . SER B 1 307 ? 27.125 29.188 -4.457 1 96.88 307 SER B C 1
ATOM 5410 O O . SER B 1 307 ? 26.703 28.094 -4.863 1 96.88 307 SER B O 1
ATOM 5412 N N . ALA B 1 308 ? 27.75 29.406 -3.328 1 97.06 308 ALA B N 1
ATOM 5413 C CA . ALA B 1 308 ? 27.922 28.25 -2.441 1 97.06 308 ALA B CA 1
ATOM 5414 C C . ALA B 1 308 ? 26.578 27.75 -1.924 1 97.06 308 ALA B C 1
ATOM 5416 O O . ALA B 1 308 ? 26.359 26.531 -1.835 1 97.06 308 ALA B O 1
ATOM 5417 N N . ALA B 1 309 ? 25.719 28.641 -1.612 1 97.44 309 ALA B N 1
ATOM 5418 C CA . ALA B 1 309 ? 24.391 28.281 -1.151 1 97.44 309 ALA B CA 1
ATOM 5419 C C . ALA B 1 309 ? 23.609 27.578 -2.252 1 97.44 309 ALA B C 1
ATOM 5421 O O . ALA B 1 309 ? 22.984 26.531 -2.01 1 97.44 309 ALA B O 1
ATOM 5422 N N . ALA B 1 310 ? 23.734 28.094 -3.398 1 97.75 310 ALA B N 1
ATOM 5423 C CA . ALA B 1 310 ? 23.047 27.5 -4.543 1 97.75 310 ALA B CA 1
ATOM 5424 C C . ALA B 1 310 ? 23.562 26.094 -4.82 1 97.75 310 ALA B C 1
ATOM 5426 O O . ALA B 1 310 ? 22.781 25.188 -5.113 1 97.75 310 ALA B O 1
ATOM 5427 N N . GLN B 1 311 ? 24.828 25.969 -4.719 1 98.12 311 GLN B N 1
ATOM 5428 C CA . GLN B 1 311 ? 25.438 24.656 -4.961 1 98.12 311 GLN B CA 1
ATOM 5429 C C . GLN B 1 311 ? 25 23.641 -3.91 1 98.12 311 GLN B C 1
ATOM 5431 O O . GLN B 1 311 ? 24.703 22.484 -4.238 1 98.12 311 GLN B O 1
ATOM 5436 N N . ALA B 1 312 ? 24.984 24.062 -2.717 1 98.06 312 ALA B N 1
ATOM 5437 C CA . ALA B 1 312 ? 24.594 23.188 -1.619 1 98.06 312 ALA B CA 1
ATOM 5438 C C . ALA B 1 312 ? 23.141 22.703 -1.798 1 98.06 312 ALA B C 1
ATOM 5440 O O . ALA B 1 312 ? 22.859 21.516 -1.668 1 98.06 312 ALA B O 1
ATOM 5441 N N . LEU B 1 313 ? 22.328 23.609 -2.145 1 98.38 313 LEU B N 1
ATOM 5442 C CA . LEU B 1 313 ? 20.906 23.297 -2.312 1 98.38 313 LEU B CA 1
ATOM 5443 C C . LEU B 1 313 ? 20.688 22.469 -3.572 1 98.38 313 LEU B C 1
ATOM 5445 O O . LEU B 1 313 ? 19.797 21.609 -3.605 1 98.38 313 LEU B O 1
ATOM 5449 N N . THR B 1 314 ? 21.469 22.688 -4.57 1 98.44 314 THR B N 1
ATOM 5450 C CA . THR B 1 314 ? 21.406 21.875 -5.777 1 98.44 314 THR B CA 1
ATOM 5451 C C . THR B 1 314 ? 21.797 20.438 -5.477 1 98.44 314 THR B C 1
ATOM 5453 O O . THR B 1 314 ? 21.172 19.5 -5.965 1 98.44 314 THR B O 1
ATOM 5456 N N . LYS B 1 315 ? 22.828 20.328 -4.703 1 98.31 315 LYS B N 1
ATOM 5457 C CA . LYS B 1 315 ? 23.266 18.984 -4.305 1 98.31 315 LYS B CA 1
ATOM 5458 C C . LYS B 1 315 ? 22.172 18.266 -3.512 1 98.31 315 LYS B C 1
ATOM 5460 O O . LYS B 1 315 ? 21.906 17.094 -3.75 1 98.31 315 LYS B O 1
ATOM 5465 N N . GLN B 1 316 ? 21.562 18.953 -2.623 1 98.12 316 GLN B N 1
ATOM 5466 C CA . GLN B 1 316 ? 20.438 18.391 -1.887 1 98.12 316 GLN B CA 1
ATOM 5467 C C . GLN B 1 316 ? 19.328 17.938 -2.834 1 98.12 316 GLN B C 1
ATOM 5469 O O . GLN B 1 316 ? 18.844 16.812 -2.742 1 98.12 316 GLN B O 1
ATOM 5474 N N . ALA B 1 317 ? 18.969 18.844 -3.723 1 98.31 317 ALA B N 1
ATOM 5475 C CA . ALA B 1 317 ? 17.891 18.578 -4.676 1 98.31 317 ALA B CA 1
ATOM 5476 C C . ALA B 1 317 ? 18.219 17.359 -5.539 1 98.31 317 ALA B C 1
ATOM 5478 O O . ALA B 1 317 ? 17.328 16.531 -5.816 1 98.31 317 ALA B O 1
ATOM 5479 N N . THR B 1 318 ? 19.453 17.281 -5.91 1 97.38 318 THR B N 1
ATOM 5480 C CA . THR B 1 318 ? 19.922 16.141 -6.691 1 97.38 318 THR B CA 1
ATOM 5481 C C . THR B 1 318 ? 19.688 14.828 -5.934 1 97.38 318 THR B C 1
ATOM 5483 O O . THR B 1 318 ? 19.141 13.875 -6.484 1 97.38 318 THR B O 1
ATOM 5486 N N . TRP B 1 319 ? 20.016 14.867 -4.73 1 96.81 319 TRP B N 1
ATOM 5487 C CA . TRP B 1 319 ? 19.891 13.664 -3.92 1 96.81 319 TRP B CA 1
ATOM 5488 C C . TRP B 1 319 ? 18.422 13.352 -3.629 1 96.81 319 TRP B C 1
ATOM 5490 O O . TRP B 1 319 ? 18.047 12.188 -3.529 1 96.81 319 TRP B O 1
ATOM 5500 N N . ILE B 1 320 ? 17.641 14.391 -3.457 1 97.5 320 ILE B N 1
ATOM 5501 C CA . ILE B 1 320 ? 16.203 14.156 -3.312 1 97.5 320 ILE B CA 1
ATOM 5502 C C . ILE B 1 320 ? 15.68 13.414 -4.539 1 97.5 320 ILE B C 1
ATOM 5504 O O . ILE B 1 320 ? 15.047 12.367 -4.41 1 97.5 320 ILE B O 1
ATOM 5508 N N . GLY B 1 321 ? 16.016 13.891 -5.699 1 95.62 321 GLY B N 1
ATOM 5509 C CA . GLY B 1 321 ? 15.578 13.266 -6.934 1 95.62 321 GLY B CA 1
ATOM 5510 C C . GLY B 1 321 ? 16.062 11.828 -7.078 1 95.62 321 GLY B C 1
ATOM 5511 O O . GLY B 1 321 ? 15.289 10.953 -7.473 1 95.62 321 GLY B O 1
ATOM 5512 N N . ARG B 1 322 ? 17.281 11.594 -6.727 1 91.88 322 ARG B N 1
ATOM 5513 C CA . ARG B 1 322 ? 17.859 10.258 -6.805 1 91.88 322 ARG B CA 1
ATOM 5514 C C . ARG B 1 322 ? 17.109 9.289 -5.891 1 91.88 322 ARG B C 1
ATOM 5516 O O . ARG B 1 322 ? 16.844 8.141 -6.266 1 91.88 322 ARG B O 1
ATOM 5523 N N . GLY B 1 323 ? 16.781 9.789 -4.742 1 93.5 323 GLY B N 1
ATOM 5524 C CA . GLY B 1 323 ? 16.031 8.961 -3.812 1 93.5 323 GLY B CA 1
ATOM 5525 C C . GLY B 1 323 ? 14.625 8.656 -4.281 1 93.5 323 GLY B C 1
ATOM 5526 O O . GLY B 1 323 ? 14.07 7.602 -3.953 1 93.5 323 GLY B O 1
ATOM 5527 N N . LEU B 1 324 ? 14.039 9.562 -5.051 1 95.12 324 LEU B N 1
ATOM 5528 C CA . LEU B 1 324 ? 12.688 9.352 -5.559 1 95.12 324 LEU B CA 1
ATOM 5529 C C . LEU B 1 324 ? 12.641 8.156 -6.5 1 95.12 324 LEU B C 1
ATOM 5531 O O . LEU B 1 324 ? 11.586 7.531 -6.668 1 95.12 324 LEU B O 1
ATOM 5535 N N . ARG B 1 325 ? 13.758 7.766 -7.047 1 90.56 325 ARG B N 1
ATOM 5536 C CA . ARG B 1 325 ? 13.812 6.613 -7.938 1 90.56 325 ARG B CA 1
ATOM 5537 C C . ARG B 1 325 ? 13.445 5.328 -7.195 1 90.56 325 ARG B C 1
ATOM 5539 O O . ARG B 1 325 ? 12.773 4.457 -7.75 1 90.56 325 ARG B O 1
ATOM 5546 N N . MET B 1 326 ? 13.898 5.258 -5.992 1 91 326 MET B N 1
ATOM 5547 C CA . MET B 1 326 ? 13.57 4.078 -5.195 1 91 326 MET B CA 1
ATOM 5548 C C . MET B 1 326 ? 12.078 4.035 -4.875 1 91 326 MET B C 1
ATOM 5550 O O . MET B 1 326 ? 11.477 2.961 -4.855 1 91 326 MET B O 1
ATOM 5554 N N . ILE B 1 327 ? 11.5 5.203 -4.648 1 94.44 327 ILE B N 1
ATOM 5555 C CA . ILE B 1 327 ? 10.07 5.297 -4.363 1 94.44 327 ILE B CA 1
ATOM 5556 C C . ILE B 1 327 ? 9.273 4.906 -5.605 1 94.44 327 ILE B C 1
ATOM 5558 O O . ILE B 1 327 ? 8.32 4.121 -5.516 1 94.44 327 ILE B O 1
ATOM 5562 N N . ILE B 1 328 ? 9.688 5.352 -6.715 1 92.5 328 ILE B N 1
ATOM 5563 C CA . ILE B 1 328 ? 9.016 5.062 -7.977 1 92.5 328 ILE B CA 1
ATOM 5564 C C . ILE B 1 328 ? 9.094 3.568 -8.273 1 92.5 328 ILE B C 1
ATOM 5566 O O . ILE B 1 328 ? 8.094 2.945 -8.633 1 92.5 328 ILE B O 1
ATOM 5570 N N . ALA B 1 329 ? 10.18 2.961 -8.031 1 88.94 329 ALA B N 1
ATOM 5571 C CA . ALA B 1 329 ? 10.367 1.534 -8.289 1 88.94 329 ALA B CA 1
ATOM 5572 C C . ALA B 1 329 ? 9.555 0.694 -7.309 1 88.94 329 ALA B C 1
ATOM 5574 O O . ALA B 1 329 ? 8.977 -0.33 -7.684 1 88.94 329 ALA B O 1
ATOM 5575 N N . SER B 1 330 ? 9.477 1.154 -6.117 1 91.88 330 SER B N 1
ATOM 5576 C CA . SER B 1 330 ? 8.859 0.369 -5.051 1 91.88 330 SER B CA 1
ATOM 5577 C C . SER B 1 330 ? 7.34 0.434 -5.125 1 91.88 330 SER B C 1
ATOM 5579 O O . SER B 1 330 ? 6.664 -0.596 -5.059 1 91.88 330 SER B O 1
ATOM 5581 N N . VAL B 1 331 ? 6.824 1.718 -5.309 1 92.88 331 VAL B N 1
ATOM 5582 C CA . VAL B 1 331 ? 5.387 1.836 -5.082 1 92.88 331 VAL B CA 1
ATOM 5583 C C . VAL B 1 331 ? 4.719 2.441 -6.316 1 92.88 331 VAL B C 1
ATOM 5585 O O . VAL B 1 331 ? 3.488 2.486 -6.402 1 92.88 331 VAL B O 1
ATOM 5588 N N . SER B 1 332 ? 5.406 2.895 -7.273 1 91.31 332 SER B N 1
ATOM 5589 C CA . SER B 1 332 ? 4.898 3.422 -8.539 1 91.31 332 SER B CA 1
ATOM 5590 C C . SER B 1 332 ? 3.709 4.352 -8.312 1 91.31 332 SER B C 1
ATOM 5592 O O . SER B 1 332 ? 2.619 4.109 -8.836 1 91.31 332 SER B O 1
ATOM 5594 N N . PRO B 1 333 ? 3.945 5.473 -7.633 1 94.5 333 PRO B N 1
ATOM 5595 C CA . PRO B 1 333 ? 2.846 6.414 -7.418 1 94.5 333 PRO B CA 1
ATOM 5596 C C . PRO B 1 333 ? 2.525 7.238 -8.664 1 94.5 333 PRO B C 1
ATOM 5598 O O . PRO B 1 333 ? 3.387 7.418 -9.531 1 94.5 333 PRO B O 1
ATOM 5601 N N . SER B 1 334 ? 1.271 7.68 -8.781 1 93.5 334 SER B N 1
ATOM 5602 C CA . SER B 1 334 ? 0.913 8.609 -9.844 1 93.5 334 SER B CA 1
ATOM 5603 C C . SER B 1 334 ? 1.354 10.031 -9.508 1 93.5 334 SER B C 1
ATOM 5605 O O . SER B 1 334 ? 1.473 10.883 -10.391 1 93.5 334 SER B O 1
ATOM 5607 N N . MET B 1 335 ? 1.6 10.227 -8.195 1 94.5 335 MET B N 1
ATOM 5608 C CA . MET B 1 335 ? 1.95 11.562 -7.715 1 94.5 335 MET B CA 1
ATOM 5609 C C . MET B 1 335 ? 2.932 11.477 -6.551 1 94.5 335 MET B C 1
ATOM 5611 O O . MET B 1 335 ? 2.799 10.617 -5.684 1 94.5 335 MET B O 1
ATOM 5615 N N . ILE B 1 336 ? 3.912 12.336 -6.609 1 96.12 336 ILE B N 1
ATOM 5616 C CA . ILE B 1 336 ? 4.82 12.523 -5.484 1 96.12 336 ILE B CA 1
ATOM 5617 C C . ILE B 1 336 ? 4.773 13.977 -5.02 1 96.12 336 ILE B C 1
ATOM 5619 O O . ILE B 1 336 ? 5.016 14.891 -5.809 1 96.12 336 ILE B O 1
ATOM 5623 N N . LEU B 1 337 ? 4.391 14.148 -3.75 1 94.69 337 LEU B N 1
ATOM 5624 C CA . LEU B 1 337 ? 4.367 15.477 -3.141 1 94.69 337 LEU B CA 1
ATOM 5625 C C . LEU B 1 337 ? 5.625 15.719 -2.314 1 94.69 337 LEU B C 1
ATOM 5627 O O . LEU B 1 337 ? 6.031 14.852 -1.529 1 94.69 337 LEU B O 1
ATOM 5631 N N . ILE B 1 338 ? 6.25 16.844 -2.529 1 94.94 338 ILE B N 1
ATOM 5632 C CA . ILE B 1 338 ? 7.414 17.234 -1.739 1 94.94 338 ILE B CA 1
ATOM 5633 C C . ILE B 1 338 ? 7.02 18.328 -0.742 1 94.94 338 ILE B C 1
ATOM 5635 O O . ILE B 1 338 ? 6.465 19.359 -1.126 1 94.94 338 ILE B O 1
ATOM 5639 N N . ALA B 1 339 ? 7.246 18 0.531 1 90.19 339 ALA B N 1
ATOM 5640 C CA . ALA B 1 339 ? 7.016 18.969 1.594 1 90.19 339 ALA B CA 1
ATOM 5641 C C . ALA B 1 339 ? 8.328 19.391 2.25 1 90.19 339 ALA B C 1
ATOM 5643 O O . ALA B 1 339 ? 9.281 18.609 2.311 1 90.19 339 ALA B O 1
ATOM 5644 N N . GLY B 1 340 ? 8.391 20.656 2.77 1 87.5 340 GLY B N 1
ATOM 5645 C CA . GLY B 1 340 ? 9.562 21.172 3.459 1 87.5 340 GLY B CA 1
ATOM 5646 C C . GLY B 1 340 ? 9.969 22.547 2.994 1 87.5 340 GLY B C 1
ATOM 5647 O O . GLY B 1 340 ? 9.422 23.062 2.014 1 87.5 340 GLY B O 1
ATOM 5648 N N . ASP B 1 341 ? 10.938 23.078 3.625 1 85.69 341 ASP B N 1
ATOM 5649 C CA . ASP B 1 341 ? 11.32 24.469 3.416 1 85.69 341 ASP B CA 1
ATOM 5650 C C . ASP B 1 341 ? 11.883 24.688 2.012 1 85.69 341 ASP B C 1
ATOM 5652 O O . ASP B 1 341 ? 11.734 25.766 1.435 1 85.69 341 ASP B O 1
ATOM 5656 N N . LEU B 1 342 ? 12.438 23.656 1.466 1 91.94 342 LEU B N 1
ATOM 5657 C CA . LEU B 1 342 ? 13.031 23.766 0.137 1 91.94 342 LEU B CA 1
ATOM 5658 C C . LEU B 1 342 ? 11.977 24.156 -0.897 1 91.94 342 LEU B C 1
ATOM 5660 O O . LEU B 1 342 ? 12.305 24.766 -1.918 1 91.94 342 LEU B O 1
ATOM 5664 N N . THR B 1 343 ? 10.734 23.844 -0.629 1 91.44 343 THR B N 1
ATOM 5665 C CA . THR B 1 343 ? 9.672 24.047 -1.612 1 91.44 343 THR B CA 1
ATOM 5666 C C . THR B 1 343 ? 9.383 25.531 -1.796 1 91.44 343 THR B C 1
ATOM 5668 O O . THR B 1 343 ? 8.758 25.922 -2.781 1 91.44 343 THR B O 1
ATOM 5671 N N . ALA B 1 344 ? 9.844 26.344 -0.859 1 88.06 344 ALA B N 1
ATOM 5672 C CA . ALA B 1 344 ? 9.734 27.797 -1.029 1 88.06 344 ALA B CA 1
ATOM 5673 C C . ALA B 1 344 ? 10.5 28.266 -2.262 1 88.06 344 ALA B C 1
ATOM 5675 O O . ALA B 1 344 ? 10.18 29.312 -2.84 1 88.06 344 ALA B O 1
ATOM 5676 N N . ALA B 1 345 ? 11.5 27.547 -2.66 1 93.62 345 ALA B N 1
ATOM 5677 C CA . ALA B 1 345 ? 12.305 27.859 -3.844 1 93.62 345 ALA B CA 1
ATOM 5678 C C . ALA B 1 345 ? 12.102 26.797 -4.926 1 93.62 345 ALA B C 1
ATOM 5680 O O . ALA B 1 345 ? 13.047 26.438 -5.629 1 93.62 345 ALA B O 1
ATOM 5681 N N . TRP B 1 346 ? 10.891 26.375 -5.047 1 94.06 346 TRP B N 1
ATOM 5682 C CA . TRP B 1 346 ? 10.578 25.297 -5.977 1 94.06 346 TRP B CA 1
ATOM 5683 C C . TRP B 1 346 ? 10.922 25.688 -7.406 1 94.06 346 TRP B C 1
ATOM 5685 O O . TRP B 1 346 ? 11.336 24.859 -8.211 1 94.06 346 TRP B O 1
ATOM 5695 N N . HIS B 1 347 ? 10.75 26.906 -7.723 1 95.06 347 HIS B N 1
ATOM 5696 C CA . HIS B 1 347 ? 11.023 27.391 -9.078 1 95.06 347 HIS B CA 1
ATOM 5697 C C . HIS B 1 347 ? 12.477 27.125 -9.461 1 95.06 347 HIS B C 1
ATOM 5699 O O . HIS B 1 347 ? 12.789 26.938 -10.641 1 95.06 347 HIS B O 1
ATOM 5705 N N . ARG B 1 348 ? 13.344 27.047 -8.523 1 95.88 348 ARG B N 1
ATOM 5706 C CA . ARG B 1 348 ? 14.766 26.891 -8.797 1 95.88 348 ARG B CA 1
ATOM 5707 C C . ARG B 1 348 ? 15.188 25.438 -8.648 1 95.88 348 ARG B C 1
ATOM 5709 O O . ARG B 1 348 ? 15.953 24.922 -9.469 1 95.88 348 ARG B O 1
ATOM 5716 N N . PHE B 1 349 ? 14.719 24.766 -7.68 1 97.25 349 PHE B N 1
ATOM 5717 C CA . PHE B 1 349 ? 15.305 23.484 -7.332 1 97.25 349 PHE B CA 1
ATOM 5718 C C . PHE B 1 349 ? 14.344 22.344 -7.684 1 97.25 349 PHE B C 1
ATOM 5720 O O . PHE B 1 349 ? 14.75 21.188 -7.746 1 97.25 349 PHE B O 1
ATOM 5727 N N . GLY B 1 350 ? 13.031 22.625 -7.93 1 96.81 350 GLY B N 1
ATOM 5728 C CA . GLY B 1 350 ? 12.078 21.625 -8.383 1 96.81 350 GLY B CA 1
ATOM 5729 C C . GLY B 1 350 ? 12.5 20.922 -9.656 1 96.81 350 GLY B C 1
ATOM 5730 O O . GLY B 1 350 ? 12.5 19.703 -9.727 1 96.81 350 GLY B O 1
ATOM 5731 N N . PRO B 1 351 ? 12.906 21.734 -10.609 1 97.31 351 PRO B N 1
ATOM 5732 C CA . PRO B 1 351 ? 13.352 21.125 -11.875 1 97.31 351 PRO B CA 1
ATOM 5733 C C . PRO B 1 351 ? 14.531 20.172 -11.688 1 97.31 351 PRO B C 1
ATOM 5735 O O . PRO B 1 351 ? 14.648 19.188 -12.414 1 97.31 351 PRO B O 1
ATOM 5738 N N . VAL B 1 352 ? 15.422 20.453 -10.75 1 97.25 352 VAL B N 1
ATOM 5739 C CA . VAL B 1 352 ? 16.562 19.578 -10.453 1 97.25 352 VAL B CA 1
ATOM 5740 C C . VAL B 1 352 ? 16.047 18.234 -9.938 1 97.25 352 VAL B C 1
ATOM 5742 O O . VAL B 1 352 ? 16.5 17.188 -10.383 1 97.25 352 VAL B O 1
ATOM 5745 N N . ILE B 1 353 ? 15.086 18.266 -9.062 1 97.31 353 ILE B N 1
ATOM 5746 C CA . ILE B 1 353 ? 14.5 17.078 -8.477 1 97.31 353 ILE B CA 1
ATOM 5747 C C . ILE B 1 353 ? 13.82 16.234 -9.562 1 97.31 353 ILE B C 1
ATOM 5749 O O . ILE B 1 353 ? 14.047 15.031 -9.656 1 97.31 353 ILE B O 1
ATOM 5753 N N . GLU B 1 354 ? 13.047 16.891 -10.367 1 95.69 354 GLU B N 1
ATOM 5754 C CA . GLU B 1 354 ? 12.297 16.234 -11.43 1 95.69 354 GLU B CA 1
ATOM 5755 C C . GLU B 1 354 ? 13.234 15.562 -12.43 1 95.69 354 GLU B C 1
ATOM 5757 O O . GLU B 1 354 ? 13.008 14.422 -12.836 1 95.69 354 GLU B O 1
ATOM 5762 N N . LYS B 1 355 ? 14.242 16.219 -12.805 1 94.19 355 LYS B N 1
ATOM 5763 C CA . LYS B 1 355 ? 15.211 15.695 -13.766 1 94.19 355 LYS B CA 1
ATOM 5764 C C . LYS B 1 355 ? 15.898 14.453 -13.219 1 94.19 355 LYS B C 1
ATOM 5766 O O . LYS B 1 355 ? 16 13.438 -13.914 1 94.19 355 LYS B O 1
ATOM 5771 N N . GLU B 1 356 ? 16.344 14.531 -11.992 1 92.62 356 GLU B N 1
ATOM 5772 C CA . GLU B 1 356 ? 17.031 13.406 -11.367 1 92.62 356 GLU B CA 1
ATOM 5773 C C . GLU B 1 356 ? 16.094 12.203 -11.219 1 92.62 356 GLU B C 1
ATOM 5775 O O . GLU B 1 356 ? 16.516 11.062 -11.391 1 92.62 356 GLU B O 1
ATOM 5780 N N . ALA B 1 357 ? 14.867 12.477 -10.898 1 92.25 357 ALA B N 1
ATOM 5781 C CA . ALA B 1 357 ? 13.891 11.414 -10.711 1 92.25 357 ALA B CA 1
ATOM 5782 C C . ALA B 1 357 ? 13.57 10.727 -12.031 1 92.25 357 ALA B C 1
ATOM 5784 O O . ALA B 1 357 ? 13.289 9.523 -12.062 1 92.25 357 ALA B O 1
ATOM 5785 N N . ALA B 1 358 ? 13.539 11.375 -13.125 1 86.62 358 ALA B N 1
ATOM 5786 C CA . ALA B 1 358 ? 13.133 10.883 -14.445 1 86.62 358 ALA B CA 1
ATOM 5787 C C . ALA B 1 358 ? 14.242 10.047 -15.078 1 86.62 358 ALA B C 1
ATOM 5789 O O . ALA B 1 358 ? 13.977 9.242 -15.977 1 86.62 358 ALA B O 1
ATOM 5790 N N . ASP B 1 359 ? 15.383 10.195 -14.852 1 74.56 359 ASP B N 1
ATOM 5791 C CA . ASP B 1 359 ? 16.531 9.609 -15.539 1 74.56 359 ASP B CA 1
ATOM 5792 C C . ASP B 1 359 ? 16.469 8.086 -15.484 1 74.56 359 ASP B C 1
ATOM 5794 O O . ASP B 1 359 ? 17 7.41 -16.375 1 74.56 359 ASP B O 1
ATOM 5798 N N . LEU B 1 360 ? 15.641 7.457 -14.57 1 63.78 360 LEU B N 1
ATOM 5799 C CA . LEU B 1 360 ? 15.766 6.008 -14.453 1 63.78 360 LEU B CA 1
ATOM 5800 C C . LEU B 1 360 ? 14.391 5.348 -14.359 1 63.78 360 LEU B C 1
ATOM 5802 O O . LEU B 1 360 ? 14.273 4.219 -13.883 1 63.78 360 LEU B O 1
ATOM 5806 N N . THR B 1 361 ? 13.516 5.918 -15.016 1 60.41 361 THR B N 1
ATOM 5807 C CA . THR B 1 361 ? 12.219 5.27 -14.859 1 60.41 361 THR B CA 1
ATOM 5808 C C . THR B 1 361 ? 12.102 4.062 -15.789 1 60.41 361 THR B C 1
ATOM 5810 O O . THR B 1 361 ? 12.414 4.152 -16.969 1 60.41 361 THR B O 1
ATOM 5813 N N . LEU B 1 362 ? 12.195 2.785 -15.195 1 61.28 362 LEU B N 1
ATOM 5814 C CA . LEU B 1 362 ? 12.109 1.51 -15.898 1 61.28 362 LEU B CA 1
ATOM 5815 C C . LEU B 1 362 ? 11.055 1.565 -17 1 61.28 362 LEU B C 1
ATOM 5817 O O . LEU B 1 362 ? 11.344 1.264 -18.156 1 61.28 362 LEU B O 1
ATOM 5821 N N . ALA B 1 363 ? 9.773 1.527 -16.656 1 60.62 363 ALA B N 1
ATOM 5822 C CA . ALA B 1 363 ? 8.648 1.523 -17.609 1 60.62 363 ALA B CA 1
ATOM 5823 C C . ALA B 1 363 ? 7.453 2.273 -17.031 1 60.62 363 ALA B C 1
ATOM 5825 O O . ALA B 1 363 ? 7.336 2.432 -15.812 1 60.62 363 ALA B O 1
ATOM 5826 N N . GLY B 1 364 ? 6.879 2.994 -17.891 1 65.06 364 GLY B N 1
ATOM 5827 C CA . GLY B 1 364 ? 5.625 3.658 -17.562 1 65.06 364 GLY B CA 1
ATOM 5828 C C . GLY B 1 364 ? 5.758 5.164 -17.469 1 65.06 364 GLY B C 1
ATOM 5829 O O . GLY B 1 364 ? 6.824 5.719 -17.734 1 65.06 364 GLY B O 1
ATOM 5830 N N . SER B 1 365 ? 4.68 5.746 -17.094 1 75 365 SER B N 1
ATOM 5831 C CA . SER B 1 365 ? 4.629 7.199 -16.984 1 75 365 SER B CA 1
ATOM 5832 C C . SER B 1 365 ? 5.234 7.676 -15.68 1 75 365 SER B C 1
ATOM 5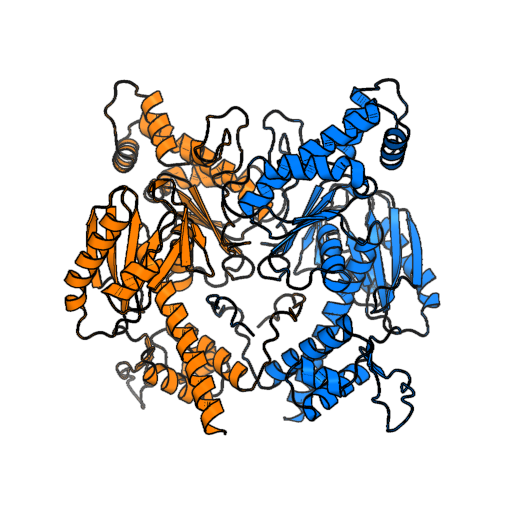834 O O . SER B 1 365 ? 5.027 7.059 -14.633 1 75 365 SER B O 1
ATOM 5836 N N . ALA B 1 366 ? 6.125 8.656 -15.805 1 84.5 366 ALA B N 1
ATOM 5837 C CA . ALA B 1 366 ? 6.676 9.289 -14.609 1 84.5 366 ALA B CA 1
ATOM 5838 C C . ALA B 1 366 ? 5.57 9.906 -13.758 1 84.5 366 ALA B C 1
ATOM 5840 O O . ALA B 1 366 ? 4.578 10.414 -14.281 1 84.5 366 ALA B O 1
ATOM 5841 N N . PRO B 1 367 ? 5.734 9.781 -12.469 1 92.31 367 PRO B N 1
ATOM 5842 C CA . PRO B 1 367 ? 4.746 10.445 -11.609 1 92.31 367 PRO B CA 1
ATOM 5843 C C . PRO B 1 367 ? 4.805 11.969 -11.719 1 92.31 367 PRO B C 1
ATOM 5845 O O . PRO B 1 367 ? 5.828 12.523 -12.125 1 92.31 367 PRO B O 1
ATOM 5848 N N . LEU B 1 368 ? 3.68 12.562 -11.445 1 93.38 368 LEU B N 1
ATOM 5849 C CA . LEU B 1 368 ? 3.676 14.008 -11.258 1 93.38 368 LEU B CA 1
ATOM 5850 C C . LEU B 1 368 ? 4.371 14.383 -9.953 1 93.38 368 LEU B C 1
ATOM 5852 O O . LEU B 1 368 ? 4.012 13.883 -8.883 1 93.38 368 LEU B O 1
ATOM 5856 N N . ILE B 1 369 ? 5.426 15.211 -10.039 1 95.56 369 ILE B N 1
ATOM 5857 C CA . ILE B 1 369 ? 6.145 15.672 -8.852 1 95.56 369 ILE B CA 1
ATOM 5858 C C . ILE B 1 369 ? 5.809 17.141 -8.586 1 95.56 369 ILE B C 1
ATOM 5860 O O . ILE B 1 369 ? 6.012 18 -9.453 1 95.56 369 ILE B O 1
ATOM 5864 N N . ARG B 1 370 ? 5.246 17.453 -7.398 1 92.94 370 ARG B N 1
ATOM 5865 C CA . ARG B 1 370 ? 4.883 18.828 -7.086 1 92.94 370 ARG B CA 1
ATOM 5866 C C . ARG B 1 370 ? 5.074 19.125 -5.602 1 92.94 370 ARG B C 1
ATOM 5868 O O . ARG B 1 370 ? 5.059 18.203 -4.777 1 92.94 370 ARG B O 1
ATOM 5875 N N . PRO B 1 371 ? 5.328 20.391 -5.258 1 92.44 371 PRO B N 1
ATOM 5876 C CA . PRO B 1 371 ? 5.352 20.75 -3.842 1 92.44 371 PRO B CA 1
ATOM 5877 C C . PRO B 1 371 ? 3.969 20.719 -3.197 1 92.44 371 PRO B C 1
ATOM 5879 O O . PRO B 1 371 ? 2.955 20.781 -3.896 1 92.44 371 PRO B O 1
ATOM 5882 N N . THR B 1 372 ? 3.996 20.453 -1.903 1 88.56 372 THR B N 1
ATOM 5883 C CA . THR B 1 372 ? 2.727 20.594 -1.195 1 88.56 372 THR B CA 1
ATOM 5884 C C . THR B 1 372 ? 2.227 22.031 -1.242 1 88.56 372 THR B C 1
ATOM 5886 O O . THR B 1 372 ? 3.018 22.953 -1.418 1 88.56 372 THR B O 1
ATOM 5889 N N . HIS B 1 373 ? 0.934 22.172 -1.354 1 75.06 373 HIS B N 1
ATOM 5890 C CA . HIS B 1 373 ? 0.317 23.5 -1.439 1 75.06 373 HIS B CA 1
ATOM 5891 C C . HIS B 1 373 ? 0.565 24.297 -0.171 1 75.06 373 HIS B C 1
ATOM 5893 O O . HIS B 1 373 ? 0.855 25.5 -0.239 1 75.06 373 HIS B O 1
ATOM 5899 N N . GLU B 1 374 ? 0.389 23.562 0.941 1 67.31 374 GLU B N 1
ATOM 5900 C CA . GLU B 1 374 ? 0.319 24.328 2.184 1 67.31 374 GLU B CA 1
ATOM 5901 C C . GLU B 1 374 ? 1.592 24.156 3.008 1 67.31 374 GLU B C 1
ATOM 5903 O O . GLU B 1 374 ? 1.926 23.047 3.424 1 67.31 374 GLU B O 1
ATOM 5908 N N . GLY B 1 375 ? 2.66 24.953 2.82 1 62.19 375 GLY B N 1
ATOM 5909 C CA . GLY B 1 375 ? 3.887 25 3.602 1 62.19 375 GLY B CA 1
ATOM 5910 C C . GLY B 1 375 ? 3.691 24.547 5.039 1 62.19 375 GLY B C 1
ATOM 5911 O O . GLY B 1 375 ? 3.141 23.484 5.297 1 62.19 375 GLY B O 1
ATOM 5912 N N . GLU B 1 376 ? 3.949 25.297 6.02 1 64.38 376 GLU B N 1
ATOM 5913 C CA . GLU B 1 376 ? 3.934 25.125 7.469 1 64.38 376 GLU B CA 1
ATOM 5914 C C . GLU B 1 376 ? 2.521 24.844 7.977 1 64.38 376 GLU B C 1
ATOM 5916 O O . GLU B 1 376 ? 2.338 24.109 8.945 1 64.38 376 GLU B O 1
ATOM 5921 N N . ILE B 1 377 ? 1.522 25.156 7.211 1 81.38 377 ILE B N 1
ATOM 5922 C CA . ILE B 1 377 ? 0.144 25.062 7.68 1 81.38 377 ILE B CA 1
ATOM 5923 C C . ILE B 1 377 ? -0.404 23.672 7.395 1 81.38 377 ILE B C 1
ATOM 5925 O O . ILE B 1 377 ? -1.365 23.234 8.031 1 81.38 377 ILE B O 1
ATOM 5929 N N . ALA B 1 378 ? 0.287 22.938 6.547 1 84.62 378 ALA B N 1
ATOM 5930 C CA . ALA B 1 378 ? -0.207 21.641 6.121 1 84.62 378 ALA B CA 1
ATOM 5931 C C . ALA B 1 378 ? -0.259 20.656 7.293 1 84.62 378 ALA B C 1
ATOM 5933 O O . ALA B 1 378 ? -1.224 19.906 7.438 1 84.62 378 ALA B O 1
ATOM 5934 N N . ARG B 1 379 ? 0.713 20.75 8.133 1 88 379 ARG B N 1
ATOM 5935 C CA . ARG B 1 379 ? 0.771 19.812 9.242 1 88 379 ARG B CA 1
ATOM 5936 C C . ARG B 1 379 ? -0.298 20.125 10.281 1 88 379 ARG B C 1
ATOM 5938 O O . ARG B 1 379 ? -0.891 19.219 10.867 1 88 379 ARG B O 1
ATOM 5945 N N . LEU B 1 380 ? -0.562 21.391 10.508 1 92 380 LEU B N 1
ATOM 5946 C CA . LEU B 1 380 ? -1.639 21.781 11.406 1 92 380 LEU B CA 1
ATOM 5947 C C . LEU B 1 380 ? -2.996 21.375 10.844 1 92 380 LEU B C 1
ATOM 5949 O O . LEU B 1 380 ? -3.811 20.781 11.555 1 92 380 LEU B O 1
ATOM 5953 N N . ARG B 1 381 ? -3.188 21.625 9.609 1 91.81 381 ARG B N 1
ATOM 5954 C CA . ARG B 1 381 ? -4.438 21.25 8.961 1 91.81 381 ARG B CA 1
ATOM 5955 C C . ARG B 1 381 ? -4.613 19.75 8.938 1 91.81 381 ARG B C 1
ATOM 5957 O O . ARG B 1 381 ? -5.723 19.234 9.125 1 91.81 381 ARG B O 1
ATOM 5964 N N . GLY B 1 382 ? -3.521 19.078 8.688 1 91.44 382 GLY B N 1
ATOM 5965 C CA . GLY B 1 382 ? -3.559 17.625 8.695 1 91.44 382 GLY B CA 1
ATOM 5966 C C . GLY B 1 382 ? -3.928 17.047 10.047 1 91.44 382 GLY B C 1
ATOM 5967 O O . GLY B 1 382 ? -4.715 16.094 10.125 1 91.44 382 GLY B O 1
ATOM 5968 N N . ALA B 1 383 ? -3.355 17.578 11.062 1 93.56 383 ALA B N 1
ATOM 5969 C CA . ALA B 1 383 ? -3.676 17.141 12.422 1 93.56 383 ALA B CA 1
ATOM 5970 C C . ALA B 1 383 ? -5.156 17.359 12.727 1 93.56 383 ALA B C 1
ATOM 5972 O O . ALA B 1 383 ? -5.801 16.5 13.328 1 93.56 383 ALA B O 1
ATOM 5973 N N . ALA B 1 384 ? -5.672 18.469 12.32 1 94.31 384 ALA B N 1
ATOM 5974 C CA . ALA B 1 384 ? -7.094 18.75 12.523 1 94.31 384 ALA B CA 1
ATOM 5975 C C . ALA B 1 384 ? -7.961 17.781 11.719 1 94.31 384 ALA B C 1
ATOM 5977 O O . ALA B 1 384 ? -8.977 17.297 12.219 1 94.31 384 ALA B O 1
ATOM 5978 N N . ALA B 1 385 ? -7.527 17.562 10.523 1 90.06 385 ALA B N 1
ATOM 5979 C CA . ALA B 1 385 ? -8.281 16.672 9.633 1 90.06 385 ALA B CA 1
ATOM 5980 C C . ALA B 1 385 ? -8.422 15.289 10.242 1 90.06 385 ALA B C 1
ATOM 5982 O O . ALA B 1 385 ? -9.477 14.656 10.117 1 90.06 385 ALA B O 1
ATOM 5983 N N . LEU B 1 386 ? -7.438 14.852 10.852 1 88.5 386 LEU B N 1
ATOM 5984 C CA . LEU B 1 386 ? -7.473 13.547 11.508 1 88.5 386 LEU B CA 1
ATOM 5985 C C . LEU B 1 386 ? -8.57 13.5 12.562 1 88.5 386 LEU B C 1
ATOM 5987 O O . LEU B 1 386 ? -9.289 12.5 12.68 1 88.5 386 LEU B O 1
ATOM 5991 N N . VAL B 1 387 ? -8.68 14.531 13.297 1 92.62 387 VAL B N 1
ATOM 5992 C CA . VAL B 1 387 ? -9.68 14.633 14.359 1 92.62 387 VAL B CA 1
ATOM 5993 C C . VAL B 1 387 ? -11.078 14.617 13.75 1 92.62 387 VAL B C 1
ATOM 5995 O O . VAL B 1 387 ? -11.961 13.891 14.211 1 92.62 387 VAL B O 1
ATOM 5998 N N . PHE B 1 388 ? -11.25 15.367 12.719 1 90 388 PHE B N 1
ATOM 5999 C CA . PHE B 1 388 ? -12.555 15.461 12.078 1 90 388 PHE B CA 1
ATOM 6000 C C . PHE B 1 388 ? -12.953 14.125 11.461 1 90 388 PHE B C 1
ATOM 6002 O O . PHE B 1 388 ? -14.117 13.727 11.523 1 90 388 PHE B O 1
ATOM 6009 N N . GLN B 1 389 ? -12.055 13.484 10.844 1 84.19 389 GLN B N 1
ATOM 6010 C CA . GLN B 1 389 ? -12.336 12.188 10.242 1 84.19 389 GLN B CA 1
ATOM 6011 C C . GLN B 1 389 ? -12.789 11.18 11.289 1 84.19 389 GLN B C 1
ATOM 6013 O O . GLN B 1 389 ? -13.742 10.43 11.07 1 84.19 389 GLN B O 1
ATOM 6018 N N . ARG B 1 390 ? -12.117 11.148 12.328 1 81.38 390 ARG B N 1
ATOM 6019 C CA . ARG B 1 390 ? -12.5 10.25 13.406 1 81.38 390 ARG B CA 1
ATOM 6020 C C . ARG B 1 390 ? -13.883 10.602 13.953 1 81.38 390 ARG B C 1
ATOM 6022 O O . ARG B 1 390 ? -14.68 9.719 14.25 1 81.38 390 ARG B O 1
ATOM 6029 N N . GLY B 1 391 ? -14.094 11.836 14.109 1 80.12 391 GLY B N 1
ATOM 6030 C CA . GLY B 1 391 ? -15.383 12.297 14.594 1 80.12 391 GLY B CA 1
ATOM 6031 C C . GLY B 1 391 ? -16.531 11.906 13.68 1 80.12 391 GLY B C 1
ATOM 6032 O O . GLY B 1 391 ? -17.609 11.508 14.156 1 80.12 391 GLY B O 1
ATOM 6033 N N . ALA B 1 392 ? -16.281 11.984 12.445 1 77.5 392 ALA B N 1
ATOM 6034 C CA . ALA B 1 392 ? -17.312 11.656 11.469 1 77.5 392 ALA B CA 1
ATOM 6035 C C . ALA B 1 392 ? -17.641 10.164 11.492 1 77.5 392 ALA B C 1
ATOM 6037 O O . ALA B 1 392 ? -18.781 9.773 11.273 1 77.5 392 ALA B O 1
ATOM 6038 N N . ARG B 1 393 ? -16.75 9.422 11.82 1 69.56 393 ARG B N 1
ATOM 6039 C CA . ARG B 1 393 ? -16.938 7.98 11.891 1 69.56 393 ARG B CA 1
ATOM 6040 C C . ARG B 1 393 ? -17.672 7.582 13.164 1 69.56 393 ARG B C 1
ATOM 6042 O O . ARG B 1 393 ? -18.484 6.656 13.156 1 69.56 393 ARG B O 1
ATOM 6049 N N . ARG B 1 394 ? -17.328 8.18 14.203 1 65.25 394 ARG B N 1
ATOM 6050 C CA . ARG B 1 394 ? -17.922 7.887 15.5 1 65.25 394 ARG B CA 1
ATOM 6051 C C . ARG B 1 394 ? -19.422 8.148 15.477 1 65.25 394 ARG B C 1
ATOM 6053 O O . ARG B 1 394 ? -20.203 7.383 16.047 1 65.25 394 ARG B O 1
ATOM 6060 N N . THR B 1 395 ? -19.734 9.102 14.859 1 65.06 395 THR B N 1
ATOM 6061 C CA . THR B 1 395 ? -21.141 9.469 14.82 1 65.06 395 THR B CA 1
ATOM 6062 C C . THR B 1 395 ? -21.953 8.438 14.039 1 65.06 395 THR B C 1
ATOM 6064 O O . THR B 1 395 ? -23.094 8.156 14.375 1 65.06 395 THR B O 1
ATOM 6067 N N . THR B 1 396 ? -21.25 7.844 13.086 1 59.47 396 THR B N 1
ATOM 6068 C CA . THR B 1 396 ? -21.922 6.832 12.273 1 59.47 396 THR B CA 1
ATOM 6069 C C . THR B 1 396 ? -22.141 5.551 13.078 1 59.47 396 THR B C 1
ATOM 6071 O O . THR B 1 396 ? -23.188 4.918 12.969 1 59.47 396 THR B O 1
ATOM 6074 N N . SER B 1 397 ? -21.188 5.301 13.875 1 55.47 397 SER B N 1
ATOM 6075 C CA . SER B 1 397 ? -21.281 4.094 14.688 1 55.47 397 SER B CA 1
ATOM 6076 C C . SER B 1 397 ? -22.312 4.262 15.805 1 55.47 397 SER B C 1
ATOM 6078 O O . SER B 1 397 ? -23.047 3.33 16.125 1 55.47 397 SER B O 1
ATOM 6080 N N . ALA B 1 398 ? -22.375 5.5 16.328 1 51.59 398 ALA B N 1
ATOM 6081 C CA . ALA B 1 398 ? -23.312 5.797 17.406 1 51.59 398 ALA B CA 1
ATOM 6082 C C . ALA B 1 398 ? -24.75 5.812 16.875 1 51.59 398 ALA B C 1
ATOM 6084 O O . ALA B 1 398 ? -25.672 5.355 17.547 1 51.59 398 ALA B O 1
ATOM 6085 N N . GLY B 1 399 ? -24.906 6.273 15.711 1 47.81 399 GLY B N 1
ATOM 6086 C CA . GLY B 1 399 ? -26.219 6.277 15.094 1 47.81 399 GLY B CA 1
ATOM 6087 C C . GLY B 1 399 ? -26.734 4.883 14.789 1 47.81 399 GLY B C 1
ATOM 6088 O O . GLY B 1 399 ? -27.938 4.613 14.938 1 47.81 399 GLY B O 1
ATOM 6089 N N . VAL B 1 400 ? -25.828 4.055 14.367 1 45.44 400 VAL B N 1
ATOM 6090 C CA . VAL B 1 400 ? -26.188 2.664 14.102 1 45.44 400 VAL B CA 1
ATOM 6091 C C . VAL B 1 400 ? -26.578 1.971 15.406 1 45.44 400 VAL B C 1
ATOM 6093 O O . VAL B 1 400 ? -27.547 1.223 15.453 1 45.44 400 VAL B O 1
ATOM 6096 N N . ALA B 1 401 ? -25.828 2.256 16.375 1 43.66 401 ALA B N 1
ATOM 6097 C CA . ALA B 1 401 ? -26.141 1.687 17.688 1 43.66 401 ALA B CA 1
ATOM 6098 C C . ALA B 1 401 ? -27.5 2.17 18.172 1 43.66 401 ALA B C 1
ATOM 6100 O O . ALA B 1 401 ? -28.266 1.396 18.75 1 43.66 401 ALA B O 1
ATOM 6101 N N . ALA B 1 402 ? -27.734 3.447 17.938 1 41.34 402 ALA B N 1
ATOM 6102 C CA . ALA B 1 402 ? -29.016 4.012 18.375 1 41.34 402 ALA B CA 1
ATOM 6103 C C . ALA B 1 402 ? -30.172 3.445 17.562 1 41.34 402 ALA B C 1
ATOM 6105 O O . ALA B 1 402 ? -31.266 3.223 18.094 1 41.34 402 ALA B O 1
ATOM 6106 N N . SER B 1 403 ? -29.953 3.17 16.391 1 41.59 403 SER B N 1
ATOM 6107 C CA . SER B 1 403 ? -31 2.625 15.539 1 41.59 403 SER B CA 1
ATOM 6108 C C . SER B 1 403 ? -31.219 1.142 15.812 1 41.59 403 SER B C 1
ATOM 6110 O O . SER B 1 403 ?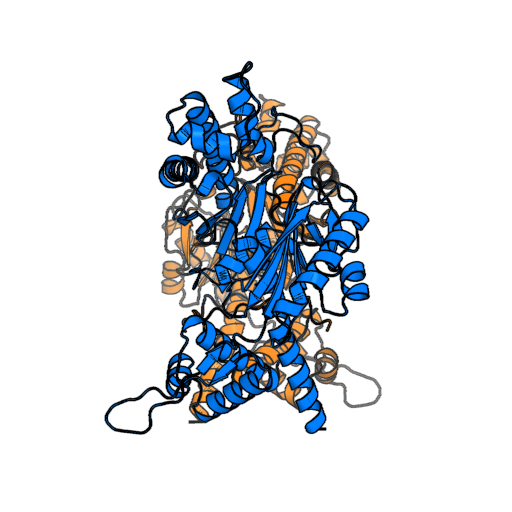 -32.344 0.659 15.766 1 41.59 403 SER B O 1
ATOM 6112 N N . SER B 1 404 ? -30.156 0.424 15.992 1 38.91 404 SER B N 1
ATOM 6113 C CA . SER B 1 404 ? -30.312 -0.979 16.375 1 38.91 404 SER B CA 1
ATOM 6114 C C . SER B 1 404 ? -31.016 -1.122 17.719 1 38.91 404 SER B C 1
ATOM 6116 O O . SER B 1 404 ? -31.766 -2.078 17.938 1 38.91 404 SER B O 1
ATOM 6118 N N . ALA B 1 405 ? -30.781 -0.232 18.562 1 38.12 405 ALA B N 1
ATOM 6119 C CA . ALA B 1 405 ? -31.453 -0.226 19.859 1 38.12 405 ALA B CA 1
ATOM 6120 C C . ALA B 1 405 ? -32.938 0.095 19.703 1 38.12 405 ALA B C 1
ATOM 6122 O O . ALA B 1 405 ? -33.75 -0.373 20.5 1 38.12 405 ALA B O 1
ATOM 6123 N N . LYS B 1 406 ? -33.281 0.997 18.875 1 39 406 LYS B N 1
ATOM 6124 C CA . LYS B 1 406 ? -34.719 1.327 18.719 1 39 406 LYS B CA 1
ATOM 6125 C C . LYS B 1 406 ? -35.469 0.198 18.016 1 39 406 LYS B C 1
ATOM 6127 O O . LYS B 1 406 ? -36.688 0.2 17.969 1 39 406 LYS B O 1
ATOM 6132 N N . SER B 1 407 ? -34.875 -0.435 17.266 1 30.39 407 SER B N 1
ATOM 6133 C CA . SER B 1 407 ? -35.531 -1.522 16.547 1 30.39 407 SER B CA 1
ATOM 6134 C C . SER B 1 407 ? -35.594 -2.793 17.391 1 30.39 407 SER B C 1
ATOM 6136 O O . SER B 1 407 ? -36.219 -3.781 17.016 1 30.39 407 SER B O 1
ATOM 6138 N N . ALA B 1 408 ? -34.969 -2.602 18.469 1 30.88 408 ALA B N 1
ATOM 6139 C CA . ALA B 1 408 ? -35.25 -3.654 19.438 1 30.88 408 ALA B CA 1
ATOM 6140 C C . ALA B 1 408 ? -36.406 -3.277 20.359 1 30.88 408 ALA B C 1
ATOM 6142 O O . ALA B 1 408 ? -36.5 -2.143 20.828 1 30.88 408 ALA B O 1
#

Sequence (816 aa):
MRLDKPGIRHVDLTELQLASSETARIINRDIVLELIRTSQPISRADLARRSGLGRSTVSQIVEQLIDENWVREGAMGSLPRGRRPTMVGLNGDLVAIAVDVHPGQASVAIVDLNGRLLSRRPVPITSDPAASVRLIIECIQRIRPTALQKSTEGIGISLPGRVNPTTQRLIFAPNLKWPEFDIKKMVETKLGLPVMLENDATACLMAERIFARMDGVKDAVLVAVGEGVGTCVLANGQVFSGHNGMAGEFGHILVDPNGPRCACGQHGCWELYSSGRAALRYYRELKPKGNVVTFQELLNRAEDGDSAAAQALTKQATWIGRGLRMIIASVSPSMILIAGDLTAAWHRFGPVIEKEAADLTLAGSAPLIRPTHEGEIARLRGAAALVFQRGARRTTSAGVAASSAKSAMRLDKPGIRHVDLTELQLASSETARIINRDIVLELIRTSQPISRADLARRSGLGRSTVSQIVEQLIDENWVREGAMGSLPRGRRPTMVGLNGDLVAIAVDVHPGQASVAIVDLNGRLLSRRPVPITSDPAASVRLIIECIQRIRPTALQKSTEGIGISLPGRVNPTTQRLIFAPNLKWPEFDIKKMVETKLGLPVMLENDATACLMAERIFARMDGVKDAVLVAVGEGVGTCVLANGQVFSGHNGMAGEFGHILVDPNGPRCACGQHGCWELYSSGRAALRYYRELKPKGNVVTFQELLNRAEDGDSAAAQALTKQATWIGRGLRMIIASVSPSMILIAGDLTAAWHRFGPVIEKEAADLTLAGSAPLIRPTHEGEIARLRGAAALVFQRGARRTTSAGVAASSAKSA

InterPro domains:
  IPR000600 ROK family [PF00480] (97-389)
  IPR000600 ROK family [PTHR18964] (28-394)
  IPR000835 MarR-type HTH domain [PF01047] (32-72)
  IPR036388 Winged helix-like DNA-binding domain superfamily [G3DSA:1.10.10.10] (26-91)
  IPR036390 Winged helix DNA-binding domain superfamily [SSF46785] (24-87)
  IPR043129 ATPase, nucleotide binding domain [SSF53067] (96-389)

Solvent-accessible surface area (backbone atoms only — not comparable to full-atom values): 41617 Å² total; per-residue (Å²): 106,72,79,53,79,80,64,70,75,63,69,52,72,75,56,60,70,77,43,43,68,63,48,20,52,48,49,42,43,50,46,52,52,50,49,33,68,77,49,48,71,37,32,61,67,54,49,14,66,74,65,70,47,52,61,69,57,43,51,52,44,50,51,50,34,36,74,70,48,54,30,36,75,51,74,62,53,83,51,98,86,65,89,43,64,54,23,29,28,66,23,66,49,30,28,19,35,11,27,32,45,46,74,58,36,27,38,40,30,38,27,26,71,82,59,49,74,77,44,74,46,78,38,75,35,61,58,46,56,72,61,27,50,50,48,48,51,53,51,48,65,65,52,48,67,82,45,64,93,37,49,73,74,22,33,8,33,17,28,69,36,39,35,28,72,84,79,42,28,39,58,42,17,77,77,43,54,30,67,65,44,60,59,41,60,57,51,27,72,72,68,74,41,57,58,45,64,39,28,33,34,48,16,31,47,47,21,39,54,72,76,43,90,40,79,76,60,33,27,31,35,30,39,29,34,39,79,42,41,38,34,27,38,30,48,87,52,31,79,43,39,42,41,74,34,46,20,21,38,52,25,66,30,57,70,33,82,84,40,62,79,38,97,73,72,48,37,12,23,38,24,68,44,35,6,48,53,29,23,52,48,45,28,38,72,71,36,73,86,55,78,90,68,53,70,68,52,40,52,50,37,30,74,72,63,37,63,54,35,39,50,16,49,47,51,16,26,39,39,43,7,51,51,43,42,50,49,42,30,41,45,13,31,52,30,36,34,39,37,45,73,68,50,81,46,32,89,71,42,41,60,45,21,52,52,45,32,56,77,65,67,74,76,77,80,78,48,48,74,44,62,51,86,52,67,89,56,18,33,34,41,7,11,22,47,54,39,53,44,52,52,59,49,50,53,49,55,50,49,48,52,52,50,55,53,64,75,96,105,74,77,54,77,81,62,69,75,64,71,52,72,76,56,59,68,77,43,44,67,62,47,18,51,49,50,43,43,49,47,52,51,51,49,34,70,77,48,48,71,37,31,62,68,55,48,15,66,74,64,68,47,54,61,68,58,42,51,53,44,50,50,50,34,37,73,70,48,53,30,37,77,52,73,62,54,85,52,98,86,67,89,43,64,55,21,30,28,66,22,68,48,29,28,20,36,12,27,31,46,47,73,58,36,28,39,41,29,38,26,26,71,84,59,48,74,79,44,74,45,79,38,74,35,60,60,46,56,71,62,26,50,51,48,50,51,53,51,48,66,64,52,49,68,81,45,63,92,36,49,73,73,21,32,8,34,15,29,68,39,40,36,29,72,84,79,43,28,39,60,42,17,77,79,43,52,30,66,66,43,60,59,42,60,58,50,27,70,74,68,72,42,58,57,45,66,38,28,34,33,48,17,30,47,46,21,38,52,72,74,45,90,42,79,76,61,33,28,32,34,31,39,29,35,38,80,43,40,39,34,26,37,30,49,86,52,30,79,44,39,40,42,76,34,45,20,21,37,52,26,67,31,57,70,32,82,84,40,62,78,39,97,72,73,48,37,11,23,38,24,68,44,34,6,51,54,28,23,52,49,44,28,37,71,71,37,72,88,55,78,90,67,53,70,68,52,40,53,49,37,29,74,72,64,36,62,54,35,41,48,17,49,46,51,15,26,38,38,42,8,50,51,44,40,50,49,40,29,40,46,12,32,52,30,36,34,39,38,45,73,67,49,80,45,32,90,71,41,43,62,46,21,53,52,45,32,56,74,66,66,72,78,78,79,78,47,50,75,44,61,53,88,51,68,84,56,19,30,33,39,7,10,23,47,54,38,51,46,52,52,58,49,51,52,48,54,50,49,47,52,52,48,57,53,65,74,92

Secondary structure (DSSP, 8-state):
------------GGG-----HHHHHHHHHHHHHHHHHHH-SEEHHHHHHHH---HHHHHHHHHHHHHTTSEEE------SSS-PPPEEEE-TTEEEEEEEE-SSEEEEEEEETT--EEEEEEEE--S-HHHHHHHHHHHHHHHGGGGTTSEEEEEEEEESSEE-TTT--EEEBTTTTB-SB-HHHHHHHHH-S-EEEEEHHHHHHHHHHHHSS-TT--SEEEEEESSSEEEEEEETTEEE--GGG-TT-GGGSBS-TTSPBPTTS-BSBTHHHHSHHHHHHHHHHH-TTSPP--HHHHHHHHHTT-HHHHHHHHHHHHHHHHHHHHHHHHH--SEEEEEEGGGGGHHHHHHHHHHHHHTT--SSPPPEEEE-SSSTTHHHHHHHHHHHHHHHHHHHHHHHHHHHHH--/------------GGG-----HHHHHHHHHHHHHHHHHHH-SEEHHHHHHHH---HHHHHHHHHHHHHTTSEEE------SSS-PPPEEEE-TTEEEEEEEE-SSEEEEEEEETT--EEEEEEEE--S-HHHHHHHHHHHHHHHGGGGTTSEEEEEEEEESSEE-TTT--EEEBTTTTB-SB-HHHHHHHHH-S-EEEEEHHHHHHHHHHHHSS-TT--SEEEEEESSSEEEEEEETTEEE--GGG-TT-GGGSBS-TTSPBPTTS-BSBTHHHHSHHHHHHHHHHH-TTSPP--HHHHHHHHHTT-HHHHHHHHHHHHHHHHHHHHHHHHH--SEEEEEEGGGGGHHHHHHHHHHHHHTT--SSPPPEEEE-SSTTHHHHHHHHHHHHHHHHHHHHHHHHHHHHHH--

Foldseek 3Di:
DPPPPPPPPPDPPVDDDDDDVLNVLLVLLVQLLLCQLVPPQDFLVVSCVVSVHDSVSSVVSQVLCVVLQQKDWDDQDDDPDDRGGTTMHGRQLEWEWFWEDDAQKIKIFIAGPLGDTPDIDMFTAALEPVVRLVRVLVVCVVCVVVSVVGHYLFYFYEYAAFAQPPLRWGPDRVRSNHHTDRSQVVNCVRPVGHYHYDYLQQLLVQLCVRNHPCPPFQWEKEWEAEQWIFMWTRHRNHTDQPDRRPPTVLQQDADDQPAPADPVGGGRGLRCFQHLVNLQVQLCVVVVPDDRDHSVRLVVCVVVPNPSSVVSLLRNLLSLLQSVLVVCVPGNGQEYEYADDSLVVCVRSVVSSVVNNPPDRPDDDDHHYHYRPPHPCSSRSSSGSVSVVVSSVVSSVVVVVVVVVVVD/DPPPPPPPPPPPPVDDDDDDVLNVLLVLLVLLLLCQLVPPQDFLVVSCVVSVHDSVSSVVSQVLCVVLQQKDWDDQDDDPDDRGGTTMHGRQLEWEWFWEDDAQKIKIFIAGPLGDTPDIDMFTAALEPVVRLVRVLVVCVVCVVVSVVGHYLFYFYEYAAFAQPPQRWGPDRVRSNHHTDRSQCVNCVVPVGHYHYDYLQQLLVQLCVSNHPCPPFQWEKEWEAEQFIFMWTRHRNHTDQPDRRPPTVLQADADDQPAPADPVGGGRGLRCFQHLVNLQVQLCVVVVPDDRDHSVRLVVCVVVPNPSSLVSLLRNLLSLLQSVLVVCVPGVGQEYEYADDSLVVCVRSVVSSVVNNPPDRPDDDDHHYHYRPDHPSSSRSSSGSVSVVVSSVVSSVVVVVVVVVVVD

Radius of gyration: 28.51 Å; Cα contacts (8 Å, |Δi|>4): 1705; chains: 2; bounding box: 76×79×63 Å

pLDDT: mean 84.98, std 16.16, range [18.92, 98.44]